Protein 6ULY (pdb70)

CATH classification: 3.30.300.30

Radius of gyration: 32.01 Å; Cα contacts (8 Å, |Δi|>4): 2483; chains: 2; bounding box: 72×73×92 Å

Foldseek 3Di:
DQKFAQAAFDLVPADLFVVRLLVVLLVDQADEWEDDDLPDIDTAGSVNLQQLLQLLLVVCVVVPDAAAQEEEEEEQGPSLVSSPLVVCSQRNYAYEQDYHDPFLPACDPSNVLSVVVCVLSPNHEYEYAPVCQVSVVSVCVRVVHPSYHYDYSVVSSPGGGRPRGDDDDQQRFSYWAFAVRTFTFTAGNFLLSSVLSLLCVVVVDAQAAEAEEQDDCSALCNVRVPVSNNSNRSHHYYYYHVVVCLVPVCVVQSVCQVRVGQEYEDELLSLQVVLVCLVVLVVDEGANQNHQAYEYEDDFHDLVSLLSSCVSCVVNNDAFQRYWYFYDGVQNSTTFFIHRFGGNVDSPTQKFKFFPVCQQHQTHGDDDDPARMDIFGWNHATGHFKMKFFAAPVRHGDDFSHKGWIKMAGRNGTPATRPCPPRRDVQQDPPRIGGDQWIWGADPRITITDGGNVQDLSQSVLFVQLCVQQQFPGWGWGFDDVAGAIEIETEGPDPDVVSQVSSQQCSLVSSCPVVVNHSVRYGYDYDPDDDRDPVSVVVNVVVVD/DQKFAQAAFDLVPADLFVVRLLVVLLVDQAFEWEDDDLPDIDTAGSVNLLQLLQLLLVVCVVVVDAAAQEEEEEEQGPSLVSSPLVVCSQRNYAYEQDYHDPFLPADDPSLVLVVVVCVLSPNHEYEYAPVCQVSVVSVCVVVVDDSHHYDYSVVSSPGGGNPRGDDDGQARWSYWAWFPVRTFTFTAGRFLLVSVLSLLCVVVVDAQAAEAEEQDDCSALCNVRVPVSNNSNRSHHYYYYHVVVCVVPVCVVQVVCQVRVGQEYEDELVSLQVVLVVLVVLVVDEGANQSHQAYEYEPDFHDLVSLLSSQVSCVVNNDAFQHYWYFYDGVQLSTTFFIHRFGGNVDSCTQKFKFFLVCQQDQTHGDDDDPPRMDMFGWNHATGHFKMKFFAAPVRDGDDFRHKHFIKMAGRNGTPAGRPCPPVRDVQQDPPRIGGPQWMFGADPRITITDGGQVFWAADPNDTHDQSVLFVQLCPQPQFPGWTFTYDDCTEIETDGPDPDDVSQVVSQVCSLVSSCVVVVHDSVRYHYHD

Solvent-accessible surface area: 43896 Å² total; per-residue (Å²): 107,0,75,10,114,22,27,133,33,85,40,108,132,46,18,60,11,0,22,60,4,0,57,95,2,18,150,30,134,26,2,2,12,10,9,89,68,91,179,85,83,78,83,2,31,0,52,99,0,47,12,25,0,20,79,0,0,38,6,0,77,84,94,41,18,147,46,49,51,31,0,1,1,0,14,40,15,14,29,1,20,1,0,0,3,0,0,0,4,10,1,18,4,7,0,0,4,23,58,27,11,116,43,6,185,96,30,8,22,30,0,39,84,5,45,5,2,4,53,1,5,129,68,9,18,1,0,0,1,75,79,16,40,76,50,0,91,27,1,30,167,16,19,104,24,145,98,27,168,31,13,8,0,55,71,12,41,114,64,147,115,32,96,66,46,62,110,26,47,37,79,54,22,3,0,9,2,21,85,106,72,13,66,2,0,34,0,7,7,98,5,0,5,1,0,0,14,0,0,24,56,27,10,148,13,68,79,140,22,32,1,0,3,0,12,37,3,32,57,10,3,0,4,0,8,1,2,2,0,1,1,59,17,3,0,52,3,4,4,0,96,36,101,40,0,64,56,96,1,31,85,0,0,62,9,2,44,72,34,174,1,26,2,0,3,0,7,0,15,0,0,3,22,0,24,78,66,40,69,80,2,94,100,31,105,33,88,2,61,35,1,65,2,0,0,0,4,59,62,55,14,14,27,166,10,3,48,99,0,0,97,19,0,31,112,19,31,1,94,13,88,0,0,36,0,4,15,26,37,18,12,0,0,2,5,0,0,2,4,112,35,7,78,78,78,64,110,104,26,6,18,27,20,4,50,33,92,0,28,75,91,115,6,141,109,28,141,72,122,183,82,20,21,31,48,35,8,8,10,2,111,8,0,25,12,0,16,0,42,0,0,44,84,48,74,75,79,28,68,52,33,38,48,4,28,0,0,0,71,28,52,0,32,7,99,4,18,62,84,4,67,3,5,27,19,69,20,60,35,83,113,52,7,2,28,13,23,19,26,0,0,0,41,109,13,65,0,0,42,38,30,100,41,164,80,96,132,116,84,32,68,5,30,46,18,0,56,108,5,99,6,5,45,73,18,60,8,15,38,10,98,155,65,122,21,8,5,0,26,3,62,10,136,101,114,78,24,43,42,4,52,126,1,14,118,79,0,82,59,45,0,16,108,134,62,66,60,31,39,80,101,2,13,25,13,42,135,143,156,131,201,40,95,68,94,5,149,80,16,29,44,83,41,58,117,107,0,70,11,112,22,29,131,33,90,44,108,122,45,17,57,9,0,24,65,3,0,62,95,2,18,147,29,134,30,2,2,12,14,11,88,67,101,166,73,82,80,79,3,30,0,52,103,0,43,9,29,0,19,71,0,0,38,5,0,77,84,84,44,15,143,48,49,52,32,0,1,0,0,19,39,21,20,38,1,12,1,0,0,3,0,0,0,4,9,2,19,4,6,0,0,2,18,57,29,9,114,45,7,208,119,22,38,65,33,0,56,82,4,49,9,2,4,50,0,5,124,63,8,18,0,0,0,1,67,82,21,23,128,80,0,80,18,1,32,161,14,22,103,22,150,111,31,168,32,11,11,0,58,72,16,48,119,66,150,124,36,94,64,48,60,113,27,46,34,81,57,23,3,0,9,2,21,30,159,111,72,11,65,1,0,28,0,8,8,98,5,0,4,2,0,0,16,0,0,23,54,24,9,147,14,63,79,134,23,32,0,0,3,1,12,36,5,32,57,11,3,0,4,0,6,1,3,1,0,1,1,56,18,4,0,51,2,5,5,0,105,33,109,39,0,88,68,97,3,27,71,0,0,63,9,3,45,79,31,108,1,26,2,0,3,0,6,9,80,0,0,34,43,0,21,112,65,87,158,75,3,101,107,34,105,36,67,2,46,22,1,61,2,0,0,0,5,58,90,86,13,63,27,175,17,0,5,100,0,0,124,17,0,31,111,20,30,3,92,14,89,0,1,36,0,4,16,24,36,18,14,0,0,2,5,0,0,2,3,118,30,1,75,90,80,67,103,106,27,8,16,35,23,4,48,39,89,0,8,86,96,114,6,103,109,27,149,71,112,175,69,34,24,40,52,35,8,13,11,4,110,7,1,25,11,0,14,0,28,0,0,40,82,40,68,77,82,27,68,48,26,37,19,6,19,0,0,0,80,28,51,0,32,7,100,5,16,53,85,5,68,4,5,25,21,61,21,61,33,69,109,56,10,3,26,13,23,18,8,0,0,0,48,114,14,76,0,0,42,35,29,129,42,194,63,22,8,100,24,114,24,32,44,67,39,49,21,22,2,7,36,26,0,52,120,5,101,7,5,79,45,8,107,1,35,34,33,69,136,15,10,0,70,10,42,2,126,114,152,78,42,49,83,10,39,143,5,8,92,56,0,52,62,53,0,16,105,129,30,52,23,68,45,74,40,2,11,24,30,85

Secondary structure (DSSP, 8-state):
--EEE-----TTSS-SSHHHHHHHHHTSS-EEEEE-SSS-EEEEEHHHHHHHHHHHHHHHHHTT--TT-EEEEE-S-HHHHHHHHHHHHHHT-EEEE-PPPS-SSS--HHHHHHHHHHHHTTSPEEEE-HHHHHHHHTHHHHTT-S---EEESGGGGGSPP---PPPPPTTSEEEEEE--PPPEEEEEHHHHHHHHHHHHHHHT--TT-EEEE-S-TTSHIIIIIIIIHHHHHT-EEEE--HHHHHH-TTHHHHHHHHTT-SEEEE-HHHHHHHHTTHHHHTT-----TT--EEEEESS---HHHHHHHHHHHGGGT--TT-EEEEEEEGGGTEEEEE----BTTBTTTTEEEEEGGGGGSB--B----SSSEEEEE--BEEPTT-EEEEE-TTSPBPPTTB-EEEEEESTT--SEETT-HHHHHHHB-TTS-EEEEEEEEEETTEEEEEEESTT---HHHHHHHHTTSTTEEEEEEEEE----EEEEEEEESS--HHHHHHHHHHHHHHHHHHHT--GGGEEEEE----SS-HHHHHHHHHHH-/--EEE-----TTSS-SSHHHHHHHHHHSS-EEEEEEETTEEEEEEHHHHHHHHHHHHHHHHHTT--TT-EEEEE-S-HHHHHHHHHHHHHHT-EEEE-PPPS-SSS--HHHHHHHHHHHHTTSPPEEE-TTTHHHHHTHHHHHT-S---EEESGGGGGSPP---PPPP-TTSEEEEEE---PPPEEEEEHHHHHHHHHHHHHHHT--TT-EEEE-S-TTSHIIIIIIIIHHHHHT-EEEE--HHHHHH-TTHHHHHHHHHT-SEEEE-HHHHHHHHHTHHHHHT-----TT--EEEEESS---HHHHHHHHHHHGGGT--TT-EEEEEEEGGGTEEEEE-----TT-TTTTEEEEETTTTSSS--B----SSSEEEEE---EEPTT-EEEEE-TT--B--TT--EEEEEESTT--SEETT-HHHHHHHB-GGG-EEEEEEEEEETTEEEEEEEGGGSEEETTEEE-HHHHHHHHHTSTTEEEEEEE-----EEEEEESS--HHHHHHHHHHHHHHHHHHHT--GGG-EEE-

B-factor: mean 69.39, std 32.77, range [26.75, 200.3]

Nearest PDB structures (foldseek):
  6uly-assembly1_A  TM=1.002E+00  e=0.000E+00  Bacillus stratosphericus LAMA 585
  6ulx-assembly1_A  TM=9.545E-01  e=0.000E+00  Bacillus stratosphericus LAMA 585
  6uly-assembly1_B  TM=9.535E-01  e=0.000E+00  Bacillus stratosphericus LAMA 585
  6ulw-assembly1_C  TM=8.544E-01  e=3.679E-103  Bacillus stratosphericus LAMA 585
  6ulw-assembly2_B  TM=8.520E-01  e=5.644E-103  Bacillus stratosphericus LAMA 585

Structure (mmCIF, N/CA/C/O backbone):
data_6ULY
#
_entry.id   6ULY
#
_cell.length_a   99.906
_cell.length_b   107.031
_cell.length_c   168.042
_cell.angle_alpha   90.000
_cell.angle_beta   90.000
_cell.angle_gamma   90.000
#
_symmetry.space_group_name_H-M   'P 21 21 21'
#
loop_
_entity.id
_entity.type
_entity.pdbx_description
1 polymer 'Amino acid adenylation domain-containing protein'
2 non-polymer "5'-O-{(S)-hydroxy[(4-methyl-2-oxopentanoyl)oxy]phosphoryl}adenosine"
3 non-polymer 'SULFATE ION'
4 non-polymer GLYCEROL
5 water water
#
loop_
_atom_site.group_PDB
_atom_site.id
_atom_site.type_symbol
_atom_site.label_atom_id
_atom_site.label_alt_id
_atom_site.label_comp_id
_atom_site.label_asym_id
_atom_site.label_entity_id
_atom_site.label_seq_id
_atom_site.pdbx_PDB_ins_code
_atom_site.Cartn_x
_atom_site.Cartn_y
_atom_site.Cartn_z
_atom_site.occupancy
_atom_site.B_iso_or_equiv
_atom_site.auth_seq_id
_atom_site.auth_comp_id
_atom_site.auth_asym_id
_atom_site.auth_atom_id
_atom_site.pdbx_PDB_model_num
ATOM 1 N N . PRO A 1 1 ? 34.33513 41.22642 21.36836 1.000 40.49346 83 PRO A N 1
ATOM 2 C CA . PRO A 1 1 ? 33.14404 40.49627 20.93424 1.000 41.60757 83 PRO A CA 1
ATOM 3 C C . PRO A 1 1 ? 32.31533 39.99716 22.11192 1.000 44.87730 83 PRO A C 1
ATOM 4 O O . PRO A 1 1 ? 32.74063 40.12806 23.26004 1.000 39.81745 83 PRO A O 1
ATOM 15 N N . ALA A 1 2 ? 31.15242 39.41780 21.81474 1.000 42.35447 84 ALA A N 1
ATOM 16 C CA . ALA A 1 2 ? 30.29963 38.80091 22.82753 1.000 40.75793 84 ALA A CA 1
ATOM 17 C C . ALA A 1 2 ? 30.84527 37.42342 23.21348 1.000 42.70090 84 ALA A C 1
ATOM 18 O O . ALA A 1 2 ? 30.22498 36.38340 22.99345 1.000 40.33223 84 ALA A O 1
ATOM 25 N N . LEU A 1 3 ? 32.04311 37.43943 23.79578 1.000 42.55849 85 LEU A N 1
ATOM 26 C CA . LEU A 1 3 ? 32.66283 36.24618 24.36310 1.000 41.43231 85 LEU A CA 1
ATOM 27 C C . LEU A 1 3 ? 33.35120 36.64796 25.65674 1.000 40.87575 85 LEU A C 1
ATOM 28 O O . LEU A 1 3 ? 34.29342 37.44625 25.63426 1.000 42.40274 85 LEU A O 1
ATOM 44 N N . SER A 1 4 ? 32.88671 36.09300 26.77613 1.000 43.05524 86 SER A N 1
ATOM 45 C CA . SER A 1 4 ? 33.34765 36.47765 28.10383 1.000 38.56095 86 SER A CA 1
ATOM 46 C C . SER A 1 4 ? 33.86281 35.25798 28.85250 1.000 37.59453 86 SER A C 1
ATOM 47 O O . SER A 1 4 ? 33.14934 34.25953 28.98984 1.000 38.64298 86 SER A O 1
ATOM 55 N N . TYR A 1 5 ? 35.09318 35.35256 29.34714 1.000 45.83446 87 TYR A N 1
ATOM 56 C CA . TYR A 1 5 ? 35.72927 34.30216 30.12874 1.000 37.91511 87 TYR A CA 1
ATOM 57 C C . TYR A 1 5 ? 35.79216 34.72114 31.58855 1.000 42.04238 87 TYR A C 1
ATOM 58 O O . TYR A 1 5 ? 36.14876 35.86134 31.90102 1.000 40.21184 87 TYR A O 1
ATOM 76 N N . GLY A 1 6 ? 35.45266 33.79240 32.47826 1.000 41.91890 88 GLY A N 1
ATOM 77 C CA . GLY A 1 6 ? 35.44353 34.06971 33.89651 1.000 42.11369 88 GLY A CA 1
ATOM 78 C C . GLY A 1 6 ? 36.78298 33.97805 34.58359 1.000 45.32126 88 GLY A C 1
ATOM 79 O O . GLY A 1 6 ? 36.86184 34.20484 35.79299 1.000 46.20828 88 GLY A O 1
ATOM 83 N N . GLY A 1 7 ? 37.84386 33.65206 33.85126 1.000 49.01264 89 GLY A N 1
ATOM 84 C CA . GLY A 1 7 ? 39.16522 33.52748 34.42542 1.000 45.15189 89 GLY A CA 1
ATOM 85 C C . GLY A 1 7 ? 39.49944 32.09724 34.80658 1.000 49.50413 89 GLY A C 1
ATOM 86 O O . GLY A 1 7 ? 38.64371 31.21095 34.87493 1.000 50.00806 89 GLY A O 1
ATOM 90 N N . ASP A 1 8 ? 40.78546 31.87602 35.06586 1.000 53.42335 90 ASP A N 1
ATOM 91 C CA . ASP A 1 8 ? 41.25366 30.53509 35.38153 1.000 55.96665 90 ASP A CA 1
ATOM 92 C C . ASP A 1 8 ? 40.64398 30.04469 36.68570 1.000 55.11204 90 ASP A C 1
ATOM 93 O O . ASP A 1 8 ? 40.56155 30.78104 37.67396 1.000 48.17881 90 ASP A O 1
ATOM 102 N N . LEU A 1 9 ? 40.21976 28.78516 36.67866 1.000 56.72379 91 LEU A N 1
ATOM 103 C CA . LEU A 1 9 ? 39.71196 28.10428 37.86286 1.000 51.56837 91 LEU A CA 1
ATOM 104 C C . LEU A 1 9 ? 40.64971 26.94407 38.15988 1.000 52.14717 91 LEU A C 1
ATOM 105 O O . LEU A 1 9 ? 40.74833 26.00175 37.36709 1.000 52.33142 91 LEU A O 1
ATOM 121 N N . ASP A 1 10 ? 41.33459 27.01348 39.29631 1.000 63.68397 92 ASP A N 1
ATOM 122 C CA . ASP A 1 10 ? 42.24031 25.95100 39.72599 1.000 63.48931 92 ASP A CA 1
ATOM 123 C C . ASP A 1 10 ? 41.40940 24.86580 40.39749 1.000 62.57578 92 ASP A C 1
ATOM 124 O O . ASP A 1 10 ? 41.11031 24.92617 41.59073 1.000 65.14910 92 ASP A O 1
ATOM 133 N N . VAL A 1 11 ? 41.02478 23.85447 39.61355 1.000 60.22756 93 VAL A N 1
ATOM 134 C CA . VAL A 1 11 ? 40.22255 22.75647 40.14874 1.000 61.40984 93 VAL A CA 1
ATOM 135 C C . VAL A 1 11 ? 41.06446 21.68325 40.81603 1.000 62.75335 93 VAL A C 1
ATOM 136 O O . VAL A 1 11 ? 40.50359 20.74224 41.39189 1.000 61.99928 93 VAL A O 1
ATOM 149 N N . THR A 1 12 ? 42.39477 21.78752 40.74769 1.000 65.72183 94 THR A N 1
ATOM 150 C CA . THR A 1 12 ? 43.25092 20.86542 41.48510 1.000 60.06098 94 THR A CA 1
ATOM 151 C C . THR A 1 12 ? 43.24972 21.16460 42.97768 1.000 62.67170 94 THR A C 1
ATOM 152 O O . THR A 1 12 ? 43.52057 20.26495 43.78051 1.000 60.63461 94 THR A O 1
ATOM 163 N N . GLN A 1 13 ? 42.95193 22.40311 43.36158 1.000 64.69009 95 GLN A N 1
ATOM 164 C CA . GLN A 1 13 ? 42.84677 22.75443 44.77027 1.000 70.90031 95 GLN A CA 1
ATOM 165 C C . GLN A 1 13 ? 41.59015 22.13329 45.36680 1.000 69.15269 95 GLN A C 1
ATOM 166 O O . GLN A 1 13 ? 40.50790 22.20865 44.77686 1.000 63.88739 95 GLN A O 1
ATOM 180 N N . GLY A 1 14 ? 41.73470 21.51127 46.52788 1.000 64.50079 96 GLY A N 1
ATOM 181 C CA . GLY A 1 14 ? 40.58972 21.01254 47.25977 1.000 58.37565 96 GLY A CA 1
ATOM 182 C C . GLY A 1 14 ? 40.16060 19.62312 46.83822 1.000 53.57831 96 GLY A C 1
ATOM 183 O O . GLY A 1 14 ? 40.79138 18.94268 46.02250 1.000 52.64606 96 GLY A O 1
ATOM 187 N N . ALA A 1 15 ? 39.03872 19.20333 47.42021 1.000 53.89269 97 ALA A N 1
ATOM 188 C CA . ALA A 1 15 ? 38.52332 17.86115 47.19128 1.000 50.36033 97 ALA A CA 1
ATOM 189 C C . ALA A 1 15 ? 38.25893 17.61994 45.70951 1.000 47.23638 97 ALA A C 1
ATOM 190 O O . ALA A 1 15 ? 37.93108 18.53802 44.95203 1.000 48.43965 97 ALA A O 1
ATOM 197 N N . GLN A 1 16 ? 38.39516 16.35503 45.30277 1.000 45.92377 98 GLN A N 1
ATOM 198 C CA . GLN A 1 16 ? 38.23704 15.95712 43.91155 1.000 48.27475 98 GLN A CA 1
ATOM 199 C C . GLN A 1 16 ? 37.03572 15.05736 43.67152 1.000 48.17581 98 GLN A C 1
ATOM 200 O O . GLN A 1 16 ? 36.55996 14.97963 42.53269 1.000 43.47626 98 GLN A O 1
ATOM 214 N N . THR A 1 17 ? 36.55436 14.37072 44.70354 1.000 44.82507 99 THR A N 1
ATOM 215 C CA . THR A 1 17 ? 35.31098 13.61904 44.67339 1.000 42.12501 99 THR A CA 1
ATOM 216 C C . THR A 1 17 ? 34.41117 14.10013 45.80593 1.000 49.56810 99 THR A C 1
ATOM 217 O O . THR A 1 17 ? 34.85991 14.76490 46.74435 1.000 46.82524 99 THR A O 1
ATOM 228 N N . LEU A 1 18 ? 33.12447 13.75759 45.71805 1.000 48.73255 100 LEU A N 1
ATOM 229 C CA . LEU A 1 18 ? 32.19862 14.17480 46.76291 1.000 43.83483 100 LEU A CA 1
ATOM 230 C C . LEU A 1 18 ? 32.45447 13.44700 48.07678 1.000 44.73944 100 LEU A C 1
ATOM 231 O O . LEU A 1 18 ? 32.10232 13.97007 49.13654 1.000 42.79204 100 LEU A O 1
ATOM 247 N N . GLN A 1 19 ? 33.05424 12.25610 48.03194 1.000 45.64086 101 GLN A N 1
ATOM 248 C CA . GLN A 1 19 ? 33.45472 11.58653 49.26392 1.000 46.86225 101 GLN A CA 1
ATOM 249 C C . GLN A 1 19 ? 34.43337 12.44385 50.05690 1.000 47.63991 101 GLN A C 1
ATOM 250 O O . GLN A 1 19 ? 34.31324 12.56715 51.28056 1.000 51.29301 101 GLN A O 1
ATOM 264 N N . ASP A 1 20 ? 35.40652 13.05053 49.37383 1.000 46.93379 102 ASP A N 1
ATOM 265 C CA . ASP A 1 20 ? 36.35068 13.93098 50.05306 1.000 50.03875 102 ASP A CA 1
ATOM 266 C C . ASP A 1 20 ? 35.65933 15.17659 50.59511 1.000 47.22119 102 ASP A C 1
ATOM 267 O O . ASP A 1 20 ? 36.07971 15.71860 51.62342 1.000 49.46916 102 ASP A O 1
ATOM 276 N N . VAL A 1 21 ? 34.60338 15.64414 49.92415 1.000 43.42293 103 VAL A N 1
ATOM 277 C CA . VAL A 1 21 ? 33.84683 16.78496 50.43398 1.000 44.76357 103 VAL A CA 1
ATOM 278 C C . VAL A 1 21 ? 33.21771 16.43202 51.77591 1.000 44.61933 103 VAL A C 1
ATOM 279 O O . VAL A 1 21 ? 33.31282 17.18887 52.75029 1.000 43.28180 103 VAL A O 1
ATOM 292 N N . LEU A 1 22 ? 32.58382 15.25974 51.84762 1.000 44.29351 104 LEU A N 1
ATOM 293 C CA . LEU A 1 22 ? 31.92646 14.83915 53.07790 1.000 48.99642 104 LEU A CA 1
ATOM 294 C C . LEU A 1 22 ? 32.94008 14.59086 54.18675 1.000 49.62498 104 LEU A C 1
ATOM 295 O O . LEU A 1 22 ? 32.68795 14.92120 55.35175 1.000 44.94438 104 LEU A O 1
ATOM 311 N N . THR A 1 23 ? 34.09317 14.01415 53.84309 1.000 51.75941 105 THR A N 1
ATOM 312 C CA . THR A 1 23 ? 35.12623 13.75937 54.84217 1.000 47.58933 105 THR A CA 1
ATOM 313 C C . THR A 1 23 ? 35.60255 15.05629 55.48324 1.000 46.28053 105 THR A C 1
ATOM 314 O O . THR A 1 23 ? 35.62142 15.18532 56.71289 1.000 55.65968 105 THR A O 1
ATOM 325 N N . GLU A 1 24 ? 35.98719 16.03536 54.66377 1.000 49.19082 106 GLU A N 1
ATOM 326 C CA . GLU A 1 24 ? 36.46617 17.30027 55.21090 1.000 50.01551 106 GLU A CA 1
ATOM 327 C C . GLU A 1 24 ? 35.36454 18.04733 55.95077 1.000 48.51083 106 GLU A C 1
ATOM 328 O O . GLU A 1 24 ? 35.64669 18.76784 56.91564 1.000 51.11233 106 GLU A O 1
ATOM 340 N N . ALA A 1 25 ? 34.11230 17.89919 55.51339 1.000 46.06362 107 ALA A N 1
ATOM 341 C CA . ALA A 1 25 ? 33.01240 18.56222 56.20328 1.000 47.99220 107 ALA A CA 1
ATOM 342 C C . ALA A 1 25 ? 32.74817 17.91691 57.55747 1.000 44.83595 107 ALA A C 1
ATOM 343 O O . ALA A 1 25 ? 32.42173 18.60982 58.52749 1.000 43.41207 107 ALA A O 1
ATOM 350 N N . ALA A 1 26 ? 32.87802 16.58984 57.63796 1.000 41.41009 108 ALA A N 1
ATOM 351 C CA . ALA A 1 26 ? 32.67648 15.86843 58.88617 1.000 46.28792 108 ALA A CA 1
ATOM 352 C C . ALA A 1 26 ? 33.71965 16.21919 59.94065 1.000 50.61388 108 ALA A C 1
ATOM 353 O O . ALA A 1 26 ? 33.53189 15.87292 61.11168 1.000 48.83591 108 ALA A O 1
ATOM 360 N N . LYS A 1 27 ? 34.80892 16.89106 59.55802 1.000 55.01712 109 LYS A N 1
ATOM 361 C CA . LYS A 1 27 ? 35.81061 17.32513 60.52444 1.000 50.70759 109 LYS A CA 1
ATOM 362 C C . LYS A 1 27 ? 35.43784 18.63818 61.19706 1.000 51.44236 109 LYS A C 1
ATOM 363 O O . LYS A 1 27 ? 36.00321 18.96296 62.24666 1.000 59.70664 109 LYS A O 1
ATOM 382 N N . THR A 1 28 ? 34.50954 19.39748 60.61971 1.000 53.23552 110 THR A N 1
ATOM 383 C CA . THR A 1 28 ? 34.02222 20.61301 61.24860 1.000 49.43257 110 THR A CA 1
ATOM 384 C C . THR A 1 28 ? 32.98827 20.26129 62.31268 1.000 48.46048 110 THR A C 1
ATOM 385 O O . THR A 1 28 ? 32.62763 19.09675 62.51059 1.000 52.89005 110 THR A O 1
ATOM 396 N N . THR A 1 29 ? 32.50059 21.28537 63.00678 1.000 44.49907 111 THR A N 1
ATOM 397 C CA . THR A 1 29 ? 31.38215 21.13486 63.92458 1.000 51.60873 111 THR A CA 1
ATOM 398 C C . THR A 1 29 ? 30.06710 21.58287 63.30342 1.000 51.12931 111 THR A C 1
ATOM 399 O O . THR A 1 29 ? 29.02976 21.53265 63.96996 1.000 51.07446 111 THR A O 1
ATOM 410 N N . ASN A 1 30 ? 30.08350 21.99941 62.04109 1.000 53.32099 112 ASN A N 1
ATOM 411 C CA . ASN A 1 30 ? 28.88065 22.45966 61.37461 1.000 47.13960 112 ASN A CA 1
ATOM 412 C C . ASN A 1 30 ? 28.10782 21.27375 60.80825 1.000 43.33613 112 ASN A C 1
ATOM 413 O O . ASN A 1 30 ? 28.54443 20.12153 60.86528 1.000 43.75162 112 ASN A O 1
ATOM 424 N N . GLY A 1 31 ? 26.93569 21.56401 60.25590 1.000 51.64207 113 GLY A N 1
ATOM 425 C CA . GLY A 1 31 ? 26.13313 20.54631 59.61390 1.000 45.24393 113 GLY A CA 1
ATOM 426 C C . GLY A 1 31 ? 24.79418 21.06950 59.15070 1.000 37.24595 113 GLY A C 1
ATOM 427 O O . GLY A 1 31 ? 24.65289 22.25340 58.82804 1.000 38.98642 113 GLY A O 1
ATOM 431 N N . LEU A 1 32 ? 23.80046 20.19032 59.12932 1.000 39.71026 114 LEU A N 1
ATOM 432 C CA . LEU A 1 32 ? 22.48037 20.49902 58.60670 1.000 46.33482 114 LEU A CA 1
ATOM 433 C C . LEU A 1 32 ? 21.47729 20.66546 59.74021 1.000 53.20447 114 LEU A C 1
ATOM 434 O O . LEU A 1 32 ? 21.58566 20.02899 60.79320 1.000 50.25757 114 LEU A O 1
ATOM 450 N N . THR A 1 33 ? 20.49652 21.53498 59.51050 1.000 55.13867 115 THR A N 1
ATOM 451 C CA . THR A 1 33 ? 19.35150 21.68157 60.39908 1.000 48.01484 115 THR A CA 1
ATOM 452 C C . THR A 1 33 ? 18.09001 21.67707 59.55086 1.000 47.86363 115 THR A C 1
ATOM 453 O O . THR A 1 33 ? 17.92291 22.53600 58.67813 1.000 50.63910 115 THR A O 1
ATOM 464 N N . TYR A 1 34 ? 17.21416 20.71022 59.80422 1.000 48.18264 116 TYR A N 1
ATOM 465 C CA . TYR A 1 34 ? 15.97010 20.54933 59.06547 1.000 52.80717 116 TYR A CA 1
ATOM 466 C C . TYR A 1 34 ? 14.82522 21.15101 59.87039 1.000 58.27557 116 TYR A C 1
ATOM 467 O O . TYR A 1 34 ? 14.57991 20.74142 61.01012 1.000 60.95515 116 TYR A O 1
ATOM 485 N N . ILE A 1 35 ? 14.12817 22.11488 59.27772 1.000 56.88527 117 ILE A N 1
ATOM 486 C CA . ILE A 1 35 ? 13.01647 22.77587 59.94962 1.000 59.90461 117 ILE A CA 1
ATOM 487 C C . ILE A 1 35 ? 11.79477 21.86946 59.90224 1.000 64.10473 117 ILE A C 1
ATOM 488 O O . ILE A 1 35 ? 11.46362 21.30310 58.85402 1.000 62.94172 117 ILE A O 1
ATOM 504 N N . VAL A 1 36 ? 11.12533 21.72714 61.04312 1.000 67.77864 118 VAL A N 1
ATOM 505 C CA . VAL A 1 36 ? 9.87013 20.99970 61.13297 1.000 74.25768 118 VAL A CA 1
ATOM 506 C C . VAL A 1 36 ? 8.68890 21.94676 61.30117 1.000 70.63153 118 VAL A C 1
ATOM 507 O O . VAL A 1 36 ? 7.64631 21.76061 60.67083 1.000 70.62501 118 VAL A O 1
ATOM 520 N N . ASN A 1 37 ? 8.83591 22.96674 62.13915 1.000 66.98969 119 ASN A N 1
ATOM 521 C CA . ASN A 1 37 ? 7.81334 23.98909 62.32285 1.000 75.46142 119 ASN A CA 1
ATOM 522 C C . ASN A 1 37 ? 8.46864 25.18177 63.01328 1.000 71.35890 119 ASN A C 1
ATOM 523 O O . ASN A 1 37 ? 9.69390 25.23238 63.16779 1.000 63.83528 119 ASN A O 1
ATOM 534 N N . SER A 1 38 ? 7.64686 26.14685 63.43523 1.000 68.89480 120 SER A N 1
ATOM 535 C CA . SER A 1 38 ? 8.17491 27.37373 64.02237 1.000 74.79253 120 SER A CA 1
ATOM 536 C C . SER A 1 38 ? 8.95137 27.12365 65.31089 1.000 77.98683 120 SER A C 1
ATOM 537 O O . SER A 1 38 ? 9.76431 27.96905 65.70337 1.000 63.59304 120 SER A O 1
ATOM 545 N N . LYS A 1 39 ? 8.72432 25.99287 65.97628 1.000 70.26630 121 LYS A N 1
ATOM 546 C CA . LYS A 1 39 ? 9.38045 25.67905 67.24065 1.000 77.30459 121 LYS A CA 1
ATOM 547 C C . LYS A 1 39 ? 10.40499 24.56095 67.13717 1.000 74.83132 121 LYS A C 1
ATOM 548 O O . LYS A 1 39 ? 11.44452 24.62471 67.79653 1.000 76.09811 121 LYS A O 1
ATOM 556 N N . ASN A 1 40 ? 10.14420 23.53680 66.32931 1.000 73.15631 122 ASN A N 1
ATOM 557 C CA . ASN A 1 40 ? 10.92204 22.30619 66.34367 1.000 79.76496 122 ASN A CA 1
ATOM 558 C C . ASN A 1 40 ? 11.82862 22.21312 65.12305 1.000 78.47294 122 ASN A C 1
ATOM 559 O O . ASN A 1 40 ? 11.42817 22.55611 64.00521 1.000 72.56024 122 ASN A O 1
ATOM 570 N N . GLU A 1 41 ? 13.05220 21.73902 65.34964 1.000 67.85684 123 GLU A N 1
ATOM 571 C CA . GLU A 1 41 ? 14.01723 21.51216 64.28663 1.000 66.57384 123 GLU A CA 1
ATOM 572 C C . GLU A 1 41 ? 14.72527 20.19120 64.54858 1.000 63.53037 123 GLU A C 1
ATOM 573 O O . GLU A 1 41 ? 14.74095 19.68389 65.67238 1.000 64.34633 123 GLU A O 1
ATOM 585 N N . LEU A 1 42 ? 15.30978 19.63485 63.49139 1.000 59.07535 124 LEU A N 1
ATOM 586 C CA . LEU A 1 42 ? 16.07042 18.39273 63.56301 1.000 55.63485 124 LEU A CA 1
ATOM 587 C C . LEU A 1 42 ? 17.47382 18.66972 63.04374 1.000 56.48970 124 LEU A C 1
ATOM 588 O O . LEU A 1 42 ? 17.63973 19.08137 61.89051 1.000 55.50032 124 LEU A O 1
ATOM 604 N N . THR A 1 43 ? 18.47712 18.45810 63.89195 1.000 52.54654 125 THR A N 1
ATOM 605 C CA . THR A 1 43 ? 19.86190 18.72967 63.53660 1.000 49.37785 125 THR A CA 1
ATOM 606 C C . THR A 1 43 ? 20.55755 17.45121 63.09049 1.000 49.82310 125 THR A C 1
ATOM 607 O O . THR A 1 43 ? 20.20533 16.34515 63.51163 1.000 44.49764 125 THR A O 1
ATOM 618 N N . GLN A 1 44 ? 21.55772 17.62263 62.22585 1.000 54.35294 126 GLN A N 1
ATOM 619 C CA . GLN A 1 44 ? 22.34984 16.50543 61.71438 1.000 51.61626 126 GLN A CA 1
ATOM 620 C C . GLN A 1 44 ? 23.70121 17.08372 61.31068 1.000 51.75478 126 GLN A C 1
ATOM 621 O O . GLN A 1 44 ? 23.84240 17.61372 60.20395 1.000 49.37121 126 GLN A O 1
ATOM 635 N N . SER A 1 45 ? 24.67556 16.99238 62.21146 1.000 44.26159 127 SER A N 1
ATOM 636 C CA . SER A 1 45 ? 26.00688 17.48583 61.90451 1.000 47.81006 127 SER A CA 1
ATOM 637 C C . SER A 1 45 ? 26.56048 16.77464 60.67315 1.000 41.17433 127 SER A C 1
ATOM 638 O O . SER A 1 45 ? 26.11296 15.68824 60.29331 1.000 40.19085 127 SER A O 1
ATOM 646 N N . TYR A 1 46 ? 27.55950 17.39950 60.04652 1.000 39.36956 128 TYR A N 1
ATOM 647 C CA . TYR A 1 46 ? 28.23070 16.73855 58.93240 1.000 40.85128 128 TYR A CA 1
ATOM 648 C C . TYR A 1 46 ? 28.85407 15.42245 59.37417 1.000 41.91367 128 TYR A C 1
ATOM 649 O O . TYR A 1 46 ? 28.93445 14.47607 58.58049 1.000 46.83765 128 TYR A O 1
ATOM 667 N N . ALA A 1 47 ? 29.28095 15.33693 60.63809 1.000 47.25513 129 ALA A N 1
ATOM 668 C CA . ALA A 1 47 ? 29.75883 14.06879 61.17969 1.000 44.75351 129 ALA A CA 1
ATOM 669 C C . ALA A 1 47 ? 28.62010 13.06557 61.30507 1.000 38.29565 129 ALA A C 1
ATOM 670 O O . ALA A 1 47 ? 28.78079 11.88848 60.96516 1.000 45.55456 129 ALA A O 1
ATOM 677 N N . GLN A 1 48 ? 27.46103 13.51142 61.79317 1.000 41.84450 130 GLN A N 1
ATOM 678 C CA . GLN A 1 48 ? 26.30067 12.62869 61.85559 1.000 45.68663 130 GLN A CA 1
ATOM 679 C C . GLN A 1 48 ? 25.85158 12.21537 60.45968 1.000 41.57197 130 GLN A C 1
ATOM 680 O O . GLN A 1 48 ? 25.50319 11.04991 60.22878 1.000 42.93333 130 GLN A O 1
ATOM 694 N N . LEU A 1 49 ? 25.85857 13.15540 59.51085 1.000 47.06360 131 LEU A N 1
ATOM 695 C CA . LEU A 1 49 ? 25.47662 12.81905 58.14154 1.000 42.69038 131 LEU A CA 1
ATOM 696 C C . LEU A 1 49 ? 26.33906 11.68805 57.59493 1.000 44.30263 131 LEU A C 1
ATOM 697 O O . LEU A 1 49 ? 25.82557 10.74662 56.97861 1.000 45.53422 131 LEU A O 1
ATOM 713 N N . GLN A 1 50 ? 27.65031 11.74562 57.83348 1.000 45.39458 132 GLN A N 1
ATOM 714 C CA . GLN A 1 50 ? 28.53286 10.70105 57.32496 1.000 45.04117 132 GLN A CA 1
ATOM 715 C C . GLN A 1 50 ? 28.15071 9.34052 57.89529 1.000 43.47155 132 GLN A C 1
ATOM 716 O O . GLN A 1 50 ? 28.03901 8.35266 57.15859 1.000 42.80319 132 GLN A O 1
ATOM 730 N N . GLY A 1 51 ? 27.94795 9.27028 59.21318 1.000 46.27944 133 GLY A N 1
ATOM 731 C CA . GLY A 1 51 ? 27.52653 8.01748 59.81903 1.000 39.89592 133 GLY A CA 1
ATOM 732 C C . GLY A 1 51 ? 26.14356 7.59131 59.36649 1.000 40.39503 133 GLY A C 1
ATOM 733 O O . GLY A 1 51 ? 25.91907 6.42414 59.03346 1.000 44.07262 133 GLY A O 1
ATOM 737 N N . ASP A 1 52 ? 25.19436 8.53021 59.35308 1.000 42.56542 134 ASP A N 1
ATOM 738 C CA . ASP A 1 52 ? 23.87043 8.22357 58.81889 1.000 48.86886 134 ASP A CA 1
ATOM 739 C C . ASP A 1 52 ? 23.96084 7.70044 57.39169 1.000 42.86454 134 ASP A C 1
ATOM 740 O O . ASP A 1 52 ? 23.30943 6.70678 57.04500 1.000 43.32119 134 ASP A O 1
ATOM 749 N N . ALA A 1 53 ? 24.77370 8.34721 56.55071 1.000 41.08017 135 ALA A N 1
ATOM 750 C CA . ALA A 1 53 ? 24.93124 7.87514 55.17847 1.000 42.62592 135 ALA A CA 1
ATOM 751 C C . ALA A 1 53 ? 25.52593 6.47504 55.14986 1.000 42.95399 135 ALA A C 1
ATOM 752 O O . ALA A 1 53 ? 25.15930 5.65147 54.30232 1.000 43.45714 135 ALA A O 1
ATOM 759 N N . GLU A 1 54 ? 26.44810 6.18639 56.07138 1.000 43.93123 136 GLU A N 1
ATOM 760 C CA . GLU A 1 54 ? 27.02758 4.85000 56.13923 1.000 42.61008 136 GLU A CA 1
ATOM 761 C C . GLU A 1 54 ? 26.00192 3.82391 56.60173 1.000 41.87579 136 GLU A C 1
ATOM 762 O O . GLU A 1 54 ? 26.02557 2.67626 56.14405 1.000 44.29751 136 GLU A O 1
ATOM 774 N N . ARG A 1 55 ? 25.09078 4.21427 57.49544 1.000 43.98228 137 ARG A N 1
ATOM 775 C CA 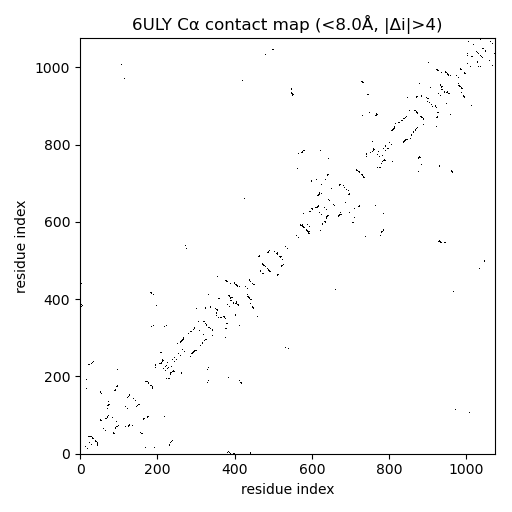. ARG A 1 55 ? 24.02152 3.30644 57.89901 1.000 47.36003 137 ARG A CA 1
ATOM 776 C C . ARG A 1 55 ? 23.10774 2.99938 56.71955 1.000 45.62054 137 ARG A C 1
ATOM 777 O O . ARG A 1 55 ? 22.84408 1.83149 56.40609 1.000 44.45051 137 ARG A O 1
ATOM 798 N N . VAL A 1 56 ? 22.62840 4.04040 56.03621 1.000 43.51871 138 VAL A N 1
ATOM 799 C CA . VAL A 1 56 ? 21.80035 3.81662 54.85385 1.000 48.77267 138 VAL A CA 1
ATOM 800 C C . VAL A 1 56 ? 22.54822 2.96410 53.83505 1.000 42.88621 138 VAL A C 1
ATOM 801 O O . VAL A 1 56 ? 21.95045 2.12752 53.14421 1.000 41.87329 138 VAL A O 1
ATOM 814 N N . LEU A 1 57 ? 23.86824 3.14995 53.73385 1.000 37.11068 139 LEU A N 1
ATOM 815 C CA . LEU A 1 57 ? 24.65092 2.36605 52.78210 1.000 39.07471 139 LEU A CA 1
ATOM 816 C C . LEU A 1 57 ? 24.56452 0.87673 53.08705 1.000 43.52331 139 LEU A C 1
ATOM 817 O O . LEU A 1 57 ? 24.57899 0.04845 52.16860 1.000 48.16480 139 LEU A O 1
ATOM 833 N N . THR A 1 58 ? 24.49110 0.51360 54.36909 1.000 46.83293 140 THR A N 1
ATOM 834 C CA . THR A 1 58 ? 24.36222 -0.89581 54.72148 1.000 45.65430 140 THR A CA 1
ATOM 835 C C . THR A 1 58 ? 23.10155 -1.49327 54.11584 1.000 41.48783 140 THR A C 1
ATOM 836 O O . THR A 1 58 ? 23.12669 -2.60278 53.56913 1.000 46.48509 140 THR A O 1
ATOM 847 N N . GLY A 1 59 ? 21.98406 -0.77390 54.21455 1.000 45.58620 141 GLY A N 1
ATOM 848 C CA . GLY A 1 59 ? 20.73677 -1.28974 53.67868 1.000 51.61154 141 GLY A CA 1
ATOM 849 C C . GLY A 1 59 ? 20.73593 -1.36355 52.16472 1.000 45.29054 141 GLY A C 1
ATOM 850 O O . GLY A 1 59 ? 20.23757 -2.33136 51.58398 1.000 49.68377 141 GLY A O 1
ATOM 854 N N . LEU A 1 60 ? 21.29376 -0.34571 51.50342 1.000 46.76968 142 LEU A N 1
ATOM 855 C CA . LEU A 1 60 ? 21.33578 -0.35388 50.04308 1.000 48.72927 142 LEU A CA 1
ATOM 856 C C . LEU A 1 60 ? 22.14583 -1.53491 49.52560 1.000 50.26204 142 LEU A C 1
ATOM 857 O O . LEU A 1 60 ? 21.72916 -2.21703 48.58166 1.000 49.23254 142 LEU A O 1
ATOM 873 N N . ARG A 1 61 ? 23.30403 -1.80089 50.13704 1.000 50.20474 143 ARG A N 1
ATOM 874 C CA . ARG A 1 61 ? 24.09000 -2.96100 49.73083 1.000 49.83280 143 ARG A CA 1
ATOM 875 C C . ARG A 1 61 ? 23.37836 -4.26125 50.07929 1.000 47.66860 143 ARG A C 1
ATOM 876 O O . ARG A 1 61 ? 23.54229 -5.26307 49.37483 1.000 54.61637 143 ARG A O 1
ATOM 897 N N . ALA A 1 62 ? 22.57421 -4.26326 51.14538 1.000 50.56555 144 ALA A N 1
ATOM 898 C CA . ALA A 1 62 ? 21.77764 -5.44418 51.45999 1.000 53.51553 144 ALA A CA 1
ATOM 899 C C . ALA A 1 62 ? 20.74218 -5.72113 50.37823 1.000 58.29189 144 ALA A C 1
ATOM 900 O O . ALA A 1 62 ? 20.35363 -6.87674 50.17230 1.000 57.49269 144 ALA A O 1
ATOM 907 N N . LEU A 1 63 ? 20.28562 -4.68212 49.68127 1.000 56.67482 145 LEU A N 1
ATOM 908 C CA . LEU A 1 63 ? 19.33662 -4.83904 48.58662 1.000 60.59455 145 LEU A CA 1
ATOM 909 C C . LEU A 1 63 ? 20.01225 -5.16217 47.26146 1.000 57.87959 145 LEU A C 1
ATOM 910 O O . LEU A 1 63 ? 19.31933 -5.29146 46.24789 1.000 59.62287 145 LEU A O 1
ATOM 926 N N . GLY A 1 64 ? 21.33593 -5.29470 47.24235 1.000 59.71263 146 GLY A N 1
ATOM 927 C CA . GLY A 1 64 ? 22.04950 -5.72841 46.06210 1.000 49.78502 146 GLY A CA 1
ATOM 928 C C . GLY A 1 64 ? 22.67363 -4.62736 45.23677 1.000 51.67521 146 GLY A C 1
ATOM 929 O O . GLY A 1 64 ? 23.23415 -4.92123 44.17454 1.000 50.73350 146 GLY A O 1
ATOM 933 N N . LEU A 1 65 ? 22.61167 -3.37914 45.69052 1.000 48.07843 147 LEU A N 1
ATOM 934 C CA . LEU A 1 65 ? 23.10593 -2.26902 44.88903 1.000 50.70416 147 LEU A CA 1
ATOM 935 C C . LEU A 1 65 ? 24.62042 -2.33706 44.75496 1.000 55.78678 147 LEU A C 1
ATOM 936 O O . LEU A 1 65 ? 25.33951 -2.45500 45.75274 1.000 56.72704 147 LEU A O 1
ATOM 952 N N . LYS A 1 66 ? 25.09988 -2.26037 43.51595 1.000 52.13790 148 LYS A N 1
ATOM 953 C CA . LYS A 1 66 ? 26.52165 -2.25892 43.20911 1.000 54.76261 148 LYS A CA 1
ATOM 954 C C . LYS A 1 66 ? 26.93797 -0.88765 42.69048 1.000 54.89113 148 LYS A C 1
ATOM 955 O O . LYS A 1 66 ? 26.12093 -0.12617 42.16652 1.000 48.57747 148 LYS A O 1
ATOM 974 N N . ALA A 1 67 ? 28.22275 -0.57479 42.85287 1.000 54.88846 149 ALA A N 1
ATOM 975 C CA . ALA A 1 67 ? 28.75451 0.69544 42.37645 1.000 53.28630 149 ALA A CA 1
ATOM 976 C C . ALA A 1 67 ? 28.42208 0.88803 40.90161 1.000 49.51648 149 ALA A C 1
ATOM 977 O O . ALA A 1 67 ? 28.62399 -0.01356 40.08305 1.000 41.00470 149 ALA A O 1
ATOM 984 N N . GLY A 1 68 ? 27.89947 2.06849 40.56870 1.000 44.40565 150 GLY A N 1
ATOM 985 C CA . GLY A 1 68 ? 27.45521 2.37829 39.22810 1.000 47.48054 150 GLY A CA 1
ATOM 986 C C . GLY A 1 68 ? 25.96451 2.22161 39.01088 1.000 48.01620 150 GLY A C 1
ATOM 987 O O . GLY A 1 68 ? 25.42429 2.81276 38.06781 1.000 44.59783 150 GLY A O 1
ATOM 991 N N . ASP A 1 69 ? 25.29179 1.44292 39.85260 1.000 47.50596 151 ASP A N 1
ATOM 992 C CA . ASP A 1 69 ? 23.85380 1.27587 39.72005 1.000 43.34642 151 ASP A CA 1
ATOM 993 C C . ASP A 1 69 ? 23.15151 2.61019 39.95866 1.000 45.29995 151 ASP A C 1
ATOM 994 O O . ASP A 1 69 ? 23.56358 3.38202 40.83293 1.000 46.39891 151 ASP A O 1
ATOM 1003 N N . PRO A 1 70 ? 22.10671 2.92198 39.19931 1.000 47.12154 152 PRO A N 1
ATOM 1004 C CA . PRO A 1 70 ? 21.28914 4.09435 39.51397 1.000 44.58674 152 PRO A CA 1
ATOM 1005 C C . PRO A 1 70 ? 20.30782 3.80202 40.63917 1.000 42.51487 152 PRO A C 1
ATOM 1006 O O . PRO A 1 70 ? 19.92519 2.65851 40.89754 1.000 38.71347 152 PRO A O 1
ATOM 1017 N N . VAL A 1 71 ? 19.90824 4.87437 41.31484 1.000 42.05474 153 VAL A N 1
ATOM 1018 C CA . VAL A 1 71 ? 18.93792 4.81582 42.39868 1.000 43.45312 153 VAL A CA 1
ATOM 1019 C C . VAL A 1 71 ? 17.93733 5.93961 42.19169 1.000 38.92721 153 VAL A C 1
ATOM 1020 O O . VAL A 1 71 ? 18.32676 7.10384 42.04817 1.000 42.67640 153 VAL A O 1
ATOM 1033 N N . PHE A 1 72 ? 16.65424 5.59350 42.19440 1.000 41.02205 154 PHE A N 1
ATOM 1034 C CA . PHE A 1 72 ? 15.58729 6.52893 41.85521 1.000 39.83606 154 PHE A CA 1
ATOM 1035 C C . PHE A 1 72 ? 15.05713 7.16277 43.13658 1.000 40.92782 154 PHE A C 1
ATOM 1036 O O . PHE A 1 72 ? 14.40850 6.49260 43.94579 1.000 41.73984 154 PHE A O 1
ATOM 1053 N N . PHE A 1 73 ? 15.32467 8.45556 43.31687 1.000 39.33145 155 PHE A N 1
ATOM 1054 C CA . PHE A 1 73 ? 14.91309 9.15783 44.52399 1.000 39.71238 155 PHE A CA 1
ATOM 1055 C C . PHE A 1 73 ? 13.47758 9.65639 44.40131 1.000 44.11926 155 PHE A C 1
ATOM 1056 O O . PHE A 1 73 ? 13.11329 10.29627 43.40976 1.000 42.07367 155 PHE A O 1
ATOM 1073 N N . GLN A 1 74 ? 12.67104 9.38174 45.43204 1.000 47.47176 156 GLN A N 1
ATOM 1074 C CA . GLN A 1 74 ? 11.28103 9.84582 45.52525 1.000 43.28672 156 GLN A CA 1
ATOM 1075 C C . GLN A 1 74 ? 11.04955 10.20878 46.99105 1.000 50.05085 156 GLN A C 1
ATOM 1076 O O . GLN A 1 74 ? 10.56909 9.38857 47.77769 1.000 47.90225 156 GLN A O 1
ATOM 1090 N N . PHE A 1 75 ? 11.39244 11.44416 47.34884 1.000 47.72427 157 PHE A N 1
ATOM 1091 C CA . PHE A 1 75 ? 11.43637 11.87271 48.73613 1.000 47.78777 157 PHE A CA 1
ATOM 1092 C C . PHE A 1 75 ? 10.52259 13.06241 48.97412 1.000 53.45702 157 PHE A C 1
ATOM 1093 O O . PHE A 1 75 ? 10.35807 13.92323 48.10403 1.000 45.64958 157 PHE A O 1
ATOM 1110 N N . SER A 1 76 ? 9.92031 13.08269 50.16565 1.000 49.94618 158 SER A N 1
ATOM 1111 C CA . SER A 1 76 ? 9.31035 14.27584 50.72685 1.000 53.15136 158 SER A CA 1
ATOM 1112 C C . SER A 1 76 ? 10.12077 14.86102 51.87328 1.000 46.83308 158 SER A C 1
ATOM 1113 O O . SER A 1 76 ? 9.94342 16.03901 52.19771 1.000 50.72138 158 SER A O 1
ATOM 1121 N N . SER A 1 77 ? 11.01124 14.07782 52.47670 1.000 46.89746 159 SER A N 1
ATOM 1122 C CA . SER A 1 77 ? 11.80217 14.51460 53.61794 1.000 50.05027 159 SER A CA 1
ATOM 1123 C C . SER A 1 77 ? 13.19393 14.92666 53.15609 1.000 42.61989 159 SER A C 1
ATOM 1124 O O . SER A 1 77 ? 13.90540 14.13122 52.53390 1.000 40.92222 159 SER A O 1
ATOM 1132 N N . ASN A 1 78 ? 13.58367 16.16218 53.48332 1.000 41.04999 160 ASN A N 1
ATOM 1133 C CA . ASN A 1 78 ? 14.94929 16.60340 53.22348 1.000 45.23067 160 ASN A CA 1
ATOM 1134 C C . ASN A 1 78 ? 15.95842 15.73675 53.96466 1.000 48.46786 160 ASN A C 1
ATOM 1135 O O . ASN A 1 78 ? 16.99444 15.36101 53.40405 1.000 44.91655 160 ASN A O 1
ATOM 1146 N N . HIS A 1 79 ? 15.67409 15.41290 55.22915 1.000 45.30744 161 HIS A N 1
ATOM 1147 C CA . HIS A 1 79 ? 16.59854 14.60573 56.01798 1.000 46.12227 161 HIS A CA 1
ATOM 1148 C C . HIS A 1 79 ? 16.87788 13.27108 55.33924 1.000 44.67846 161 HIS A C 1
ATOM 1149 O O . HIS A 1 79 ? 18.03822 12.87097 55.17563 1.000 38.70552 161 HIS A O 1
ATOM 1163 N N . ALA A 1 80 ? 15.82158 12.56216 54.94061 1.000 39.83906 162 ALA A N 1
ATOM 1164 C CA . ALA A 1 80 ? 16.01375 11.26469 54.30558 1.000 40.41921 162 ALA A CA 1
ATOM 1165 C C . ALA A 1 80 ? 16.71129 11.40018 52.95325 1.000 45.99355 162 ALA A C 1
ATOM 1166 O O . ALA A 1 80 ? 17.52208 10.54287 52.58292 1.000 42.78338 162 ALA A O 1
ATOM 1173 N N . MET A 1 81 ? 16.41284 12.46515 52.20042 1.000 44.17458 163 MET A N 1
ATOM 1174 C CA . MET A 1 81 ? 16.97798 12.60035 50.85812 1.000 44.87153 163 MET A CA 1
ATOM 1175 C C . MET A 1 81 ? 18.45770 12.96011 50.91423 1.000 45.06965 163 MET A C 1
ATOM 1176 O O . MET A 1 81 ? 19.27797 12.36404 50.20499 1.000 38.54612 163 MET A O 1
ATOM 1190 N N . VAL A 1 82 ? 18.81090 13.95721 51.73166 1.000 39.22687 164 VAL A N 1
ATOM 1191 C CA . VAL A 1 82 ? 20.21602 14.30329 51.93714 1.000 42.98569 164 VAL A CA 1
ATOM 1192 C C . VAL A 1 82 ? 21.00518 13.07132 52.36454 1.000 42.76882 164 VAL A C 1
ATOM 1193 O O . VAL A 1 82 ? 22.10052 12.80143 51.85931 1.000 44.02577 164 VAL A O 1
ATOM 1206 N N . THR A 1 83 ? 20.46006 12.30946 53.31318 1.000 40.34263 165 THR A N 1
ATOM 1207 C CA . THR A 1 83 ? 21.15557 11.12045 53.79564 1.000 44.63593 165 THR A CA 1
ATOM 1208 C C . THR A 1 83 ? 21.25080 10.06571 52.70565 1.000 39.82251 165 THR A C 1
ATOM 1209 O O . THR A 1 83 ? 22.29846 9.42909 52.53540 1.000 39.84170 165 THR A O 1
ATOM 1220 N N . ALA A 1 84 ? 20.15977 9.86009 51.96674 1.000 44.46739 166 ALA A N 1
ATOM 1221 C CA . ALA A 1 84 ? 20.16801 8.88450 50.88359 1.000 40.25162 166 ALA A CA 1
ATOM 1222 C C . ALA A 1 84 ? 21.15404 9.28034 49.79226 1.000 39.36348 166 ALA A C 1
ATOM 1223 O O . ALA A 1 84 ? 21.80946 8.41932 49.19459 1.000 36.94198 166 ALA A O 1
ATOM 1230 N N . PHE A 1 85 ? 21.26631 10.58001 49.51323 1.000 38.84344 167 PHE A N 1
ATOM 1231 C CA . PHE A 1 85 ? 22.19816 11.04055 48.49147 1.000 39.78846 167 PHE A CA 1
ATOM 1232 C C . PHE A 1 85 ? 23.63149 10.68389 48.85570 1.000 42.43992 167 PHE A C 1
ATOM 1233 O O . PHE A 1 85 ? 24.40155 10.21486 48.00808 1.000 38.59765 167 PHE A O 1
ATOM 1250 N N . TRP A 1 86 ? 24.00818 10.89337 50.11407 1.000 40.20037 168 TRP A N 1
ATOM 1251 C CA . TRP A 1 86 ? 25.38713 10.65061 50.50961 1.000 38.82946 168 TRP A CA 1
ATOM 1252 C C . TRP A 1 86 ? 25.67405 9.16952 50.69418 1.000 39.26214 168 TRP A C 1
ATOM 1253 O O . TRP A 1 86 ? 26.79363 8.72389 50.41781 1.000 40.46275 168 TRP A O 1
ATOM 1274 N N . ALA A 1 87 ? 24.68458 8.38629 51.12290 1.000 37.61329 169 ALA A N 1
ATOM 1275 C CA . ALA A 1 87 ? 24.84637 6.93781 51.08205 1.000 39.28914 169 ALA A CA 1
ATOM 1276 C C . ALA A 1 87 ? 25.21302 6.48172 49.67393 1.000 42.75378 169 ALA A C 1
ATOM 1277 O O . ALA A 1 87 ? 26.12697 5.66891 49.48735 1.000 45.11480 169 ALA A O 1
ATOM 1284 N N . CYS A 1 88 ? 24.51839 7.01437 48.66558 1.000 42.06370 170 CYS A N 1
ATOM 1285 C CA . CYS A 1 88 ? 24.82307 6.66341 47.28210 1.000 37.92943 170 CYS A CA 1
ATOM 1286 C C . CYS A 1 88 ? 26.22333 7.12081 46.89016 1.000 35.28828 170 CYS A C 1
ATOM 1287 O O . CYS A 1 88 ? 26.96897 6.37950 46.24088 1.000 38.33976 170 CYS A O 1
ATOM 1295 N N . VAL A 1 89 ? 26.59154 8.34717 47.26054 1.000 33.60410 171 VAL A N 1
ATOM 1296 C CA . VAL A 1 89 ? 27.95496 8.81661 47.03514 1.000 36.32156 171 VAL A CA 1
ATOM 1297 C C . VAL A 1 89 ? 28.96606 7.85075 47.64183 1.000 38.74901 171 VAL A C 1
ATOM 1298 O O . VAL A 1 89 ? 29.98697 7.53161 47.02447 1.000 44.30325 171 VAL A O 1
ATOM 1311 N N . LEU A 1 90 ? 28.70646 7.37444 48.86274 1.000 42.66831 172 LEU A N 1
ATOM 1312 C CA . LEU A 1 90 ? 29.64986 6.46383 49.50690 1.000 43.26156 172 LEU A CA 1
ATOM 1313 C C . LEU A 1 90 ? 29.71941 5.13408 48.76865 1.000 43.26102 172 LEU A C 1
ATOM 1314 O O . LEU A 1 90 ? 30.80238 4.55991 48.60797 1.000 45.46287 172 LEU A O 1
ATOM 1330 N N . GLY A 1 91 ? 28.58085 4.63030 48.31282 1.000 39.51417 173 GLY A N 1
ATOM 1331 C CA . GLY A 1 91 ? 28.55288 3.34779 47.64795 1.000 43.67972 173 GLY A CA 1
ATOM 1332 C C . GLY A 1 91 ? 28.90403 3.36936 46.17925 1.000 43.22935 173 GLY A C 1
ATOM 1333 O O . GLY A 1 91 ? 28.94825 2.30729 45.55335 1.000 45.94904 173 GLY A O 1
ATOM 1337 N N . GLY A 1 92 ? 29.17598 4.53998 45.60661 1.000 40.30016 174 GLY A N 1
ATOM 1338 C CA . GLY A 1 92 ? 29.34277 4.62730 44.16838 1.000 42.17458 174 GLY A CA 1
ATOM 1339 C C . GLY A 1 92 ? 28.05262 4.49454 43.40006 1.000 45.25080 174 GLY A C 1
ATOM 1340 O O . GLY A 1 92 ? 28.08007 4.30674 42.17861 1.000 48.38476 174 GLY A O 1
ATOM 1344 N N . PHE A 1 93 ? 26.92154 4.56295 44.08893 1.000 46.43781 175 PHE A N 1
ATOM 1345 C CA . PHE A 1 93 ? 25.62728 4.53198 43.43902 1.000 40.96371 175 PHE A CA 1
ATOM 1346 C C . PHE A 1 93 ? 25.32171 5.91267 42.88255 1.000 44.72407 175 PHE A C 1
ATOM 1347 O O . PHE A 1 93 ? 25.80785 6.92878 43.39065 1.000 42.97390 175 PHE A O 1
ATOM 1364 N N . VAL A 1 94 ? 24.51675 5.94003 41.82497 1.000 41.85916 176 VAL A N 1
ATOM 1365 C CA . VAL A 1 94 ? 24.19913 7.17636 41.11595 1.000 46.57714 176 VAL A CA 1
ATOM 1366 C C . VAL A 1 94 ? 22.76275 7.58662 41.42366 1.000 42.40367 176 VAL A C 1
ATOM 1367 O O . VAL A 1 94 ? 21.81821 6.99765 40.87484 1.000 45.20787 176 VAL A O 1
ATOM 1380 N N . PRO A 1 95 ? 22.54244 8.58877 42.26849 1.000 44.29183 177 PRO A N 1
ATOM 1381 C CA . PRO A 1 95 ? 21.17174 9.03874 42.52142 1.000 44.53962 177 PRO A CA 1
ATOM 1382 C C . PRO A 1 95 ? 20.55089 9.65617 41.28484 1.000 41.61032 177 PRO A C 1
ATOM 1383 O O . PRO A 1 95 ? 21.22031 10.31287 40.48586 1.000 43.99097 177 PRO A O 1
ATOM 1394 N N . THR A 1 96 ? 19.24820 9.45653 41.15028 1.000 41.16952 178 THR A N 1
ATOM 1395 C CA . THR A 1 96 ? 18.44207 10.11647 40.13062 1.000 43.15258 178 THR A CA 1
ATOM 1396 C C . THR A 1 96 ? 17.55615 11.13138 40.84401 1.000 41.03222 178 THR A C 1
ATOM 1397 O O . THR A 1 96 ? 16.54412 10.76942 41.45016 1.000 43.22169 178 THR A O 1
ATOM 1408 N N . LEU A 1 97 ? 17.94345 12.40103 40.77163 1.000 38.20092 179 LEU A N 1
ATOM 1409 C CA . LEU A 1 97 ? 17.23806 13.46495 41.47381 1.000 37.33073 179 LEU A CA 1
ATOM 1410 C C . LEU A 1 97 ? 16.01409 13.86908 40.66232 1.000 42.18551 179 LEU A C 1
ATOM 1411 O O . LEU A 1 97 ? 16.14189 14.44868 39.57860 1.000 49.22599 179 LEU A O 1
ATOM 1427 N N . VAL A 1 98 ? 14.82861 13.55541 41.17915 1.000 44.22076 180 VAL A N 1
ATOM 1428 C CA . VAL A 1 98 ? 13.57142 13.96565 40.56142 1.000 45.01096 180 VAL A CA 1
ATOM 1429 C C . VAL A 1 98 ? 12.52246 14.10241 41.65444 1.000 50.11833 180 VAL A C 1
ATOM 1430 O O . VAL A 1 98 ? 12.41979 13.25734 42.54997 1.000 49.70500 180 VAL A O 1
ATOM 1443 N N . SER A 1 99 ? 11.74679 15.17900 41.57988 1.000 55.19689 181 SER A N 1
ATOM 1444 C CA . SER A 1 99 ? 10.73307 15.43196 42.59186 1.000 54.90455 181 SER A CA 1
ATOM 1445 C C . SER A 1 99 ? 9.69521 14.31855 42.59339 1.000 55.60079 181 SER A C 1
ATOM 1446 O O . SER A 1 99 ? 9.45355 13.65938 41.57807 1.000 49.53527 181 SER A O 1
ATOM 1454 N N . ALA A 1 100 ? 9.08457 14.10927 43.75517 1.000 52.52626 182 ALA A N 1
ATOM 1455 C CA . ALA A 1 100 ? 7.97696 13.17728 43.85820 1.000 52.25466 182 ALA A CA 1
ATOM 1456 C C . ALA A 1 100 ? 6.76590 13.72384 43.10993 1.000 49.46923 182 ALA A C 1
ATOM 1457 O O . ALA A 1 100 ? 6.61407 14.93323 42.91789 1.000 53.16524 182 ALA A O 1
ATOM 1464 N N . ALA A 1 101 ? 5.89756 12.81388 42.68137 1.000 48.26684 183 ALA A N 1
ATOM 1465 C CA . ALA A 1 101 ? 4.70110 13.22288 41.96805 1.000 50.76064 183 ALA A CA 1
ATOM 1466 C C . ALA A 1 101 ? 3.71615 13.89518 42.92532 1.000 52.62798 183 ALA A C 1
ATOM 1467 O O . ALA A 1 101 ? 3.68949 13.58698 44.11915 1.000 47.36908 183 ALA A O 1
ATOM 1474 N N . PRO A 1 102 ? 2.89541 14.82354 42.42641 1.000 59.29360 184 PRO A N 1
ATOM 1475 C CA . PRO A 1 102 ? 1.84153 15.39020 43.28575 1.000 51.36114 184 PRO A CA 1
ATOM 1476 C C . PRO A 1 102 ? 0.86477 14.34310 43.78973 1.000 54.13148 184 PRO A C 1
ATOM 1477 O O . PRO A 1 102 ? 0.30277 14.50324 44.88078 1.000 54.01345 184 PRO A O 1
ATOM 1488 N N . THR A 1 103 ? 0.64596 13.27407 43.02483 1.000 51.43760 185 THR A N 1
ATOM 1489 C CA . THR A 1 103 ? -0.16975 12.15358 43.46639 1.000 47.09719 185 THR A CA 1
ATOM 1490 C C . THR A 1 103 ? 0.26064 10.90375 42.71239 1.000 47.56050 185 THR A C 1
ATOM 1491 O O . THR A 1 103 ? 0.75995 10.97912 41.58589 1.000 54.44261 185 THR A O 1
ATOM 1502 N N . TYR A 1 104 ? 0.05999 9.75207 43.35109 1.000 48.14859 186 TYR A N 1
ATOM 1503 C CA . TYR A 1 104 ? 0.36988 8.45489 42.76448 1.000 54.24363 186 TYR A CA 1
ATOM 1504 C C . TYR A 1 104 ? -0.87655 7.60464 42.55337 1.000 61.32150 186 TYR A C 1
ATOM 1505 O O . TYR A 1 104 ? -0.75768 6.40006 42.30022 1.000 62.64266 186 TYR A O 1
ATOM 1523 N N . ARG A 1 105 ? -2.06760 8.19681 42.65475 1.000 67.99127 187 ARG A N 1
ATOM 1524 C CA . ARG A 1 105 ? -3.31104 7.45109 42.51442 1.000 71.96342 187 ARG A CA 1
ATOM 1525 C C . ARG A 1 105 ? -3.81002 7.36286 41.07740 1.000 73.23769 187 ARG A C 1
ATOM 1526 O O . ARG A 1 105 ? -4.68223 6.53388 40.79523 1.000 80.07220 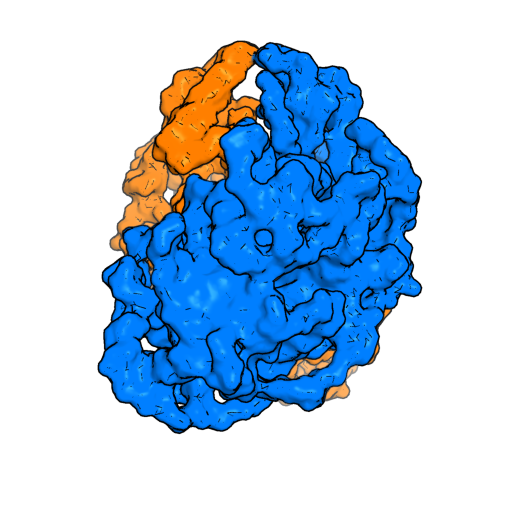187 ARG A O 1
ATOM 1536 N N . GLU A 1 106 ? -3.29370 8.18788 40.16761 1.000 72.60039 188 GLU A N 1
ATOM 1537 C CA . GLU A 1 106 ? -3.73136 8.16476 38.77851 1.000 78.27040 188 GLU A CA 1
ATOM 1538 C C . GLU A 1 106 ? -2.54665 8.43205 37.86118 1.000 73.07497 188 GLU A C 1
ATOM 1539 O O . GLU A 1 106 ? -1.50533 8.94176 38.28365 1.000 70.23975 188 GLU A O 1
ATOM 1547 N N . MET A 1 107 ? -2.73023 8.09167 36.58513 1.000 79.56405 189 MET A N 1
ATOM 1548 C CA . MET A 1 107 ? -1.65580 8.15398 35.59401 1.000 79.31765 189 MET A CA 1
ATOM 1549 C C . MET A 1 107 ? -1.58255 9.55933 34.99387 1.000 72.04845 189 MET A C 1
ATOM 1550 O O . MET A 1 107 ? -1.87949 9.79477 33.82111 1.000 80.95876 189 MET A O 1
ATOM 1564 N N . ASN A 1 108 ? -1.15645 10.50384 35.82849 1.000 68.26380 190 ASN A N 1
ATOM 1565 C CA . ASN A 1 108 ? -1.04033 11.89215 35.41450 1.000 66.80921 190 ASN A CA 1
ATOM 1566 C C . ASN A 1 108 ? 0.31046 12.14005 34.74126 1.000 64.17495 190 ASN A C 1
ATOM 1567 O O . ASN A 1 108 ? 1.14211 11.24089 34.59745 1.000 59.28224 190 ASN A O 1
ATOM 1578 N N . ALA A 1 109 ? 0.53770 13.39379 34.34242 1.000 61.15859 191 ALA A N 1
ATOM 1579 C CA . ALA A 1 109 ? 1.74462 13.73605 33.59636 1.000 60.89634 191 ALA A CA 1
ATOM 1580 C C . ALA A 1 109 ? 3.00111 13.41418 34.39409 1.000 56.01119 191 ALA A C 1
ATOM 1581 O O . ALA A 1 109 ? 3.92271 12.76157 33.88886 1.000 49.58250 191 ALA A O 1
ATOM 1588 N N . ALA A 1 110 ? 3.06601 13.88524 35.64112 1.000 55.27679 192 ALA A N 1
ATOM 1589 C CA . ALA A 1 110 ? 4.23283 13.61232 36.47222 1.000 51.80919 192 ALA A CA 1
ATOM 1590 C C . ALA A 1 110 ? 4.50502 12.11749 36.56127 1.000 42.85848 192 ALA A C 1
ATOM 1591 O O . ALA A 1 110 ? 5.65668 11.68043 36.46751 1.000 46.99358 192 ALA A O 1
ATOM 1598 N N . VAL A 1 111 ? 3.45404 11.31594 36.72555 1.000 46.48201 193 VAL A N 1
ATOM 1599 C CA . VAL A 1 111 ? 3.63279 9.87364 36.85198 1.000 48.48688 193 VAL A CA 1
ATOM 1600 C C . VAL A 1 111 ? 4.14621 9.27765 35.54730 1.000 50.04575 193 VAL A C 1
ATOM 1601 O O . VAL A 1 111 ? 4.94649 8.33377 35.55491 1.000 45.54791 193 VAL A O 1
ATOM 1614 N N . LYS A 1 112 ? 3.69125 9.80655 34.40768 1.000 51.22355 194 LYS A N 1
ATOM 1615 C CA . LYS A 1 112 ? 4.19440 9.33456 33.12087 1.000 47.54339 194 LYS A CA 1
ATOM 1616 C C . LYS A 1 112 ? 5.68432 9.62165 32.98198 1.000 41.99746 194 LYS A C 1
ATOM 1617 O O . LYS A 1 112 ? 6.45891 8.76239 32.54666 1.000 42.02006 194 LYS A O 1
ATOM 1636 N N . LYS A 1 113 ? 6.10250 10.83648 33.34067 1.000 39.98140 195 LYS A N 1
ATOM 1637 C CA . LYS A 1 113 ? 7.51361 11.19214 33.23921 1.000 39.85510 195 LYS A CA 1
ATOM 1638 C C . LYS A 1 113 ? 8.37634 10.30805 34.13389 1.000 46.24291 195 LYS A C 1
ATOM 1639 O O . LYS A 1 113 ? 9.46456 9.88146 33.72960 1.000 40.12897 195 LYS A O 1
ATOM 1658 N N . LEU A 1 114 ? 7.91345 10.02298 35.35577 1.000 40.33058 196 LEU A N 1
ATOM 1659 C CA . LEU A 1 114 ? 8.66671 9.12670 36.22793 1.000 42.47383 196 LEU A CA 1
ATOM 1660 C C . LEU A 1 114 ? 8.83997 7.76038 35.57972 1.000 39.43311 196 LEU A C 1
ATOM 1661 O O . LEU A 1 114 ? 9.92757 7.17315 35.63035 1.000 39.69504 196 LEU A O 1
ATOM 1677 N N . HIS A 1 115 ? 7.77783 7.24116 34.95888 1.000 38.20396 197 HIS A N 1
ATOM 1678 C CA . HIS A 1 115 ? 7.86927 5.93982 34.30694 1.000 45.39805 197 HIS A CA 1
ATOM 1679 C C . HIS A 1 115 ? 8.90887 5.95250 33.19470 1.000 46.57515 197 HIS A C 1
ATOM 1680 O O . HIS A 1 115 ? 9.65443 4.98107 33.01823 1.000 43.02562 197 HIS A O 1
ATOM 1694 N N . HIS A 1 116 ? 8.96424 7.03889 32.42301 1.000 43.72525 198 HIS A N 1
ATOM 1695 C CA . HIS A 1 116 ? 9.93268 7.12137 31.33638 1.000 47.18470 198 HIS A CA 1
ATOM 1696 C C . HIS A 1 116 ? 11.35395 7.00431 31.86952 1.000 40.26421 198 HIS A C 1
ATOM 1697 O O . HIS A 1 116 ? 12.12359 6.13570 31.44287 1.000 42.05306 198 HIS A O 1
ATOM 1712 N N . ALA A 1 117 ? 11.72234 7.88500 32.80416 1.000 38.59477 199 ALA A N 1
ATOM 1713 C CA . ALA A 1 117 ? 13.06387 7.83536 33.37829 1.000 38.92116 199 ALA A CA 1
ATOM 1714 C C . ALA A 1 117 ? 13.32278 6.49839 34.05778 1.000 40.57774 199 ALA A C 1
ATOM 1715 O O . ALA A 1 117 ? 14.41029 5.92392 33.92591 1.000 39.81473 199 ALA A O 1
ATOM 1722 N N . TRP A 1 118 ? 12.33826 5.99212 34.79944 1.000 40.23046 200 TRP A N 1
ATOM 1723 C CA . TRP A 1 118 ? 12.51111 4.71791 35.48898 1.000 44.80833 200 TRP A CA 1
ATOM 1724 C C . TRP A 1 118 ? 12.83390 3.60863 34.49668 1.000 46.74798 200 TRP A C 1
ATOM 1725 O O . TRP A 1 118 ? 13.75430 2.81055 34.71293 1.000 46.97606 200 TRP A O 1
ATOM 1746 N N . LYS A 1 119 ? 12.09280 3.55746 33.38766 1.000 44.41830 201 LYS A N 1
ATOM 1747 C CA . LYS A 1 119 ? 12.35390 2.55659 32.35673 1.000 50.21981 201 LYS A CA 1
ATOM 1748 C C . LYS A 1 119 ? 13.67745 2.81986 31.64684 1.000 45.46047 201 LYS A C 1
ATOM 1749 O O . LYS A 1 119 ? 14.39575 1.87799 31.29211 1.000 47.38821 201 LYS A O 1
ATOM 1768 N N . LEU A 1 120 ? 14.01387 4.09093 31.41800 1.000 39.40485 202 LEU A N 1
ATOM 1769 C CA . LEU A 1 120 ? 15.28260 4.40446 30.76921 1.000 43.53576 202 LEU A CA 1
ATOM 1770 C C . LEU A 1 120 ? 16.46253 3.91878 31.59909 1.000 49.13432 202 LEU A C 1
ATOM 1771 O O . LEU A 1 120 ? 17.49177 3.51775 31.04354 1.000 45.33546 202 LEU A O 1
ATOM 1787 N N . LEU A 1 121 ? 16.33051 3.94497 32.92283 1.000 44.24927 203 LEU A N 1
ATOM 1788 C CA . LEU A 1 121 ? 17.37282 3.50493 33.83829 1.000 45.69534 203 LEU A CA 1
ATOM 1789 C C . LEU A 1 121 ? 17.28857 2.01648 34.15772 1.000 46.65015 203 LEU A C 1
ATOM 1790 O O . LEU A 1 121 ? 17.94315 1.55872 35.09803 1.000 47.79239 203 LEU A O 1
ATOM 1806 N N . GLU A 1 122 ? 16.50135 1.25599 33.39863 1.000 49.60570 204 GLU A N 1
ATOM 1807 C CA . GLU A 1 122 ? 16.39361 -0.19183 33.57368 1.000 51.46042 204 GLU A CA 1
ATOM 1808 C C . GLU A 1 122 ? 15.91238 -0.55074 34.98160 1.000 52.94452 204 GLU A C 1
ATOM 1809 O O . GLU A 1 122 ? 16.53575 -1.33441 35.70017 1.000 49.44301 204 GLU A O 1
ATOM 1821 N N . HIS A 1 123 ? 14.78046 0.03305 35.37001 1.000 47.03135 205 HIS A N 1
ATOM 1822 C CA . HIS A 1 123 ? 14.06239 -0.37313 36.57046 1.000 52.11679 205 HIS A CA 1
ATOM 1823 C C . HIS A 1 123 ? 14.94984 -0.29613 37.80490 1.000 51.08518 205 HIS A C 1
ATOM 1824 O O . HIS A 1 123 ? 15.19537 -1.31920 38.45627 1.000 51.38863 205 HIS A O 1
ATOM 1838 N N . PRO A 1 124 ? 15.44661 0.88224 38.16056 1.000 47.41753 206 PRO A N 1
ATOM 1839 C CA . PRO A 1 124 ? 16.26630 1.00351 39.36740 1.000 43.89864 206 PRO A CA 1
ATOM 1840 C C . PRO A 1 124 ? 15.41856 0.97205 40.62873 1.000 45.90140 206 PRO A C 1
ATOM 1841 O O . PRO A 1 124 ? 14.22822 1.29011 40.62784 1.000 41.16833 206 PRO A O 1
ATOM 1852 N N . LEU A 1 125 ? 16.06508 0.58049 41.72250 1.000 46.34106 207 LEU A N 1
ATOM 1853 C CA . LEU A 1 125 ? 15.41796 0.65148 43.02182 1.000 37.81985 207 LEU A CA 1
ATOM 1854 C C . LEU A 1 125 ? 14.94327 2.07342 43.27198 1.000 40.90561 207 LEU A C 1
ATOM 1855 O O . LEU A 1 125 ? 15.69535 3.03389 43.08112 1.000 43.65073 207 LEU A O 1
ATOM 1871 N N . ILE A 1 126 ? 13.69602 2.20888 43.69701 1.000 43.04456 208 ILE A N 1
ATOM 1872 C CA . ILE A 1 126 ? 13.16118 3.50098 44.10086 1.000 38.76340 208 ILE A CA 1
ATOM 1873 C C . ILE A 1 126 ? 13.35841 3.64830 45.60137 1.000 47.70897 208 ILE A C 1
ATOM 1874 O O . ILE A 1 126 ? 12.97260 2.77025 46.38232 1.000 45.37118 208 ILE A O 1
ATOM 1890 N N . LEU A 1 127 ? 13.98021 4.75139 45.99657 1.000 47.50683 209 LEU A N 1
ATOM 1891 C CA . LEU A 1 127 ? 14.26987 5.06688 47.38442 1.000 44.00805 209 LEU A CA 1
ATOM 1892 C C . LEU A 1 127 ? 13.40691 6.25120 47.78774 1.000 47.61582 209 LEU A C 1
ATOM 1893 O O . LEU A 1 127 ? 13.35060 7.25148 47.06364 1.000 44.68590 209 LEU A O 1
ATOM 1909 N N . THR A 1 128 ? 12.74171 6.14301 48.93581 1.000 47.73219 210 THR A N 1
ATOM 1910 C CA . THR A 1 128 ? 11.71434 7.10929 49.29762 1.000 51.06521 210 THR A CA 1
ATOM 1911 C C . THR A 1 128 ? 11.60347 7.18870 50.81592 1.000 53.91626 210 THR A C 1
ATOM 1912 O O . THR A 1 128 ? 12.44508 6.66109 51.54953 1.000 55.51261 210 THR A O 1
ATOM 1923 N N . ASP A 1 129 ? 10.55380 7.86544 51.27610 1.000 58.85427 211 ASP A N 1
ATOM 1924 C CA . ASP A 1 129 ? 10.23884 8.06484 52.68181 1.000 50.09571 211 ASP A CA 1
ATOM 1925 C C . ASP A 1 129 ? 9.19721 7.06473 53.16142 1.000 53.27456 211 ASP A C 1
ATOM 1926 O O . ASP A 1 129 ? 8.46843 6.45831 52.37303 1.000 49.74489 211 ASP A O 1
ATOM 1933 N N . ASP A 1 130 ? 9.10327 6.93337 54.48586 1.000 57.48108 212 ASP A N 1
ATOM 1934 C CA . ASP A 1 130 ? 7.98942 6.18837 55.05765 1.000 54.67805 212 ASP A CA 1
ATOM 1935 C C . ASP A 1 130 ? 6.66147 6.86497 54.73735 1.000 52.71386 212 ASP A C 1
ATOM 1936 O O . ASP A 1 130 ? 5.65200 6.18526 54.51915 1.000 53.62820 212 ASP A O 1
ATOM 1945 N N . SER A 1 131 ? 6.64704 8.19923 54.68315 1.000 49.95732 213 SER A N 1
ATOM 1946 C CA . SER A 1 131 ? 5.43195 8.93710 54.36062 1.000 54.23238 213 SER A CA 1
ATOM 1947 C C . SER A 1 131 ? 5.00945 8.78683 52.90169 1.000 57.89360 213 SER A C 1
ATOM 1948 O O . SER A 1 131 ? 3.87426 9.14495 52.56938 1.000 64.09813 213 SER A O 1
ATOM 1953 N N . LEU A 1 132 ? 5.88060 8.26862 52.02849 1.000 55.37284 214 LEU A N 1
ATOM 1954 C CA . LEU A 1 132 ? 5.56288 8.10242 50.61635 1.000 51.06473 214 LEU A CA 1
ATOM 1955 C C . LEU A 1 132 ? 5.58391 6.66297 50.12893 1.000 52.03119 214 LEU A C 1
ATOM 1956 O O . LEU A 1 132 ? 5.05908 6.39697 49.04245 1.000 54.70994 214 LEU A O 1
ATOM 1972 N N . ILE A 1 133 ? 6.17885 5.73331 50.87825 1.000 52.61829 215 ILE A N 1
ATOM 1973 C CA . ILE A 1 133 ? 6.41955 4.40366 50.32565 1.000 52.64315 215 ILE A CA 1
ATOM 1974 C C . ILE A 1 133 ? 5.11219 3.73117 49.93386 1.000 51.27621 215 ILE A C 1
ATOM 1975 O O . ILE A 1 133 ? 5.06049 2.98927 48.94551 1.000 58.52009 215 ILE A O 1
ATOM 1991 N N . GLU A 1 134 ? 4.03733 3.97654 50.68378 1.000 55.71125 216 GLU A N 1
ATOM 1992 C CA . GLU A 1 134 ? 2.74217 3.41363 50.31354 1.000 51.93654 216 GLU A CA 1
ATOM 1993 C C . GLU A 1 134 ? 2.28577 3.95040 48.96151 1.000 53.13854 216 GLU A C 1
ATOM 1994 O O . GLU A 1 134 ? 1.90426 3.18317 48.06915 1.000 52.54710 216 GLU A O 1
ATOM 1998 N N . GLU A 1 135 ? 2.32420 5.27391 48.79161 1.000 56.57668 217 GLU A N 1
ATOM 1999 C CA . GLU A 1 135 ? 1.97122 5.87420 47.50845 1.000 53.66027 217 GLU A CA 1
ATOM 2000 C C . GLU A 1 135 ? 2.87535 5.36115 46.39453 1.000 55.53159 217 GLU A C 1
ATOM 2001 O O . GLU A 1 135 ? 2.39718 4.89938 45.35150 1.000 60.47557 217 GLU A O 1
ATOM 2013 N N . VAL A 1 136 ? 4.19263 5.43872 46.59697 1.000 53.60605 218 VAL A N 1
ATOM 2014 C CA . VAL A 1 136 ? 5.12872 5.04596 45.54755 1.000 51.15240 218 VAL A CA 1
ATOM 2015 C C . VAL A 1 136 ? 4.92651 3.59045 45.15249 1.000 54.04189 218 VAL A C 1
ATOM 2016 O O . VAL A 1 136 ? 5.11422 3.22475 43.98552 1.000 51.62832 218 VAL A O 1
ATOM 2029 N N . GLN A 1 137 ? 4.55344 2.73392 46.10649 1.000 56.73727 219 GLN A N 1
ATOM 2030 C CA . GLN A 1 137 ? 4.30574 1.33432 45.77915 1.000 56.16253 219 GLN A CA 1
ATOM 2031 C C . GLN A 1 137 ? 3.10797 1.16791 44.85547 1.000 54.38737 219 GLN A C 1
ATOM 2032 O O . GLN A 1 137 ? 3.02504 0.16142 44.14390 1.000 54.63238 219 GLN A O 1
ATOM 2046 N N . GLY A 1 138 ? 2.18641 2.13252 44.84413 1.000 53.43301 220 GLY A N 1
ATOM 2047 C CA . GLY A 1 138 ? 1.04499 2.05786 43.95215 1.000 55.65998 220 GLY A CA 1
ATOM 2048 C C . GLY A 1 138 ? 1.41492 2.09164 42.48534 1.000 58.60708 220 GLY A C 1
ATOM 2049 O O . GLY A 1 138 ? 0.61408 1.67385 41.64324 1.000 59.11605 220 GLY A O 1
ATOM 2053 N N . LEU A 1 139 ? 2.61493 2.57633 42.15755 1.000 56.32672 221 LEU A N 1
ATOM 2054 C CA . LEU A 1 139 ? 3.05375 2.60471 40.76806 1.000 56.79220 221 LEU A CA 1
ATOM 2055 C C . LEU A 1 139 ? 3.12275 1.21168 40.15809 1.000 58.12818 221 LEU A C 1
ATOM 2056 O O . LEU A 1 139 ? 3.09995 1.08411 38.92820 1.000 59.93421 221 LEU A O 1
ATOM 2072 N N . ALA A 1 140 ? 3.20997 0.16744 40.98592 1.000 55.79909 222 ALA A N 1
ATOM 2073 C CA . ALA A 1 140 ? 3.24253 -1.19234 40.45838 1.000 58.93926 222 ALA A CA 1
ATOM 2074 C C . ALA A 1 140 ? 1.95494 -1.52103 39.71599 1.000 62.79727 222 ALA A C 1
ATOM 2075 O O . ALA A 1 140 ? 1.97194 -2.25403 38.72020 1.000 61.97187 222 ALA A O 1
ATOM 2082 N N . PHE A 1 141 ? 0.82510 -0.99802 40.19573 1.000 63.94135 223 PHE A N 1
ATOM 2083 C CA . PHE A 1 141 ? -0.44109 -1.19539 39.50249 1.000 68.61445 223 PHE A CA 1
ATOM 2084 C C . PHE A 1 141 ? -0.62149 -0.18197 38.37855 1.000 60.83051 223 PHE A C 1
ATOM 2085 O O . PHE A 1 141 ? -1.13326 -0.52701 37.30840 1.000 60.07280 223 PHE A O 1
ATOM 2095 N N . LEU A 1 142 ? -0.20893 1.06974 38.60139 1.000 60.25143 224 LEU A N 1
ATOM 2096 C CA . LEU A 1 142 ? -0.35521 2.08908 37.56598 1.000 62.03256 224 LEU A CA 1
ATOM 2097 C C . LEU A 1 142 ? 0.45100 1.73744 36.32156 1.000 61.84224 224 LEU A C 1
ATOM 2098 O O . LEU A 1 142 ? -0.00427 1.95874 35.19306 1.000 60.92088 224 LEU A O 1
ATOM 2114 N N . TRP A 1 143 ? 1.65255 1.20078 36.50706 1.000 57.58579 225 TRP A N 1
ATOM 2115 C CA . TRP A 1 143 ? 2.54296 0.87124 35.40480 1.000 56.96799 225 TRP A CA 1
ATOM 2116 C C . TRP A 1 143 ? 2.40447 -0.57327 34.94405 1.000 54.63593 225 TRP A C 1
ATOM 2117 O O . TRP A 1 143 ? 3.10770 -0.97966 34.01263 1.000 55.45345 225 TRP A O 1
ATOM 2138 N N . HIS A 1 144 ? 1.52546 -1.35193 35.57114 1.000 58.72156 226 HIS A N 1
ATOM 2139 C CA . HIS A 1 144 ? 1.29841 -2.74874 35.20813 1.000 65.53648 226 HIS A CA 1
ATOM 2140 C C . HIS A 1 144 ? 2.62590 -3.49170 35.06840 1.000 63.99272 226 HIS A C 1
ATOM 2141 O O . HIS A 1 144 ? 2.94918 -4.07144 34.02998 1.000 67.48062 226 HIS A O 1
ATOM 2155 N N . THR A 1 145 ? 3.39644 -3.46377 36.15362 1.000 64.24068 227 THR A N 1
ATOM 2156 C CA . THR A 1 145 ? 4.74580 -4.00252 36.15995 1.000 63.04848 227 THR A CA 1
ATOM 2157 C C . THR A 1 145 ? 4.97187 -4.82155 37.42050 1.000 69.17207 227 THR A C 1
ATOM 2158 O O . THR A 1 145 ? 4.43398 -4.51546 38.48871 1.000 59.94629 227 THR A O 1
ATOM 2169 N N . ASP A 1 146 ? 5.77741 -5.87151 37.27621 1.000 70.59241 228 ASP A N 1
ATOM 2170 C CA . ASP A 1 146 ? 6.24915 -6.67340 38.39427 1.000 73.67695 228 ASP A CA 1
ATOM 2171 C C . ASP A 1 146 ? 7.70246 -6.37382 38.73359 1.000 73.34854 228 ASP A C 1
ATOM 2172 O O . ASP A 1 146 ? 8.28874 -7.05850 39.57713 1.000 72.67199 228 ASP A O 1
ATOM 2181 N N . GLN A 1 147 ? 8.29312 -5.36891 38.08961 1.000 73.30949 229 GLN A N 1
ATOM 2182 C CA . GLN A 1 147 ? 9.69621 -5.02365 38.25965 1.000 74.26635 229 GLN A CA 1
ATOM 2183 C C . GLN A 1 147 ? 9.90665 -3.85349 39.20716 1.000 67.00418 229 GLN A C 1
ATOM 2184 O O . GLN A 1 147 ? 11.04172 -3.39028 39.35638 1.000 64.48695 229 GLN A O 1
ATOM 2198 N N . LEU A 1 148 ? 8.84737 -3.35779 39.83778 1.000 62.78868 230 LEU A N 1
ATOM 2199 C CA . LEU A 1 148 ? 8.97378 -2.23686 40.75628 1.000 61.22495 230 LEU A CA 1
ATOM 2200 C C . LEU A 1 148 ? 9.57371 -2.71078 42.07492 1.000 65.21188 230 LEU A C 1
ATOM 2201 O O . LEU A 1 148 ? 9.16998 -3.74535 42.61739 1.000 63.76953 230 LEU A O 1
ATOM 2217 N N . ARG A 1 149 ? 10.54643 -1.95364 42.58052 1.000 63.37926 231 ARG A N 1
ATOM 2218 C CA . ARG A 1 149 ? 11.19184 -2.23392 43.85668 1.000 59.07415 231 ARG A CA 1
ATOM 2219 C C . ARG A 1 149 ? 11.31719 -0.92932 44.62563 1.000 52.27863 231 ARG A C 1
ATOM 2220 O O . ARG A 1 149 ? 11.85902 0.04955 44.10262 1.000 52.83351 231 ARG A O 1
ATOM 2241 N N . VAL A 1 150 ? 10.81328 -0.91694 45.85812 1.000 50.12690 232 VAL A N 1
ATOM 2242 C CA . VAL A 1 150 ? 10.79420 0.28027 46.68788 1.000 49.43913 232 VAL A CA 1
ATOM 2243 C C . VAL A 1 150 ? 11.38997 -0.04719 48.04995 1.000 52.33504 232 VAL A C 1
ATOM 2244 O O . VAL A 1 150 ? 11.32472 -1.18677 48.52201 1.000 53.14622 232 VAL A O 1
ATOM 2257 N N . ALA A 1 151 ? 11.97530 0.96753 48.68305 1.000 52.55072 233 ALA A N 1
ATOM 2258 C CA . ALA A 1 151 ? 12.55759 0.81289 50.00683 1.000 50.57284 233 ALA A CA 1
ATOM 2259 C C . ALA A 1 151 ? 12.62618 2.18085 50.66574 1.000 50.74118 233 ALA A C 1
ATOM 2260 O O . ALA A 1 151 ? 12.98627 3.16726 50.01887 1.000 50.91381 233 ALA A O 1
ATOM 2267 N N . ALA A 1 152 ? 12.26780 2.23242 51.94512 1.000 49.00761 234 ALA A N 1
ATOM 2268 C CA . ALA A 1 152 ? 12.29726 3.47260 52.70242 1.000 50.50487 234 ALA A CA 1
ATOM 2269 C C . ALA A 1 152 ? 13.66418 3.66784 53.34552 1.000 47.70846 234 ALA A C 1
ATOM 2270 O O . ALA A 1 152 ? 14.37657 2.70629 53.64635 1.000 48.60933 234 ALA A O 1
ATOM 2277 N N . VAL A 1 153 ? 14.01524 4.93456 53.56407 1.000 42.67902 235 VAL A N 1
ATOM 2278 C CA . VAL A 1 153 ? 15.32492 5.28158 54.10316 1.000 46.88571 235 VAL A CA 1
ATOM 2279 C C . VAL A 1 153 ? 15.34434 5.21330 55.62815 1.000 50.49332 235 VAL A C 1
ATOM 2280 O O . VAL A 1 153 ? 16.30571 4.70794 56.21470 1.000 50.43802 235 VAL A O 1
ATOM 2293 N N . GLU A 1 154 ? 14.31136 5.73093 56.29549 1.000 46.80729 236 GLU A N 1
ATOM 2294 C CA . GLU A 1 154 ? 14.29562 5.74547 57.75903 1.000 55.49699 236 GLU A CA 1
ATOM 2295 C C . GLU A 1 154 ? 14.59649 4.38159 58.36720 1.000 49.32954 236 GLU A C 1
ATOM 2296 O O . GLU A 1 154 ? 15.45633 4.30601 59.25772 1.000 50.26023 236 GLU A O 1
ATOM 2308 N N . PRO A 1 155 ? 13.96534 3.28751 57.94191 1.000 51.65674 237 PRO A N 1
ATOM 2309 C CA . PRO A 1 155 ? 14.36554 1.96844 58.45833 1.000 57.13638 237 PRO A CA 1
ATOM 2310 C C . PRO A 1 155 ? 15.85998 1.69813 58.36650 1.000 61.36333 237 PRO A C 1
ATOM 2311 O O . PRO A 1 155 ? 16.41113 1.00672 59.23358 1.000 62.32474 237 PRO A O 1
ATOM 2322 N N . MET A 1 156 ? 16.53449 2.21632 57.33587 1.000 60.45575 238 MET A N 1
ATOM 2323 C CA . MET A 1 156 ? 17.96489 1.97037 57.18803 1.000 57.65186 238 MET A CA 1
ATOM 2324 C C . MET A 1 156 ? 18.78062 2.74936 58.20962 1.000 55.80156 238 MET A C 1
ATOM 2325 O O . MET A 1 156 ? 19.89418 2.33482 58.55015 1.000 54.22536 238 MET A O 1
ATOM 2339 N N . LEU A 1 157 ? 18.25068 3.86862 58.71045 1.000 56.01444 239 LEU A N 1
ATOM 2340 C CA . LEU A 1 157 ? 18.98524 4.66981 59.68056 1.000 58.63203 239 LEU A CA 1
ATOM 2341 C C . LEU A 1 157 ? 19.25336 3.91956 60.97645 1.000 58.09089 239 LEU A C 1
ATOM 2342 O O . LEU A 1 157 ? 20.06143 4.38766 61.78658 1.000 58.67455 239 LEU A O 1
ATOM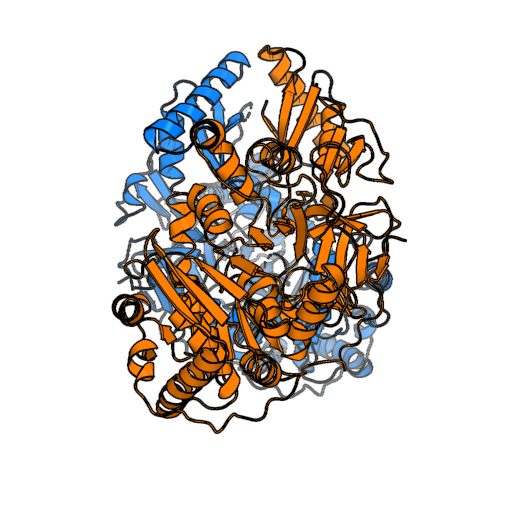 2358 N N . THR A 1 158 ? 18.60420 2.77721 61.19386 1.000 59.30416 240 THR A N 1
ATOM 2359 C CA . THR A 1 158 ? 18.79517 1.99004 62.40194 1.000 60.45080 240 THR A CA 1
ATOM 2360 C C . THR A 1 158 ? 19.77622 0.84386 62.19115 1.000 60.65216 240 THR A C 1
ATOM 2361 O O . THR A 1 158 ? 19.80439 -0.09800 62.98991 1.000 52.37540 240 THR A O 1
ATOM 2372 N N . LEU A 1 159 ? 20.58199 0.90540 61.13862 1.000 58.73469 241 LEU A N 1
ATOM 2373 C CA . LEU A 1 159 ? 21.50680 -0.16696 60.81163 1.000 57.03560 241 LEU A CA 1
ATOM 2374 C C . LEU A 1 159 ? 22.92456 0.18919 61.24471 1.000 54.25650 241 LEU A C 1
ATOM 2375 O O . LEU A 1 159 ? 23.23424 1.33171 61.59495 1.000 48.88748 241 LEU A O 1
ATOM 2391 N N . GLU A 1 160 ? 23.78461 -0.82704 61.23390 1.000 57.23671 242 GLU A N 1
ATOM 2392 C CA . GLU A 1 160 ? 25.20618 -0.61932 61.45681 1.000 59.29441 242 GLU A CA 1
ATOM 2393 C C . GLU A 1 160 ? 25.79812 0.20751 60.32171 1.000 56.45505 242 GLU A C 1
ATOM 2394 O O . GLU A 1 160 ? 25.35998 0.12759 59.17071 1.000 57.07637 242 GLU A O 1
ATOM 2406 N N . ARG A 1 161 ? 26.80516 1.00946 60.65457 1.000 58.22457 243 ARG A N 1
ATOM 2407 C CA . ARG A 1 161 ? 27.48359 1.80795 59.64402 1.000 51.69717 243 ARG A CA 1
ATOM 2408 C C . ARG A 1 161 ? 28.34373 0.91578 58.75958 1.000 55.65685 243 ARG A C 1
ATOM 2409 O O . ARG A 1 161 ? 29.07523 0.05211 59.25398 1.000 57.49360 243 ARG A O 1
ATOM 2430 N N . ASP A 1 162 ? 28.24136 1.11928 57.44672 1.000 50.39768 244 ASP A N 1
ATOM 2431 C CA . ASP A 1 162 ? 29.11856 0.48315 56.46989 1.000 49.62753 244 ASP A CA 1
ATOM 2432 C C . ASP A 1 162 ? 30.21499 1.48728 56.13391 1.000 52.86754 244 ASP A C 1
ATOM 2433 O O . ASP A 1 162 ? 29.96548 2.47644 55.43823 1.000 52.21521 244 ASP A O 1
ATOM 2442 N N . THR A 1 163 ? 31.42054 1.24230 56.64189 1.000 55.29523 245 THR A N 1
ATOM 2443 C CA . THR A 1 163 ? 32.52314 2.18785 56.53008 1.000 52.28269 245 THR A CA 1
ATOM 2444 C C . THR A 1 163 ? 33.37227 1.97504 55.28338 1.000 49.22519 245 THR A C 1
ATOM 2445 O O . THR A 1 163 ? 34.37301 2.67765 55.10654 1.000 48.74961 245 THR A O 1
ATOM 2456 N N . ALA A 1 164 ? 33.00440 1.03231 54.41983 1.000 51.12490 246 ALA A N 1
ATOM 2457 C CA . ALA A 1 164 ? 33.78642 0.72436 53.22318 1.000 52.56988 246 ALA A CA 1
ATOM 2458 C C . ALA A 1 164 ? 33.24179 1.54254 52.05713 1.000 50.98115 246 ALA A C 1
ATOM 2459 O O . ALA A 1 164 ? 32.36546 1.10086 51.31326 1.000 54.68645 246 ALA A O 1
ATOM 2466 N N . ALA A 1 165 ? 33.77409 2.75216 51.89099 1.000 47.14459 247 ALA A N 1
ATOM 2467 C CA . ALA A 1 165 ? 33.34751 3.62890 50.80868 1.000 46.69853 247 ALA A CA 1
ATOM 2468 C C . ALA A 1 165 ? 33.99554 3.19792 49.49894 1.000 48.72733 247 ALA A C 1
ATOM 2469 O O . ALA A 1 165 ? 35.21594 3.02178 49.42650 1.000 52.62114 247 ALA A O 1
ATOM 2476 N N . HIS A 1 166 ? 33.17712 3.02584 48.46884 1.000 50.71413 248 HIS A N 1
ATOM 2477 C CA . HIS A 1 166 ? 33.69890 2.69060 47.15297 1.000 51.12725 248 HIS A CA 1
ATOM 2478 C C . HIS A 1 166 ? 34.66999 3.77439 46.69321 1.000 49.75376 248 HIS A C 1
ATOM 2479 O O . HIS A 1 166 ? 34.33167 4.96529 46.74484 1.000 51.48248 248 HIS A O 1
ATOM 2493 N N . PRO A 1 167 ? 35.87086 3.41742 46.23749 1.000 51.88871 249 PRO A N 1
ATOM 2494 C CA . PRO A 1 167 ? 36.81256 4.44852 45.78103 1.000 54.92854 249 PRO A CA 1
ATOM 2495 C C . PRO A 1 167 ? 36.34052 5.02226 44.45404 1.000 52.75591 249 PRO A C 1
ATOM 2496 O O . PRO A 1 167 ? 36.23267 4.30447 43.45903 1.000 50.44365 249 PRO A O 1
ATOM 2507 N N . ALA A 1 168 ? 36.03553 6.31374 44.45055 1.000 55.21835 250 ALA A N 1
ATOM 2508 C CA . ALA A 1 168 ? 35.48129 6.97678 43.28274 1.000 50.19049 250 ALA A CA 1
ATOM 2509 C C . ALA A 1 168 ? 36.55605 7.78231 42.56755 1.000 53.93768 250 ALA A C 1
ATOM 2510 O O . ALA A 1 168 ? 37.49623 8.28937 43.18561 1.000 50.41497 250 ALA A O 1
ATOM 2517 N N . ALA A 1 169 ? 36.40376 7.88968 41.24967 1.000 45.96148 251 ALA A N 1
ATOM 2518 C CA . ALA A 1 169 ? 37.24581 8.70977 40.39122 1.000 49.57973 251 ALA A CA 1
ATOM 2519 C C . ALA A 1 169 ? 36.51334 9.99024 40.00412 1.000 50.83000 251 ALA A C 1
ATOM 2520 O O . ALA A 1 169 ? 35.28986 9.97058 39.81549 1.000 51.28457 251 ALA A O 1
ATOM 2527 N N . PRO A 1 170 ? 37.22224 11.11585 39.88161 1.000 51.20164 252 PRO A N 1
ATOM 2528 C CA . PRO A 1 170 ? 36.54343 12.38112 39.54696 1.000 50.66610 252 PRO A CA 1
ATOM 2529 C C . PRO A 1 170 ? 35.59235 12.29891 38.36246 1.000 49.22789 252 PRO A C 1
ATOM 2530 O O . PRO A 1 170 ? 34.57899 13.01173 38.34431 1.000 49.33877 252 PRO A O 1
ATOM 2541 N N . ASP A 1 171 ? 35.87874 11.46236 37.37029 1.000 43.72657 253 ASP A N 1
ATOM 2542 C CA . ASP A 1 171 ? 35.03984 11.39241 36.18185 1.000 46.54297 253 ASP A CA 1
ATOM 2543 C C . ASP A 1 171 ? 33.89149 10.40510 36.32026 1.000 46.32086 253 ASP A C 1
ATOM 2544 O O . ASP A 1 171 ? 33.04614 10.33517 35.42122 1.000 41.52908 253 ASP A O 1
ATOM 2553 N N . ASP A 1 172 ? 33.84226 9.64390 37.41018 1.000 43.80400 254 ASP A N 1
ATOM 2554 C CA . ASP A 1 172 ? 32.68564 8.80215 37.67408 1.000 44.27913 254 ASP A CA 1
ATOM 2555 C C . ASP A 1 172 ? 31.42173 9.65229 37.69998 1.000 41.30089 254 ASP A C 1
ATOM 2556 O O . ASP A 1 172 ? 31.43226 10.79575 38.16419 1.000 44.67229 254 ASP A O 1
ATOM 2565 N N . SER A 1 173 ? 30.33031 9.09417 37.18584 1.000 36.14115 255 SER A N 1
ATOM 2566 C CA . SER A 1 173 ? 29.03506 9.74864 37.31198 1.000 39.97762 255 SER A CA 1
ATOM 2567 C C . SER A 1 173 ? 28.62984 9.82209 38.77953 1.000 42.76475 255 SER A C 1
ATOM 2568 O O . SER A 1 173 ? 28.69500 8.82404 39.50239 1.000 39.56408 255 SER A O 1
ATOM 2576 N N . VAL A 1 174 ? 28.20690 11.00294 39.22096 1.000 40.80703 256 VAL A N 1
ATOM 2577 C CA . VAL A 1 174 ? 27.86476 11.22325 40.62032 1.000 38.88572 256 VAL A CA 1
ATOM 2578 C C . VAL A 1 174 ? 26.35570 11.24327 40.83743 1.000 42.96219 256 VAL A C 1
ATOM 2579 O O . VAL A 1 174 ? 25.87691 10.77302 41.87031 1.000 39.58770 256 VAL A O 1
ATOM 2592 N N . PHE A 1 175 ? 25.58736 11.77674 39.88611 1.000 37.98658 257 PHE A N 1
ATOM 2593 C CA . PHE A 1 175 ? 24.13558 11.65026 39.94774 1.000 38.55717 257 PHE A CA 1
ATOM 2594 C C . PHE A 1 175 ? 23.52434 11.99100 38.59552 1.000 44.66472 257 PHE A C 1
ATOM 2595 O O . PHE A 1 175 ? 24.13860 12.65869 37.75923 1.000 40.96238 257 PHE A O 1
ATOM 2612 N N . PHE A 1 176 ? 22.30464 11.50016 38.39765 1.000 39.54922 258 PHE A N 1
ATOM 2613 C CA . PHE A 1 176 ? 21.41976 11.94954 37.33747 1.000 39.37872 258 PHE A CA 1
ATOM 2614 C C . PHE A 1 176 ? 20.47818 13.02277 37.87199 1.000 41.33655 258 PHE A C 1
ATOM 2615 O O . PHE A 1 176 ? 20.16199 13.05932 39.06221 1.000 37.94380 258 PHE A O 1
ATOM 2632 N N . ILE A 1 177 ? 20.01463 13.88984 36.97809 1.000 42.20192 259 ILE A N 1
ATOM 2633 C CA . ILE A 1 177 ? 18.98784 14.86525 37.32869 1.000 42.00823 259 ILE A CA 1
ATOM 2634 C C . ILE A 1 177 ? 18.11862 15.09947 36.10338 1.000 46.53367 259 ILE A C 1
ATOM 2635 O O . ILE A 1 177 ? 18.61525 15.19691 34.97666 1.000 42.88311 259 ILE A O 1
ATOM 2651 N N . LEU A 1 178 ? 16.81276 15.17821 36.33305 1.000 48.83046 260 LEU A N 1
ATOM 2652 C CA . LEU A 1 178 ? 15.84276 15.27830 35.25707 1.000 44.99500 260 LEU A CA 1
ATOM 2653 C C . LEU A 1 178 ? 15.52520 16.73483 34.95580 1.000 48.72355 260 LEU A C 1
ATOM 2654 O O . LEU A 1 178 ? 15.45257 17.56890 35.86149 1.000 46.46668 260 LEU A O 1
ATOM 2670 N N . THR A 1 179 ? 15.34290 17.03184 33.67141 1.000 49.27166 261 THR A N 1
ATOM 2671 C CA . THR A 1 179 ? 15.07255 18.39210 33.22178 1.000 50.76092 261 THR A CA 1
ATOM 2672 C C . THR A 1 179 ? 13.63968 18.80468 33.52857 1.000 49.60378 261 THR A C 1
ATOM 2673 O O . THR A 1 179 ? 12.73392 17.97211 33.53047 1.000 54.62459 261 THR A O 1
ATOM 2684 N N . GLY A 1 184 ? 7.13105 17.80452 27.04744 1.000 62.47346 266 GLY A N 1
ATOM 2685 C CA . GLY A 1 184 ? 7.70982 16.55578 26.58534 1.000 61.17465 266 GLY A CA 1
ATOM 2686 C C . GLY A 1 184 ? 8.29164 15.73630 27.72065 1.000 66.17481 266 GLY A C 1
ATOM 2687 O O . GLY A 1 184 ? 8.28286 16.16638 28.87632 1.000 63.08732 266 GLY A O 1
ATOM 2690 N N . MET A 1 185 ? 8.79370 14.54896 27.39616 1.000 60.40781 267 MET A N 1
ATOM 2691 C CA . MET A 1 185 ? 9.41079 13.71401 28.41397 1.000 54.98331 267 MET A CA 1
ATOM 2692 C C . MET A 1 185 ? 10.72348 14.34518 28.87365 1.000 58.61049 267 MET A C 1
ATOM 2693 O O . MET A 1 185 ? 11.48266 14.87016 28.05233 1.000 54.01020 267 MET A O 1
ATOM 2707 N N . PRO A 1 186 ? 11.02103 14.31258 30.17114 1.000 55.70595 268 PRO A N 1
ATOM 2708 C CA . PRO A 1 186 ? 12.27236 14.90989 30.64453 1.000 54.13488 268 PRO A CA 1
ATOM 2709 C C . PRO A 1 186 ? 13.47085 14.08395 30.21233 1.000 49.21236 268 PRO A C 1
ATOM 2710 O O . PRO A 1 186 ? 13.38003 12.87111 30.00060 1.000 45.20743 268 PRO A O 1
ATOM 2721 N N . LYS A 1 187 ? 14.60142 14.76309 30.06551 1.000 45.63543 269 LYS A N 1
ATOM 2722 C CA . LYS A 1 187 ? 15.86346 14.10816 29.76842 1.000 45.11914 269 LYS A CA 1
ATOM 2723 C C . LYS A 1 187 ? 16.64505 13.88629 31.05850 1.000 43.76941 269 LYS A C 1
ATOM 2724 O O . LYS A 1 187 ? 16.35296 14.46054 32.10981 1.000 43.47133 269 LYS A O 1
ATOM 2743 N N . CYS A 1 188 ? 17.66068 13.04475 30.95866 1.000 43.99129 270 CYS A N 1
ATOM 2744 C CA . CYS A 1 188 ? 18.37118 12.51775 32.11374 1.000 44.18101 270 CYS A CA 1
ATOM 2745 C C . CYS A 1 188 ? 19.79413 13.06887 32.11403 1.000 43.61368 270 CYS A C 1
ATOM 2746 O O . CYS A 1 188 ? 20.70939 12.47661 31.53828 1.000 41.90039 270 CYS A O 1
ATOM 2754 N N . VAL A 1 189 ? 19.97411 14.20840 32.77843 1.000 41.28069 271 VAL A N 1
ATOM 2755 C CA . VAL A 1 189 ? 21.27754 14.86121 32.82325 1.000 39.69750 271 VAL A CA 1
ATOM 2756 C C . VAL A 1 189 ? 22.20202 14.04134 33.71277 1.000 41.70355 271 VAL A C 1
ATOM 2757 O O . VAL A 1 189 ? 21.93193 13.85146 34.90380 1.000 38.81126 271 VAL A O 1
ATOM 2770 N N . GLU A 1 190 ? 23.29502 13.54665 33.13573 1.000 40.13474 272 GLU A N 1
ATOM 2771 C CA . GLU A 1 190 ? 24.26455 12.72939 33.85548 1.000 38.55475 272 GLU A CA 1
ATOM 2772 C C . GLU A 1 190 ? 25.49981 13.56990 34.15679 1.000 39.88820 272 GLU A C 1
ATOM 2773 O O . GLU A 1 190 ? 26.14386 14.08499 33.23825 1.000 42.79947 272 GLU A O 1
ATOM 2785 N N . HIS A 1 191 ? 25.82958 13.70249 35.43943 1.000 41.49809 273 HIS A N 1
ATOM 2786 C CA . HIS A 1 191 ? 26.94188 14.52626 35.88096 1.000 40.30631 273 HIS A CA 1
ATOM 2787 C C . HIS A 1 191 ? 28.01584 13.66822 36.52874 1.000 40.79264 273 HIS A C 1
ATOM 2788 O O . HIS A 1 191 ? 27.76551 12.54746 36.97724 1.000 47.62536 273 HIS A O 1
ATOM 2802 N N . SER A 1 192 ? 29.21913 14.21941 36.57573 1.000 37.89560 274 SER A N 1
ATOM 2803 C CA . SER A 1 192 ? 30.35083 13.59236 37.23338 1.000 42.86814 274 SER A CA 1
ATOM 2804 C C . SER A 1 192 ? 30.75492 14.42000 38.44675 1.000 36.15266 274 SER A C 1
ATOM 2805 O O . SER A 1 192 ? 30.32546 15.56407 38.62100 1.000 36.45410 274 SER A O 1
ATOM 2813 N N . HIS A 1 193 ? 31.59835 13.82791 39.29431 1.000 39.85806 275 HIS A N 1
ATOM 2814 C CA . HIS A 1 193 ? 32.16617 14.58951 40.40276 1.000 41.33331 275 HIS A CA 1
ATOM 2815 C C . HIS A 1 193 ? 32.88809 15.82988 39.89020 1.000 43.40228 275 HIS A C 1
ATOM 2816 O O . HIS A 1 193 ? 32.80486 16.90550 40.49734 1.000 44.48368 275 HIS A O 1
ATOM 2830 N N . ARG A 1 194 ? 33.59879 15.69534 38.76632 1.000 42.89725 276 ARG A N 1
ATOM 2831 C CA . ARG A 1 194 ? 34.41628 16.79041 38.25366 1.000 43.56835 276 ARG A CA 1
ATOM 2832 C C . ARG A 1 194 ? 33.55417 17.96488 37.80715 1.000 35.28030 276 ARG A C 1
ATOM 2833 O O . ARG A 1 194 ? 33.84257 19.11979 38.14052 1.000 43.08747 276 ARG A O 1
ATOM 2854 N N . SER A 1 195 ? 32.49417 17.69395 37.04237 1.000 39.50932 277 SER A N 1
ATOM 2855 C CA . SER A 1 195 ? 31.66657 18.78554 36.53567 1.000 40.43040 277 SER A CA 1
ATOM 2856 C C . SER A 1 195 ? 30.93676 19.49484 37.66874 1.000 39.32005 277 SER A C 1
ATOM 2857 O O . SER A 1 195 ? 30.85599 20.72869 37.68638 1.000 40.70021 277 SER A O 1
ATOM 2865 N N . VAL A 1 196 ? 30.40856 18.73758 38.62901 1.000 40.01412 278 VAL A N 1
ATOM 2866 C CA . VAL A 1 196 ? 29.72755 19.35639 39.76275 1.000 38.37343 278 VAL A CA 1
ATOM 2867 C C . VAL A 1 196 ? 30.71303 20.17112 40.59094 1.000 35.79331 278 VAL A C 1
ATOM 2868 O O . VAL A 1 196 ? 30.48949 21.35717 40.86279 1.000 36.05024 278 VAL A O 1
ATOM 2881 N N . LEU A 1 197 ? 31.83308 19.55650 40.98232 1.000 36.48073 279 LEU A N 1
ATOM 2882 C CA . LEU A 1 197 ? 32.79421 20.26057 41.82485 1.000 38.98899 279 LEU A CA 1
ATOM 2883 C C . LEU A 1 197 ? 33.36438 21.48615 41.13001 1.000 39.30169 279 LEU A C 1
ATOM 2884 O O . LEU A 1 197 ? 33.70434 22.47302 41.79461 1.000 44.94959 279 LEU A O 1
ATOM 2900 N N . ALA A 1 198 ? 33.48364 21.44371 39.80208 1.000 38.92962 280 ALA A N 1
ATOM 2901 C CA . ALA A 1 198 ? 33.96146 22.61020 39.07031 1.000 42.00906 280 ALA A CA 1
ATOM 2902 C C . ALA A 1 198 ? 32.99462 23.77558 39.21673 1.000 38.24903 280 ALA A C 1
ATOM 2903 O O . ALA A 1 198 ? 33.41512 24.92848 39.37012 1.000 35.54784 280 ALA A O 1
ATOM 2910 N N . ASN A 1 199 ? 31.69128 23.49686 39.15698 1.000 40.38921 281 ASN A N 1
ATOM 2911 C CA . ASN A 1 199 ? 30.70804 24.54398 39.40832 1.000 41.81202 281 ASN A CA 1
ATOM 2912 C C . ASN A 1 199 ? 30.75869 24.99977 40.86054 1.000 37.18161 281 ASN A C 1
ATOM 2913 O O . ASN A 1 199 ? 30.70004 26.20145 41.14582 1.000 37.91455 281 ASN A O 1
ATOM 2924 N N . VAL A 1 200 ? 30.87074 24.05420 41.79199 1.000 33.01224 282 VAL A N 1
ATOM 2925 C CA . VAL A 1 200 ? 30.95748 24.41415 43.20338 1.000 37.98571 282 VAL A CA 1
ATOM 2926 C C . VAL A 1 200 ? 32.14966 25.33235 43.43861 1.000 45.61453 282 VAL A C 1
ATOM 2927 O O . VAL A 1 200 ? 32.02588 26.39613 44.05728 1.000 43.00985 282 VAL A O 1
ATOM 2940 N N . LYS A 1 201 ? 33.32335 24.93954 42.93382 1.000 44.39251 283 LYS A N 1
ATOM 2941 C CA . LYS A 1 201 ? 34.52577 25.73144 43.16885 1.000 37.46171 283 LYS A CA 1
ATOM 2942 C C . LYS A 1 201 ? 34.44005 27.08127 42.47296 1.000 36.27308 283 LYS A C 1
ATOM 2943 O O . LYS A 1 201 ? 34.84858 28.10180 43.03557 1.000 43.50764 283 LYS A O 1
ATOM 2962 N N . GLY A 1 202 ? 33.90991 27.11273 41.25099 1.000 45.61112 284 GLY A N 1
ATOM 2963 C CA . GLY A 1 202 ? 33.68511 28.39081 40.59918 1.000 44.13108 284 GLY A CA 1
ATOM 2964 C C . GLY A 1 202 ? 32.69690 29.25407 41.35908 1.000 40.87769 284 GLY A C 1
ATOM 2965 O O . GLY A 1 202 ? 32.90460 30.45919 41.52127 1.000 41.96809 284 GLY A O 1
ATOM 2969 N N . THR A 1 203 ? 31.60997 28.64615 41.84116 1.000 40.93431 285 THR A N 1
ATOM 2970 C CA . THR A 1 203 ? 30.60111 29.40047 42.57762 1.000 45.39562 285 THR A CA 1
ATOM 2971 C C . THR A 1 203 ? 31.16553 29.94736 43.88438 1.000 40.68197 285 THR A C 1
ATOM 2972 O O . THR A 1 203 ? 30.90238 31.10014 44.24739 1.000 40.41917 285 THR A O 1
ATOM 2983 N N . VAL A 1 204 ? 31.94745 29.13727 44.60213 1.000 39.76283 286 VAL A N 1
ATOM 2984 C CA . VAL A 1 204 ? 32.53267 29.59173 45.86203 1.000 43.69589 286 VAL A CA 1
ATOM 2985 C C . VAL A 1 204 ? 33.46085 30.77713 45.62622 1.000 46.53763 286 VAL A C 1
ATOM 2986 O O . VAL A 1 204 ? 33.46011 31.74685 46.39489 1.000 47.53470 286 VAL A O 1
ATOM 2999 N N . ALA A 1 205 ? 34.26633 30.72115 44.56166 1.000 43.26082 287 ALA A N 1
ATOM 3000 C CA . ALA A 1 205 ? 35.23134 31.78723 44.30803 1.000 42.57914 287 ALA A CA 1
ATOM 3001 C C . ALA A 1 205 ? 34.54369 33.08236 43.89540 1.000 47.25901 287 ALA A C 1
ATOM 3002 O O . ALA A 1 205 ? 34.95642 34.16972 44.31597 1.000 50.71979 287 ALA A O 1
ATOM 3009 N N . ALA A 1 206 ? 33.50677 32.99228 43.05794 1.000 45.03089 288 ALA A N 1
ATOM 3010 C CA . ALA A 1 206 ? 32.83525 34.20149 42.59189 1.000 46.26167 288 ALA A CA 1
ATOM 3011 C C . ALA A 1 206 ? 32.06951 34.88220 43.72105 1.000 46.36517 288 ALA A C 1
ATOM 3012 O O . ALA A 1 206 ? 32.04179 36.11567 43.80500 1.000 49.71071 288 ALA A O 1
ATOM 3019 N N . ASN A 1 207 ? 31.44323 34.10056 44.59617 1.000 43.75456 289 ASN A N 1
ATOM 3020 C CA . ASN A 1 207 ? 30.65820 34.64753 45.69401 1.000 47.03585 289 ASN A CA 1
ATOM 3021 C C . ASN A 1 207 ? 31.45455 34.81671 46.98039 1.000 51.11895 289 ASN A C 1
ATOM 3022 O O . ASN A 1 207 ? 30.94715 35.43079 47.92435 1.000 48.61687 289 ASN A O 1
ATOM 3033 N N . GLN A 1 208 ? 32.67645 34.28837 47.04367 1.000 54.00942 290 GLN A N 1
ATOM 3034 C CA . GLN A 1 208 ? 33.48691 34.33863 48.25895 1.000 53.36738 290 GLN A CA 1
ATOM 3035 C C . GLN A 1 208 ? 32.77932 33.62903 49.40975 1.000 52.67620 290 GLN A C 1
ATOM 3036 O O . GLN A 1 208 ? 32.84062 34.05770 50.56316 1.000 56.15973 290 GLN A O 1
ATOM 3050 N N . PHE A 1 209 ? 32.09098 32.53682 49.08970 1.000 46.84261 291 PHE A N 1
ATOM 3051 C CA . PHE A 1 209 ? 31.48820 31.71253 50.12441 1.000 47.40991 291 PHE A CA 1
ATOM 3052 C C . PHE A 1 209 ? 32.56796 31.17307 51.05455 1.000 53.76301 291 PHE A C 1
ATOM 3053 O O . PHE A 1 209 ? 33.70763 30.93317 50.64729 1.000 53.72194 291 PHE A O 1
ATOM 3070 N N . THR A 1 210 ? 32.19757 30.98498 52.32016 1.000 50.35911 292 THR A N 1
ATOM 3071 C CA . THR A 1 210 ? 33.13627 30.57055 53.34975 1.000 49.84663 292 THR A CA 1
ATOM 3072 C C . THR A 1 210 ? 32.45012 29.62250 54.32122 1.000 47.49405 292 THR A C 1
ATOM 3073 O O . THR A 1 210 ? 31.22492 29.46613 54.31796 1.000 47.11850 292 THR A O 1
ATOM 3084 N N . GLN A 1 211 ? 33.26540 28.99495 55.17321 1.000 45.76377 293 GLN A N 1
ATOM 3085 C CA . GLN A 1 211 ? 32.75008 28.07793 56.18158 1.000 48.29058 293 GLN A CA 1
ATOM 3086 C C . GLN A 1 211 ? 31.89433 28.78376 57.22451 1.000 47.50602 293 GLN A C 1
ATOM 3087 O O . GLN A 1 211 ? 31.17329 28.11205 57.97019 1.000 44.00713 293 GLN A O 1
ATOM 3101 N N . GLU A 1 212 ? 31.95762 30.11199 57.29672 1.000 48.33307 294 GLU A N 1
ATOM 3102 C CA . GLU A 1 212 ? 31.17731 30.87028 58.26318 1.000 49.29897 294 GLU A CA 1
ATOM 3103 C C . GLU A 1 212 ? 29.79487 31.24552 57.75092 1.000 54.20592 294 GLU A C 1
ATOM 3104 O O . GLU A 1 212 ? 28.99552 31.79029 58.51955 1.000 51.4884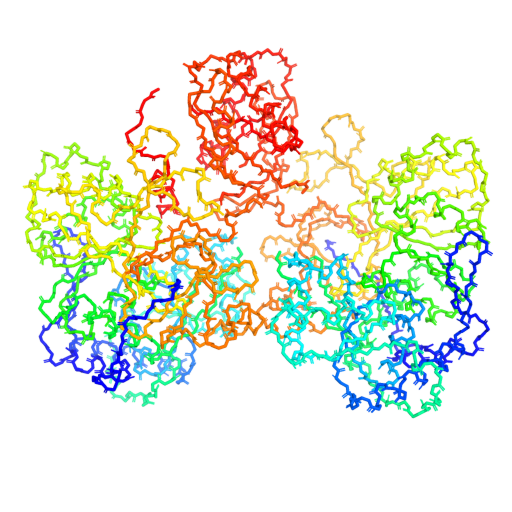4 294 GLU A O 1
ATOM 3116 N N . ASP A 1 213 ? 29.49378 30.97086 56.48471 1.000 51.75373 295 ASP A N 1
ATOM 3117 C CA . ASP A 1 213 ? 28.15915 31.23029 55.96624 1.000 55.50569 295 ASP A CA 1
ATOM 3118 C C . ASP A 1 213 ? 27.12025 30.43576 56.75202 1.000 44.97006 295 ASP A C 1
ATOM 3119 O O . ASP A 1 213 ? 27.39412 29.35020 57.26975 1.000 45.66985 295 ASP A O 1
ATOM 3128 N N . VAL A 1 214 ? 25.91549 30.99143 56.84109 1.000 46.47231 296 VAL A N 1
ATOM 3129 C CA . VAL A 1 214 ? 24.74231 30.27548 57.33364 1.000 47.60808 296 VAL A CA 1
ATOM 3130 C C . VAL A 1 214 ? 23.73765 30.21822 56.18780 1.000 44.39068 296 VAL A C 1
ATOM 3131 O O . VAL A 1 214 ? 23.25002 31.25967 55.72937 1.000 40.27609 296 VAL A O 1
ATOM 3144 N N . SER A 1 215 ? 23.43859 29.01101 55.72031 1.000 40.55391 297 SER A N 1
ATOM 31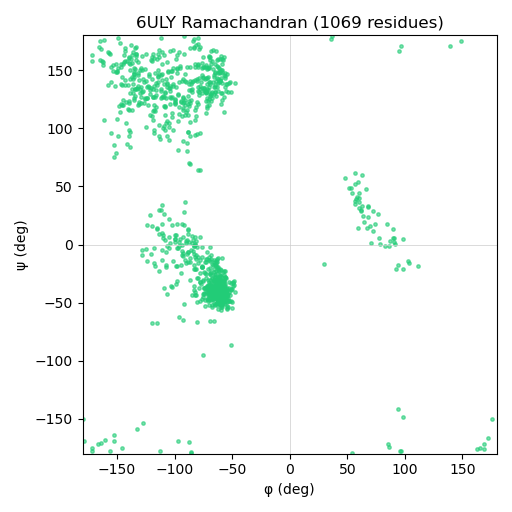45 C CA . SER A 1 215 ? 22.65845 28.82235 54.50649 1.000 47.06494 297 SER A CA 1
ATOM 3146 C C . SER A 1 215 ? 21.23003 28.40764 54.82927 1.000 40.41406 297 SER A C 1
ATOM 3147 O O . SER A 1 215 ? 20.99498 27.54740 55.68308 1.000 43.22642 297 SER A O 1
ATOM 3155 N N . LEU A 1 216 ? 20.28038 29.02158 54.12784 1.000 41.14364 298 LEU A N 1
ATOM 3156 C CA . LEU A 1 216 ? 18.86852 28.66702 54.21846 1.000 42.71012 298 LEU A CA 1
ATOM 3157 C C . LEU A 1 216 ? 18.34612 28.36383 52.82174 1.000 41.11631 298 LEU A C 1
ATOM 3158 O O . LEU A 1 216 ? 18.45875 29.20130 51.91983 1.000 35.60242 298 LEU A O 1
ATOM 3174 N N . ASP A 1 217 ? 17.76694 27.17636 52.64630 1.000 42.71560 299 ASP A N 1
ATOM 3175 C CA . ASP A 1 217 ? 17.21689 26.76868 51.35755 1.000 39.80569 299 ASP A CA 1
ATOM 3176 C C . ASP A 1 217 ? 15.93656 25.98125 51.58783 1.000 43.28705 299 ASP A C 1
ATOM 3177 O O . ASP A 1 217 ? 15.94831 24.96010 52.28311 1.000 43.45657 299 ASP A O 1
ATOM 3186 N N . TRP A 1 218 ? 14.83889 26.45427 50.99832 1.000 40.82887 300 TRP A N 1
ATOM 3187 C CA . TRP A 1 218 ? 13.59644 25.69933 50.93761 1.000 46.34131 300 TRP A CA 1
ATOM 3188 C C . TRP A 1 218 ? 13.29040 25.17132 49.54197 1.000 45.61389 300 TRP A C 1
ATOM 3189 O O . TRP A 1 218 ? 12.32864 24.41030 49.38068 1.000 42.32913 300 TRP A O 1
ATOM 3210 N N . MET A 1 219 ? 14.07593 25.54617 48.53698 1.000 44.63829 301 MET A N 1
ATOM 3211 C CA . MET A 1 219 ? 13.84882 25.04282 47.19541 1.000 41.42993 301 MET A CA 1
ATOM 3212 C C . MET A 1 219 ? 14.13265 23.54062 47.13808 1.000 43.02445 301 MET A C 1
ATOM 3213 O O . MET A 1 219 ? 14.95093 23.02451 47.90374 1.000 40.08808 301 MET A O 1
ATOM 3227 N N . PRO A 1 220 ? 13.46546 22.81660 46.23852 1.000 40.53360 302 PRO A N 1
ATOM 3228 C CA . PRO A 1 220 ? 13.65322 21.36069 46.17658 1.000 43.67464 302 PRO A CA 1
ATOM 3229 C C . PRO A 1 220 ? 15.10259 20.97024 45.92050 1.000 46.81847 302 PRO A C 1
ATOM 3230 O O . PRO A 1 220 ? 15.79328 21.56607 45.08916 1.000 39.06223 302 PRO A O 1
ATOM 3241 N N . LEU A 1 221 ? 15.54860 19.93099 46.62883 1.000 46.58248 303 LEU A N 1
ATOM 3242 C CA . LEU A 1 221 ? 16.86167 19.34824 46.38300 1.000 47.52716 303 LEU A CA 1
ATOM 3243 C C . LEU A 1 221 ? 16.94576 18.64303 45.03717 1.000 45.29538 303 LEU A C 1
ATOM 3244 O O . LEU A 1 221 ? 18.04998 18.28716 44.61355 1.000 44.30243 303 LEU A O 1
ATOM 3260 N N . ASP A 1 222 ? 15.81308 18.41518 44.37063 1.000 47.47234 304 ASP A N 1
ATOM 3261 C CA . ASP A 1 222 ? 15.81144 17.88848 43.01367 1.000 42.04103 304 ASP A CA 1
ATOM 3262 C C . ASP A 1 222 ? 16.01559 18.97635 41.96768 1.000 44.43433 304 ASP A C 1
ATOM 3263 O O . ASP A 1 222 ? 16.16366 18.65444 40.78431 1.000 43.86831 304 ASP A O 1
ATOM 3272 N N . HIS A 1 223 ? 16.00331 20.24394 42.37209 1.000 41.00112 305 HIS A N 1
ATOM 3273 C CA . HIS A 1 223 ? 16.40305 21.35004 41.51434 1.000 39.18714 305 HIS A CA 1
ATOM 3274 C C . HIS A 1 223 ? 17.91568 21.51559 41.60532 1.000 41.67454 305 HIS A C 1
ATOM 3275 O O . HIS A 1 223 ? 18.49887 21.42056 42.69180 1.000 38.59197 305 HIS A O 1
ATOM 3289 N N . ILE A 1 224 ? 18.54806 21.75881 40.45518 1.000 36.66836 306 ILE A N 1
ATOM 3290 C CA . ILE A 1 224 ? 20.00794 21.77764 40.39796 1.000 36.85294 306 ILE A CA 1
ATOM 3291 C C . ILE A 1 224 ? 20.57153 22.83989 41.33356 1.000 33.47241 306 ILE A C 1
ATOM 3292 O O . ILE A 1 224 ? 21.62705 22.64370 41.94714 1.000 37.75535 306 ILE A O 1
ATOM 3308 N N . GLY A 1 225 ? 19.88062 23.97521 41.46658 1.000 35.76433 307 GLY A N 1
ATOM 3309 C CA . GLY A 1 225 ? 20.31834 24.98927 42.41208 1.000 36.88867 307 GLY A CA 1
ATOM 3310 C C . GLY A 1 225 ? 20.17766 24.55402 43.85725 1.000 42.00790 307 GLY A C 1
ATOM 3311 O O . GLY A 1 225 ? 20.90367 25.04091 44.73195 1.000 33.00216 307 GLY A O 1
ATOM 3315 N N . GLY A 1 226 ? 19.25049 23.64036 44.13635 1.000 39.27512 308 GLY A N 1
ATOM 3316 C CA . GLY A 1 226 ? 19.12999 23.12439 45.48572 1.000 41.44083 308 GLY A CA 1
ATOM 3317 C C . GLY A 1 226 ? 20.23442 22.14317 45.82641 1.000 38.64800 308 GLY A C 1
ATOM 3318 O O . GLY A 1 226 ? 20.80134 22.18633 46.92204 1.000 40.47375 308 GLY A O 1
ATOM 3322 N N . ILE A 1 227 ? 20.56286 21.25293 44.89251 1.000 36.06406 309 ILE A N 1
ATOM 3323 C CA . ILE A 1 227 ? 21.52744 20.20459 45.20101 1.000 40.09783 309 ILE A CA 1
ATOM 3324 C C . ILE A 1 227 ? 22.95314 20.72322 45.05818 1.000 40.31968 309 ILE A C 1
ATOM 3325 O O . ILE A 1 227 ? 23.79779 20.47897 45.92683 1.000 42.06845 309 ILE A O 1
ATOM 3341 N N . VAL A 1 228 ? 23.24072 21.47379 43.99480 1.000 36.06493 310 VAL A N 1
ATOM 3342 C CA . VAL A 1 228 ? 24.60822 21.90780 43.72777 1.000 39.26645 310 VAL A CA 1
ATOM 3343 C C . VAL A 1 228 ? 24.84250 23.30827 44.27627 1.000 35.43562 310 VAL A C 1
ATOM 3344 O O . VAL A 1 228 ? 25.68967 23.50525 45.15472 1.000 38.26219 310 VAL A O 1
ATOM 3357 N N . MET A 1 229 ? 24.10243 24.29284 43.76002 1.000 31.05578 311 MET A N 1
ATOM 3358 C CA . MET A 1 229 ? 24.42088 25.68214 44.07641 1.000 35.23880 311 MET A CA 1
ATOM 3359 C C . MET A 1 229 ? 24.40734 25.94122 45.57806 1.000 36.97012 311 MET A C 1
ATOM 3360 O O . MET A 1 229 ? 25.10083 26.84651 46.05431 1.000 39.12427 311 MET A O 1
ATOM 3374 N N . PHE A 1 230 ? 23.64635 25.15677 46.34204 1.000 35.13705 312 PHE A N 1
ATOM 3375 C CA . PHE A 1 230 ? 23.55863 25.35931 47.78628 1.000 41.25359 312 PHE A CA 1
ATOM 3376 C C . PHE A 1 230 ? 24.04197 24.13326 48.54643 1.000 38.74248 312 PHE A C 1
ATOM 3377 O O . PHE A 1 230 ? 25.09440 24.20168 49.18649 1.000 39.03426 312 PHE A O 1
ATOM 3394 N N . HIS A 1 231 ? 23.33431 23.00589 48.48169 1.000 36.54912 313 HIS A N 1
ATOM 3395 C CA . HIS A 1 231 ? 23.69008 21.88245 49.34207 1.000 40.78727 313 HIS A CA 1
ATOM 3396 C C . HIS A 1 231 ? 25.15984 21.50150 49.17744 1.000 42.14132 313 HIS A C 1
ATOM 3397 O O . HIS A 1 231 ? 25.91313 21.46158 50.15794 1.000 36.32409 313 HIS A O 1
ATOM 3411 N N . LEU A 1 232 ? 25.59598 21.23444 47.94032 1.000 38.01117 314 LEU A N 1
ATOM 3412 C CA . LEU A 1 232 ? 26.97610 20.79438 47.74556 1.000 37.58772 314 LEU A CA 1
ATOM 3413 C C . LEU A 1 232 ? 27.96224 21.93358 47.97919 1.000 35.63542 314 LEU A C 1
ATOM 3414 O O . LEU A 1 232 ? 29.04822 21.71627 48.52706 1.000 40.09833 314 LEU A O 1
ATOM 3430 N N . VAL A 1 233 ? 27.61126 23.15263 47.56994 1.000 38.50459 315 VAL A N 1
ATOM 3431 C CA . VAL A 1 233 ? 28.44409 24.30263 47.90835 1.000 30.06780 315 VAL A CA 1
ATOM 3432 C C . VAL A 1 233 ? 28.60511 24.40580 49.41829 1.000 42.76698 315 VAL A C 1
ATOM 3433 O O . VAL A 1 233 ? 29.68684 24.73002 49.92397 1.000 41.52799 315 VAL A O 1
ATOM 3446 N N . ASN A 1 234 ? 27.53227 24.12650 50.16232 1.000 40.73672 316 ASN A N 1
ATOM 3447 C CA . ASN A 1 234 ? 27.57798 24.25807 51.61363 1.000 36.54857 316 ASN A CA 1
ATOM 3448 C C . ASN A 1 234 ? 28.46501 23.18570 52.23540 1.000 38.12415 316 ASN A C 1
ATOM 3449 O O . ASN A 1 234 ? 29.29015 23.48086 53.10519 1.000 41.65845 316 ASN A O 1
ATOM 3460 N N . VAL A 1 235 ? 28.30760 21.93105 51.80615 1.000 37.85209 317 VAL A N 1
ATOM 3461 C CA . VAL A 1 235 ? 29.15548 20.86271 52.32911 1.000 38.51649 317 VAL A CA 1
ATOM 3462 C C . VAL A 1 235 ? 30.61208 21.10728 51.95026 1.000 42.59648 317 VAL A C 1
ATOM 3463 O O . VAL A 1 235 ? 31.52507 20.86571 52.75024 1.000 39.54795 317 VAL A O 1
ATOM 3476 N N . TYR A 1 236 ? 30.85291 21.59578 50.72797 1.000 40.82301 318 TYR A N 1
ATOM 3477 C CA . TYR A 1 236 ? 32.22148 21.84966 50.28228 1.000 39.53787 318 TYR A CA 1
ATOM 3478 C C . TYR A 1 236 ? 32.89132 22.92232 51.13328 1.000 43.05135 318 TYR A C 1
ATOM 3479 O O . TYR A 1 236 ? 34.06672 22.79596 51.50052 1.000 43.55027 318 TYR A O 1
ATOM 3497 N N . THR A 1 237 ? 32.17451 24.00836 51.42012 1.000 40.76183 319 THR A N 1
ATOM 3498 C CA . THR A 1 237 ? 32.67584 25.00498 52.35539 1.000 46.23964 319 THR A CA 1
ATOM 3499 C C . THR A 1 237 ? 32.55821 24.55184 53.80338 1.000 39.23061 319 THR A C 1
ATOM 3500 O O . THR A 1 237 ? 33.13374 25.19607 54.68467 1.000 48.00941 319 THR A O 1
ATOM 3511 N N . GLY A 1 238 ? 31.84090 23.46185 54.06580 1.000 44.35682 320 GLY A N 1
ATOM 3512 C CA . GLY A 1 238 ? 31.63564 23.00716 55.42616 1.000 39.60482 320 GLY A CA 1
ATOM 3513 C C . GLY A 1 238 ? 30.83644 23.95434 56.29303 1.000 47.12484 320 GLY A C 1
ATOM 3514 O O . GLY A 1 238 ? 30.89725 23.85292 57.52271 1.000 48.52948 320 GLY A O 1
ATOM 3518 N N . CYS A 1 239 ? 30.08412 24.87339 55.68924 1.000 43.91292 321 CYS A N 1
ATOM 3519 C CA . CYS A 1 239 ? 29.33161 25.86934 56.43594 1.000 43.61390 321 CYS A CA 1
ATOM 3520 C C . CYS A 1 239 ? 28.01291 25.28239 56.93712 1.000 47.41277 321 CYS A C 1
ATOM 3521 O O . CYS A 1 239 ? 27.61577 24.16717 56.58494 1.000 46.57139 321 CYS A O 1
ATOM 3529 N N . GLU A 1 240 ? 27.33346 26.05564 57.78036 1.000 46.98521 322 GLU A N 1
ATOM 3530 C CA . GLU A 1 240 ? 26.05530 25.64319 58.34137 1.000 50.59487 322 GLU A CA 1
ATOM 3531 C C . GLU A 1 240 ? 24.95080 25.87693 57.32033 1.000 45.94345 322 GLU A C 1
ATOM 3532 O O . GLU A 1 240 ? 24.86731 26.95672 56.72680 1.000 45.81968 322 GLU A O 1
ATOM 3544 N N . GLN A 1 241 ? 24.09957 24.87342 57.11521 1.000 42.01967 323 GLN A N 1
ATOM 3545 C CA . GLN A 1 241 ? 23.01063 24.98824 56.15288 1.000 51.37604 323 GLN A CA 1
ATOM 3546 C C . GLN A 1 241 ? 21.71075 24.50465 56.78090 1.000 47.32419 323 GLN A C 1
ATOM 3547 O O . GLN A 1 241 ? 21.67462 23.44799 57.41969 1.000 40.55810 323 GLN A O 1
ATOM 3561 N N . ILE A 1 242 ? 20.64892 25.28580 56.59577 1.000 42.99158 324 ILE A N 1
ATOM 3562 C CA . ILE A 1 242 ? 19.32409 24.97746 57.12025 1.000 46.56758 324 ILE A CA 1
ATOM 3563 C C . ILE A 1 242 ? 18.41592 24.63216 55.94951 1.000 44.61011 324 ILE A C 1
ATOM 3564 O O . ILE A 1 242 ? 18.31430 25.39799 54.98392 1.000 43.96511 324 ILE A O 1
ATOM 3580 N N . ARG A 1 243 ? 17.75121 23.48652 56.04461 1.000 43.05566 325 ARG A N 1
ATOM 3581 C CA . ARG A 1 243 ? 16.84757 23.00022 55.01480 1.000 45.44080 325 ARG A CA 1
ATOM 3582 C C . ARG A 1 243 ? 15.41051 23.11883 55.50135 1.000 50.52544 325 ARG A C 1
ATOM 3583 O O . ARG A 1 243 ? 15.09075 22.70034 56.62043 1.000 50.21484 325 ARG A O 1
ATOM 3604 N N . ALA A 1 244 ? 14.55624 23.70385 54.66622 1.000 48.43346 326 ALA A N 1
ATOM 3605 C CA . ALA A 1 244 ? 13.12328 23.75814 54.90356 1.000 47.52730 326 ALA A CA 1
ATOM 3606 C C . ALA A 1 244 ? 12.39467 23.04478 53.77265 1.000 47.28000 326 ALA A C 1
ATOM 3607 O O . ALA A 1 244 ? 12.92663 22.87243 52.67110 1.000 46.56507 326 ALA A O 1
ATOM 3614 N N . ARG A 1 245 ? 11.16732 22.62088 54.05827 1.000 45.68084 327 ARG A N 1
ATOM 3615 C CA . ARG A 1 245 ? 10.34842 21.96947 53.04965 1.000 50.66456 327 ARG A CA 1
ATOM 3616 C C . ARG A 1 245 ? 9.75069 23.00790 52.11183 1.000 52.69367 327 ARG A C 1
ATOM 3617 O O . ARG A 1 245 ? 9.27484 24.06183 52.54568 1.000 50.15538 327 ARG A O 1
ATOM 3638 N N . THR A 1 246 ? 9.79654 22.70500 50.81370 1.000 44.77603 328 THR A N 1
ATOM 3639 C CA . THR A 1 246 ? 9.23958 23.61316 49.81777 1.000 49.82475 328 THR A CA 1
ATOM 3640 C C . THR A 1 246 ? 7.76405 23.87930 50.08149 1.000 48.96485 328 THR A C 1
ATOM 3641 O O . THR A 1 246 ? 7.29948 25.02019 49.97252 1.000 44.10671 328 THR A O 1
ATOM 3652 N N . ASP A 1 247 ? 7.01133 22.83502 50.42996 1.000 53.88435 329 ASP A N 1
ATOM 3653 C CA . ASP A 1 247 ? 5.58619 23.00237 50.69377 1.000 57.96581 329 ASP A CA 1
ATOM 3654 C C . ASP A 1 247 ? 5.34342 24.06398 51.75779 1.000 55.76143 329 ASP A C 1
ATOM 3655 O O . ASP A 1 247 ? 4.41013 24.86827 51.64110 1.000 50.83446 329 ASP A O 1
ATOM 3664 N N . ASP A 1 248 ? 6.18132 24.08989 52.80078 1.000 52.37064 330 ASP A N 1
ATOM 3665 C CA . ASP A 1 248 ? 5.96317 25.03089 53.89347 1.000 50.78158 330 ASP A CA 1
ATOM 3666 C C . ASP A 1 248 ? 6.12850 26.47367 53.43653 1.000 51.00530 330 ASP A C 1
ATOM 3667 O O . ASP A 1 248 ? 5.47619 27.37164 53.98174 1.000 50.29902 330 ASP A O 1
ATOM 3676 N N . PHE A 1 249 ? 6.99155 26.72679 52.45030 1.000 48.32949 331 PHE A N 1
ATOM 3677 C CA . PHE A 1 249 ? 7.15004 28.09752 51.97757 1.000 45.57317 331 PHE A CA 1
ATOM 3678 C C . PHE A 1 249 ? 5.95007 28.54220 51.14836 1.000 42.38962 331 PHE A C 1
ATOM 3679 O O . PHE A 1 249 ? 5.37844 29.60979 51.39552 1.000 46.27313 331 PHE A O 1
ATOM 3696 N N . ILE A 1 250 ? 5.57595 27.76061 50.13034 1.000 47.71826 332 ILE A N 1
ATOM 3697 C CA . ILE A 1 250 ? 4.48933 28.20466 49.26034 1.000 54.05327 332 ILE A CA 1
ATOM 3698 C C . ILE A 1 250 ? 3.18204 28.27803 50.04236 1.000 48.37359 332 ILE A C 1
ATOM 3699 O O . ILE A 1 250 ? 2.28587 29.05579 49.69478 1.000 51.37661 332 ILE A O 1
ATOM 3715 N N . ALA A 1 251 ? 3.05386 27.49324 51.11433 1.000 51.17970 333 ALA A N 1
ATOM 3716 C CA . ALA A 1 251 ? 1.87495 27.60294 51.96840 1.000 55.75488 333 ALA A CA 1
ATOM 3717 C C . ALA A 1 251 ? 1.86607 28.92362 52.73131 1.000 54.69783 333 ALA A C 1
ATOM 3718 O O . ALA A 1 251 ? 0.82608 29.58428 52.82360 1.000 57.73592 333 ALA A O 1
ATOM 3725 N N . GLN A 1 252 ? 3.01177 29.32708 53.27955 1.000 52.08504 334 GLN A N 1
ATOM 3726 C CA . GLN A 1 252 ? 3.13436 30.57745 54.03183 1.000 55.58502 334 GLN A CA 1
ATOM 3727 C C . GLN A 1 252 ? 4.45177 31.23677 53.65142 1.000 51.59573 334 GLN A C 1
ATOM 3728 O O . GLN A 1 252 ? 5.46722 31.08446 54.34279 1.000 48.10930 334 GLN A O 1
ATOM 3742 N N . PRO A 1 253 ? 4.47411 31.98465 52.54671 1.000 50.87997 335 PRO A N 1
ATOM 3743 C CA . PRO A 1 253 ? 5.74441 32.57406 52.08722 1.000 46.91588 335 PRO A CA 1
ATOM 3744 C C . PRO A 1 253 ? 6.48436 33.37131 53.15003 1.000 48.41585 335 PRO A C 1
ATOM 3745 O O . PRO A 1 253 ? 7.72344 33.39393 53.14244 1.000 41.74716 335 PRO A O 1
ATOM 3756 N N . LEU A 1 254 ? 5.77282 34.02915 54.06772 1.000 51.86494 336 LEU A N 1
ATOM 3757 C CA . LEU A 1 254 ? 6.45183 34.81634 55.09089 1.000 48.45892 336 LEU A CA 1
ATOM 3758 C C . LEU A 1 254 ? 7.32440 33.96293 55.99931 1.000 45.54035 336 LEU A C 1
ATOM 3759 O O . LEU A 1 254 ? 8.16374 34.51423 56.71917 1.000 45.83592 336 LEU A O 1
ATOM 3775 N N . ARG A 1 255 ? 7.15377 32.63997 55.98336 1.000 43.55954 337 ARG A N 1
ATOM 3776 C CA . ARG A 1 255 ? 8.07290 31.77417 56.71054 1.000 41.18510 337 ARG A CA 1
ATOM 3777 C C . ARG A 1 255 ? 9.51207 31.97916 56.26426 1.000 47.18251 337 ARG A C 1
ATOM 3778 O O . ARG A 1 255 ? 10.43711 31.81341 57.06620 1.000 49.05680 337 ARG A O 1
ATOM 3799 N N . TRP A 1 256 ? 9.72600 32.31107 54.98994 1.000 48.17066 338 TRP A N 1
ATOM 3800 C CA . TRP A 1 256 ? 11.06742 32.65981 54.53721 1.000 47.61732 338 TRP A CA 1
ATOM 3801 C C . TRP A 1 256 ? 11.67725 33.70973 55.45550 1.000 46.55368 338 TRP A C 1
ATOM 3802 O O . TRP A 1 256 ? 12.81411 33.56798 55.92043 1.000 44.21169 338 TRP A O 1
ATOM 3823 N N . LEU A 1 257 ? 10.92485 34.77453 55.73397 1.000 43.29869 339 LEU A N 1
ATOM 3824 C CA . LEU A 1 257 ? 11.41977 35.80457 56.64022 1.000 50.76123 339 LEU A CA 1
ATOM 3825 C C . LEU A 1 257 ? 11.70724 35.22422 58.02059 1.000 46.55466 339 LEU A C 1
ATOM 3826 O O . LEU A 1 257 ? 12.80129 35.40746 58.56615 1.000 42.55709 339 LEU A O 1
ATOM 3842 N N . ASP A 1 258 ? 10.73627 34.50718 58.59668 1.000 48.28161 340 ASP A N 1
ATOM 3843 C CA . ASP A 1 258 ? 10.93717 33.90268 59.91192 1.000 47.60028 340 ASP A CA 1
ATOM 3844 C C . ASP A 1 258 ? 12.21442 33.08048 59.94547 1.000 50.20177 340 ASP A C 1
ATOM 3845 O O . ASP A 1 258 ? 12.97744 33.12458 60.92067 1.000 50.17061 340 ASP A O 1
ATOM 3854 N N . TRP A 1 259 ? 12.44210 32.29689 58.89177 1.000 44.97242 341 TRP A N 1
ATOM 3855 C CA . TRP A 1 259 ? 13.57469 31.38200 58.86458 1.000 47.57278 341 TRP A CA 1
ATOM 3856 C C . TRP A 1 259 ? 14.88926 32.14588 58.78044 1.000 46.09662 341 TRP A C 1
ATOM 3857 O O . TRP A 1 259 ? 15.82622 31.87375 59.53927 1.000 44.83735 341 TRP A O 1
ATOM 3878 N N . MET A 1 260 ? 14.97872 33.11153 57.86368 1.000 45.62856 342 MET A N 1
ATOM 3879 C CA . MET A 1 260 ? 16.18451 33.92752 57.78384 1.000 48.97164 342 MET A CA 1
ATOM 3880 C C . MET A 1 260 ? 16.49833 34.56432 59.12856 1.000 46.63101 342 MET A C 1
ATOM 3881 O O . MET A 1 260 ? 17.66560 34.68253 59.51486 1.000 43.88077 342 MET A O 1
ATOM 3895 N N . ASP A 1 261 ? 15.46311 34.97865 59.85506 1.000 52.20461 343 ASP A N 1
ATOM 3896 C CA . ASP A 1 261 ? 15.65165 35.64646 61.13606 1.000 51.20504 343 ASP A CA 1
ATOM 3897 C C . ASP A 1 261 ? 16.01926 34.64939 62.22676 1.000 49.43187 343 ASP A C 1
ATOM 3898 O O . ASP A 1 261 ? 16.97651 34.86173 62.97727 1.000 53.44102 343 ASP A O 1
ATOM 3907 N N . ARG A 1 262 ? 15.28605 33.53827 62.29647 1.000 48.81331 344 ARG A N 1
ATOM 3908 C CA . ARG A 1 262 ? 15.44860 32.57859 63.38303 1.000 45.43619 344 ARG A CA 1
ATOM 3909 C C . ARG A 1 262 ? 16.81506 31.90918 63.35798 1.000 50.74266 344 ARG A C 1
ATOM 3910 O O . ARG A 1 262 ? 17.33884 31.54296 64.41571 1.000 47.37092 344 ARG A O 1
ATOM 3931 N N . TYR A 1 263 ? 17.41274 31.74376 62.17852 1.000 56.50122 345 TYR A N 1
ATOM 3932 C CA . TYR A 1 263 ? 18.72236 31.11557 62.06192 1.000 51.22166 345 TYR A CA 1
ATOM 3933 C C . TYR A 1 263 ? 19.81126 32.09967 61.66065 1.000 46.46426 345 TYR A C 1
ATOM 3934 O O . TYR A 1 263 ? 20.95650 31.68858 61.45051 1.000 50.65924 345 TYR A O 1
ATOM 3952 N N . ARG A 1 264 ? 19.49183 33.38848 61.57504 1.000 42.50093 346 ARG A N 1
ATOM 3953 C CA . ARG A 1 264 ? 20.46672 34.40826 61.20125 1.000 48.35525 346 ARG A CA 1
ATOM 3954 C C . ARG A 1 264 ? 21.18163 34.01625 59.90924 1.000 53.35260 346 ARG A C 1
ATOM 3955 O O . ARG A 1 264 ? 22.40951 34.06415 59.80456 1.000 45.63277 346 ARG A O 1
ATOM 3976 N N . ALA A 1 265 ? 20.38786 33.62188 58.91279 1.000 49.49035 347 ALA A N 1
ATOM 3977 C CA . ALA A 1 265 ? 20.94442 33.15734 57.65049 1.000 44.97893 347 ALA A CA 1
ATOM 3978 C C . ALA A 1 265 ? 21.72857 34.26967 56.97062 1.000 42.18477 347 ALA A C 1
ATOM 3979 O O . ALA A 1 265 ? 21.31921 35.43386 56.96914 1.000 46.24169 347 ALA A O 1
ATOM 3986 N N . THR A 1 266 ? 22.87497 33.90403 56.39938 1.000 45.50622 348 THR A N 1
ATOM 3987 C CA . THR A 1 266 ? 23.67767 34.83990 55.62519 1.000 47.19474 348 THR A CA 1
ATOM 3988 C C . THR A 1 266 ? 23.46306 34.70335 54.12342 1.000 44.75610 348 THR A C 1
ATOM 3989 O O . THR A 1 266 ? 23.78311 35.63814 53.37951 1.000 41.78763 348 THR A O 1
ATOM 4000 N N . LYS A 1 267 ? 22.91584 33.58199 53.66095 1.000 41.96278 349 LYS A N 1
ATOM 4001 C CA . LYS A 1 267 ? 22.66832 33.40402 52.23804 1.000 47.19317 349 LYS A CA 1
ATOM 4002 C C . LYS A 1 267 ? 21.45062 32.51437 52.04313 1.000 43.98245 349 LYS A C 1
ATOM 4003 O O . LYS A 1 267 ? 21.13859 31.66663 52.88455 1.000 41.30611 349 LYS A O 1
ATOM 4022 N N . THR A 1 268 ? 20.77683 32.71833 50.91352 1.000 42.82190 350 THR A N 1
ATOM 4023 C CA . THR A 1 268 ? 19.58803 31.96482 50.53841 1.000 39.81182 350 THR A CA 1
ATOM 4024 C C . THR A 1 268 ? 19.35116 32.21891 49.05428 1.000 39.86008 350 THR A C 1
ATOM 4025 O O . THR A 1 268 ? 20.05141 33.01868 48.42740 1.000 43.38174 350 THR A O 1
ATOM 4036 N N . TRP A 1 269 ? 18.36258 31.52890 48.49038 1.000 34.97576 351 TRP A N 1
ATOM 4037 C CA . TRP A 1 269 ? 18.02940 31.74951 47.08924 1.000 43.26418 351 TRP A CA 1
ATOM 4038 C C . TRP A 1 269 ? 16.59781 31.32089 46.81427 1.000 39.79973 351 TRP A C 1
ATOM 4039 O O . TRP A 1 269 ? 15.97340 30.60810 47.60450 1.000 41.66534 351 TRP A O 1
ATOM 4060 N N . ALA A 1 270 ? 16.09842 31.75918 45.66381 1.000 39.84477 352 ALA A N 1
ATOM 4061 C CA . ALA A 1 270 ? 14.79336 31.36317 45.15526 1.000 38.41603 352 ALA A CA 1
ATOM 4062 C C . ALA A 1 270 ? 14.65204 31.90366 43.73360 1.000 45.73910 352 ALA A C 1
ATOM 4063 O O . ALA A 1 270 ? 15.34524 32.85708 43.36192 1.000 41.38237 352 ALA A O 1
ATOM 4070 N N . PRO A 1 271 ? 13.77657 31.30844 42.92427 1.000 35.35678 353 PRO A N 1
ATOM 4071 C CA . PRO A 1 271 ? 13.41092 31.93856 41.65125 1.000 43.95314 353 PRO A CA 1
ATOM 4072 C C . PRO A 1 271 ? 12.64965 33.23200 41.89715 1.000 43.39837 353 PRO A C 1
ATOM 4073 O O . PRO A 1 271 ? 12.19836 33.52877 43.00466 1.000 45.83487 353 PRO A O 1
ATOM 4084 N N . ASN A 1 272 ? 12.49703 34.00708 40.82471 1.000 40.68441 354 ASN A N 1
ATOM 4085 C CA . ASN A 1 272 ? 11.92430 35.34155 40.96136 1.000 49.08988 354 ASN A CA 1
ATOM 4086 C C . ASN A 1 272 ? 10.51461 35.30654 41.54554 1.000 50.55638 354 ASN A C 1
ATOM 4087 O O . ASN A 1 272 ? 10.08902 36.27627 42.18491 1.000 42.74139 354 ASN A O 1
ATOM 4098 N N . PHE A 1 273 ? 9.77608 34.20965 41.34138 1.000 50.98307 355 PHE A N 1
ATOM 4099 C CA . PHE A 1 273 ? 8.39178 34.15932 41.80694 1.000 50.86181 355 PHE A CA 1
ATOM 4100 C C . PHE A 1 273 ? 8.31615 34.26426 43.32558 1.000 51.27687 355 PHE A C 1
ATOM 4101 O O . PHE A 1 273 ? 7.38463 34.87045 43.86825 1.000 45.41343 355 PHE A O 1
ATOM 4118 N N . ALA A 1 274 ? 9.28050 33.66775 44.03012 1.000 50.83760 356 ALA A N 1
ATOM 4119 C CA . ALA A 1 274 ? 9.25933 33.71988 45.48678 1.000 45.52774 356 ALA A CA 1
ATOM 4120 C C . ALA A 1 274 ? 9.40315 35.15202 45.97938 1.000 44.10673 356 ALA A C 1
ATOM 4121 O O . ALA A 1 274 ? 8.73637 35.55632 46.93837 1.000 43.52565 356 ALA A O 1
ATOM 4128 N N . PHE A 1 275 ? 10.26569 35.93783 45.33072 1.000 44.08780 357 PHE A N 1
ATOM 4129 C CA . PHE A 1 275 ? 10.38507 37.34499 45.69048 1.000 41.60368 357 PHE A CA 1
ATOM 4130 C C . PHE A 1 275 ? 9.07234 38.07391 45.44983 1.000 47.58114 357 PHE A C 1
ATOM 4131 O O . PHE A 1 275 ? 8.65301 38.90550 46.26437 1.000 48.64082 357 PHE A O 1
ATOM 4148 N N . ALA A 1 276 ? 8.40174 37.76597 44.33955 1.000 47.86352 358 ALA A N 1
ATOM 4149 C CA . ALA A 1 276 ? 7.11264 38.38895 44.06608 1.000 48.91119 358 ALA A CA 1
ATOM 4150 C C . ALA A 1 276 ? 6.05912 37.93572 45.06863 1.000 47.80248 358 ALA A C 1
ATOM 4151 O O . ALA A 1 276 ? 5.19563 38.72505 45.46645 1.000 49.09920 358 ALA A O 1
ATOM 4158 N N . MET A 1 277 ? 6.11013 36.66776 45.48667 1.000 45.74155 359 MET A N 1
ATOM 4159 C CA . MET A 1 277 ? 5.16125 36.18656 46.48486 1.000 47.52695 359 MET A CA 1
ATOM 4160 C C . MET A 1 277 ? 5.30496 36.96273 47.78778 1.000 50.00483 359 MET A C 1
ATOM 4161 O O . MET A 1 277 ? 4.30492 37.36031 48.39487 1.000 51.39356 359 MET A O 1
ATOM 4175 N N . ILE A 1 278 ? 6.54451 37.19518 48.22936 1.000 50.52928 360 ILE A N 1
ATOM 4176 C CA . ILE A 1 278 ? 6.76789 37.96985 49.44730 1.000 48.83740 360 ILE A CA 1
ATOM 4177 C C . ILE A 1 278 ? 6.23323 39.38711 49.28102 1.000 47.30705 360 ILE A C 1
ATOM 4178 O O . ILE A 1 278 ? 5.61729 39.94586 50.19719 1.000 45.54227 360 ILE A O 1
ATOM 4194 N N . ASN A 1 279 ? 6.45275 39.98955 48.10944 1.000 46.00298 361 ASN A N 1
ATOM 4195 C CA . ASN A 1 279 ? 5.95597 41.34154 47.87264 1.000 49.59324 361 ASN A CA 1
ATOM 4196 C C . ASN A 1 279 ? 4.43829 41.41467 47.98847 1.000 55.32871 361 ASN A C 1
ATOM 4197 O O . ASN A 1 279 ? 3.89186 42.47932 48.29879 1.000 56.45055 361 ASN A O 1
ATOM 4208 N N . ASP A 1 280 ? 3.73901 40.30466 47.74152 1.000 51.62058 362 ASP A N 1
ATOM 4209 C CA . ASP A 1 280 ? 2.28717 40.29979 47.87239 1.000 51.70961 362 ASP A CA 1
ATOM 4210 C C . ASP A 1 280 ? 1.82905 40.44604 49.31686 1.000 52.88058 362 ASP A C 1
ATOM 4211 O O . ASP A 1 280 ? 0.62874 40.61997 49.55064 1.000 56.43207 362 ASP A O 1
ATOM 4220 N N . TYR A 1 281 ? 2.74752 40.37537 50.28190 1.000 53.97408 363 TYR A N 1
ATOM 4221 C CA . TYR A 1 281 ? 2.42484 40.43018 51.70137 1.000 48.72131 363 TYR A CA 1
ATOM 4222 C C . TYR A 1 281 ? 2.90671 41.72507 52.35041 1.000 50.84103 363 TYR A C 1
ATOM 4223 O O . TYR A 1 281 ? 3.29747 41.72533 53.51941 1.000 49.79849 363 TYR A O 1
ATOM 4241 N N . GLU A 1 282 ? 2.88969 42.83874 51.61325 1.000 50.25449 364 GLU A N 1
ATOM 4242 C CA . GLU A 1 282 ? 3.41459 44.08015 52.17601 1.000 57.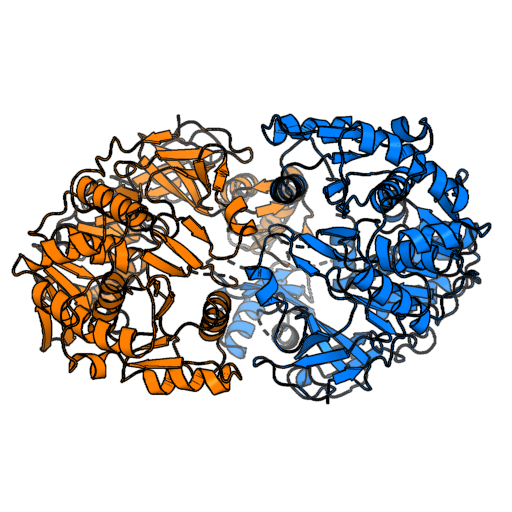19331 364 GLU A CA 1
ATOM 4243 C C . GLU A 1 282 ? 2.61360 44.52031 53.39592 1.000 58.75918 364 GLU A C 1
ATOM 4244 O O . GLU A 1 282 ? 3.17492 45.07855 54.34627 1.000 53.02228 364 GLU A O 1
ATOM 4256 N N . LYS A 1 283 ? 1.29900 44.28646 53.38596 1.000 59.46986 365 LYS A N 1
ATOM 4257 C CA . LYS A 1 283 ? 0.47037 44.68543 54.51921 1.000 59.41410 365 LYS A CA 1
ATOM 4258 C C . LYS A 1 283 ? 0.95162 44.02214 55.80315 1.000 55.48870 365 LYS A C 1
ATOM 4259 O O . LYS A 1 283 ? 1.22086 44.69620 56.80480 1.000 54.68021 365 LYS A O 1
ATOM 4263 N N . GLU A 1 284 ? 1.07363 42.69444 55.78775 1.000 52.48563 366 GLU A N 1
ATOM 4264 C CA . GLU A 1 284 ? 1.48871 41.96481 56.97642 1.000 50.78994 366 GLU A CA 1
ATOM 4265 C C . GLU A 1 284 ? 2.98376 42.08403 57.24138 1.000 54.75842 366 GLU A C 1
ATOM 4266 O O . GLU A 1 284 ? 3.41781 41.84152 58.37394 1.000 54.57188 366 GLU A O 1
ATOM 4278 N N . ILE A 1 285 ? 3.77734 42.46232 56.23631 1.000 51.27453 367 ILE A N 1
ATOM 4279 C CA . ILE A 1 285 ? 5.19258 42.72538 56.47861 1.000 50.48993 367 ILE A CA 1
ATOM 4280 C C . ILE A 1 285 ? 5.36485 44.04913 57.20832 1.000 46.68175 367 ILE A C 1
ATOM 4281 O O . ILE A 1 285 ? 6.24526 44.19213 58.06466 1.000 46.30903 367 ILE A O 1
ATOM 4297 N N . SER A 1 286 ? 4.53990 45.04138 56.87190 1.000 47.11092 368 SER A N 1
ATOM 4298 C CA . SER A 1 286 ? 4.59544 46.32845 57.54949 1.000 52.48911 368 SER A CA 1
ATOM 4299 C C . SER A 1 286 ? 4.04901 46.26025 58.96845 1.000 52.13454 368 SER A C 1
ATOM 4300 O O . SER A 1 286 ? 4.14188 47.25307 59.69524 1.000 48.99581 368 SER A O 1
ATOM 4308 N N . SER A 1 287 ? 3.47838 45.12311 59.37192 1.000 50.23245 369 SER A N 1
ATOM 4309 C CA . SER A 1 287 ? 3.01727 44.90747 60.73847 1.000 51.36522 369 SER A CA 1
ATOM 4310 C C . SER A 1 287 ? 3.73426 43.73111 61.39079 1.000 48.37683 369 SER A C 1
ATOM 4311 O O . SER A 1 287 ? 3.26917 43.20923 62.40665 1.000 47.22195 369 SER A O 1
ATOM 4319 N N . GLY A 1 288 ? 4.85453 43.29481 60.81442 1.000 51.70732 370 GLY A N 1
ATOM 4320 C CA . GLY A 1 288 ? 5.66746 42.24307 61.37594 1.000 47.37705 370 GLY A CA 1
ATOM 4321 C C . GLY A 1 288 ? 7.01218 42.76618 61.85783 1.000 47.81910 370 GLY A C 1
ATOM 4322 O O . GLY A 1 288 ? 7.34854 43.94279 61.73062 1.000 46.84958 370 GLY A O 1
ATOM 4326 N N . SER A 1 289 ? 7.79048 41.84752 62.42411 1.000 40.08940 371 SER A N 1
ATOM 4327 C CA . SER A 1 289 ? 9.12121 42.17737 62.91708 1.000 45.94621 371 SER A CA 1
ATOM 4328 C C . SER A 1 289 ? 10.07776 41.04639 62.58012 1.000 44.63246 371 SER A C 1
ATOM 4329 O O . SER A 1 289 ? 9.86101 39.90182 62.99115 1.000 45.05988 371 SER A O 1
ATOM 4337 N N . TRP A 1 290 ? 11.13233 41.37019 61.83497 1.000 44.36925 372 TRP A N 1
ATOM 4338 C CA . TRP A 1 290 ? 12.20771 40.43114 61.56361 1.000 46.54867 372 TRP A CA 1
ATOM 4339 C C . TRP A 1 290 ? 13.54103 41.15701 61.64739 1.000 44.26516 372 TRP A C 1
ATOM 4340 O O . TRP A 1 290 ? 13.63694 42.35618 61.36517 1.000 43.66892 372 TRP A O 1
ATOM 4361 N N . ASP A 1 291 ? 14.57107 40.41739 62.03706 1.000 44.80281 373 ASP A N 1
ATOM 4362 C CA . ASP A 1 291 ? 15.94736 40.89251 61.96113 1.000 51.76608 373 ASP A CA 1
ATOM 4363 C C . ASP A 1 291 ? 16.61654 40.15768 60.80459 1.000 45.07991 373 ASP A C 1
ATOM 4364 O O . ASP A 1 291 ? 16.91603 38.96323 60.91065 1.000 43.04432 373 ASP A O 1
ATOM 4373 N N . LEU A 1 292 ? 16.82719 40.86643 59.69619 1.000 41.70805 374 LEU A N 1
ATOM 4374 C CA . LEU A 1 292 ? 17.46052 40.30741 58.50728 1.000 45.93294 374 LEU A CA 1
ATOM 4375 C C . LEU A 1 292 ? 18.81909 40.95159 58.24496 1.000 48.26048 374 LEU A C 1
ATOM 4376 O O . LEU A 1 292 ? 19.26329 41.04469 57.09685 1.000 47.91168 374 LEU A O 1
ATOM 4392 N N . SER A 1 293 ? 19.49354 41.38828 59.31053 1.000 47.28347 375 SER A N 1
ATOM 4393 C CA . SER A 1 293 ? 20.76719 42.08198 59.17785 1.000 45.82710 375 SER A CA 1
ATOM 4394 C C . SER A 1 293 ? 21.91699 41.13872 58.85785 1.000 40.24952 375 SER A C 1
ATOM 4395 O O . SER A 1 293 ? 22.95612 41.59769 58.37221 1.000 41.73360 375 SER A O 1
ATOM 4403 N N . ALA A 1 294 ? 21.75717 39.83911 59.11547 1.000 40.12160 376 ALA A N 1
ATOM 4404 C CA . ALA A 1 294 ? 22.80336 38.87354 58.80006 1.000 40.86463 376 ALA A CA 1
ATOM 4405 C C . ALA A 1 294 ? 22.80611 38.45611 57.33378 1.000 44.47987 376 ALA A C 1
ATOM 4406 O O . ALA A 1 294 ? 23.83128 37.96528 56.84822 1.000 44.89362 376 ALA A O 1
ATOM 4413 N N . MET A 1 295 ? 21.69299 38.63479 56.62346 1.000 50.55345 377 MET A N 1
ATOM 4414 C CA . MET A 1 295 ? 21.59236 38.19115 55.23685 1.000 40.33394 377 MET A CA 1
ATOM 4415 C C . MET A 1 295 ? 22.50975 39.02556 54.35159 1.000 44.87523 377 MET A C 1
ATOM 4416 O O . MET A 1 295 ? 22.39854 40.25554 54.31043 1.000 49.37788 377 MET A O 1
ATOM 4430 N N . THR A 1 296 ? 23.41156 38.35544 53.63346 1.000 48.04822 378 THR A N 1
ATOM 4431 C CA . THR A 1 296 ? 24.31056 39.02184 52.70393 1.000 47.18555 378 THR A CA 1
ATOM 4432 C C . THR A 1 296 ? 24.12587 38.59440 51.25591 1.000 50.67472 378 THR A C 1
ATOM 4433 O O . THR A 1 296 ? 24.55713 39.32768 50.35967 1.000 52.97052 378 THR A O 1
ATOM 4444 N N . CYS A 1 297 ? 23.48820 37.45233 50.99772 1.000 47.64824 379 CYS A N 1
ATOM 4445 C CA . CYS A 1 297 ? 23.43979 36.87349 49.65530 1.000 50.93237 379 CYS A CA 1
ATOM 4446 C C . CYS A 1 297 ? 22.06618 36.24973 49.42688 1.000 43.42096 379 CYS A C 1
ATOM 4447 O O . CYS A 1 297 ? 21.77872 35.16568 49.93782 1.000 44.07550 379 CYS A O 1
ATOM 4455 N N . MET A 1 298 ? 21.22848 36.92452 48.64815 1.000 43.75436 380 MET A N 1
ATOM 4456 C CA . MET A 1 298 ? 19.93446 36.38871 48.23043 1.000 46.88827 380 MET A CA 1
ATOM 4457 C C . MET A 1 298 ? 20.00868 36.16606 46.72244 1.000 42.23879 380 MET A C 1
ATOM 4458 O O . MET A 1 298 ? 19.73732 37.06906 45.93074 1.000 38.09228 380 MET A O 1
ATOM 4472 N N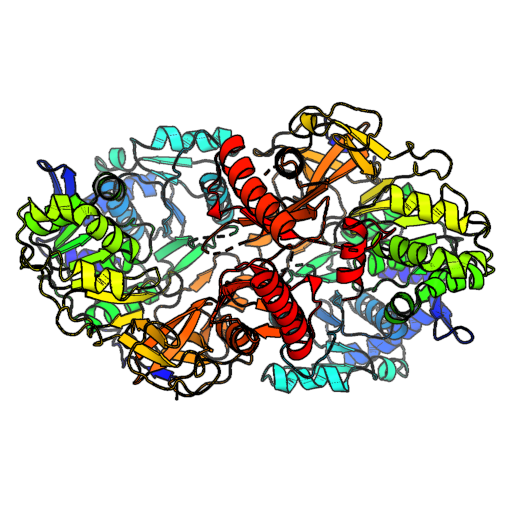 . ILE A 1 299 ? 20.37827 34.95026 46.32798 1.000 43.63428 381 ILE A N 1
ATOM 4473 C CA . ILE A 1 299 ? 20.49765 34.63822 44.91101 1.000 41.25429 381 ILE A CA 1
ATOM 4474 C C . ILE A 1 299 ? 19.10715 34.53073 44.30232 1.000 42.59429 381 ILE A C 1
ATOM 4475 O O . ILE A 1 299 ? 18.21487 33.87071 44.85269 1.000 40.76251 381 ILE A O 1
ATOM 4491 N N . ASN A 1 300 ? 18.91641 35.19275 43.16670 1.000 39.77642 382 ASN A N 1
ATOM 4492 C CA . ASN A 1 300 ? 17.65542 35.19248 42.43336 1.000 42.99778 382 ASN A CA 1
ATOM 4493 C C . ASN A 1 300 ? 17.92649 34.59903 41.05578 1.000 40.66173 382 ASN A C 1
ATOM 4494 O O . ASN A 1 300 ? 18.56033 35.24312 40.21276 1.000 38.08007 382 ASN A O 1
ATOM 4505 N N . GLY A 1 301 ? 17.45796 33.37278 40.82813 1.000 39.92793 383 GLY A N 1
ATOM 4506 C CA . GLY A 1 301 ? 17.70566 32.71500 39.55765 1.000 41.13651 383 GLY A CA 1
ATOM 4507 C C . GLY A 1 301 ? 16.79684 31.52582 39.34496 1.000 44.41651 383 GLY A C 1
ATOM 4508 O O . GLY A 1 301 ? 16.11720 31.06085 40.26428 1.000 39.34319 383 GLY A O 1
ATOM 4512 N N . ALA A 1 302 ? 16.81042 31.04522 38.09169 1.000 40.61718 384 ALA A N 1
ATOM 4513 C CA . ALA A 1 302 ? 16.02365 29.91725 37.58772 1.000 42.91425 384 ALA A CA 1
ATOM 4514 C C . ALA A 1 302 ? 14.97093 30.40146 36.59429 1.000 48.23734 384 ALA A C 1
ATOM 4515 O O . ALA A 1 302 ? 14.44320 29.61013 35.80401 1.000 45.46743 384 ALA A O 1
ATOM 4522 N N . GLU A 1 303 ? 14.65871 31.69372 36.62092 1.000 46.49543 385 GLU A N 1
ATOM 4523 C CA . GLU A 1 303 ? 13.71808 32.27124 35.66953 1.000 44.10288 385 GLU A CA 1
ATOM 4524 C C . GLU A 1 303 ? 14.01251 33.76099 35.55224 1.000 43.91581 385 GLU A C 1
ATOM 4525 O O . GLU A 1 303 ? 14.94270 34.28360 36.17355 1.000 45.03919 385 GLU A O 1
ATOM 4537 N N . ALA A 1 304 ? 13.20330 34.44380 34.74914 1.000 43.94201 386 ALA A N 1
ATOM 4538 C CA . ALA A 1 304 ? 13.43213 35.85615 34.48336 1.000 49.84529 386 ALA A CA 1
ATOM 4539 C C . ALA A 1 304 ? 13.45368 36.65105 35.78211 1.000 45.68278 386 ALA A C 1
ATOM 4540 O O . ALA A 1 304 ? 12.52366 36.57254 36.59159 1.000 47.49521 386 ALA A O 1
ATOM 4547 N N . VAL A 1 305 ? 14.52416 37.41503 35.97684 1.000 44.65435 387 VAL A N 1
ATOM 4548 C CA . VAL A 1 305 ? 14.66536 38.29347 37.13249 1.000 48.78937 387 VAL A CA 1
ATOM 4549 C C . VAL A 1 305 ? 14.06784 39.64316 36.74802 1.000 50.51627 387 VAL A C 1
ATOM 4550 O O . VAL A 1 305 ? 14.58532 40.33177 35.86629 1.000 42.21891 387 VAL A O 1
ATOM 4563 N N . VAL A 1 306 ? 12.97719 40.01399 37.40673 1.000 51.31263 388 VAL A N 1
ATOM 4564 C CA . VAL A 1 306 ? 12.23317 41.23064 37.06659 1.000 50.66151 388 VAL A CA 1
ATOM 4565 C C . VAL A 1 306 ? 12.79883 42.37462 37.89235 1.000 50.08883 388 VAL A C 1
ATOM 4566 O O . VAL A 1 306 ? 12.83241 42.28086 39.13034 1.000 52.06369 388 VAL A O 1
ATOM 4579 N N . PRO A 1 307 ? 13.24933 43.47196 37.26675 1.000 52.60597 389 PRO A N 1
ATOM 4580 C CA . PRO A 1 307 ? 13.79250 44.58872 38.05852 1.000 51.48466 389 PRO A CA 1
ATOM 4581 C C . PRO A 1 307 ? 12.84319 45.10375 39.12830 1.000 55.00918 389 PRO A C 1
ATOM 4582 O O . PRO A 1 307 ? 13.25150 45.29072 40.28197 1.000 56.02108 389 PRO A O 1
ATOM 4593 N N . LYS A 1 308 ? 11.58153 45.34923 38.77887 1.000 54.28446 390 LYS A N 1
ATOM 4594 C CA . LYS A 1 308 ? 10.66343 45.92687 39.75124 1.000 57.02523 390 LYS A CA 1
ATOM 4595 C C . LYS A 1 308 ? 10.31028 44.95284 40.86804 1.000 55.35754 390 LYS A C 1
ATOM 4596 O O . LYS A 1 308 ? 9.88336 45.39205 41.93975 1.000 52.32717 390 LYS A O 1
ATOM 4615 N N . THR A 1 309 ? 10.48800 43.64863 40.65200 1.000 59.11662 391 THR A N 1
ATOM 4616 C CA . THR A 1 309 ? 10.24335 42.68554 41.72083 1.000 48.84901 391 THR A CA 1
ATOM 4617 C C . THR A 1 309 ? 11.33472 42.76180 42.78167 1.000 52.98269 391 THR A C 1
ATOM 4618 O O . THR A 1 309 ? 11.04647 42.80559 43.98340 1.000 53.92931 391 THR A O 1
ATOM 4629 N N . ILE A 1 310 ? 12.59928 42.77872 42.35559 1.000 50.76939 392 ILE A N 1
ATOM 4630 C CA . ILE A 1 310 ? 13.69712 42.78791 43.31509 1.000 51.96415 392 ILE A CA 1
ATOM 4631 C C . ILE A 1 310 ? 13.77707 44.13429 44.02357 1.000 55.50417 392 ILE A C 1
ATOM 4632 O O . ILE A 1 310 ? 14.07084 44.19993 45.22213 1.000 48.74053 392 ILE A O 1
ATOM 4648 N N . HIS A 1 311 ? 13.51762 45.22770 43.30322 1.000 57.77951 393 HIS A N 1
ATOM 4649 C CA . HIS A 1 311 ? 13.57835 46.54483 43.92807 1.000 56.17214 393 HIS A CA 1
ATOM 4650 C C . HIS A 1 311 ? 12.50609 46.68561 45.00085 1.000 62.07919 393 HIS A C 1
ATOM 4651 O O . HIS A 1 311 ? 12.77583 47.16645 46.10698 1.000 56.07587 393 HIS A O 1
ATOM 4665 N N . ARG A 1 312 ? 11.27522 46.27422 44.68757 1.000 59.68009 394 ARG A N 1
ATOM 4666 C CA . ARG A 1 312 ? 10.21363 46.30817 45.68746 1.000 59.72355 394 ARG A CA 1
ATOM 4667 C C . ARG A 1 312 ? 10.54286 45.38943 46.85614 1.000 53.81188 394 ARG A C 1
ATOM 4668 O O . ARG A 1 312 ? 10.27688 45.72301 48.01522 1.000 57.15472 394 ARG A O 1
ATOM 4689 N N . PHE A 1 313 ? 11.12717 44.22776 46.56621 1.000 51.64430 395 PHE A N 1
ATOM 4690 C CA . PHE A 1 313 ? 11.52370 43.29933 47.61877 1.000 48.81243 395 PHE A CA 1
ATOM 4691 C C . PHE A 1 313 ? 12.51898 43.94921 48.57141 1.000 51.33892 395 PHE A C 1
ATOM 4692 O O . PHE A 1 313 ? 12.39150 43.83262 49.79575 1.000 48.02441 395 PHE A O 1
ATOM 4709 N N . LEU A 1 314 ? 13.51988 44.64429 48.02351 1.000 50.24033 396 LEU A N 1
ATOM 4710 C CA . LEU A 1 314 ? 14.51397 45.30153 48.86678 1.000 56.19666 396 LEU A CA 1
ATOM 4711 C C . LEU A 1 314 ? 13.90331 46.47207 49.62810 1.000 53.83380 396 LEU A C 1
ATOM 4712 O O . LEU A 1 314 ? 14.27720 46.73832 50.77691 1.000 53.53853 396 LEU A O 1
ATOM 4728 N N . HIS A 1 315 ? 12.96620 47.18398 49.00121 1.000 52.67640 397 HIS A N 1
ATOM 4729 C CA . HIS A 1 315 ? 12.32101 48.31615 49.65663 1.000 56.92940 397 HIS A CA 1
ATOM 4730 C C . HIS A 1 315 ? 11.43737 47.84542 50.80548 1.000 57.40283 397 HIS A C 1
ATOM 4731 O O . HIS A 1 315 ? 11.49846 48.38993 51.91451 1.000 57.41408 397 HIS A O 1
ATOM 4745 N N . LEU A 1 316 ? 10.62440 46.81357 50.56331 1.000 54.72751 398 LEU A N 1
ATOM 4746 C CA . LEU A 1 316 ? 9.71594 46.32535 51.59533 1.000 57.83631 398 LEU A CA 1
ATOM 4747 C C . LEU A 1 316 ? 10.47511 45.82543 52.81677 1.000 56.49477 398 LEU A C 1
ATOM 4748 O O . LEU A 1 316 ? 10.02536 46.01051 53.95443 1.000 47.59464 398 LEU A O 1
ATOM 4764 N N . LEU A 1 317 ? 11.61961 45.17871 52.60506 1.000 50.21558 399 LEU A N 1
ATOM 4765 C CA . LEU A 1 317 ? 12.34757 44.53129 53.68809 1.000 52.74622 399 LEU A CA 1
ATOM 4766 C C . LEU A 1 317 ? 13.47267 45.38556 54.25870 1.000 45.16258 399 LEU A C 1
ATOM 4767 O O . LEU A 1 317 ? 14.12554 44.95825 55.21560 1.000 44.61258 399 LEU A O 1
ATOM 4783 N N . ALA A 1 318 ? 13.72143 46.56890 53.69946 1.000 44.86886 400 ALA A N 1
ATOM 4784 C CA . ALA A 1 318 ? 14.72045 47.47054 54.26963 1.000 43.26287 400 ALA A CA 1
ATOM 4785 C C . ALA A 1 318 ? 14.46833 47.77517 55.74157 1.000 53.52558 400 ALA A C 1
ATOM 4786 O O . ALA A 1 318 ? 15.40633 47.63893 56.54429 1.000 51.94066 400 ALA A O 1
ATOM 4793 N N . PRO A 1 319 ? 13.26278 48.16831 56.16879 1.000 53.50930 401 PRO A N 1
ATOM 4794 C CA . PRO A 1 319 ? 13.05391 48.42591 57.60491 1.000 51.64644 401 PRO A CA 1
ATOM 4795 C C . PRO A 1 319 ? 13.36771 47.23362 58.49107 1.000 50.20979 401 PRO A C 1
ATOM 4796 O O . PRO A 1 319 ? 13.67532 47.42980 59.67208 1.000 56.63029 401 PRO A O 1
ATOM 4807 N N . HIS A 1 320 ? 13.31441 46.00980 57.96870 1.000 47.34864 402 HIS A N 1
ATOM 4808 C CA . HIS A 1 320 ? 13.61910 44.82245 58.75648 1.000 42.91733 402 HIS A CA 1
ATOM 4809 C C . HIS A 1 320 ? 15.10209 44.46161 58.72905 1.000 39.02704 402 HIS A C 1
ATOM 4810 O O . HIS A 1 320 ? 15.46942 43.36028 59.15243 1.000 39.05990 402 HIS A O 1
ATOM 4824 N N . GLY A 1 321 ? 15.95689 45.35861 58.24832 1.000 38.17285 403 GLY A N 1
ATOM 4825 C CA . GLY A 1 321 ? 17.38782 45.14422 58.29122 1.000 43.81683 403 GLY A CA 1
ATOM 4826 C C . GLY A 1 321 ? 17.99646 44.44307 57.09514 1.000 47.28655 403 GLY A C 1
ATOM 4827 O O . GLY A 1 321 ? 19.15256 44.01205 57.17888 1.000 51.66647 403 GLY A O 1
ATOM 4831 N N . LEU A 1 322 ? 17.27303 44.31064 55.98807 1.000 49.37746 404 LEU A N 1
ATOM 4832 C CA . LEU A 1 322 ? 17.84759 43.70316 54.79274 1.000 45.61456 404 LEU A CA 1
ATOM 4833 C C . LEU A 1 322 ? 18.64313 44.75541 54.03315 1.000 41.73046 404 LEU A C 1
ATOM 4834 O O . LEU A 1 322 ? 18.07638 45.74701 53.56055 1.000 45.24606 404 LEU A O 1
ATOM 4850 N N . LYS A 1 323 ? 19.95386 44.55090 53.92862 1.000 39.96318 405 LYS A N 1
ATOM 4851 C CA . LYS A 1 323 ? 20.77773 45.46438 53.15296 1.000 49.08752 405 LYS A CA 1
ATOM 4852 C C . LYS A 1 323 ? 20.33742 45.44191 51.69423 1.000 44.77299 405 LYS A C 1
ATOM 4853 O O . LYS A 1 323 ? 19.88572 44.41888 51.17414 1.000 41.70272 405 LYS A O 1
ATOM 4872 N N . GLY A 1 324 ? 20.46543 46.59052 51.03652 1.000 44.89663 406 GLY A N 1
ATOM 4873 C CA . GLY A 1 324 ? 19.96009 46.78229 49.69688 1.000 51.16564 406 GLY A CA 1
ATOM 4874 C C . GLY A 1 324 ? 20.79431 46.19413 48.58352 1.000 48.51664 406 GLY A C 1
ATOM 4875 O O . GLY A 1 324 ? 20.47524 46.41746 47.41239 1.000 50.71914 406 GLY A O 1
ATOM 4879 N N . ASP A 1 325 ? 21.85169 45.44381 48.90654 1.000 48.03347 407 ASP A N 1
ATOM 4880 C CA . ASP A 1 325 ? 22.75463 44.88015 47.90681 1.000 52.34858 407 ASP A CA 1
ATOM 4881 C C . ASP A 1 325 ? 22.87333 43.36481 48.03353 1.000 51.32792 407 ASP A C 1
ATOM 4882 O O . ASP A 1 325 ? 23.81267 42.77355 47.49306 1.000 55.04003 407 ASP A O 1
ATOM 4891 N N . VAL A 1 326 ? 21.93887 42.72209 48.73866 1.000 47.34016 408 VAL A N 1
ATOM 4892 C CA . VAL A 1 326 ? 22.03574 41.28396 48.96147 1.000 46.23026 408 VAL A CA 1
ATOM 4893 C C . VAL A 1 326 ? 21.51837 40.46309 47.78540 1.000 44.32499 408 VAL A C 1
ATOM 4894 O O . VAL A 1 326 ? 21.87068 39.28271 47.66777 1.000 45.31406 408 VAL A O 1
ATOM 4907 N N . ILE A 1 327 ? 20.68467 41.03729 46.92357 1.000 42.14997 409 ILE A N 1
ATOM 4908 C CA . ILE A 1 327 ? 20.05780 40.27065 45.85183 1.000 49.35385 409 ILE A CA 1
ATOM 4909 C C . ILE A 1 327 ? 21.05887 40.09730 44.71726 1.000 45.87846 409 ILE A C 1
ATOM 4910 O O . ILE A 1 327 ? 21.53422 41.07965 44.13776 1.000 39.80437 409 ILE A O 1
ATOM 4926 N N . ARG A 1 328 ? 21.36684 38.84541 44.39087 1.000 42.74129 410 ARG A N 1
ATOM 4927 C CA . ARG A 1 328 ? 22.32673 38.51528 43.33896 1.000 50.00164 410 ARG A CA 1
ATOM 4928 C C . ARG A 1 328 ? 21.62857 37.73836 42.23204 1.000 41.45775 410 ARG A C 1
ATOM 4929 O O . ARG A 1 328 ? 21.41313 36.51992 42.36280 1.000 38.92684 410 ARG A O 1
ATOM 4950 N N . PRO A 1 329 ? 21.23140 38.39053 41.14184 1.000 41.95261 411 PRO A N 1
ATOM 4951 C CA . PRO A 1 329 ? 20.70523 37.63976 39.99622 1.000 42.88532 411 PRO A CA 1
ATOM 4952 C C . PRO A 1 329 ? 21.71258 36.60354 39.51946 1.000 44.58821 411 PRO A C 1
ATOM 4953 O O . PRO A 1 329 ? 22.92627 36.81863 39.56885 1.000 43.86582 411 PRO A O 1
ATOM 4964 N N . ALA A 1 330 ? 21.19768 35.46266 39.06769 1.000 40.51662 412 ALA A N 1
ATOM 4965 C CA . ALA A 1 330 ? 22.05225 34.38402 38.59599 1.000 41.41341 412 ALA A CA 1
ATOM 4966 C C . ALA A 1 330 ? 21.31170 33.57553 37.54168 1.000 40.68231 412 ALA A C 1
ATOM 4967 O O . ALA A 1 330 ? 20.07917 33.54601 37.50895 1.000 33.69312 412 ALA A O 1
ATOM 4974 N N . PHE A 1 331 ? 22.08355 32.91770 36.67556 1.000 37.10271 413 PHE A N 1
ATOM 4975 C CA . PHE A 1 331 ? 21.53538 32.04759 35.64583 1.000 35.83709 413 PHE A CA 1
ATOM 4976 C C . PHE A 1 331 ? 22.34104 30.75935 35.59300 1.000 35.35391 413 PHE A C 1
ATOM 4977 O O . PHE A 1 331 ? 23.55273 30.75288 35.82490 1.000 36.93666 413 PHE A O 1
ATOM 4994 N N . GLY A 1 332 ? 21.65494 29.66858 35.28004 1.000 37.53270 414 GLY A N 1
ATOM 4995 C CA . GLY A 1 332 ? 22.33061 28.39877 35.10201 1.000 36.63495 414 GLY A CA 1
ATOM 4996 C C . GLY A 1 332 ? 21.36919 27.37273 34.55055 1.000 34.88254 414 GLY A C 1
ATOM 4997 O O . GLY A 1 332 ? 20.20443 27.66334 34.26839 1.000 32.22443 414 GLY A O 1
ATOM 5001 N N . MET A 1 333 ? 21.88182 26.15635 34.39473 1.000 35.45863 415 MET A N 1
ATOM 5002 C CA . MET A 1 333 ? 21.08700 25.05008 33.89059 1.000 40.40717 415 MET A CA 1
ATOM 5003 C C . MET A 1 333 ? 21.56643 23.77525 34.56005 1.000 36.67046 415 MET A C 1
ATOM 5004 O O . MET A 1 333 ? 22.72763 23.66719 34.95937 1.000 36.51165 415 MET A O 1
ATOM 5018 N N . SER A 1 334 ? 20.66277 22.80286 34.66965 1.000 40.84929 416 SER A N 1
ATOM 5019 C CA . SER A 1 334 ? 21.06365 21.50400 35.19328 1.000 38.45823 416 SER A CA 1
ATOM 5020 C C . SER A 1 334 ? 22.21470 20.92675 34.37775 1.000 39.87295 416 SER A C 1
ATOM 5021 O O . SER A 1 334 ? 23.11904 20.29183 34.93231 1.000 38.64350 416 SER A O 1
ATOM 5029 N N . GLU A 1 335 ? 22.21162 21.16216 33.05868 1.000 38.38451 417 GLU A N 1
ATOM 5030 C CA . GLU A 1 335 ? 23.24350 20.60791 32.18632 1.000 36.88205 417 GLU A CA 1
ATOM 5031 C C . GLU A 1 335 ? 24.62284 21.19147 32.45831 1.000 36.65358 417 GLU A C 1
ATOM 5032 O O . GLU A 1 335 ? 25.62323 20.59887 32.03714 1.000 38.84612 417 GLU A O 1
ATOM 5044 N N . ILE A 1 336 ? 24.70242 22.33292 33.14223 1.000 40.76696 418 ILE A N 1
ATOM 5045 C CA . ILE A 1 336 ? 25.98381 22.96957 33.43037 1.000 36.59053 418 ILE A CA 1
ATOM 5046 C C . ILE A 1 336 ? 26.16284 23.10745 34.94055 1.000 40.58297 418 ILE A C 1
ATOM 5047 O O . ILE A 1 336 ? 26.89240 23.98759 35.41546 1.000 37.48805 418 ILE A O 1
ATOM 5063 N N . SER A 1 337 ? 25.49729 22.23148 35.70253 1.000 38.62148 419 SER A N 1
ATOM 5064 C CA . SER A 1 337 ? 25.70456 22.08374 37.14442 1.000 41.82212 419 SER A CA 1
ATOM 5065 C C . SER A 1 337 ? 25.23682 23.29801 37.94629 1.000 39.60887 419 SER A C 1
ATOM 5066 O O . SER A 1 337 ? 25.81354 23.60961 38.99170 1.000 40.76902 419 SER A O 1
ATOM 5074 N N . SER A 1 338 ? 24.18454 23.96817 37.47410 1.000 36.60636 420 SER A N 1
ATOM 5075 C CA . SER A 1 338 ? 23.53292 25.08279 38.16459 1.000 41.80300 420 SER A CA 1
ATOM 5076 C C . SER A 1 338 ? 24.11922 26.40764 37.67986 1.000 40.41996 420 SER A C 1
ATOM 5077 O O . SER A 1 338 ? 24.37493 26.56698 36.48060 1.000 38.89947 420 SER A O 1
ATOM 5085 N N . ALA A 1 339 ? 24.30816 27.37201 38.57730 1.000 41.66932 421 ALA A N 1
ATOM 5086 C CA . ALA A 1 339 ? 24.59748 28.73327 38.14378 1.000 42.20602 421 ALA A CA 1
ATOM 5087 C C . ALA A 1 339 ? 26.00451 28.84824 37.57173 1.000 39.10777 421 ALA A C 1
ATOM 5088 O O . ALA A 1 339 ? 26.94270 28.20744 38.04840 1.000 38.90987 421 ALA A O 1
ATOM 5095 N N . VAL A 1 340 ? 26.14165 29.67643 36.53390 1.000 42.09986 422 VAL A N 1
ATOM 5096 C CA . VAL A 1 340 ? 27.43511 29.97781 35.93470 1.000 39.74102 422 VAL A CA 1
ATOM 5097 C C . VAL A 1 340 ? 27.68114 31.47187 35.80736 1.000 39.13407 422 VAL A C 1
ATOM 5098 O O . VAL A 1 340 ? 28.77475 31.87456 35.40722 1.000 38.65878 422 VAL A O 1
ATOM 5111 N N . VAL A 1 341 ? 26.69901 32.30905 36.14120 1.000 39.92161 423 VAL A N 1
ATOM 5112 C CA . VAL A 1 341 ? 26.86248 33.75769 36.18270 1.000 41.00913 423 VAL A CA 1
ATOM 5113 C C . VAL A 1 341 ? 26.19853 34.27985 37.44906 1.000 39.27446 423 VAL A C 1
ATOM 5114 O O . VAL A 1 341 ? 25.14331 33.78356 37.85772 1.000 38.88949 423 VAL A O 1
ATOM 5127 N N . PHE A 1 342 ? 26.81658 35.29001 38.06183 1.000 39.59772 424 PHE A N 1
ATOM 5128 C CA . PHE A 1 342 ? 26.27448 35.96158 39.23717 1.000 41.54223 424 PHE A CA 1
ATOM 5129 C C . PHE A 1 342 ? 26.46351 37.46276 39.07744 1.000 43.30844 424 PHE A C 1
ATOM 5130 O O . PHE A 1 342 ? 27.55359 37.91518 38.71288 1.000 48.50950 424 PHE A O 1
ATOM 5147 N N . SER A 1 343 ? 25.41029 38.22746 39.35566 1.000 40.55020 425 SER A N 1
ATOM 5148 C CA . SER A 1 343 ? 25.44980 39.68383 39.29207 1.000 42.29672 425 SER A CA 1
ATOM 5149 C C . SER A 1 343 ? 25.52257 40.25387 40.70352 1.000 43.23298 425 SER A C 1
ATOM 5150 O O . SER A 1 343 ? 24.69626 39.91434 41.55725 1.000 43.94032 425 SER A O 1
ATOM 5158 N N . PHE A 1 344 ? 26.51058 41.11899 40.94486 1.000 46.74263 426 PHE A N 1
ATOM 5159 C CA . PHE A 1 344 ? 26.72181 41.73619 42.24969 1.000 40.95853 426 PHE A CA 1
ATOM 5160 C C . PHE A 1 344 ? 26.43597 43.23382 42.22083 1.000 39.89123 426 PHE A C 1
ATOM 5161 O O . PHE A 1 344 ? 27.03035 43.99737 42.98518 1.000 44.23994 426 PHE A O 1
ATOM 5178 N N . ALA A 1 345 ? 25.52577 43.66500 41.34942 1.000 42.76444 427 ALA A N 1
ATOM 5179 C CA . ALA A 1 345 ? 25.32170 45.07910 41.07324 1.000 46.00058 427 ALA A CA 1
ATOM 5180 C C . ALA A 1 345 ? 23.93316 45.58750 41.42983 1.000 42.88227 427 ALA A C 1
ATOM 5181 O O . ALA A 1 345 ? 23.67642 46.78701 41.27379 1.000 49.21049 427 ALA A O 1
ATOM 5188 N N . ILE A 1 346 ? 23.02676 44.72270 41.88248 1.000 44.53196 428 ILE A N 1
ATOM 5189 C CA . ILE A 1 346 ? 21.68659 45.17051 42.24350 1.000 51.99958 428 ILE A CA 1
ATOM 5190 C C . ILE A 1 346 ? 21.75360 45.95404 43.54772 1.000 50.11877 428 ILE A C 1
ATOM 5191 O O . ILE A 1 346 ? 22.35656 45.50479 44.53133 1.000 46.12545 428 ILE A O 1
ATOM 5207 N N . GLU A 1 347 ? 21.13144 47.13300 43.56010 1.000 55.98865 429 GLU A N 1
ATOM 5208 C CA . GLU A 1 347 ? 21.17448 48.02949 44.70903 1.000 55.56522 429 GLU A CA 1
ATOM 5209 C C . GLU A 1 347 ? 19.80273 48.64440 44.93132 1.000 55.90211 429 GLU A C 1
ATOM 5210 O O . GLU A 1 347 ? 19.19671 49.16812 43.99130 1.000 53.26871 429 GLU A O 1
ATOM 5222 N N . ARG A 1 348 ? 19.32242 48.58891 46.17708 1.000 55.72384 430 ARG A N 1
ATOM 5223 C CA . ARG A 1 348 ? 18.02675 49.18167 46.49657 1.000 55.03114 430 ARG A CA 1
ATOM 5224 C C . ARG A 1 348 ? 17.99245 50.65649 46.11415 1.000 56.32120 430 ARG A C 1
ATOM 5225 O O . ARG A 1 348 ? 17.02613 51.13289 45.50713 1.000 64.94241 430 ARG A O 1
ATOM 5246 N N . GLY A 1 349 ? 19.04139 51.39460 46.46106 1.000 60.75919 431 GLY A N 1
ATOM 5247 C CA . GLY A 1 349 ? 19.09385 52.81814 46.21279 1.000 66.32211 431 GLY A CA 1
ATOM 5248 C C . GLY A 1 349 ? 19.37613 53.23334 44.78892 1.000 67.58399 431 GLY A C 1
ATOM 5249 O O . GLY A 1 349 ? 19.39337 54.43482 44.50676 1.000 66.94543 431 GLY A O 1
ATOM 5253 N N . ASP A 1 350 ? 19.59877 52.28341 43.87545 1.000 66.96390 432 ASP A N 1
ATOM 5254 C CA . ASP A 1 350 ? 19.89771 52.59308 42.47276 1.000 67.00609 432 ASP A CA 1
ATOM 5255 C C . ASP A 1 350 ? 19.14325 51.58681 41.60282 1.000 65.82953 432 ASP A C 1
ATOM 5256 O O . ASP A 1 350 ? 19.63789 50.49012 41.32753 1.000 63.43547 432 ASP A O 1
ATOM 5265 N N . GLU A 1 351 ? 17.94061 51.97100 41.16924 1.000 65.01930 433 GLU A N 1
ATOM 5266 C CA . GLU A 1 351 ? 17.13359 51.08628 40.33783 1.000 67.49656 433 GLU A CA 1
ATOM 5267 C C . GLU A 1 351 ? 17.80466 50.77480 39.00711 1.000 71.37177 433 GLU A C 1
ATOM 5268 O O . GLU A 1 351 ? 17.47723 49.75916 38.38383 1.000 67.02039 433 GLU A O 1
ATOM 5280 N N . ASN A 1 352 ? 18.72663 51.62339 38.55558 1.000 67.77672 434 ASN A N 1
ATOM 5281 C CA . ASN A 1 352 ? 19.40741 51.42071 37.28537 1.000 68.21895 434 ASN A CA 1
ATOM 5282 C C . ASN A 1 352 ? 20.69256 50.61650 37.41807 1.000 65.44985 434 ASN A C 1
ATOM 5283 O O . ASN A 1 352 ? 21.22601 50.16153 36.40092 1.000 66.53281 434 ASN A O 1
ATOM 5294 N N . SER A 1 353 ? 21.19850 50.42583 38.63218 1.000 59.11703 435 SER A N 1
ATOM 5295 C CA . SER A 1 353 ? 22.41009 49.64051 38.81703 1.000 60.33428 435 SER A CA 1
ATOM 5296 C C . SER A 1 353 ? 22.12732 48.17206 38.52680 1.000 58.50558 435 SER A C 1
ATOM 5297 O O . SER A 1 353 ? 21.18682 47.58866 39.07569 1.000 59.89000 435 SER A O 1
ATOM 5305 N N . GLY A 1 354 ? 22.94519 47.57374 37.66309 1.000 52.98554 436 GLY A N 1
ATOM 5306 C CA . GLY A 1 354 ? 22.74918 46.18633 37.29830 1.000 52.61073 436 GLY A CA 1
ATOM 5307 C C . GLY A 1 354 ? 21.49034 45.90947 36.51154 1.000 52.86956 436 GLY A C 1
ATOM 5308 O O . GLY A 1 354 ? 21.09887 44.74494 36.38778 1.000 51.21019 436 GLY A O 1
ATOM 5312 N N . VAL A 1 355 ? 20.83796 46.94445 35.98644 1.000 52.90530 437 VAL A N 1
ATOM 5313 C CA . VAL A 1 355 ? 19.64353 46.80927 35.16140 1.000 54.78646 437 VAL A CA 1
ATOM 5314 C C . VAL A 1 355 ? 19.85685 47.63285 33.89926 1.000 51.46411 437 VAL A C 1
ATOM 5315 O O . VAL A 1 355 ? 20.24841 48.80259 33.97748 1.000 57.24325 437 VAL A O 1
ATOM 5328 N N . LEU A 1 356 ? 19.60874 47.02436 32.74244 1.000 56.59054 438 LEU A N 1
ATOM 5329 C CA . LEU A 1 356 ? 19.83474 47.65854 31.44978 1.000 55.10955 438 LEU A CA 1
ATOM 5330 C C . LEU A 1 356 ? 18.50249 47.90958 30.76310 1.000 56.90291 438 LEU A C 1
ATOM 5331 O O . LEU A 1 356 ? 17.64940 47.01778 30.70914 1.000 60.26795 438 LEU A O 1
ATOM 5347 N N . THR A 1 357 ? 18.33394 49.11446 30.23009 1.000 63.33865 439 THR A N 1
ATOM 5348 C CA . THR A 1 357 ? 17.12578 49.49680 29.51567 1.000 67.97171 439 THR A CA 1
ATOM 5349 C C . THR A 1 357 ? 17.49396 49.93440 28.10728 1.000 64.47730 439 THR A C 1
ATOM 5350 O O . THR A 1 357 ? 18.46113 50.67638 27.91121 1.000 65.17665 439 THR A O 1
ATOM 5361 N N . PHE A 1 358 ? 16.72038 49.46440 27.13009 1.000 66.59472 440 PHE A N 1
ATOM 5362 C CA . PHE A 1 358 ? 17.00014 49.72562 25.72736 1.000 68.37663 440 PHE A CA 1
ATOM 5363 C C . PHE A 1 358 ? 15.71071 50.07782 25.00277 1.000 69.99468 440 PHE A C 1
ATOM 5364 O O . PHE A 1 358 ? 14.60661 49.81087 25.48344 1.000 69.16045 440 PHE A O 1
ATOM 5381 N N . GLU A 1 359 ? 15.86938 50.66991 23.82332 1.000 74.14374 441 GLU A N 1
ATOM 5382 C CA . GLU A 1 359 ? 14.72733 50.93659 22.96315 1.000 77.30343 441 GLU A CA 1
ATOM 5383 C C . GLU A 1 359 ? 14.17508 49.62370 22.42087 1.000 78.20315 441 GLU A C 1
ATOM 5384 O O . GLU A 1 359 ? 14.93139 48.71973 22.05488 1.000 73.74635 441 GLU A O 1
ATOM 5396 N N . GLU A 1 360 ? 12.84374 49.51195 22.38740 1.000 83.14498 442 GLU A N 1
ATOM 5397 C CA . GLU A 1 360 ? 12.22280 48.32482 21.80642 1.000 89.94847 442 GLU A CA 1
ATOM 5398 C C . GLU A 1 360 ? 12.55747 48.18608 20.32646 1.000 88.70341 442 GLU A C 1
ATOM 5399 O O . GLU A 1 360 ? 12.59133 47.06873 19.79811 1.000 88.16412 442 GLU A O 1
ATOM 5411 N N . THR A 1 361 ? 12.81088 49.30377 19.64413 1.000 83.56664 443 THR A N 1
ATOM 5412 C CA . THR A 1 361 ? 13.10302 49.24970 18.21676 1.000 86.75555 443 THR A CA 1
ATOM 5413 C C . THR A 1 361 ? 14.43136 48.55983 17.93466 1.000 83.35304 443 THR A C 1
ATOM 5414 O O . THR A 1 361 ? 14.59750 47.94940 16.87154 1.000 83.53710 443 THR A O 1
ATOM 5425 N N . SER A 1 362 ? 15.37876 48.63731 18.86671 1.000 75.83376 444 SER A N 1
ATOM 5426 C CA . SER A 1 362 ? 16.73834 48.16792 18.64243 1.000 73.69557 444 SER A CA 1
ATOM 5427 C C . SER A 1 362 ? 16.95808 46.72660 19.08561 1.000 68.43618 444 SER A C 1
ATOM 5428 O O . SER A 1 362 ? 18.09628 46.24931 19.04810 1.000 68.62804 444 SER A O 1
ATOM 5436 N N . LEU A 1 363 ? 15.90229 46.01920 19.49150 1.000 68.47471 445 LEU A N 1
ATOM 5437 C CA . LEU A 1 363 ? 16.08271 44.66196 19.99588 1.000 68.94597 445 LEU A CA 1
ATOM 5438 C C . LEU A 1 363 ? 16.67383 43.73375 18.94045 1.000 73.38341 445 LEU A C 1
ATOM 5439 O O . LEU A 1 363 ? 17.40350 42.79474 19.28169 1.000 67.31910 445 LEU A O 1
ATOM 5455 N N . THR A 1 364 ? 16.37970 43.97487 17.66456 1.000 68.57238 446 THR A N 1
ATOM 5456 C CA . THR A 1 364 ? 16.86468 43.12848 16.58227 1.000 82.47888 446 THR A CA 1
ATOM 5457 C C . THR A 1 364 ? 18.20817 43.58191 16.02567 1.000 75.07991 446 THR A C 1
ATOM 5458 O O . THR A 1 364 ? 18.71568 42.95530 15.09006 1.000 76.50282 446 THR A O 1
ATOM 5469 N N . GLU A 1 365 ? 18.79160 44.64366 16.57081 1.000 70.34927 447 GLU A N 1
ATOM 5470 C CA . GLU A 1 365 ? 20.04873 45.18206 16.06860 1.000 70.80609 447 GLU A CA 1
ATOM 5471 C C . GLU A 1 365 ? 20.97689 45.42849 17.25591 1.000 68.92981 447 GLU A C 1
ATOM 5472 O O . GLU A 1 365 ? 20.83075 44.84914 18.34022 1.000 65.92188 447 GLU A O 1
ATOM 5484 N N . GLN A 1 366 ? 21.96242 46.29786 17.05769 1.000 73.73343 448 GLN A N 1
ATOM 5485 C CA . GLN A 1 366 ? 22.75633 46.78023 18.17702 1.000 67.89372 448 GLN A CA 1
ATOM 5486 C C . GLN A 1 366 ? 21.83681 47.47281 19.17453 1.000 69.71790 448 GLN A C 1
ATOM 5487 O O . GLN A 1 366 ? 21.14004 48.43178 18.82716 1.000 70.33056 448 GLN A O 1
ATOM 5501 N N . LEU A 1 367 ? 21.81593 46.97159 20.40699 1.000 63.87396 449 LEU A N 1
ATOM 5502 C CA . LEU A 1 367 ? 20.92152 47.51899 21.41830 1.000 68.24404 449 LEU A CA 1
ATOM 5503 C C . LEU A 1 367 ? 21.26426 48.97693 21.69771 1.000 67.20501 449 LEU A C 1
ATOM 5504 O O . LEU A 1 367 ? 22.43140 49.32974 21.89355 1.000 65.40296 449 LEU A O 1
ATOM 5520 N N . ARG A 1 368 ? 20.23850 49.82358 21.71411 1.000 68.04543 450 ARG A N 1
ATOM 5521 C CA . ARG A 1 368 ? 20.41523 51.25603 21.92173 1.000 70.24198 450 ARG A CA 1
ATOM 5522 C C . ARG A 1 368 ? 19.89926 51.63355 23.30225 1.000 65.42189 450 ARG A C 1
ATOM 5523 O O . ARG A 1 368 ? 18.68243 51.56481 23.54103 1.000 68.55667 450 ARG A O 1
ATOM 5544 N N . PRO A 1 369 ? 20.76286 52.01699 24.24292 1.000 68.67431 451 PRO A N 1
ATOM 5545 C CA . PRO A 1 369 ? 20.27877 52.33824 25.58977 1.000 70.52263 451 PRO A CA 1
ATOM 5546 C C . PRO A 1 369 ? 19.24991 53.45665 25.56542 1.000 68.81812 451 PRO A C 1
ATOM 5547 O O . PRO A 1 369 ? 19.20684 54.28085 24.65095 1.000 69.87387 451 PRO A O 1
ATOM 5558 N N . ALA A 1 370 ? 18.40693 53.46763 26.59348 1.000 72.77034 452 ALA A N 1
ATOM 5559 C CA . ALA A 1 370 ? 17.40036 54.50489 26.74830 1.000 74.09478 452 ALA A CA 1
ATOM 5560 C C . ALA A 1 370 ? 17.03334 54.59974 28.22016 1.000 72.35937 452 ALA A C 1
ATOM 5561 O O . ALA A 1 370 ? 17.33259 53.70444 29.01375 1.000 74.52933 452 ALA A O 1
ATOM 5568 N N . GLU A 1 371 ? 16.39270 55.70626 28.57565 1.000 75.39591 453 GLU A N 1
ATOM 5569 C CA . GLU A 1 371 ? 15.82096 55.87295 29.90316 1.000 79.53095 453 GLU A CA 1
ATOM 5570 C C . GLU A 1 371 ? 14.42558 55.26420 29.90059 1.000 79.58958 453 GLU A C 1
ATOM 5571 O O . GLU A 1 371 ? 13.64329 55.50013 28.97428 1.000 78.87773 453 GLU A O 1
ATOM 5579 N N . ALA A 1 372 ? 14.12587 54.46712 30.92415 1.000 79.42317 454 ALA A N 1
ATOM 5580 C CA . ALA A 1 372 ? 12.87487 53.72181 30.94610 1.000 84.16813 454 ALA A CA 1
ATOM 5581 C C . ALA A 1 372 ? 11.68496 54.65712 30.76974 1.000 86.73871 454 ALA A C 1
ATOM 5582 O O . ALA A 1 372 ? 11.64162 55.75195 31.33704 1.000 83.55504 454 ALA A O 1
ATOM 5589 N N . ARG A 1 373 ? 10.71916 54.21609 29.96629 1.000 88.55466 455 ARG A N 1
ATOM 5590 C CA . ARG A 1 373 ? 9.51643 54.97840 29.67029 1.000 94.13982 455 ARG A CA 1
ATOM 5591 C C . ARG A 1 373 ? 8.30536 54.06243 29.78405 1.000 95.78901 455 ARG A C 1
ATOM 5592 O O . ARG A 1 373 ? 8.42888 52.83809 29.88063 1.000 92.68209 455 ARG A O 1
ATOM 5613 N N . GLU A 1 374 ? 7.11844 54.67374 29.76433 1.000 103.85368 456 GLU A N 1
ATOM 5614 C CA . GLU A 1 374 ? 5.88893 53.89912 29.90203 1.000 106.91785 456 GLU A CA 1
ATOM 5615 C C . GLU A 1 374 ? 5.76682 52.85871 28.79496 1.000 98.14671 456 GLU A C 1
ATOM 5616 O O . GLU A 1 374 ? 5.32325 51.72995 29.03918 1.000 100.11936 456 GLU A O 1
ATOM 5624 N N . THR A 1 375 ? 6.15804 53.21891 27.57342 1.000 100.15770 457 THR A N 1
ATOM 5625 C CA . THR A 1 375 ? 6.11776 52.30907 26.43900 1.000 100.70157 457 THR A CA 1
ATOM 5626 C C . THR A 1 375 ? 7.35318 52.53109 25.57820 1.000 94.14670 457 THR A C 1
ATOM 5627 O O . THR A 1 375 ? 7.98577 53.58966 25.62163 1.000 95.79775 457 THR A O 1
ATOM 5633 N N . GLY A 1 376 ? 7.68961 51.51337 24.78875 1.000 93.66752 458 GLY A N 1
ATOM 5634 C CA . GLY A 1 376 ? 8.78979 51.60038 23.85395 1.000 98.17498 458 GLY A CA 1
ATOM 5635 C C . GLY A 1 376 ? 10.15435 51.26408 24.41486 1.000 90.35519 458 GLY A C 1
ATOM 5636 O O . GLY A 1 376 ? 11.13788 51.30796 23.66455 1.000 88.39051 458 GLY A O 1
ATOM 5640 N N . THR A 1 377 ? 10.25386 50.93636 25.70190 1.000 91.11373 459 THR A N 1
ATOM 5641 C CA . THR A 1 377 ? 11.51713 50.55046 26.31253 1.000 83.71751 459 THR A CA 1
ATOM 5642 C C . THR A 1 377 ? 11.34438 49.23286 27.05377 1.000 77.91384 459 THR A C 1
ATOM 5643 O O . THR A 1 377 ? 10.26097 48.91991 27.55569 1.000 77.45820 459 THR A O 1
ATOM 5654 N N . VAL A 1 378 ? 12.42863 48.46328 27.11307 1.000 75.32224 460 VAL A N 1
ATOM 5655 C CA . VAL A 1 378 ? 12.47769 47.20659 27.84794 1.000 64.68773 460 VAL A CA 1
ATOM 5656 C C . VAL A 1 378 ? 13.63656 47.27522 28.82887 1.000 64.08578 460 VAL A C 1
ATOM 5657 O O . VAL A 1 378 ? 14.70224 47.81118 28.50686 1.000 62.40002 460 VAL A O 1
ATOM 5670 N N . SER A 1 379 ? 13.42551 46.73000 30.02312 1.000 62.03940 461 SER A N 1
ATOM 5671 C CA . SER A 1 379 ? 14.43494 46.69778 31.07054 1.000 57.15239 461 SER A CA 1
ATOM 5672 C C . SER A 1 379 ? 14.78336 45.25085 31.38248 1.000 58.65697 461 SER A C 1
ATOM 5673 O O . SER A 1 379 ? 13.89379 44.43795 31.65930 1.000 61.35724 461 SER A O 1
ATOM 5681 N N . PHE A 1 380 ? 16.07407 44.93637 31.33943 1.000 56.98922 462 PHE A N 1
ATOM 5682 C CA . PHE A 1 380 ? 16.57128 43.60639 31.64605 1.000 55.78735 462 PHE A CA 1
ATOM 5683 C C . PHE A 1 380 ? 17.48175 43.66237 32.86364 1.000 54.68558 462 PHE A C 1
ATOM 5684 O O . PHE A 1 380 ? 18.18719 44.65023 33.09062 1.000 54.18369 462 PHE A O 1
ATOM 5701 N N . THR A 1 381 ? 17.46300 42.58691 33.64120 1.000 44.99511 463 THR A N 1
ATOM 5702 C CA . THR A 1 381 ? 18.33826 42.45024 34.79492 1.000 55.55187 463 THR A CA 1
ATOM 5703 C C . THR A 1 381 ? 19.62506 41.75814 34.36569 1.000 51.97822 463 THR A C 1
ATOM 5704 O O . THR A 1 381 ? 19.59085 40.62113 33.88179 1.000 50.84211 463 THR A O 1
ATOM 5715 N N . GLU A 1 382 ? 20.75372 42.44263 34.53829 1.000 52.85855 464 GLU A N 1
ATOM 5716 C CA . GLU A 1 382 ? 22.04223 41.82195 34.26745 1.000 47.96690 464 GLU A CA 1
ATOM 5717 C C . GLU A 1 382 ? 22.24691 40.62684 35.18877 1.000 47.62430 464 GLU A C 1
ATOM 5718 O O . GLU A 1 382 ? 21.89818 40.66489 36.37269 1.000 47.62652 464 GLU A O 1
ATOM 5730 N N . LEU A 1 383 ? 22.81124 39.55596 34.63684 1.000 44.08921 465 LEU A N 1
ATOM 5731 C CA . LEU A 1 383 ? 23.07141 38.34134 35.39371 1.000 38.85246 465 LEU A CA 1
ATOM 5732 C C . LEU A 1 383 ? 24.54907 38.15406 35.70441 1.000 38.62234 465 LEU A C 1
ATOM 5733 O O . LEU A 1 383 ? 24.91174 37.17858 36.37205 1.000 40.01293 465 LEU A O 1
ATOM 5749 N N . GLY A 1 384 ? 25.40700 39.06150 35.25147 1.000 42.30557 466 GLY A N 1
ATOM 5750 C CA . GLY A 1 384 ? 26.76726 39.14769 35.74781 1.000 43.72241 466 GLY A CA 1
ATOM 5751 C C . GLY A 1 384 ? 27.76996 38.40600 34.88750 1.000 42.33108 466 GLY A C 1
ATOM 5752 O O . GLY A 1 384 ? 27.45931 37.83235 33.83835 1.000 47.06170 466 GLY A O 1
ATOM 5756 N N . LYS A 1 385 ? 29.00816 38.43875 35.36367 1.000 42.79782 467 LYS A N 1
ATOM 5757 C CA . LYS A 1 385 ? 30.11920 37.81527 34.67245 1.000 44.11937 467 LYS A CA 1
ATOM 5758 C C . LYS A 1 385 ? 30.13044 36.31064 34.92086 1.000 48.26737 467 LYS A C 1
ATOM 5759 O O . LYS A 1 385 ? 29.63318 35.83768 35.94842 1.000 43.76738 467 LYS A O 1
ATOM 5778 N N . PRO A 1 386 ? 30.70833 35.54007 34.00186 1.000 43.16902 468 PRO A N 1
ATOM 5779 C CA . PRO A 1 386 ? 30.83493 34.09969 34.23635 1.000 44.42849 468 PRO A CA 1
ATOM 5780 C C . PRO A 1 386 ? 31.68999 33.82354 35.46085 1.000 38.57331 468 PRO A C 1
ATOM 5781 O O . PRO A 1 386 ? 32.60727 34.57752 35.78779 1.000 41.92551 468 PRO A O 1
ATOM 5792 N N . ILE A 1 387 ? 31.38999 32.71978 36.13435 1.000 43.30600 469 ILE A N 1
ATOM 5793 C CA . ILE A 1 387 ? 32.21554 32.27637 37.25333 1.000 39.58611 469 ILE A CA 1
ATOM 5794 C C . ILE A 1 387 ? 33.54856 31.80337 36.68524 1.000 42.74673 469 ILE A C 1
ATOM 5795 O O . ILE A 1 387 ? 33.64467 31.53958 35.47733 1.000 45.81415 469 ILE A O 1
ATOM 5811 N N . PRO A 1 388 ? 34.59779 31.69855 37.49754 1.000 44.16411 470 PRO A N 1
ATOM 5812 C CA . PRO A 1 388 ? 35.86327 31.15765 36.99381 1.000 46.74926 470 PRO A CA 1
ATOM 5813 C C . PRO A 1 388 ? 35.65652 29.82413 36.29302 1.000 44.06870 470 PRO A C 1
ATOM 5814 O O . PRO A 1 388 ? 34.87335 28.98176 36.73645 1.000 43.92088 470 PRO A O 1
ATOM 5825 N N . GLY A 1 389 ? 36.36857 29.64616 35.17882 1.000 45.17385 471 GLY A N 1
ATOM 5826 C CA . GLY A 1 389 ? 36.33606 28.42471 34.41343 1.000 42.15326 471 GLY A CA 1
ATOM 5827 C C . GLY A 1 389 ? 35.34130 28.41258 33.27313 1.000 44.77323 471 GLY A C 1
ATOM 5828 O O . GLY A 1 389 ? 35.46778 27.57883 32.36816 1.000 40.14566 471 GLY A O 1
ATOM 5832 N N . ILE A 1 390 ? 34.36617 29.31726 33.28098 1.000 42.27121 472 ILE A N 1
ATOM 5833 C CA . ILE A 1 390 ? 33.28652 29.32262 32.30369 1.000 37.47958 472 ILE A CA 1
ATOM 5834 C C . ILE A 1 390 ? 33.57371 30.37814 31.24721 1.000 41.18968 472 ILE A C 1
ATOM 5835 O O . ILE A 1 390 ? 34.01810 31.48991 31.56156 1.000 39.55799 472 ILE A O 1
ATOM 5851 N N . THR A 1 391 ? 33.32374 30.03010 29.98928 1.000 34.41278 473 THR A N 1
ATOM 5852 C CA . THR A 1 391 ? 33.29680 30.99132 28.89877 1.000 37.28235 473 THR A CA 1
ATOM 5853 C C . THR A 1 391 ? 31.88631 31.02230 28.33042 1.000 35.26732 473 THR A C 1
ATOM 5854 O O . THR A 1 391 ? 31.28491 29.97025 28.09408 1.000 38.32769 473 THR A O 1
ATOM 5865 N N . ILE A 1 392 ? 31.35734 32.22174 28.13419 1.000 37.15322 474 ILE A N 1
ATOM 5866 C CA . ILE A 1 392 ? 30.05831 32.41386 27.50823 1.000 39.83488 474 ILE A CA 1
ATOM 5867 C C . ILE A 1 392 ? 30.27505 33.13578 26.19061 1.000 37.38100 474 ILE A C 1
ATOM 5868 O O . ILE A 1 392 ? 31.16978 33.97842 26.07070 1.000 40.42815 474 ILE A O 1
ATOM 5884 N N . ARG A 1 393 ? 29.45632 32.80306 25.19637 1.000 36.76718 475 ARG A N 1
ATOM 5885 C CA . ARG A 1 393 ? 29.44942 33.54884 23.94925 1.000 40.22658 475 ARG A CA 1
ATOM 5886 C C . ARG A 1 393 ? 28.02055 33.63906 23.43890 1.000 40.14100 475 ARG A C 1
ATOM 5887 O O . ARG A 1 393 ? 27.15052 32.84538 23.80887 1.000 42.48203 475 ARG A O 1
ATOM 5908 N N . ILE A 1 394 ? 27.79213 34.63992 22.59548 1.000 38.95571 476 ILE A N 1
ATOM 5909 C CA . ILE A 1 394 ? 26.50609 34.88464 21.95900 1.000 44.27794 476 ILE A CA 1
ATOM 5910 C C . ILE A 1 394 ? 26.71057 34.76605 20.45406 1.000 43.06696 476 ILE A C 1
ATOM 5911 O O . ILE A 1 394 ? 27.59371 35.42595 19.89440 1.000 43.23743 476 ILE A O 1
ATOM 5927 N N . VAL A 1 395 ? 25.89972 33.92766 19.80164 1.000 43.60486 477 VAL A N 1
ATOM 5928 C CA . VAL A 1 395 ? 26.03501 33.65759 18.37566 1.000 44.26412 477 VAL A CA 1
ATOM 5929 C C . VAL A 1 395 ? 24.69348 33.86587 17.68526 1.000 47.41406 477 VAL A C 1
ATOM 5930 O O . VAL A 1 395 ? 23.63485 33.87531 18.31695 1.000 42.75873 477 VAL A O 1
ATOM 5943 N N . ASN A 1 396 ? 24.74908 34.01299 16.36085 1.000 45.80053 478 ASN A N 1
ATOM 5944 C CA . ASN A 1 396 ? 23.56597 34.30232 15.56902 1.000 51.36256 478 ASN A CA 1
ATOM 5945 C C . ASN A 1 396 ? 23.00349 33.01843 14.95770 1.000 50.39411 478 ASN A C 1
ATOM 5946 O O . ASN A 1 396 ? 23.41294 31.90395 15.29972 1.000 45.26420 478 ASN A O 1
ATOM 5957 N N . HIS A 1 397 ? 22.05545 33.18416 14.03036 1.000 58.80813 479 HIS A N 1
ATOM 5958 C CA . HIS A 1 397 ? 21.37238 32.04527 13.42225 1.000 70.80089 479 HIS A CA 1
ATOM 5959 C C . HIS A 1 397 ? 22.35992 31.01129 12.89083 1.000 62.33421 479 HIS A C 1
ATOM 5960 O O . HIS A 1 397 ? 22.12532 29.80257 13.00466 1.000 68.08925 479 HIS A O 1
ATOM 5974 N N . GLN A 1 398 ? 23.47040 31.46428 12.30690 1.000 53.93354 480 GLN A N 1
ATOM 5975 C CA . GLN A 1 398 ? 24.46905 30.57410 11.73048 1.000 60.45703 480 GLN A CA 1
ATOM 5976 C C . GLN A 1 398 ? 25.59211 30.23567 12.70269 1.000 58.60794 480 GLN A C 1
ATOM 5977 O O . GLN A 1 398 ? 26.65544 29.77477 12.27036 1.000 61.12417 480 GLN A O 1
ATOM 5991 N N . HIS A 1 399 ? 25.38248 30.45407 13.99998 1.000 55.74284 481 HIS A N 1
ATOM 5992 C CA . HIS A 1 399 ? 26.37153 30.12289 15.02350 1.000 55.54220 481 HIS A CA 1
ATOM 5993 C C . HIS A 1 399 ? 27.66863 30.90394 14.82939 1.000 50.59865 481 HIS A C 1
ATOM 5994 O O . HIS A 1 399 ? 28.74951 30.44520 15.21165 1.000 44.64162 481 HIS A O 1
ATOM 6008 N N . GLU A 1 400 ? 27.56566 32.09258 14.24134 1.000 50.39485 482 GLU A N 1
ATOM 6009 C CA . GLU A 1 400 ? 28.69278 33.00649 14.13218 1.000 53.76594 482 GLU A CA 1
ATOM 6010 C C . GLU A 1 400 ? 28.73375 33.93226 15.34178 1.000 43.29433 482 GLU A C 1
ATOM 6011 O O . GLU A 1 400 ? 27.69723 34.40896 15.81202 1.000 42.83980 482 GLU A O 1
ATOM 6023 N N . LEU A 1 401 ? 29.94118 34.18714 15.83475 1.000 43.67955 483 LEU A N 1
ATOM 6024 C CA . LEU A 1 401 ? 30.11855 35.07004 16.97896 1.000 44.43165 483 LEU A CA 1
ATOM 6025 C C . LEU A 1 401 ? 29.51070 36.43664 16.69240 1.000 46.22694 483 LEU A C 1
ATOM 6026 O O . LEU A 1 401 ? 29.67883 36.98994 15.60303 1.000 45.17904 483 LEU A O 1
ATOM 6042 N N . LEU A 1 402 ? 28.78148 36.97095 17.66345 1.000 47.61737 484 LEU A N 1
ATOM 6043 C CA . LEU A 1 402 ? 28.21906 38.30886 17.56132 1.000 46.00596 484 LEU A CA 1
ATOM 6044 C C . LEU A 1 402 ? 29.02438 39.28043 18.40551 1.000 43.68649 484 LEU A C 1
ATOM 6045 O O . LEU A 1 402 ? 29.84840 38.87636 19.23001 1.000 42.73553 484 LEU A O 1
ATOM 6061 N N . PRO A 1 403 ? 28.82262 40.58179 18.22398 1.000 43.81303 485 PRO A N 1
ATOM 6062 C CA . PRO A 1 403 ? 29.43877 41.55643 19.12603 1.000 45.23759 485 PRO A CA 1
ATOM 6063 C C . PRO A 1 403 ? 28.59567 41.72933 20.38252 1.000 45.25066 485 PRO A C 1
ATOM 6064 O O . PRO A 1 403 ? 27.46888 41.24292 20.48487 1.000 46.58030 485 PRO A O 1
ATOM 6075 N N . GLU A 1 404 ? 29.16820 42.43429 21.35253 1.000 47.47371 486 GLU A N 1
ATOM 6076 C CA . GLU A 1 404 ? 28.41605 42.74812 22.55598 1.000 46.65098 486 GLU A CA 1
ATOM 6077 C C . GLU A 1 404 ? 27.21914 43.62550 22.19933 1.000 47.82282 486 GLU A C 1
ATOM 6078 O O . GLU A 1 404 ? 27.17773 44.27051 21.14860 1.000 53.58265 486 GLU A O 1
ATOM 6090 N N . ASP A 1 405 ? 26.22081 43.62049 23.08330 1.000 49.30097 487 ASP A N 1
ATOM 6091 C CA . ASP A 1 405 ? 24.99265 44.39569 22.89350 1.000 52.38011 487 ASP A CA 1
ATOM 6092 C C . ASP A 1 405 ? 24.22158 43.94266 21.65265 1.000 55.67017 487 ASP A C 1
ATOM 6093 O O . ASP A 1 405 ? 23.56663 44.74750 20.98378 1.000 53.12183 487 ASP A O 1
ATOM 6102 N N . HIS A 1 406 ? 24.29269 42.64876 21.34091 1.000 56.55659 488 HIS A N 1
ATOM 6103 C CA . HIS A 1 406 ? 23.53494 42.04386 20.25034 1.000 53.78167 488 HIS A CA 1
ATOM 6104 C C . HIS A 1 406 ? 22.85835 40.79169 20.78528 1.000 47.99271 488 HIS A C 1
ATOM 6105 O O . HIS A 1 406 ? 23.53733 39.87481 21.25915 1.000 46.74604 488 HIS A O 1
ATOM 6119 N N . ILE A 1 407 ? 21.52936 40.74946 20.70762 1.000 46.69483 489 ILE A N 1
ATOM 6120 C CA . ILE A 1 407 ? 20.79373 39.58700 21.18685 1.000 49.71241 489 ILE A CA 1
ATOM 6121 C C . ILE A 1 407 ? 21.05163 38.40586 20.26328 1.000 45.12872 489 ILE A C 1
ATOM 6122 O O . ILE A 1 407 ? 20.84345 38.48947 19.04800 1.000 45.96340 489 ILE A O 1
ATOM 6138 N N . GLY A 1 408 ? 21.50090 37.29588 20.84058 1.000 50.00182 490 GLY A N 1
ATOM 6139 C CA . GLY A 1 408 ? 21.73233 36.08294 20.08387 1.000 45.55252 490 GLY A CA 1
ATOM 6140 C C . GLY A 1 408 ? 21.59522 34.84344 20.94339 1.000 46.92712 490 GLY A C 1
ATOM 6141 O O . GLY A 1 408 ? 21.04155 34.90326 22.04568 1.000 43.83742 490 GLY A O 1
ATOM 6145 N N . ARG A 1 409 ? 22.10159 33.71583 20.45416 1.000 46.43032 491 ARG A N 1
ATOM 6146 C CA . ARG A 1 409 ? 21.98650 32.44077 21.15047 1.000 46.62644 491 ARG A CA 1
ATOM 6147 C C . ARG A 1 409 ? 23.12719 32.28757 22.14748 1.000 43.73128 491 ARG A C 1
ATOM 6148 O O . ARG A 1 409 ? 24.30294 32.36666 21.77209 1.000 39.09684 491 ARG A O 1
ATOM 6169 N N . VAL A 1 410 ? 22.77623 32.05260 23.40991 1.000 39.28344 492 VAL A N 1
ATOM 6170 C CA . VAL A 1 410 ? 23.76487 31.91892 24.47377 1.000 40.03744 492 VAL A CA 1
ATOM 6171 C C . VAL A 1 410 ? 24.38161 30.53011 24.40926 1.000 40.07236 492 VAL A C 1
ATOM 6172 O O . VAL A 1 410 ? 23.66943 29.52265 24.33611 1.000 43.98457 492 VAL A O 1
ATOM 6185 N N . GLN A 1 411 ? 25.70703 30.47065 24.45568 1.000 34.36525 493 GLN A N 1
ATOM 6186 C CA . GLN A 1 411 ? 26.42260 29.20782 24.48989 1.000 37.09783 493 GLN A CA 1
ATOM 6187 C C . GLN A 1 411 ? 27.42988 29.24303 25.62537 1.000 34.38413 493 GLN A C 1
ATOM 6188 O O . GLN A 1 411 ? 27.94888 30.30427 25.98129 1.000 37.99817 493 GLN A O 1
ATOM 6202 N N . ILE A 1 412 ? 27.71149 28.06875 26.18363 1.000 30.87950 494 ILE A N 1
ATOM 6203 C CA . ILE A 1 412 ? 28.54100 27.94899 27.37361 1.000 37.06596 494 ILE A CA 1
ATOM 6204 C C . ILE A 1 412 ? 29.65085 26.94547 27.11417 1.000 33.29319 494 ILE A C 1
ATOM 6205 O O . ILE A 1 412 ? 29.39175 25.83230 26.64579 1.000 40.81581 494 ILE A O 1
ATOM 6221 N N . LYS A 1 413 ? 30.87644 27.32549 27.45200 1.000 34.21539 495 LYS A N 1
ATOM 6222 C CA . LYS A 1 413 ? 32.00936 26.41456 27.46572 1.000 39.46416 495 LYS A CA 1
ATOM 6223 C C . LYS A 1 413 ? 32.62046 26.41486 28.85814 1.000 36.85795 495 LYS A C 1
ATOM 6224 O O . LYS A 1 413 ? 32.79358 27.47559 29.46697 1.000 38.12285 495 LYS A O 1
ATOM 6243 N N . GLY A 1 414 ? 32.94816 25.23013 29.36211 1.000 30.98152 496 GLY A N 1
ATOM 6244 C CA . GLY A 1 414 ? 33.61019 25.13422 30.63664 1.000 35.97555 496 GLY A CA 1
ATOM 6245 C C . GLY A 1 414 ? 33.66793 23.72631 31.18182 1.000 38.40399 496 GLY A C 1
ATOM 6246 O O . GLY A 1 414 ? 33.24656 22.75750 30.54039 1.000 34.69103 496 GLY A O 1
ATOM 6250 N N . PRO A 1 415 ? 34.19932 23.59300 32.39555 1.000 36.49598 497 PRO A N 1
ATOM 6251 C CA . PRO A 1 415 ? 34.35537 22.27452 33.01589 1.000 39.36363 497 PRO A CA 1
ATOM 6252 C C . PRO A 1 415 ? 33.14752 21.78610 33.79778 1.000 38.47569 497 PRO A C 1
ATOM 6253 O O . PRO A 1 415 ? 33.22691 20.70653 34.39351 1.000 40.02289 497 PRO A O 1
ATOM 6264 N N . THR A 1 416 ? 32.05091 22.54180 33.82184 1.000 38.69553 498 THR A N 1
ATOM 6265 C CA . THR A 1 416 ? 30.87515 22.18617 34.60437 1.000 35.55557 498 THR A CA 1
ATOM 6266 C C . THR A 1 416 ? 29.82240 21.45530 33.78534 1.000 41.28380 498 THR A C 1
ATOM 6267 O O . THR A 1 416 ? 28.75849 21.12551 34.31971 1.000 36.74209 498 THR A O 1
ATOM 6278 N N . THR A 1 417 ? 30.09173 21.19527 32.50893 1.000 40.98210 499 THR A N 1
ATOM 6279 C CA . THR A 1 417 ? 29.08545 20.61886 31.63158 1.000 36.28724 499 THR A CA 1
ATOM 6280 C C . THR A 1 417 ? 28.86812 19.14407 31.95149 1.000 38.31257 499 THR A C 1
ATOM 6281 O O . THR A 1 417 ? 29.80719 18.41259 32.27667 1.000 39.95552 499 THR A O 1
ATOM 6292 N N . MET A 1 418 ? 27.61125 18.71642 31.86278 1.000 38.09466 500 MET A N 1
ATOM 6293 C CA . MET A 1 418 ? 27.25116 17.32319 32.07286 1.000 38.57098 500 MET A CA 1
ATOM 6294 C C . MET A 1 418 ? 28.01824 16.40631 31.12269 1.000 44.46080 500 MET A C 1
ATOM 6295 O O . MET A 1 418 ? 28.54015 16.83033 30.08813 1.000 39.68115 500 MET A O 1
ATOM 6309 N N . LYS A 1 419 ? 28.05804 15.11817 31.47534 1.000 42.55670 501 LYS A N 1
ATOM 6310 C CA . LYS A 1 419 ? 28.50484 14.11732 30.51402 1.000 40.45371 501 LYS A CA 1
ATOM 6311 C C . LYS A 1 419 ? 27.57230 14.05940 29.31230 1.000 43.72128 501 LYS A C 1
ATOM 6312 O O . LYS A 1 419 ? 28.00455 13.72685 28.20345 1.000 45.32591 501 LYS A O 1
ATOM 6331 N N . GLY A 1 420 ? 26.29382 14.36648 29.51726 1.000 45.34934 502 GLY A N 1
ATOM 6332 C CA . GLY A 1 420 ? 25.30572 14.30501 28.46167 1.000 39.55247 502 GLY A CA 1
ATOM 6333 C C . GLY A 1 420 ? 23.99766 13.72428 28.95275 1.000 45.11440 502 GLY A C 1
ATOM 6334 O O . GLY A 1 420 ? 23.91180 13.23174 30.08499 1.000 44.84692 502 GLY A O 1
ATOM 6338 N N . TYR A 1 421 ? 22.96566 13.80243 28.11929 1.000 33.92588 503 TYR A N 1
ATOM 6339 C CA . TYR A 1 421 ? 21.70419 13.15133 28.43109 1.000 38.40630 503 TYR A CA 1
ATOM 6340 C C . TYR A 1 421 ? 21.86427 11.64106 28.32358 1.000 43.23643 503 TYR A C 1
ATOM 6341 O O . TYR A 1 421 ? 22.45330 11.12717 27.36846 1.000 40.57548 503 TYR A O 1
ATOM 6359 N N . TYR A 1 422 ? 21.32429 10.93032 29.30665 1.000 39.81249 504 TYR A N 1
ATOM 6360 C CA . TYR A 1 422 ? 21.51174 9.48867 29.38420 1.000 40.49321 504 TYR A CA 1
ATOM 6361 C C . TYR A 1 422 ? 20.76558 8.79150 28.25347 1.000 38.31454 504 TYR A C 1
ATOM 6362 O O . TYR A 1 422 ? 19.57786 9.04634 28.02212 1.000 33.98148 504 TYR A O 1
ATOM 6380 N N . ARG A 1 423 ? 21.47590 7.91900 27.53726 1.000 37.83052 505 ARG A N 1
ATOM 6381 C CA . ARG A 1 423 ? 20.87070 7.06323 26.51836 1.000 39.41998 505 ARG A CA 1
ATOM 6382 C C . ARG A 1 423 ? 20.17287 7.88277 25.43419 1.000 39.71965 505 ARG A C 1
ATOM 6383 O O . ARG A 1 423 ? 19.08644 7.53472 24.96472 1.000 40.21610 505 ARG A O 1
ATOM 6404 N N . ASN A 1 424 ? 20.80663 8.98116 25.01595 1.000 37.77399 506 ASN A N 1
ATOM 6405 C CA . ASN A 1 424 ? 20.21704 9.80291 23.95996 1.000 43.57998 506 ASN A CA 1
ATOM 6406 C C . ASN A 1 424 ? 21.33968 10.53337 23.21641 1.000 36.70913 506 ASN A C 1
ATOM 6407 O O . ASN A 1 424 ? 21.55251 11.73716 23.37111 1.000 39.58961 506 ASN A O 1
ATOM 6418 N N . ASP A 1 425 ? 22.06023 9.78237 22.37909 1.000 41.59270 507 ASP A N 1
ATOM 6419 C CA . ASP A 1 425 ? 23.10496 10.38309 21.55611 1.000 35.45660 507 ASP A CA 1
ATOM 6420 C C . ASP A 1 425 ? 22.56129 11.53660 20.72747 1.000 38.67147 507 ASP A C 1
ATOM 6421 O O . ASP A 1 425 ? 23.22804 12.56402 20.56024 1.000 43.48838 507 ASP A O 1
ATOM 6430 N N . GLU A 1 426 ? 21.35369 11.37784 20.18638 1.000 37.81729 508 GLU A N 1
ATOM 6431 C CA . GLU A 1 426 ? 20.80724 12.38927 19.28902 1.000 41.44905 508 GLU A CA 1
ATOM 6432 C C . GLU A 1 426 ? 20.61872 13.71582 20.01214 1.000 44.09045 508 GLU A C 1
ATOM 6433 O O . GLU A 1 426 ? 20.98575 14.77589 19.49290 1.000 43.13381 508 GLU A O 1
ATOM 6445 N N . ALA A 1 427 ? 20.05202 13.67563 21.22109 1.000 42.26812 509 ALA A N 1
ATOM 6446 C CA . ALA A 1 427 ? 19.87663 14.90198 21.99446 1.000 43.29921 509 ALA A CA 1
ATOM 6447 C C . ALA A 1 427 ? 21.21911 15.51027 22.37947 1.000 36.40142 509 ALA A C 1
ATOM 6448 O O . ALA A 1 427 ? 21.36180 16.73614 22.43017 1.000 40.78644 509 ALA A O 1
ATOM 6455 N N . ASN A 1 428 ? 22.21636 14.67328 22.65638 1.000 34.90347 510 ASN A N 1
ATOM 6456 C CA . ASN A 1 428 ? 23.52493 15.20142 23.01988 1.000 35.64490 510 ASN A CA 1
ATOM 6457 C C . ASN A 1 428 ? 24.16785 15.94256 21.85921 1.000 46.12807 510 ASN A C 1
ATOM 6458 O O . ASN A 1 428 ? 24.90353 16.91277 22.07258 1.000 47.10848 510 ASN A O 1
ATOM 6469 N N . GLN A 1 429 ? 23.89897 15.50888 20.63089 1.000 42.74743 511 GLN A N 1
ATOM 6470 C CA . GLN A 1 429 ? 24.43014 16.21123 19.47147 1.000 48.61067 511 GLN A CA 1
ATOM 6471 C C . GLN A 1 429 ? 23.82057 17.60254 19.34026 1.000 47.61097 511 GLN A C 1
ATOM 6472 O O . GLN A 1 429 ? 24.52286 18.56778 19.01736 1.000 52.16261 511 GLN A O 1
ATOM 6486 N N . GLU A 1 430 ? 22.51796 17.72646 19.60097 1.000 48.92213 512 GLU A N 1
ATOM 6487 C CA . GLU A 1 430 ? 21.84742 19.01421 19.46180 1.000 50.83410 512 GLU A CA 1
ATOM 6488 C C . GLU A 1 430 ? 22.44194 20.07707 20.37948 1.000 55.74487 512 GLU A C 1
ATOM 6489 O O . GLU A 1 430 ? 22.47639 21.25747 20.01267 1.000 61.59517 512 GLU A O 1
ATOM 6501 N N . VAL A 1 431 ? 22.90684 19.69156 21.57050 1.000 49.64137 513 VAL A N 1
ATOM 6502 C CA . VAL A 1 431 ? 23.34268 20.66791 22.56520 1.000 48.27175 513 VAL A CA 1
ATOM 6503 C C . VAL A 1 431 ? 24.85814 20.82556 22.54937 1.000 42.80301 513 VAL A C 1
ATOM 6504 O O . VAL A 1 431 ? 25.37478 21.91929 22.79841 1.000 50.53762 513 VAL A O 1
ATOM 6517 N N . PHE A 1 432 ? 25.58493 19.74567 22.27233 1.000 43.24875 514 PHE A N 1
ATOM 6518 C CA . PHE A 1 432 ? 27.04779 19.78872 22.24449 1.000 47.90179 514 PHE A CA 1
ATOM 6519 C C . PHE A 1 432 ? 27.49239 20.17656 20.83732 1.000 52.39547 514 PHE A C 1
ATOM 6520 O O . PHE A 1 432 ? 27.57562 19.33079 19.94332 1.000 57.64388 514 PHE A O 1
ATOM 6537 N N . GLN A 1 433 ? 27.77608 21.46285 20.63850 1.000 55.58259 515 GLN A N 1
ATOM 6538 C CA . GLN A 1 433 ? 28.24847 21.96277 19.35771 1.000 58.26021 515 GLN A CA 1
ATOM 6539 C C . GLN A 1 433 ? 29.76707 21.80752 19.27754 1.000 61.19273 515 GLN A C 1
ATOM 6540 O O . GLN A 1 433 ? 30.41727 21.31651 20.20320 1.000 55.70779 515 GLN A O 1
ATOM 6554 N N . ALA A 1 434 ? 30.34497 22.23314 18.15736 1.000 65.00572 516 ALA A N 1
ATOM 6555 C CA . ALA A 1 434 ? 31.76840 22.02214 17.92995 1.000 64.43222 516 ALA A CA 1
ATOM 6556 C C . ALA A 1 434 ? 32.61235 22.91183 18.83352 1.000 64.30596 516 ALA A C 1
ATOM 6557 O O . ALA A 1 434 ? 32.25327 24.05713 19.12158 1.000 66.80841 516 ALA A O 1
ATOM 6564 N N . ASP A 1 435 ? 33.74428 22.36624 19.28078 1.000 64.33469 517 ASP A N 1
ATOM 6565 C CA . ASP A 1 435 ? 34.75267 23.11635 20.02042 1.000 69.57457 517 ASP A CA 1
ATOM 6566 C C . ASP A 1 435 ? 34.33390 23.34730 21.46780 1.000 65.99100 517 ASP A C 1
ATOM 6567 O O . ASP A 1 435 ? 34.76471 24.32092 22.09482 1.000 57.01691 517 ASP A O 1
ATOM 6574 N N . GLY A 1 436 ? 33.49808 22.45860 22.00364 1.000 63.06507 518 GLY A N 1
ATOM 6575 C CA . GLY A 1 436 ? 33.17827 22.47609 23.41745 1.000 60.17122 518 GLY A CA 1
ATOM 6576 C C . GLY A 1 436 ? 32.06696 23.41280 23.82615 1.000 53.88209 518 GLY A C 1
ATOM 6577 O O . GLY A 1 436 ? 31.94776 23.72515 25.01497 1.000 51.32669 518 GLY A O 1
ATOM 6581 N N . TRP A 1 437 ? 31.23947 23.86730 22.88804 1.000 46.38096 519 TRP A N 1
ATOM 6582 C CA . TRP A 1 437 ? 30.21132 24.85966 23.17431 1.000 47.14660 519 TRP A CA 1
ATOM 6583 C C . TRP A 1 437 ? 28.87750 24.17011 23.42782 1.000 48.74556 519 TRP A C 1
ATOM 6584 O O . TRP A 1 437 ? 28.34489 23.49467 22.53997 1.000 41.78163 519 TRP A O 1
ATOM 6605 N N . PHE A 1 438 ? 28.33834 24.35469 24.63505 1.000 40.62928 520 PHE A N 1
ATOM 6606 C CA . PHE A 1 438 ? 27.03168 23.82131 24.99131 1.000 41.71856 520 PHE A CA 1
ATOM 6607 C C . PHE A 1 438 ? 25.95114 24.82959 24.62147 1.000 38.75074 520 PHE A C 1
ATOM 6608 O O . PHE A 1 438 ? 26.02048 25.99784 25.01603 1.000 42.25174 520 PHE A O 1
ATOM 6625 N N . HIS A 1 439 ? 24.95007 24.36746 23.87908 1.000 45.09249 521 HIS A N 1
ATOM 6626 C CA . HIS A 1 439 ? 23.87407 25.21575 23.38194 1.000 45.67627 521 HIS A CA 1
ATOM 6627 C C . HIS A 1 439 ? 22.75429 25.25516 24.41343 1.000 40.39203 521 HIS A C 1
ATOM 6628 O O . HIS A 1 439 ? 22.12219 24.23009 24.68743 1.000 40.01753 521 HIS A O 1
ATOM 6642 N N . THR A 1 440 ? 22.50514 26.43861 24.97715 1.000 44.20035 522 THR A N 1
ATOM 6643 C CA . THR A 1 440 ? 21.57099 26.55136 26.09156 1.000 44.35221 522 THR A CA 1
ATOM 6644 C C . THR A 1 440 ? 20.12222 26.57741 25.63387 1.000 45.38139 522 THR A C 1
ATOM 6645 O O . THR A 1 440 ? 19.23558 26.14452 26.37623 1.000 48.65343 522 THR A O 1
ATOM 6656 N N . GLY A 1 441 ? 19.86182 27.07318 24.42993 1.000 45.02396 523 GLY A N 1
ATOM 6657 C CA . GLY A 1 441 ? 18.51138 27.37679 24.02235 1.000 40.52725 523 GLY A CA 1
ATOM 6658 C C . GLY A 1 441 ? 18.00660 28.72181 24.49225 1.000 42.10244 523 GLY A C 1
ATOM 6659 O O . GLY A 1 441 ? 16.86497 29.08121 24.17794 1.000 41.10175 523 GLY A O 1
ATOM 6663 N N . ASP A 1 442 ? 18.81600 29.47560 25.23071 1.000 43.12413 524 ASP A N 1
ATOM 6664 C CA . ASP A 1 442 ? 18.43327 30.77503 25.75826 1.000 41.31817 524 ASP A CA 1
ATOM 6665 C C . ASP A 1 442 ? 18.95396 31.88942 24.86171 1.000 42.05416 524 ASP A C 1
ATOM 6666 O O . ASP A 1 442 ? 19.98460 31.75192 24.19859 1.000 49.42339 524 ASP A O 1
ATOM 6675 N N . LEU A 1 443 ? 18.22910 33.00115 24.85635 1.000 46.74677 525 LEU A N 1
ATOM 6676 C CA . LEU A 1 443 ? 18.60724 34.19127 24.11311 1.000 46.40529 525 LEU A CA 1
ATOM 6677 C C . LEU A 1 443 ? 19.07759 35.26475 25.08288 1.000 49.25755 525 LEU A C 1
ATOM 6678 O O . LEU A 1 443 ? 18.52844 35.40859 26.18129 1.000 47.39202 525 LEU A O 1
ATOM 6694 N N . GLY A 1 444 ? 20.09487 36.00999 24.67269 1.000 45.10110 526 GLY A N 1
ATOM 6695 C CA . GLY A 1 444 ? 20.59700 37.08886 25.49540 1.000 45.24850 526 GLY A CA 1
ATOM 6696 C C . GLY A 1 444 ? 21.73285 37.79847 24.79881 1.000 43.70809 526 GLY A C 1
ATOM 6697 O O . GLY A 1 444 ? 21.98947 37.58709 23.61162 1.000 47.16128 526 GLY A O 1
ATOM 6701 N N . PHE A 1 445 ? 22.41693 38.64838 25.55828 1.000 45.59544 527 PHE A N 1
ATOM 6702 C CA . PHE A 1 445 ? 23.54535 39.39923 25.03731 1.000 43.95963 527 PHE A CA 1
ATOM 6703 C C . PHE A 1 445 ? 24.60835 39.51132 26.11793 1.000 48.38074 527 PHE A C 1
ATOM 6704 O O . PHE A 1 445 ? 24.36921 39.22637 27.29374 1.000 50.15632 527 PHE A O 1
ATOM 6721 N N . LEU A 1 446 ? 25.79942 39.91683 25.69843 1.000 45.14213 528 LEU A N 1
ATOM 6722 C CA . LEU A 1 446 ? 26.89685 40.21638 26.60129 1.000 46.16837 528 LEU A CA 1
ATOM 6723 C C . LEU A 1 446 ? 27.16078 41.71483 26.56610 1.000 47.79952 528 LEU A C 1
ATOM 6724 O O . LEU A 1 446 ? 27.06351 42.34845 25.51142 1.000 49.25579 528 LEU A O 1
ATOM 6740 N N . HIS A 1 447 ? 27.46506 42.27762 27.73017 1.000 46.28328 529 HIS A N 1
ATOM 6741 C CA . HIS A 1 447 ? 27.70802 43.71078 27.86214 1.000 48.14490 529 HIS A CA 1
ATOM 6742 C C . HIS A 1 447 ? 28.75148 43.87683 28.95581 1.000 52.35889 529 HIS A C 1
ATOM 6743 O O . HIS A 1 447 ? 28.48106 43.56022 30.11755 1.000 52.69895 529 HIS A O 1
ATOM 6757 N N . GLU A 1 448 ? 29.94070 44.35192 28.58667 1.000 50.12267 530 GLU A N 1
ATOM 6758 C CA . GLU A 1 448 ? 31.06028 44.45507 29.52099 1.000 49.62906 530 GLU A CA 1
ATOM 6759 C C . GLU A 1 448 ? 31.38600 43.09896 30.13855 1.000 52.38103 530 GLU A C 1
ATOM 6760 O O . GLU A 1 448 ? 31.77523 43.00902 31.30694 1.000 53.38713 530 GLU A O 1
ATOM 6772 N N . GLY A 1 449 ? 31.22238 42.03391 29.35616 1.000 49.68576 531 GLY A N 1
ATOM 6773 C CA . GLY A 1 449 ? 31.50672 40.69416 29.82518 1.000 45.32872 531 GLY A CA 1
ATOM 6774 C C . GLY A 1 449 ? 30.44499 40.09149 30.71211 1.000 47.71288 531 GLY A C 1
ATOM 6775 O O . GLY A 1 449 ? 30.65420 38.99475 31.24371 1.000 45.61377 531 GLY A O 1
ATOM 6779 N N . ARG A 1 450 ? 29.31437 40.76758 30.88772 1.000 43.64333 532 ARG A N 1
ATOM 6780 C CA . ARG A 1 450 ? 28.24667 40.31672 31.76740 1.000 46.54740 532 ARG A CA 1
ATOM 6781 C C . ARG A 1 450 ? 27.06331 39.85446 30.92797 1.000 46.21758 532 ARG A C 1
ATOM 6782 O O . ARG A 1 450 ? 26.63243 40.55943 30.00938 1.000 44.09326 532 ARG A O 1
ATOM 6803 N N . LEU A 1 451 ? 26.54700 38.67000 31.24279 1.000 48.06560 533 LEU A N 1
ATOM 6804 C CA . LEU A 1 451 ? 25.45289 38.08502 30.48169 1.000 47.29553 533 LEU A CA 1
ATOM 6805 C C . LEU A 1 451 ? 24.11918 38.68355 30.90427 1.000 50.17605 533 LEU A C 1
ATOM 6806 O O . LEU A 1 451 ? 23.88753 38.95131 32.08558 1.000 45.51348 533 LEU A O 1
ATOM 6822 N N . THR A 1 452 ? 23.23204 38.87570 29.93125 1.000 52.22175 534 THR A N 1
ATOM 6823 C CA . THR A 1 452 ? 21.86282 39.30247 30.20090 1.000 51.32650 534 THR A CA 1
ATOM 6824 C C . THR A 1 452 ? 20.94349 38.47490 29.31688 1.000 54.04365 534 THR A C 1
ATOM 6825 O O . THR A 1 452 ? 21.01977 38.56124 28.08674 1.000 43.64594 534 THR A O 1
ATOM 6836 N N . LEU A 1 453 ? 20.09680 37.66033 29.93991 1.000 45.39365 535 LEU A N 1
ATOM 6837 C CA . LEU A 1 453 ? 19.14503 36.84863 29.19778 1.000 49.62978 535 LEU A CA 1
ATOM 6838 C C . LEU A 1 453 ? 17.93735 37.68586 28.80522 1.000 48.22678 535 LEU A C 1
ATOM 6839 O O . LEU A 1 453 ? 17.46838 38.52588 29.57816 1.000 50.30955 535 LEU A O 1
ATOM 6855 N N . THR A 1 454 ? 17.44404 37.45751 27.58608 1.000 49.96093 536 THR A N 1
ATOM 6856 C CA . THR A 1 454 ? 16.29904 38.18157 27.05480 1.000 50.74876 536 THR A CA 1
ATOM 6857 C C . THR A 1 454 ? 15.15375 37.28106 26.61409 1.000 47.62574 536 THR A C 1
ATOM 6858 O O . THR A 1 454 ? 14.04639 37.78608 26.40072 1.000 41.40008 536 THR A O 1
ATOM 6869 N N . GLY A 1 455 ? 15.37874 35.98014 26.47215 1.000 48.27547 537 GLY A N 1
ATOM 6870 C CA . GLY A 1 455 ? 14.33024 35.08740 26.02598 1.000 49.26238 537 GLY A CA 1
ATOM 6871 C C . GLY A 1 455 ? 14.88193 33.70060 25.76167 1.000 49.84233 537 GLY A C 1
ATOM 6872 O O . GLY A 1 455 ? 16.00626 33.37213 26.15066 1.000 47.06476 537 GLY A O 1
ATOM 6876 N N . ARG A 1 456 ? 14.06063 32.89374 25.09163 1.000 53.51754 538 ARG A N 1
ATOM 6877 C CA . ARG A 1 456 ? 14.39545 31.51658 24.76325 1.000 55.81078 538 ARG A CA 1
ATOM 6878 C C . ARG A 1 456 ? 14.09153 31.25887 23.29471 1.000 60.16337 538 ARG A C 1
ATOM 6879 O O . ARG A 1 456 ? 13.27287 31.94555 22.67889 1.000 63.24380 538 ARG A O 1
ATOM 6900 N N . GLU A 1 457 ? 14.76152 30.24657 22.73820 1.000 59.49947 539 GLU A N 1
ATOM 6901 C CA . GLU A 1 457 ? 14.50899 29.87492 21.34989 1.000 62.67928 539 GLU A CA 1
ATOM 6902 C C . GLU A 1 457 ? 13.10446 29.30990 21.18025 1.000 69.79843 539 GLU A C 1
ATOM 6903 O O . GLU A 1 457 ? 12.41123 29.63650 20.21081 1.000 65.33720 539 GLU A O 1
ATOM 6915 N N . LYS A 1 458 ? 12.66745 28.45953 22.11305 0.922 69.23191 540 LYS A N 1
ATOM 6916 C CA . LYS A 1 458 ? 11.31370 27.92361 22.05000 0.922 71.55901 540 LYS A CA 1
ATOM 6917 C C . LYS A 1 458 ? 10.26551 29.02055 22.16893 0.922 73.30357 540 LYS A C 1
ATOM 6918 O O . LYS A 1 458 ? 9.11278 28.80803 21.77780 0.922 74.41643 540 LYS A O 1
ATOM 6937 N N . ASP A 1 459 ? 10.63915 30.18515 22.69453 0.821 69.16204 541 ASP A N 1
ATOM 6938 C CA . ASP A 1 459 ? 9.73294 31.32404 22.83030 0.821 75.67006 541 ASP A CA 1
ATOM 6939 C C . ASP A 1 459 ? 9.78109 32.23774 21.61708 0.821 77.90478 541 ASP A C 1
ATOM 6940 O O . ASP A 1 459 ? 9.69319 33.46129 21.74762 0.821 74.30118 541 ASP A O 1
ATOM 6949 N N . MET A 1 460 ? 9.92516 31.66775 20.42421 1.000 84.90350 542 MET A N 1
ATOM 6950 C CA . MET A 1 460 ? 9.96788 32.42048 19.17901 1.000 82.18326 542 MET A CA 1
ATOM 6951 C C . MET A 1 460 ? 8.75694 32.06014 18.32912 1.000 96.02567 542 MET A C 1
ATOM 6952 O O . MET A 1 460 ? 8.38497 30.88621 18.23206 1.000 99.99326 542 MET A O 1
ATOM 6966 N N . ILE A 1 461 ? 8.14500 33.07300 17.71800 1.000 105.78595 543 ILE A N 1
ATOM 6967 C CA . ILE A 1 461 ? 6.94700 32.86600 16.85000 1.000 109.94585 543 ILE A CA 1
ATOM 6968 C C . ILE A 1 461 ? 7.26200 31.77100 15.82400 1.000 113.03410 543 ILE A C 1
ATOM 6969 O O . ILE A 1 461 ? 8.29600 31.91100 15.14100 1.000 106.04848 543 ILE A O 1
ATOM 6976 N N . HIS A 1 469 ? 8.24500 39.43600 16.33200 1.000 112.22213 551 HIS A N 1
ATOM 6977 C CA . HIS A 1 469 ? 8.75100 40.06100 17.58600 1.000 120.14840 551 HIS A CA 1
ATOM 6978 C C . HIS A 1 469 ? 7.58000 40.63300 18.37900 1.000 118.18766 551 HIS A C 1
ATOM 6979 O O . HIS A 1 469 ? 6.83400 41.46800 17.83500 1.000 117.97341 551 HIS A O 1
ATOM 6992 N N . ASN A 1 470 ? 7.46300 40.21200 19.63600 1.000 125.33127 552 ASN A N 1
ATOM 6993 C CA . ASN A 1 470 ? 6.28100 40.47700 20.49600 1.000 133.40889 552 ASN A CA 1
ATOM 6994 C C . ASN A 1 470 ? 6.18900 41.96300 20.85800 1.000 123.46808 552 ASN A C 1
ATOM 6995 O O . ASN A 1 470 ? 5.07700 42.41400 21.13200 1.000 127.57206 552 ASN A O 1
ATOM 7006 N N . TYR A 1 471 ? 7.29600 42.70600 20.86100 0.775 121.79747 553 TYR A N 1
ATOM 7007 C CA . TYR A 1 471 ? 7.28900 44.17000 21.14300 0.775 120.94227 553 TYR A CA 1
ATOM 7008 C C . TYR A 1 471 ? 6.59000 44.90900 19.99400 0.775 123.06488 553 TYR A C 1
ATOM 7009 O O . TYR A 1 471 ? 5.91100 45.92100 20.24200 0.775 120.33415 553 TYR A O 1
ATOM 7027 N N . GLU A 1 472 ? 6.79100 44.43800 18.76400 0.997 126.82344 554 GLU A N 1
ATOM 7028 C CA . GLU A 1 472 ? 6.25600 45.07000 17.53200 0.997 128.11716 554 GLU A CA 1
ATOM 7029 C C . GLU A 1 472 ? 4.75400 44.78700 17.43100 0.997 131.47073 554 GLU A C 1
ATOM 7030 O O . GLU A 1 472 ? 3.99900 45.71600 17.07900 0.997 128.15019 554 GLU A O 1
ATOM 7042 N N . ILE A 1 473 ? 4.34500 43.55100 17.73100 1.000 131.80687 555 ILE A N 1
ATOM 7043 C CA . ILE A 1 473 ? 2.91200 43.13100 17.72000 1.000 127.55962 555 ILE A CA 1
ATOM 7044 C C . ILE A 1 473 ? 2.14500 43.98100 18.73100 1.000 121.26536 555 ILE A C 1
ATOM 7045 O O . ILE A 1 473 ? 1.08000 44.50100 18.37800 1.000 114.84778 555 ILE A O 1
ATOM 7061 N N . GLU A 1 474 ? 2.68000 44.11400 19.94200 0.830 117.61409 556 GLU A N 1
ATOM 7062 C CA . GLU A 1 474 ? 2.03000 44.89500 21.02200 0.830 117.84425 556 GLU A CA 1
ATOM 7063 C C . GLU A 1 474 ? 1.90400 46.37000 20.61700 0.830 114.22741 556 GLU A C 1
ATOM 7064 O O . GLU A 1 474 ? 0.80900 46.92800 20.76800 0.830 110.68527 556 GLU A O 1
ATOM 7076 N N . ALA A 1 475 ? 2.96900 46.99000 20.11600 1.000 112.15389 557 ALA A N 1
ATOM 7077 C CA . ALA A 1 475 ? 2.91600 48.39300 19.64900 1.000 110.55310 557 ALA A CA 1
ATOM 7078 C C . ALA A 1 475 ? 1.76300 48.55600 18.65000 1.000 109.51080 557 ALA A C 1
ATOM 7079 O O . ALA A 1 475 ? 0.97700 49.50700 18.81100 1.000 111.21578 557 ALA A O 1
ATOM 7086 N N . ILE A 1 476 ? 1.65800 47.66800 17.65700 0.948 122.46701 558 ILE A N 1
ATOM 7087 C CA . ILE A 1 476 ? 0.61800 47.78200 16.59200 0.948 121.13546 558 ILE A CA 1
ATOM 7088 C C . ILE A 1 476 ? -0.76100 47.58600 17.22100 0.948 111.72533 558 ILE A C 1
ATOM 7089 O O . ILE A 1 476 ? -1.68400 48.34900 16.87800 0.948 115.35818 558 ILE A O 1
ATOM 7105 N N . ALA A 1 477 ? -0.90200 46.61500 18.12100 0.762 110.64711 559 ALA A N 1
ATOM 7106 C CA . ALA A 1 477 ? -2.17300 46.38400 18.84400 0.762 110.39047 559 ALA A CA 1
ATOM 7107 C C . ALA A 1 477 ? -2.59300 47.65900 19.59500 0.762 108.96230 559 ALA A C 1
ATOM 7108 O O . ALA A 1 477 ? -3.80600 47.93200 19.65000 0.762 107.05925 559 ALA A O 1
ATOM 7115 N N . GLU A 1 478 ? -1.63200 48.43000 20.11800 0.885 115.81030 560 GLU A N 1
ATOM 7116 C CA . GLU A 1 478 ? -1.88400 49.61900 20.98200 0.885 109.28623 560 GLU A CA 1
ATOM 7117 C C . GLU A 1 478 ? -2.26700 50.84300 20.14700 0.885 111.86746 560 GLU A C 1
ATOM 7118 O O . GLU A 1 478 ? -2.70900 51.83100 20.74400 0.885 109.55606 560 GLU A O 1
ATOM 7130 N N . GLU A 1 479 ? -2.11900 50.79400 18.82700 0.963 111.59858 561 GLU A N 1
ATOM 7131 C CA . GLU A 1 479 ? -2.58700 51.89100 17.94300 0.963 111.55017 561 GLU A CA 1
ATOM 7132 C C . GLU A 1 479 ? -4.11400 51.83000 17.79300 0.963 108.71482 561 GLU A C 1
ATOM 7133 O O . GLU A 1 479 ? -4.70100 52.85500 17.39100 0.963 111.46764 561 GLU A O 1
ATOM 7145 N N . VAL A 1 480 ? -4.73800 50.68400 18.08600 0.849 107.95470 562 VAL A N 1
ATOM 7146 C CA . VAL A 1 480 ? -6.22400 50.53700 18.04000 0.849 111.63888 562 VAL A CA 1
ATOM 7147 C C . VAL A 1 480 ? -6.81200 51.38800 19.15900 0.849 113.53324 562 VAL A C 1
ATOM 7148 O O . VAL A 1 480 ? -6.41500 51.21700 20.31300 0.849 115.22931 562 VAL A O 1
ATOM 7161 N N . PRO A 1 481 ? -7.76500 52.30800 18.86400 1.000 112.15448 563 PRO A N 1
ATOM 7162 C CA . PRO A 1 481 ? -8.26500 53.24600 19.87600 1.000 110.27806 563 PRO A CA 1
ATOM 7163 C C . PRO A 1 481 ? -8.75100 52.57700 21.17300 1.000 106.44417 563 PRO A C 1
ATOM 7164 O O . PRO A 1 481 ? -8.51300 53.11300 22.25000 1.000 100.82749 563 PRO A O 1
ATOM 7175 N N . GLY A 1 482 ? -9.38700 51.41100 21.06600 1.000 108.87422 564 GLY A N 1
ATOM 7176 C CA . GLY A 1 482 ? -9.96300 50.72500 22.23500 1.000 98.12652 564 GLY A CA 1
ATOM 7177 C C . GLY A 1 482 ? -8.92900 50.09500 23.15300 1.000 99.87919 564 GLY A C 1
ATOM 7178 O O . GLY A 1 482 ? -9.31700 49.67700 24.25900 1.000 100.36223 564 GLY A O 1
ATOM 7182 N N . VAL A 1 483 ? -7.66800 49.99100 22.73100 0.892 104.35520 565 VAL A N 1
ATOM 7183 C CA . VAL A 1 483 ? -6.64100 49.22500 23.49100 0.892 106.24900 565 VAL A CA 1
ATOM 7184 C C . VAL A 1 483 ? -5.87000 50.17400 24.41500 0.892 104.76317 565 VAL A C 1
ATOM 7185 O O . VAL A 1 483 ? -5.28000 51.16100 23.93000 0.892 104.72348 565 VAL A O 1
ATOM 7198 N N . GLU A 1 484 ? -5.87000 49.88300 25.71500 1.000 106.86873 566 GLU A N 1
ATOM 7199 C CA . GLU A 1 484 ? -5.00400 50.58300 26.69000 1.000 104.61599 566 GLU A CA 1
ATOM 7200 C C . GLU A 1 484 ? -3.59900 49.96900 26.60600 1.000 106.59751 566 GLU A C 1
ATOM 7201 O O . GLU A 1 484 ? -2.66900 50.66900 26.15500 1.000 106.00382 566 GLU A O 1
ATOM 7205 N N . THR A 1 485 ? -3.45500 48.69600 26.99400 0.845 111.28645 567 THR A N 1
ATOM 7206 C CA . THR A 1 485 ? -2.18100 47.93600 26.89200 0.845 108.73970 567 THR A CA 1
ATOM 7207 C C . THR A 1 485 ? -2.46700 46.50100 26.44300 0.845 107.54791 567 THR A C 1
ATOM 7208 O O . THR A 1 485 ? -3.61800 46.02700 26.58000 0.845 104.19531 567 THR A O 1
ATOM 7219 N N . SER A 1 486 ? -1.42500 45.84100 25.93800 0.860 107.21052 568 SER A N 1
ATOM 7220 C CA . SER A 1 486 ? -1.50100 44.53900 25.23400 0.860 109.64877 568 SER A CA 1
ATOM 7221 C C . SER A 1 486 ? -0.36400 43.62200 25.69400 0.860 109.71566 568 SER A C 1
ATOM 7222 O O . SER A 1 486 ? 0.67700 44.11200 26.16400 0.860 108.38960 568 SER A O 1
ATOM 7230 N N . PHE A 1 487 ? -0.56600 42.32000 25.55000 0.913 112.40657 569 PHE A N 1
ATOM 7231 C CA . PHE A 1 487 ? 0.45000 41.28600 25.85300 0.913 115.17529 569 PHE A CA 1
ATOM 7232 C C . PHE A 1 487 ? 0.21300 40.12800 24.88600 0.913 116.82732 569 PHE A C 1
ATOM 7233 O O . PHE A 1 487 ? -0.88200 39.53600 24.88900 0.913 115.03168 569 PHE A O 1
ATOM 7250 N N . VAL A 1 488 ? 1.21400 39.83100 24.06500 1.000 122.33937 570 VAL A N 1
ATOM 7251 C CA . VAL A 1 488 ? 1.15400 38.71700 23.07500 1.000 128.81310 570 VAL A CA 1
ATOM 7252 C C . VAL A 1 488 ? 1.98900 37.52800 23.59500 1.000 118.39682 570 VAL A C 1
ATOM 7253 O O . VAL A 1 488 ? 3.11100 37.74000 24.07300 1.000 120.37026 570 VAL A O 1
ATOM 7266 N N . ALA A 1 489 ? 1.43300 36.31900 23.56400 1.000 120.31267 571 ALA A N 1
ATOM 7267 C CA . ALA A 1 489 ? 2.19300 35.05500 23.68500 1.000 120.85369 571 ALA A CA 1
ATOM 7268 C C . ALA A 1 489 ? 1.92000 34.24800 22.41800 1.000 121.18082 571 ALA A C 1
ATOM 7269 O O . ALA A 1 489 ? 0.75200 34.19200 22.00200 1.000 124.44563 571 ALA A O 1
ATOM 7276 N N . ALA A 1 490 ? 2.95100 33.69200 21.78900 1.000 119.10173 572 ALA A N 1
ATOM 7277 C CA . ALA A 1 490 ? 2.76900 32.75100 20.66300 1.000 125.11797 572 ALA A CA 1
ATOM 7278 C C . ALA A 1 490 ? 2.06100 31.51600 21.22500 1.000 132.14957 572 ALA A C 1
ATOM 7279 O O . ALA A 1 490 ? 1.96900 31.40300 22.48100 1.000 131.69164 572 ALA A O 1
ATOM 7286 N N . CYS A 1 491 ? 1.52500 30.62600 20.38100 1.000 133.08244 573 CYS A N 1
ATOM 7287 C CA . CYS A 1 491 ? 0.78400 29.42100 20.84900 1.000 140.36841 573 CYS A CA 1
ATOM 7288 C C . CYS A 1 491 ? 0.67400 28.33900 19.76400 1.000 144.31169 573 CYS A C 1
ATOM 7289 O O . CYS A 1 491 ? -0.13400 28.52800 18.83600 1.000 142.46835 573 CYS A O 1
ATOM 7296 N N . SER A 1 492 ? 1.41300 27.22900 19.88100 1.000 147.69718 574 SER A N 1
ATOM 7297 C CA . SER A 1 492 ? 1.33700 26.09600 18.93200 1.000 142.95265 574 SER A CA 1
ATOM 7298 C C . SER A 1 492 ? -0.06700 25.48200 19.04400 1.000 145.63454 574 SER A C 1
ATOM 7299 O O . SER A 1 492 ? -0.55000 25.35600 20.18700 1.000 144.18311 574 SER A O 1
ATOM 7304 N N . ALA A 1 499 ? -2.79500 22.64900 13.31800 1.000 136.17834 581 ALA A N 1
ATOM 7305 C CA . ALA A 1 499 ? -3.60800 23.28600 12.25600 1.000 139.82596 581 ALA A CA 1
ATOM 7306 C C . ALA A 1 499 ? -3.23400 24.76700 12.10400 1.000 145.68273 581 ALA A C 1
ATOM 7307 O O . ALA A 1 499 ? -3.62100 25.34800 11.07200 1.000 153.24486 581 ALA A O 1
ATOM 7313 N N . SER A 1 500 ? -2.55900 25.38300 13.07300 1.000 146.47607 582 SER A N 1
ATOM 7314 C CA . SER A 1 500 ? -2.11400 26.78400 12.91500 1.000 147.18784 582 SER A CA 1
ATOM 7315 C C . SER A 1 500 ? -1.01600 27.14900 13.91900 1.000 148.65889 582 SER A C 1
ATOM 7316 O O . SER A 1 500 ? -0.95200 26.51300 14.99000 1.000 159.68184 582 SER A O 1
ATOM 7321 N N . ASP A 1 501 ? -0.19000 28.14300 13.57300 1.000 147.97678 583 ASP A N 1
ATOM 7322 C CA . ASP A 1 501 ? 0.81300 28.76400 14.47300 1.000 147.70632 583 ASP A CA 1
ATOM 7323 C C . ASP A 1 501 ? 0.15400 30.10500 14.80900 1.000 142.80308 583 ASP A C 1
ATOM 7324 O O . ASP A 1 501 ? 0.22800 31.01000 13.95400 1.000 146.05627 583 ASP A O 1
ATOM 7333 N N . GLU A 1 502 ? -0.46700 30.24300 15.98400 1.000 143.04254 584 GLU A N 1
ATOM 7334 C CA . GLU A 1 502 ? -1.27000 31.44700 16.31400 1.000 141.61259 584 GLU A CA 1
ATOM 7335 C C . GLU A 1 502 ? -0.72500 32.18700 17.53400 1.000 139.42157 584 GLU A C 1
ATOM 7336 O O . GLU A 1 502 ? -0.26700 31.53600 18.49400 1.000 139.31424 584 GLU A O 1
ATOM 7348 N N . LEU A 1 503 ? -0.79400 33.51600 17.45400 1.000 133.39005 585 LEU A N 1
ATOM 7349 C CA . LEU A 1 503 ? -0.42700 34.48600 18.52200 1.000 133.89061 585 LEU A CA 1
ATOM 7350 C C . LEU A 1 503 ? -1.72000 34.95200 19.21100 1.000 137.38001 585 LEU A C 1
ATOM 7351 O O . LEU A 1 503 ? -2.64100 35.41300 18.50600 1.000 138.33368 585 LEU A O 1
ATOM 7367 N N . ILE A 1 504 ? -1.83000 34.76000 20.55100 0.842 137.94604 586 ILE A N 1
ATOM 7368 C CA . ILE A 1 504 ? -2.98100 35.16000 21.40600 0.842 130.16762 586 ILE A CA 1
ATOM 7369 C C . ILE A 1 504 ? -2.64300 36.56000 21.95300 0.842 128.06462 586 ILE A C 1
ATOM 7370 O O . ILE A 1 504 ? -1.64100 36.66400 22.68700 0.842 127.41961 586 ILE A O 1
ATOM 7386 N N . LEU A 1 505 ? -3.43000 37.58700 21.61900 1.000 127.79367 587 LEU A N 1
ATOM 7387 C CA . LEU A 1 505 ? -3.22400 39.00900 21.99100 1.000 126.02760 587 LEU A CA 1
ATOM 7388 C C . LEU A 1 505 ? -4.15900 39.34800 23.16500 1.000 128.70834 587 LEU A C 1
ATOM 7389 O O . LEU A 1 505 ? -5.35700 39.60800 22.93400 1.000 122.33554 587 LEU A O 1
ATOM 7405 N N . PHE A 1 506 ? -3.64000 39.32400 24.39500 0.845 122.60020 588 PHE A N 1
ATOM 7406 C CA . PHE A 1 506 ? -4.35500 39.85400 25.58500 0.845 116.70198 588 PHE A CA 1
ATOM 7407 C C . PHE A 1 506 ? -4.35700 41.37900 25.52700 0.845 113.53100 588 PHE A C 1
ATOM 7408 O O . PHE A 1 506 ? -3.36200 41.98900 25.09800 0.845 112.94752 588 PHE A O 1
ATOM 7425 N N . PHE A 1 507 ? -5.44600 41.99700 25.95900 0.928 109.16324 589 PHE A N 1
ATOM 7426 C CA . PHE A 1 507 ? -5.49700 43.47400 26.02400 0.928 107.02716 589 PHE A CA 1
ATOM 7427 C C . PHE A 1 507 ? -6.42700 43.91700 27.15500 0.928 106.97292 589 PHE A C 1
ATOM 7428 O O . PHE A 1 507 ? -7.40400 43.21600 27.52200 0.928 107.69806 589 PHE A O 1
ATOM 7445 N N . THR A 1 508 ? -6.08300 45.06600 27.72700 0.885 106.11934 590 THR A N 1
ATOM 7446 C CA . THR A 1 508 ? -6.98400 45.87000 28.58200 0.885 107.10990 590 THR A CA 1
ATOM 7447 C C . THR A 1 508 ? -7.77100 46.79500 27.66500 0.885 108.17166 590 THR A C 1
ATOM 7448 O O . THR A 1 508 ? -7.16000 47.62200 26.98400 0.885 104.74823 590 THR A O 1
ATOM 7459 N N . PRO A 1 509 ? -9.11900 46.71700 27.60800 1.000 104.12468 591 PRO A N 1
ATOM 7460 C CA . PRO A 1 509 ? -9.87300 47.75900 26.92400 1.000 100.40944 591 PRO A CA 1
ATOM 7461 C C . PRO A 1 509 ? -9.92700 49.00900 27.81400 1.000 96.67419 591 PRO A C 1
ATOM 7462 O O . PRO A 1 509 ? -9.95600 48.87800 29.04000 1.000 107.00504 591 PRO A O 1
ATOM 7473 N N . LYS A 1 510 ? -9.91700 50.18500 27.18400 0.873 94.14873 592 LYS A N 1
ATOM 7474 C CA . LYS A 1 510 ? -10.15500 51.47400 27.87600 0.873 96.59248 592 LYS A CA 1
ATOM 7475 C C . LYS A 1 510 ? -11.51000 51.43400 28.59300 0.873 89.88197 592 LYS A C 1
ATOM 7476 O O . LYS A 1 510 ? -11.70300 52.21000 29.54900 0.873 91.90794 592 LYS A O 1
ATOM 7495 N N . LEU A 1 511 ? -12.41500 50.56900 28.14000 0.904 83.11686 593 LEU A N 1
ATOM 7496 C CA . LEU A 1 511 ? -13.77700 50.44400 28.69300 0.904 87.15280 593 LEU A CA 1
ATOM 7497 C C . LEU A 1 511 ? -14.18600 48.98400 28.61200 0.904 91.24313 593 LEU A C 1
ATOM 7498 O O . LEU A 1 511 ? -14.21100 48.45200 27.49800 0.904 90.44872 593 LEU A O 1
ATOM 7514 N N . TYR A 1 512 ? -14.47800 48.36000 29.74900 1.000 93.90690 594 TYR A N 1
ATOM 7515 C CA . TYR A 1 512 ? -14.96900 46.96300 29.77500 1.000 102.30656 594 TYR A CA 1
ATOM 7516 C C . TYR A 1 512 ? -16.49800 46.99000 29.62200 1.000 95.70161 594 TYR A C 1
ATOM 7517 O O . TYR A 1 512 ? -17.23900 46.70200 30.58100 1.000 95.26194 594 TYR A O 1
ATOM 7535 N N . GLU A 1 513 ? -16.94600 47.35400 28.41800 0.789 103.38953 595 GLU A N 1
ATOM 7536 C CA . GLU A 1 513 ? -18.34600 47.27600 27.94600 0.789 94.59099 595 GLU A CA 1
ATOM 7537 C C . GLU A 1 513 ? -18.37000 46.32500 26.75400 0.789 86.32959 595 GLU A C 1
ATOM 7538 O O . GLU A 1 513 ? -17.47300 46.38400 25.91400 0.789 91.01611 595 GLU A O 1
ATOM 7550 N N . PRO A 1 514 ? -19.35700 45.40400 26.64700 1.000 88.04242 596 PRO A N 1
ATOM 7551 C CA . PRO A 1 514 ? -19.29500 44.34000 25.64200 1.000 93.99503 596 PRO A CA 1
ATOM 7552 C C . PRO A 1 514 ? -19.12000 44.81700 24.18500 1.000 87.44824 596 PRO A C 1
ATOM 7553 O O . PRO A 1 514 ? -18.29800 44.24400 23.46400 1.000 79.72894 596 PRO A O 1
ATOM 7564 N N . ALA A 1 515 ? -19.87300 45.83400 23.75200 1.000 83.08082 597 ALA A N 1
ATOM 7565 C CA . ALA A 1 515 ? -19.73800 46.36800 22.37500 1.000 81.13700 597 ALA A CA 1
ATOM 7566 C C . ALA A 1 515 ? -18.33200 46.95400 22.18600 1.000 80.67452 597 ALA A C 1
ATOM 7567 O O . ALA A 1 515 ? -17.68700 46.69000 21.14000 1.000 74.29925 597 ALA A O 1
ATOM 7574 N N . TYR A 1 516 ? -17.86800 47.72500 23.16600 0.917 77.18474 598 TYR A N 1
ATOM 7575 C CA . TYR A 1 516 ? -16.54300 48.38200 23.11700 0.917 75.32804 598 TYR A CA 1
ATOM 7576 C C . TYR A 1 516 ? -15.46600 47.31100 22.95900 0.917 79.82565 598 TYR A C 1
ATOM 7577 O O . TYR A 1 516 ? -14.51000 47.52400 22.19400 0.917 78.74769 598 TYR A O 1
ATOM 7595 N N . ILE A 1 517 ? -15.60700 46.20300 23.67700 0.819 81.17137 599 ILE A N 1
ATOM 7596 C CA . ILE A 1 517 ? -14.59500 45.11000 23.65500 0.819 85.44098 599 ILE A CA 1
ATOM 7597 C C . ILE A 1 517 ? -14.61900 44.43300 22.28000 0.819 81.98392 599 ILE A C 1
ATOM 7598 O O . ILE A 1 517 ? -13.53300 44.15100 21.73000 0.819 79.82061 599 ILE A O 1
ATOM 7614 N N . MET A 1 518 ? -15.80700 44.17000 21.74300 0.782 79.90028 600 MET A N 1
ATOM 7615 C CA . MET A 1 518 ? -15.93000 43.49500 20.43200 0.782 77.98613 600 MET A CA 1
ATOM 7616 C C . MET A 1 518 ? -15.38200 44.40600 19.32700 0.782 76.39394 600 MET A C 1
ATOM 7617 O O . MET A 1 518 ? -14.72400 43.88300 18.41300 0.782 78.25617 600 MET A O 1
ATOM 7631 N N . ARG A 1 519 ? -15.57500 45.71800 19.42900 0.885 71.31244 601 ARG A N 1
ATOM 7632 C CA . ARG A 1 519 ? -14.99400 46.65700 18.44100 0.885 74.70699 601 ARG A CA 1
ATOM 7633 C C . ARG A 1 519 ? -13.46000 46.59000 18.49100 0.885 81.00557 601 ARG A C 1
ATOM 7634 O O . ARG A 1 519 ? -12.82600 46.40800 17.42200 0.885 78.52009 601 ARG A O 1
ATOM 7655 N N . ALA A 1 520 ? -12.86700 46.73800 19.67700 1.000 86.82717 602 ALA A N 1
ATOM 7656 C CA . ALA A 1 520 ? -11.39500 46.73200 19.82200 1.000 83.72496 602 ALA A CA 1
ATOM 7657 C C . ALA A 1 520 ? -10.84100 45.40400 19.30400 1.000 85.34300 602 ALA A C 1
ATOM 7658 O O . ALA A 1 520 ? -9.81500 45.44500 18.60600 1.000 88.20152 602 ALA A O 1
ATOM 7665 N N . SER A 1 521 ? -11.49200 44.28000 19.62800 0.824 83.32183 603 SER A N 1
ATOM 7666 C CA . SER A 1 521 ? -11.03500 42.91500 19.24400 0.824 87.26566 603 SER A CA 1
ATOM 7667 C C . SER A 1 521 ? -10.97400 42.77900 17.72100 0.824 88.87128 603 SER A C 1
ATOM 7668 O O . SER A 1 521 ? -9.97500 42.24200 17.20600 0.824 92.10481 603 SER A O 1
ATOM 7676 N N . GLN A 1 522 ? -12.00700 43.26100 17.02800 1.000 87.60744 604 GLN A N 1
ATOM 7677 C CA . GLN A 1 522 ? -12.06000 43.26000 15.54500 1.000 89.85502 604 GLN A CA 1
ATOM 7678 C C . GLN A 1 522 ? -10.91900 44.12500 15.00600 1.000 90.88201 604 GLN A C 1
ATOM 7679 O O . GLN A 1 522 ? -10.23800 43.66800 14.08200 1.000 97.43824 604 GLN A O 1
ATOM 7693 N N . HIS A 1 523 ? -10.72700 45.33200 15.54400 0.912 91.13664 605 HIS A N 1
ATOM 7694 C CA . HIS A 1 523 ? -9.66700 46.26200 15.07200 0.912 91.11060 605 HIS A CA 1
ATOM 7695 C C . HIS A 1 523 ? -8.27800 45.67600 15.34500 0.912 100.13167 605 HIS A C 1
ATOM 7696 O O . HIS A 1 523 ? -7.39700 45.85200 14.49800 0.912 98.61845 605 HIS A O 1
ATOM 7710 N N . ILE A 1 524 ? -8.08200 45.02300 16.48700 1.000 99.10409 606 ILE A N 1
ATOM 7711 C CA . ILE A 1 524 ? -6.78300 44.37500 16.82700 1.000 97.73183 606 ILE A CA 1
ATOM 7712 C C . ILE A 1 524 ? -6.46500 43.34200 15.74100 1.000 105.53151 606 ILE A C 1
ATOM 7713 O O . ILE A 1 524 ? -5.36200 43.36500 15.16400 1.000 102.95218 606 ILE A O 1
ATOM 7729 N N . LYS A 1 525 ? -7.41700 42.45900 15.47300 1.000 104.16787 607 LYS A N 1
ATOM 7730 C CA . LYS A 1 525 ? -7.23000 41.36800 14.49600 1.000 106.42243 607 LYS A CA 1
ATOM 7731 C C . LYS A 1 525 ? -6.88000 41.98900 13.14200 1.000 103.57705 607 LYS A C 1
ATOM 7732 O O . LYS A 1 525 ? -5.88600 41.55800 12.52200 1.000 107.74605 607 LYS A O 1
ATOM 7751 N N . SER A 1 526 ? -7.64600 42.98700 12.70200 0.829 105.36731 608 SER A N 1
ATOM 7752 C CA . SER A 1 526 ? -7.54800 43.52300 11.31800 0.829 102.01185 608 SER A CA 1
ATOM 7753 C C . SER A 1 526 ? -6.34700 44.47000 11.19600 0.829 105.02858 608 SER A C 1
ATOM 7754 O O . SER A 1 526 ? -5.69500 44.45100 10.14200 0.829 106.83639 608 SER A O 1
ATOM 7762 N N . HIS A 1 527 ? -6.05900 45.27100 12.22200 1.000 105.52370 609 HIS A N 1
ATOM 7763 C CA . HIS A 1 527 ? -4.91500 46.21600 12.20200 1.000 110.25849 609 HIS A CA 1
ATOM 7764 C C . HIS A 1 527 ? -3.59100 45.44900 12.25000 1.000 111.61401 609 HIS A C 1
ATOM 7765 O O . HIS A 1 527 ? -2.63300 45.87800 11.59300 1.000 117.95543 609 HIS A O 1
ATOM 7779 N N . ILE A 1 528 ? -3.52100 44.35300 12.99500 1.000 112.01493 610 ILE A N 1
ATOM 7780 C CA . ILE A 1 528 ? -2.28700 43.51800 13.02600 1.000 115.72714 610 ILE A CA 1
ATOM 7781 C C . ILE A 1 528 ? -2.15500 42.78200 11.68600 1.000 122.53397 610 ILE A C 1
ATOM 7782 O O . ILE A 1 528 ? -1.02100 42.67900 11.17700 1.000 133.13701 610 ILE A O 1
ATOM 7798 N N . ALA A 1 529 ? -3.26100 42.27500 11.13100 0.733 118.16174 611 ALA A N 1
ATOM 7799 C CA . ALA A 1 529 ? -3.25000 41.56900 9.82800 0.733 120.35952 611 ALA A CA 1
ATOM 7800 C C . ALA A 1 529 ? -2.71600 42.50900 8.74000 0.733 117.59443 611 ALA A C 1
ATOM 7801 O O . ALA A 1 529 ? -1.86400 42.08000 7.94500 0.733 120.16296 611 ALA A O 1
ATOM 7808 N N . THR A 1 530 ? -3.17600 43.75800 8.70500 1.000 119.42478 612 THR A N 1
ATOM 7809 C CA . THR A 1 530 ? -2.74400 44.73400 7.67100 1.000 119.11174 612 THR A CA 1
ATOM 7810 C C . THR A 1 530 ? -1.25500 45.02100 7.88600 1.000 122.64326 612 THR A C 1
ATOM 7811 O O . THR A 1 530 ? -0.44900 44.58300 7.03400 1.000 117.51585 612 THR A O 1
ATOM 7822 N N . LYS A 1 531 ? -0.91600 45.64400 9.02000 1.000 118.83344 613 LYS A N 1
ATOM 7823 C CA . LYS A 1 531 ? 0.40600 46.28400 9.24300 1.000 125.02430 613 LYS A CA 1
ATOM 7824 C C . LYS A 1 531 ? 1.53500 45.25000 9.12700 1.000 125.39417 613 LYS A C 1
ATOM 7825 O O . LYS A 1 531 ? 2.63700 45.63400 8.70000 1.000 127.57045 613 LYS A O 1
ATOM 7844 N N . MET A 1 532 ? 1.29300 43.98700 9.48600 0.824 126.49301 614 MET A N 1
ATOM 7845 C CA . MET A 1 532 ? 2.36700 42.95600 9.53500 0.824 124.32296 614 MET A CA 1
ATOM 7846 C C . MET A 1 532 ? 2.18800 41.89200 8.44100 0.824 121.77513 614 MET A C 1
ATOM 7847 O O . MET A 1 532 ? 3.09600 41.04700 8.31200 0.824 117.64768 614 MET A O 1
ATOM 7861 N N . GLY A 1 533 ? 1.10100 41.92600 7.66300 1.000 124.79514 615 GLY A N 1
ATOM 7862 C CA . GLY A 1 533 ? 0.87400 40.96900 6.56100 1.000 119.57157 615 GLY A CA 1
ATOM 7863 C C . GLY A 1 533 ? 0.63400 39.55400 7.06700 1.000 122.68817 615 GLY A C 1
ATOM 7864 O O . GLY A 1 533 ? 1.06200 38.61700 6.36800 1.000 122.93127 615 GLY A O 1
ATOM 7868 N N . LEU A 1 534 ? 0.00200 39.40000 8.24000 0.885 125.62847 616 LEU A N 1
ATOM 7869 C CA . LEU A 1 534 ? -0.48700 38.09100 8.75900 0.885 128.39716 616 LEU A CA 1
ATOM 7870 C C . LEU A 1 534 ? -1.94000 37.91000 8.30400 0.885 129.68439 616 LEU A C 1
ATOM 7871 O O . LEU A 1 534 ? -2.56700 38.89700 7.88500 0.885 128.04626 616 LEU A O 1
ATOM 7887 N N . SER A 1 535 ? -2.45900 36.68500 8.37600 1.000 133.98343 617 SER A N 1
ATOM 7888 C CA . SER A 1 535 ? -3.90200 36.39300 8.22700 1.000 137.37364 617 SER A CA 1
ATOM 7889 C C . SER A 1 535 ? -4.62800 36.85200 9.49500 1.000 135.58520 617 SER A C 1
ATOM 7890 O O . SER A 1 535 ? -4.16700 36.52000 10.59900 1.000 137.83060 617 SER A O 1
ATOM 7895 N N . ALA A 1 536 ? -5.73600 37.57500 9.34400 1.000 141.46468 618 ALA A N 1
ATOM 7896 C CA . ALA A 1 536 ? -6.63300 37.94400 10.46200 1.000 135.30073 618 ALA A CA 1
ATOM 7897 C C . ALA A 1 536 ? -6.93900 36.70100 11.31100 1.000 136.60648 618 ALA A C 1
ATOM 7898 O O . ALA A 1 536 ? -7.12800 36.84500 12.52700 1.000 134.61447 618 ALA A O 1
ATOM 7905 N N . SER A 1 537 ? -6.97300 35.51400 10.70000 1.000 148.71427 619 SER A N 1
ATOM 7906 C CA . SER A 1 537 ? -7.23600 34.23100 11.39800 1.000 148.53584 619 SER A CA 1
ATOM 7907 C C . SER A 1 537 ? -6.10100 33.88600 12.38000 1.000 148.58414 619 SER A C 1
ATOM 7908 O O . SER A 1 537 ? -6.36600 33.05300 13.25700 1.000 147.32860 619 SER A O 1
ATOM 7916 N N . ARG A 1 538 ? -4.90900 34.46300 12.20100 1.000 141.71499 620 ARG A N 1
ATOM 7917 C CA . ARG A 1 538 ? -3.69800 34.17900 13.02000 1.000 151.70589 620 ARG A CA 1
ATOM 7918 C C . ARG A 1 538 ? -3.70200 34.96300 14.34000 1.000 144.37762 620 ARG A C 1
ATOM 7919 O O . ARG A 1 538 ? -2.83200 34.67000 15.18300 1.000 139.47031 620 ARG A O 1
ATOM 7940 N N . ILE A 1 539 ? -4.58800 35.95000 14.48700 1.000 144.74039 621 ILE A N 1
ATOM 7941 C CA . ILE A 1 539 ? -4.64500 36.82100 15.69700 1.000 132.22688 621 ILE A CA 1
ATOM 7942 C C . ILE A 1 539 ? -5.93700 36.53600 16.47900 1.000 134.54079 621 ILE A C 1
ATOM 7943 O O . ILE A 1 539 ? -7.01300 36.60800 15.85400 1.000 129.00490 621 ILE A O 1
ATOM 7959 N N . ILE A 1 540 ? -5.85400 36.23000 17.78300 0.910 129.00377 622 ILE A N 1
ATOM 7960 C CA . ILE A 1 540 ? -7.03600 35.98600 18.66000 0.910 125.50054 622 ILE A CA 1
ATOM 7961 C C . ILE A 1 540 ? -7.04200 37.08500 19.72800 0.910 128.68214 622 ILE A C 1
ATOM 7962 O O . ILE A 1 540 ? -6.06200 37.15000 20.49600 0.910 128.98797 622 ILE A O 1
ATOM 7978 N N . PRO A 1 541 ? -8.07800 37.94800 19.82700 0.867 123.93080 623 PRO A N 1
ATOM 7979 C CA . PRO A 1 541 ? -8.10500 38.98900 20.85400 0.867 124.23176 623 PRO A CA 1
ATOM 7980 C C . PRO A 1 541 ? -8.81500 38.52700 22.13300 0.867 120.71584 623 PRO A C 1
ATOM 7981 O O . PRO A 1 541 ? -9.96500 38.13600 22.04800 0.867 128.06424 623 PRO A O 1
ATOM 7992 N N . VAL A 1 542 ? -8.12000 38.57900 23.27300 1.000 128.36309 624 VAL A N 1
ATOM 7993 C CA . VAL A 1 542 ? -8.67500 38.18900 24.60100 1.000 124.93168 624 VAL A CA 1
ATOM 7994 C C . VAL A 1 542 ? -8.65900 39.40900 25.52600 1.000 122.00257 624 VAL A C 1
ATOM 7995 O O . VAL A 1 542 ? -7.56600 39.94900 25.78300 1.000 115.87132 624 VAL A O 1
ATOM 8008 N N . GLN A 1 543 ? -9.84000 39.80900 26.00200 0.954 125.35469 625 GLN A N 1
ATOM 8009 C CA . GLN A 1 543 ? -10.03100 40.92200 26.96100 0.954 116.01661 625 GLN A CA 1
ATOM 8010 C C . GLN A 1 543 ? -9.61900 40.46200 28.36600 0.954 118.88841 625 GLN A C 1
ATOM 8011 O O . GLN A 1 543 ? -9.85300 39.28500 28.71200 0.954 126.12820 625 GLN A O 1
ATOM 8025 N N . LYS A 1 544 ? -9.02200 41.36200 29.15100 1.000 124.55871 626 LYS A N 1
ATOM 8026 C CA . LYS A 1 544 ? -8.62300 41.07200 30.56100 1.000 130.67899 626 LYS A CA 1
ATOM 8027 C C . LYS A 1 544 ? -9.05500 42.20800 31.50500 1.000 118.32274 626 LYS A C 1
ATOM 8028 O O . LYS A 1 544 ? -9.14400 43.39900 31.20300 1.000 116.43967 626 LYS A O 1
ATOM 8047 N N . LYS A 1 554 ? -10.92299 46.64673 37.87223 1.000 95.91753 636 LYS A N 1
ATOM 8048 C CA . LYS A 1 554 ? -10.09488 46.64750 39.07366 1.000 103.53861 636 LYS A CA 1
ATOM 8049 C C . LYS A 1 554 ? -8.64505 46.97198 38.72857 1.000 109.30292 636 LYS A C 1
ATOM 8050 O O . LYS A 1 554 ? -8.31414 47.21003 37.56655 1.000 113.58575 636 LYS A O 1
ATOM 8054 N N . ILE A 1 555 ? -7.78307 46.98217 39.74362 1.000 110.08751 637 ILE A N 1
ATOM 8055 C CA . ILE A 1 555 ? -6.36176 47.25874 39.57230 1.000 119.90409 637 ILE A CA 1
ATOM 8056 C C . ILE A 1 555 ? -5.57002 46.23719 40.37558 1.000 123.11883 637 ILE A C 1
ATOM 8057 O O . ILE A 1 555 ? -5.89060 45.97092 41.53982 1.000 115.89464 637 ILE A O 1
ATOM 8073 N N . GLU A 1 556 ? -4.53945 45.67090 39.75221 1.000 121.31914 638 GLU A N 1
ATOM 8074 C CA . GLU A 1 556 ? -3.61499 44.75377 40.40174 1.000 121.02058 638 GLU A CA 1
ATOM 8075 C C . GLU A 1 556 ? -2.23396 45.39180 40.46474 1.000 112.26973 638 GLU A C 1
ATOM 8076 O O . GLU A 1 556 ? -1.79576 46.04170 39.50976 1.000 120.13306 638 GLU A O 1
ATOM 8084 N N . ARG A 1 557 ? -1.55464 45.20652 41.59743 1.000 117.53891 639 ARG A N 1
ATOM 8085 C CA . ARG A 1 557 ? -0.24521 45.80944 41.81460 1.000 109.39383 639 ARG A CA 1
ATOM 8086 C C . ARG A 1 557 ? 0.89669 44.95446 41.28251 1.000 111.52330 639 ARG A C 1
ATOM 8087 O O . ARG A 1 557 ? 1.93243 45.49978 40.88303 1.000 110.42741 639 ARG A O 1
ATOM 8108 N N . ALA A 1 558 ? 0.73990 43.63309 41.27609 1.000 114.74487 640 ALA A N 1
ATOM 8109 C CA . ALA A 1 558 ? 1.78022 42.74840 40.77284 1.000 113.93397 640 ALA A CA 1
ATOM 8110 C C . ALA A 1 558 ? 1.74484 42.69968 39.25088 1.000 120.96968 640 ALA A C 1
ATOM 8111 O O . ALA A 1 558 ? 0.67642 42.58813 38.64240 1.000 123.79567 640 ALA A O 1
ATOM 8118 N N . GLN A 1 559 ? 2.92427 42.78514 38.63878 1.000 125.63019 641 GLN A N 1
ATOM 8119 C CA . GLN A 1 559 ? 3.02208 42.75707 37.18677 1.000 124.94979 641 GLN A CA 1
ATOM 8120 C C . GLN A 1 559 ? 2.46489 41.44285 36.64206 1.000 138.54465 641 GLN A C 1
ATOM 8121 O O . GLN A 1 559 ? 2.35507 40.43880 37.35138 1.000 143.03343 641 GLN A O 1
ATOM 8135 N N . LEU A 1 560 ? 2.10455 41.46074 35.35619 1.000 138.99313 642 LEU A N 1
ATOM 8136 C CA . LEU A 1 560 ? 1.48978 40.28633 34.74286 1.000 128.94038 642 LEU A CA 1
ATOM 8137 C C . LEU A 1 560 ? 2.50482 39.16109 34.57268 1.000 123.54174 642 LEU A C 1
ATOM 8138 O O . LEU A 1 560 ? 2.22357 38.00413 34.90764 1.000 124.46510 642 LEU A O 1
ATOM 8154 N N . LYS A 1 561 ? 3.69260 39.47852 34.04825 1.000 115.96962 643 LYS A N 1
ATOM 8155 C CA . LYS A 1 561 ? 4.74335 38.46949 33.94774 1.000 116.83768 643 LYS A CA 1
ATOM 8156 C C . LYS A 1 561 ? 5.08131 37.88153 35.31206 1.000 111.38211 643 LYS A C 1
ATOM 8157 O O . LYS A 1 561 ? 5.44955 36.70493 35.40947 1.000 104.43650 643 LYS A O 1
ATOM 8176 N N . THR A 1 562 ? 4.95854 38.68115 36.37292 1.000 123.64650 644 THR A N 1
ATOM 8177 C CA . THR A 1 562 ? 5.27490 38.21282 37.71730 1.000 113.37023 644 THR A CA 1
ATOM 8178 C C . THR A 1 562 ? 4.17378 37.33039 38.29393 1.000 115.38615 644 THR A C 1
ATOM 8179 O O . THR A 1 562 ? 4.47037 36.39481 39.04550 1.000 102.91454 644 THR A O 1
ATOM 8190 N N . ARG A 1 563 ? 2.90930 37.60715 37.96654 1.000 123.77128 645 ARG A N 1
ATOM 8191 C CA . ARG A 1 563 ? 1.82112 36.78473 38.48642 1.000 114.72323 645 ARG A CA 1
ATOM 8192 C C . ARG A 1 563 ? 1.83893 35.39089 37.86927 1.000 118.00854 645 ARG A C 1
ATOM 8193 O O . ARG A 1 563 ? 1.54218 34.40170 38.54991 1.000 110.06540 645 ARG A O 1
ATOM 8214 N N . TRP A 1 564 ? 2.18210 35.29008 36.58181 1.000 122.13588 646 TRP A N 1
ATOM 8215 C CA . TRP A 1 564 ? 2.24286 33.98080 35.93975 1.000 117.68466 646 TRP A CA 1
ATOM 8216 C C . TRP A 1 564 ? 3.41349 33.15521 36.45936 1.000 106.94581 646 TRP A C 1
ATOM 8217 O O . TRP A 1 564 ? 3.31546 31.92492 36.53288 1.000 99.08813 646 TRP A O 1
ATOM 8238 N N . GLN A 1 565 ? 4.52352 33.80405 36.82100 1.000 105.20087 647 GLN A N 1
ATOM 8239 C CA . GLN A 1 565 ? 5.59952 33.09005 37.50083 1.000 90.37277 647 GLN A CA 1
ATOM 8240 C C . GLN A 1 565 ? 5.10044 32.45092 38.79148 1.000 95.13366 647 GLN A C 1
ATOM 8241 O O . GLN A 1 565 ? 5.50374 31.33421 39.13735 1.000 84.96728 647 GLN A O 1
ATOM 8255 N N . GLU A 1 566 ? 4.22349 33.14932 39.52014 1.000 104.55786 648 GLU A N 1
ATOM 8256 C CA . GLU A 1 566 ? 3.70707 32.61585 40.77767 1.000 99.22716 648 GLU A CA 1
ATOM 8257 C C . GLU A 1 566 ? 2.73986 31.46262 40.53658 1.000 104.11425 648 GLU A C 1
ATOM 8258 O O . GLU A 1 566 ? 2.70051 30.50452 41.31814 1.000 96.28831 648 GLU A O 1
ATOM 8270 N N . GLY A 1 567 ? 1.94661 31.53995 39.46605 1.000 103.41308 649 GLY A N 1
ATOM 8271 C CA . GLY A 1 567 ? 0.98479 30.48455 39.19470 1.000 100.29830 649 GLY A CA 1
ATOM 8272 C C . GLY A 1 567 ? 1.64174 29.18097 38.78185 1.000 93.50233 649 GLY A C 1
ATOM 8273 O O . GLY A 1 567 ? 1.23341 28.10320 39.22369 1.000 91.05212 649 GLY A O 1
ATOM 8277 N N . ALA A 1 568 ? 2.66401 29.25697 37.92522 1.000 90.81373 650 ALA A N 1
ATOM 8278 C CA . ALA A 1 568 ? 3.35419 28.04633 37.49150 1.000 93.44204 650 ALA A CA 1
ATOM 8279 C C . ALA A 1 568 ? 4.18325 27.44699 38.62052 1.000 93.46246 650 ALA A C 1
ATOM 8280 O O . ALA A 1 568 ? 4.30277 26.21999 38.72631 1.000 98.09305 650 ALA A O 1
ATOM 8284 N N . ALA A 1 569 ? 4.75658 28.29476 39.47446 1.000 98.68067 651 ALA A N 1
ATOM 8285 C CA . ALA A 1 569 ? 5.60516 27.80421 40.55472 1.000 89.08561 651 ALA A CA 1
ATOM 8286 C C . ALA A 1 569 ? 4.79764 27.01661 41.58035 1.000 88.64223 651 ALA A C 1
ATOM 8287 O O . ALA A 1 569 ? 5.12981 25.86737 41.89728 1.000 87.59918 651 ALA A O 1
ATOM 8294 N N . ALA A 1 570 ? 3.73270 27.61989 42.11573 1.000 88.50675 652 ALA A N 1
ATOM 8295 C CA . ALA A 1 570 ? 2.93274 26.95209 43.13623 1.000 89.49866 652 ALA A CA 1
ATOM 8296 C C . ALA A 1 570 ? 2.08149 25.82585 42.56313 1.000 91.76498 652 ALA A C 1
ATOM 8297 O O . ALA A 1 570 ? 1.57437 25.00025 43.33080 1.000 99.04563 652 ALA A O 1
ATOM 8304 N N . GLU A 1 571 ? 1.91441 25.77119 41.24503 1.000 94.04853 653 GLU A N 1
ATOM 8305 C CA . GLU A 1 571 ? 1.15646 24.69943 40.60718 1.000 94.29826 653 GLU A CA 1
ATOM 8306 C C . GLU A 1 571 ? 1.94880 23.39595 40.64087 1.000 95.31232 653 GLU A C 1
ATOM 8307 O O . GLU A 1 571 ? 1.40307 22.31898 40.39983 1.000 94.58675 653 GLU A O 1
ATOM 8313 N N . PRO B 1 1 ? -12.89365 -7.35825 21.05309 1.000 52.24762 83 PRO B N 1
ATOM 8314 C CA . PRO B 1 1 ? -12.23251 -6.15807 21.57200 1.000 50.80313 83 PRO B CA 1
ATOM 8315 C C . PRO B 1 1 ? -11.70593 -5.25718 20.45899 1.000 56.52573 83 PRO B C 1
ATOM 8316 O O . PRO B 1 1 ? -11.81750 -5.60972 19.28532 1.000 52.64532 83 PRO B O 1
ATOM 8327 N N . ALA B 1 2 ? -11.13816 -4.10866 20.83111 1.000 53.71916 84 ALA B N 1
ATOM 8328 C CA . ALA B 1 2 ? -10.50182 -3.20807 19.87232 1.000 48.29192 84 ALA B CA 1
ATOM 8329 C C . ALA B 1 2 ? -9.10093 -3.71651 19.52630 1.000 44.43698 84 ALA B C 1
ATOM 8330 O O . ALA B 1 2 ? -8.08408 -3.08474 19.80491 1.000 42.22457 84 ALA B O 1
ATOM 8337 N N . LEU B 1 3 ? -9.06812 -4.89368 18.90619 1.000 50.37310 85 LEU B N 1
ATOM 8338 C CA . LEU B 1 3 ? -7.82552 -5.49502 18.43490 1.000 47.08319 85 LEU B CA 1
ATOM 8339 C C . LEU B 1 3 ? -8.12870 -6.23312 17.14273 1.000 46.83888 85 LEU B C 1
ATOM 8340 O O . LEU B 1 3 ? -9.01536 -7.09308 17.11792 1.000 42.63554 85 LEU B O 1
ATOM 8356 N N . SER B 1 4 ? -7.40489 -5.89351 16.07382 1.000 49.53596 86 SER B N 1
ATOM 8357 C CA . SER B 1 4 ? -7.64893 -6.45841 14.75068 1.000 45.40001 86 SER B CA 1
ATOM 8358 C C . SER B 1 4 ? -6.34185 -6.97704 14.17155 1.000 45.74926 86 SER B C 1
ATOM 8359 O O . SER B 1 4 ? -5.37483 -6.22067 14.03180 1.000 43.56064 86 SER B O 1
ATOM 8367 N N . TYR B 1 5 ? -6.32124 -8.26450 13.84309 1.000 48.18429 87 TYR B N 1
ATOM 8368 C CA . TYR B 1 5 ? -5.21726 -8.90716 13.14600 1.000 45.01065 87 TYR B CA 1
ATOM 8369 C C . TYR B 1 5 ? -5.57463 -9.00799 11.67230 1.000 48.19692 87 TYR B C 1
ATOM 8370 O O . TYR B 1 5 ? -6.70295 -9.36716 11.32361 1.000 47.12129 87 TYR B O 1
ATOM 8388 N N . GLY B 1 6 ? -4.61743 -8.67309 10.81070 1.000 48.70288 88 GLY B N 1
ATOM 8389 C CA . GLY B 1 6 ? -4.86102 -8.68173 9.38480 1.000 44.11424 88 GLY B CA 1
ATOM 8390 C C . GLY B 1 6 ? -4.75793 -10.03240 8.72501 1.000 46.55192 88 GLY B C 1
ATOM 8391 O O . GLY B 1 6 ? -4.91089 -10.13185 7.50457 1.000 50.62610 88 GLY B O 1
ATOM 8395 N N . GLY B 1 7 ? -4.51197 -11.08269 9.49689 1.000 50.22348 89 GLY B N 1
ATOM 8396 C CA . GLY B 1 7 ? -4.29084 -12.40639 8.95814 1.000 47.16030 89 GLY B CA 1
ATOM 8397 C C . GLY B 1 7 ? -2.81174 -12.71507 8.82096 1.000 53.83909 89 GLY B C 1
ATOM 8398 O O . GLY B 1 7 ? -1.93957 -11.85718 8.97795 1.000 53.26052 89 GLY B O 1
ATOM 8402 N N . ASP B 1 8 ? -2.53261 -13.97632 8.51113 1.000 56.75848 90 ASP B N 1
ATOM 8403 C CA . ASP B 1 8 ? -1.15638 -14.43216 8.40482 1.000 55.04312 90 ASP B CA 1
ATOM 8404 C C . ASP B 1 8 ? -0.54013 -13.98180 7.08816 1.000 59.74065 90 ASP B C 1
ATOM 8405 O O . ASP B 1 8 ? -1.18527 -14.00864 6.03643 1.000 60.85729 90 ASP B O 1
ATOM 8414 N N . LEU B 1 9 ? 0.71962 -13.56121 7.15898 1.000 65.71588 91 LEU B N 1
ATOM 8415 C CA . LEU B 1 9 ? 1.47614 -13.08557 6.00617 1.000 64.54799 91 LEU B CA 1
ATOM 8416 C C . LEU B 1 9 ? 2.67622 -14.00499 5.83132 1.000 66.25142 91 LEU B C 1
ATOM 8417 O O . LEU B 1 9 ? 3.55548 -14.05147 6.69826 1.000 64.89786 91 LEU B O 1
ATOM 8433 N N . ASP B 1 10 ? 2.70765 -14.74047 4.72107 1.000 68.16338 92 ASP B N 1
ATOM 8434 C CA . ASP B 1 10 ? 3.80121 -15.66850 4.43886 1.000 71.07421 92 ASP B CA 1
ATOM 8435 C C . ASP B 1 10 ? 4.97026 -14.87271 3.87324 1.000 70.55386 92 ASP B C 1
ATOM 8436 O O . ASP B 1 10 ? 5.03529 -14.60651 2.67046 1.000 77.93058 92 ASP B O 1
ATOM 8445 N N . VAL B 1 11 ? 5.90469 -14.49456 4.74611 1.000 74.75505 93 VAL B N 1
ATOM 8446 C CA . VAL B 1 11 ? 7.03665 -13.68358 4.31289 1.000 67.87247 93 VAL B CA 1
ATOM 8447 C C . VAL B 1 11 ? 8.10124 -14.53926 3.63686 1.000 68.01237 93 VAL B C 1
ATOM 8448 O O . VAL B 1 11 ? 8.84367 -14.04578 2.78017 1.000 69.39706 93 VAL B O 1
ATOM 8461 N N . THR B 1 12 ? 8.20667 -15.81825 4.00675 1.000 71.97392 94 THR B N 1
ATOM 8462 C CA . THR B 1 12 ? 9.15174 -16.70479 3.33751 1.000 73.45670 94 THR B CA 1
ATOM 8463 C C . THR B 1 12 ? 8.86418 -16.81815 1.84667 1.000 77.05524 94 THR B C 1
ATOM 8464 O O . THR B 1 12 ? 9.76140 -17.17790 1.07710 1.000 79.04554 94 THR B O 1
ATOM 8475 N N . GLN B 1 13 ? 7.63915 -16.51681 1.42529 1.000 79.06486 95 GLN B N 1
ATOM 8476 C CA . GLN B 1 13 ? 7.30820 -16.50755 0.00799 1.000 80.97205 95 GLN B CA 1
ATOM 8477 C C . GLN B 1 13 ? 7.89839 -15.27059 -0.65752 1.000 74.94526 95 GLN B C 1
ATOM 8478 O O . GLN B 1 13 ? 7.76852 -14.15465 -0.14582 1.000 73.36384 95 GLN B O 1
ATOM 8492 N N . GLY B 1 14 ? 8.54366 -15.46877 -1.79761 1.000 74.67669 96 GLY B N 1
ATOM 8493 C CA . GLY B 1 14 ? 9.04371 -14.35961 -2.57998 1.000 63.56879 96 GLY B CA 1
ATOM 8494 C C . GLY B 1 14 ? 10.41163 -13.88189 -2.13919 1.000 58.16819 96 GLY B C 1
ATOM 8495 O O . GLY B 1 14 ? 11.09260 -14.47620 -1.29675 1.000 59.65724 96 GLY B O 1
ATOM 8499 N N . ALA B 1 15 ? 10.81098 -12.76030 -2.73621 1.000 54.18968 97 ALA B N 1
ATOM 8500 C CA . ALA B 1 15 ? 12.12491 -12.18851 -2.47803 1.000 50.22432 97 ALA B CA 1
ATOM 8501 C C . ALA B 1 15 ? 12.29563 -11.85092 -1.00252 1.000 51.68437 97 ALA B C 1
ATOM 8502 O O . ALA B 1 15 ? 11.36058 -11.39977 -0.33542 1.000 51.69271 97 ALA B O 1
ATOM 8509 N N . GLN B 1 16 ? 13.51194 -12.06560 -0.49677 1.000 51.57134 98 GLN B N 1
ATOM 8510 C CA . GLN B 1 16 ? 13.83299 -11.80696 0.89837 1.000 52.39116 98 GLN B CA 1
ATOM 8511 C C . GLN B 1 16 ? 14.71001 -10.58113 1.10041 1.000 46.37433 98 GLN B C 1
ATOM 8512 O O . GLN B 1 16 ? 14.78250 -10.07382 2.22401 1.000 51.16254 98 GLN B O 1
ATOM 8526 N N . THR B 1 17 ? 15.37700 -10.10555 0.05266 1.000 49.02445 99 THR B N 1
ATOM 8527 C CA . THR B 1 17 ? 16.15633 -8.87884 0.08894 1.000 48.84625 99 THR B CA 1
ATOM 8528 C C . THR B 1 17 ? 15.81581 -8.05912 -1.14577 1.000 46.85882 99 THR B C 1
ATOM 8529 O O . THR B 1 17 ? 15.27890 -8.57585 -2.12754 1.000 48.11199 99 THR B O 1
ATOM 8540 N N . LEU B 1 18 ? 16.13786 -6.76794 -1.09650 1.000 44.41846 100 LEU B N 1
ATOM 8541 C CA . LEU B 1 18 ? 15.83571 -5.91731 -2.23836 1.000 46.97528 100 LEU B CA 1
ATOM 8542 C C . LEU B 1 18 ? 16.69306 -6.25992 -3.45064 1.000 43.08281 100 LEU B C 1
ATOM 8543 O O . LEU B 1 18 ? 16.28265 -5.97301 -4.57882 1.000 43.68041 100 LEU B O 1
ATOM 8559 N N . GLN B 1 19 ? 17.86580 -6.86695 -3.25142 1.000 47.60147 101 GLN B N 1
ATOM 8560 C CA . GLN B 1 19 ? 18.64159 -7.35322 -4.38950 1.000 49.65809 101 GLN B CA 1
ATOM 8561 C C . GLN B 1 19 ? 17.83985 -8.37213 -5.18761 1.000 47.12302 101 GLN B C 1
ATOM 8562 O O . GLN B 1 19 ? 17.77983 -8.30867 -6.41994 1.000 45.87617 101 GLN B O 1
ATOM 8576 N N . ASP B 1 20 ? 17.20946 -9.32121 -4.49282 1.000 49.98322 102 ASP B N 1
ATOM 8577 C CA . ASP B 1 20 ? 16.36706 -10.29914 -5.17121 1.000 52.41282 102 ASP B CA 1
ATOM 8578 C C . ASP B 1 20 ? 15.20002 -9.62223 -5.87758 1.000 50.89434 102 ASP B C 1
ATOM 8579 O O . ASP B 1 20 ? 14.77995 -10.05538 -6.95661 1.000 46.83293 102 ASP B O 1
ATOM 8588 N N . VAL B 1 21 ? 14.66255 -8.55625 -5.28287 1.000 49.06363 103 VAL B N 1
ATOM 8589 C CA . VAL B 1 21 ? 13.52485 -7.86541 -5.88291 1.000 52.15176 103 VAL B CA 1
ATOM 8590 C C . VAL B 1 21 ? 13.91359 -7.27430 -7.23129 1.000 48.00591 103 VAL B C 1
ATOM 8591 O O . VAL B 1 21 ? 13.18252 -7.40324 -8.21953 1.000 47.33002 103 VAL B O 1
ATOM 8604 N N . LEU B 1 22 ? 15.07059 -6.61340 -7.29340 1.000 46.71608 104 LEU B N 1
ATOM 8605 C CA . LEU B 1 22 ? 15.48950 -6.00300 -8.54927 1.000 49.89495 104 LEU B CA 1
ATOM 8606 C C . LEU B 1 22 ? 15.81764 -7.06430 -9.58959 1.000 47.48135 104 LEU B C 1
ATOM 8607 O O . LEU B 1 22 ? 15.48489 -6.90946 -10.77041 1.000 44.60615 104 LEU B O 1
ATOM 8623 N N . THR B 1 23 ? 16.47170 -8.14920 -9.17176 1.000 49.92333 105 THR B N 1
ATOM 8624 C CA . THR B 1 23 ? 16.82600 -9.19626 -10.12273 1.000 56.28581 105 THR B CA 1
ATOM 8625 C C . THR B 1 23 ? 15.58235 -9.77132 -10.79014 1.000 46.13174 105 THR B C 1
ATOM 8626 O O . THR B 1 23 ? 15.55977 -9.97437 -12.00822 1.000 54.09133 105 THR B O 1
ATOM 8637 N N . GLU B 1 24 ? 14.53216 -10.03042 -10.01121 1.000 56.29868 106 GLU B N 1
ATOM 8638 C CA . GLU B 1 24 ? 13.29577 -10.54135 -10.59319 1.000 59.07091 106 GLU B CA 1
ATOM 8639 C C . GLU B 1 24 ? 12.64502 -9.49975 -11.49603 1.000 55.88463 106 GLU B C 1
ATOM 8640 O O . GLU B 1 24 ? 12.22373 -9.81103 -12.61672 1.000 57.45799 106 GLU B O 1
ATOM 8652 N N . ALA B 1 25 ? 12.56221 -8.25199 -11.02893 1.000 51.80899 107 ALA B N 1
ATOM 8653 C CA . ALA B 1 25 ? 11.98005 -7.19758 -11.85255 1.000 47.34497 107 ALA B CA 1
ATOM 8654 C C . ALA B 1 25 ? 1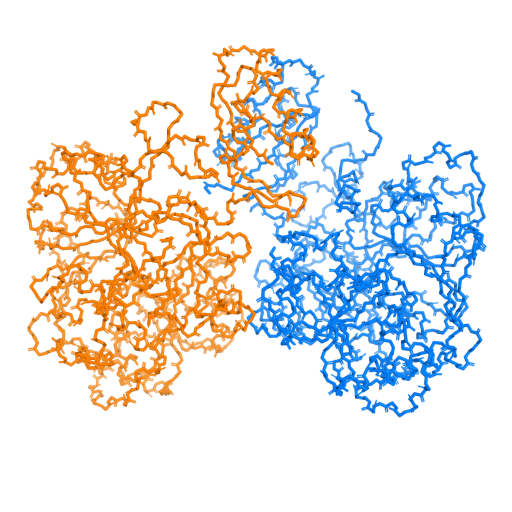2.73002 -7.05124 -13.16995 1.000 45.47691 107 ALA B C 1
ATOM 8655 O O . ALA B 1 25 ? 12.12281 -6.78567 -14.21434 1.000 45.38077 107 ALA B O 1
ATOM 8662 N N . ALA B 1 26 ? 14.05392 -7.21425 -13.14009 1.000 46.45279 108 ALA B N 1
ATOM 8663 C CA . ALA B 1 26 ? 14.84986 -7.06684 -14.35112 1.000 47.87251 108 ALA B CA 1
ATOM 8664 C C . ALA B 1 26 ? 14.57650 -8.17210 -15.36032 1.000 47.97954 108 ALA B C 1
ATOM 8665 O O . ALA B 1 26 ? 14.94196 -8.02403 -16.52870 1.000 40.74571 108 ALA B O 1
ATOM 8672 N N . LYS B 1 27 ? 13.95802 -9.27740 -14.93563 1.000 53.67444 109 LYS B N 1
ATOM 8673 C CA . LYS B 1 27 ? 13.58519 -10.33049 -15.87259 1.000 49.52808 109 LYS B CA 1
ATOM 8674 C C . LYS B 1 27 ? 12.38300 -9.94138 -16.72133 1.000 51.36181 109 LYS B C 1
ATOM 8675 O O . LYS B 1 27 ? 12.20878 -10.48948 -17.81509 1.000 55.33047 109 LYS B O 1
ATOM 8694 N N . THR B 1 28 ? 11.55340 -9.01670 -16.24625 1.000 51.43705 110 THR B N 1
ATOM 8695 C CA . THR B 1 28 ? 10.47019 -8.48619 -17.05473 1.000 46.16221 110 THR B CA 1
ATOM 8696 C C . THR B 1 28 ? 11.00671 -7.42715 -18.01313 1.000 44.92896 110 THR B C 1
ATOM 8697 O O . THR B 1 28 ? 12.16698 -7.01394 -17.94017 1.000 47.30627 110 THR B O 1
ATOM 8708 N N . THR B 1 29 ? 10.13814 -6.97752 -18.91592 1.000 46.07541 111 THR B N 1
ATOM 8709 C CA . THR B 1 29 ? 10.43183 -5.84709 -19.78519 1.000 48.12493 111 THR B CA 1
ATOM 8710 C C . THR B 1 29 ? 9.79684 -4.55667 -19.28488 1.000 45.40924 111 THR B C 1
ATOM 8711 O O . THR B 1 29 ? 9.88374 -3.53018 -19.96559 1.000 48.66975 111 THR B O 1
ATOM 8722 N N . ASN B 1 30 ? 9.16203 -4.58623 -18.11673 1.000 50.08073 112 ASN B N 1
ATOM 8723 C CA . ASN B 1 30 ? 8.62512 -3.38507 -17.50093 1.000 51.50935 112 ASN B CA 1
ATOM 8724 C C . ASN B 1 30 ? 9.74231 -2.58512 -16.83677 1.000 45.04301 112 ASN B C 1
ATOM 8725 O O . ASN B 1 30 ? 10.87989 -3.04244 -16.69669 1.000 46.69307 112 ASN B O 1
ATOM 8736 N N . GLY B 1 31 ? 9.40192 -1.36827 -16.42744 1.000 46.44676 113 GLY B N 1
ATOM 8737 C CA . GLY B 1 31 ? 10.34544 -0.51815 -15.73396 1.000 41.27823 113 GLY B CA 1
ATOM 8738 C C . GLY B 1 31 ? 9.75011 0.81675 -15.35600 1.000 37.37851 113 GLY B C 1
ATOM 8739 O O . GLY B 1 31 ? 8.54200 0.92798 -15.13233 1.000 46.36393 113 GLY B O 1
ATOM 8743 N N . LEU B 1 32 ? 10.58789 1.84095 -15.29094 1.000 36.48389 114 LEU B N 1
ATOM 8744 C CA . LEU B 1 32 ? 10.16190 3.16482 -14.87689 1.000 40.93210 114 LEU B CA 1
ATOM 8745 C C . LEU B 1 32 ? 10.07969 4.09773 -16.07587 1.000 38.70633 114 LEU B C 1
ATOM 8746 O O . LEU B 1 32 ? 10.82395 3.95879 -17.04851 1.000 35.53444 114 LEU B O 1
ATOM 8762 N N . THR B 1 33 ? 9.15576 5.05018 -15.99378 1.000 40.00697 115 THR B N 1
ATOM 8763 C CA . THR B 1 33 ? 9.06851 6.14484 -16.94880 1.000 44.14226 115 THR B CA 1
ATOM 8764 C C . THR B 1 33 ? 9.07185 7.44696 -16.16702 1.000 37.60274 115 THR B C 1
ATOM 8765 O O . THR B 1 33 ? 8.19979 7.66594 -15.32078 1.000 39.10214 115 THR B O 1
ATOM 8776 N N . TYR B 1 34 ? 10.04403 8.30377 -16.45430 1.000 38.89605 116 TYR B N 1
ATOM 8777 C CA . TYR B 1 34 ? 10.18558 9.59357 -15.79492 1.000 44.15303 116 TYR B CA 1
ATOM 8778 C C . TYR B 1 34 ? 9.60440 10.68239 -16.68803 1.000 45.57520 116 TYR B C 1
ATOM 8779 O O . TYR B 1 34 ? 10.04866 10.86065 -17.82685 1.000 48.83031 116 TYR B O 1
ATOM 8797 N N . ILE B 1 35 ? 8.61670 11.40520 -16.16934 1.000 42.75166 117 ILE B N 1
ATOM 8798 C CA . ILE B 1 35 ? 7.93196 12.43771 -16.93794 1.000 50.78138 117 ILE B CA 1
ATOM 8799 C C . ILE B 1 35 ? 8.78132 13.70166 -16.93253 1.000 59.66032 117 ILE B C 1
ATOM 8800 O O . ILE B 1 35 ? 9.10396 14.24110 -15.86866 1.000 56.43617 117 ILE B O 1
ATOM 8816 N N . VAL B 1 36 ? 9.14172 14.17449 -18.12238 1.000 58.16402 118 VAL B N 1
ATOM 8817 C CA . VAL B 1 36 ? 9.86233 15.43684 -18.26610 1.000 64.25890 118 VAL B CA 1
ATOM 8818 C C . VAL B 1 36 ? 8.89864 16.59875 -18.46576 1.000 67.50172 118 VAL B C 1
ATOM 8819 O O . VAL B 1 36 ? 8.97389 17.61446 -17.76957 1.000 72.51393 118 VAL B O 1
ATOM 8832 N N . ASN B 1 37 ? 7.98265 16.46487 -19.41642 1.000 62.73825 119 ASN B N 1
ATOM 8833 C CA . ASN B 1 37 ? 6.94524 17.45748 -19.65635 1.000 64.99319 119 ASN B CA 1
ATOM 8834 C C . ASN B 1 37 ? 5.83354 16.77362 -20.44489 1.000 68.04197 119 ASN B C 1
ATOM 8835 O O . ASN B 1 37 ? 5.81842 15.54593 -20.58606 1.000 62.34953 119 ASN B O 1
ATOM 8846 N N . SER B 1 38 ? 4.90111 17.57308 -20.96877 1.000 67.33020 120 SER B N 1
ATOM 8847 C CA . SER B 1 38 ? 3.75599 17.00876 -21.67546 1.000 71.45431 120 SER B CA 1
ATOM 8848 C C . SER B 1 38 ? 4.17758 16.19487 -22.89285 1.000 70.47712 120 SER B C 1
ATOM 8849 O O . SER B 1 38 ? 3.51053 15.21349 -23.23940 1.000 65.63516 120 SER B O 1
ATOM 8857 N N . LYS B 1 39 ? 5.27508 16.57502 -23.54762 1.000 73.20334 121 LYS B N 1
ATOM 8858 C CA . LYS B 1 39 ? 5.66591 15.98929 -24.82346 1.000 81.98918 121 LYS B CA 1
ATOM 8859 C C . LYS B 1 39 ? 6.96231 15.18945 -24.74790 1.000 81.11522 121 LYS B C 1
ATOM 8860 O O . LYS B 1 39 ? 7.48462 14.78501 -25.79247 1.000 90.04171 121 LYS B O 1
ATOM 8868 N N . ASN B 1 40 ? 7.49560 14.94519 -23.55094 1.000 77.03998 122 ASN B N 1
ATOM 8869 C CA . ASN B 1 40 ? 8.76119 14.23688 -23.41537 1.000 80.67366 122 ASN B CA 1
ATOM 8870 C C . ASN B 1 40 ? 8.74618 13.35307 -22.17589 1.000 71.47550 122 ASN B C 1
ATOM 8871 O O . ASN B 1 40 ? 8.01420 13.60178 -21.21493 1.000 64.05261 122 ASN B O 1
ATOM 8882 N N . GLU B 1 41 ? 9.57874 12.31267 -22.21671 1.000 67.92143 123 GLU B N 1
ATOM 8883 C CA . GLU B 1 41 ? 9.72046 11.37351 -21.11338 1.000 58.07564 123 GLU B CA 1
ATOM 8884 C C . GLU B 1 41 ? 11.02282 10.60654 -21.29241 1.000 58.49326 123 GLU B C 1
ATOM 8885 O O . GLU B 1 41 ? 11.54803 10.48911 -22.40154 1.000 58.57845 123 GLU B O 1
ATOM 8897 N N . LEU B 1 42 ? 11.53665 10.08688 -20.18110 1.000 54.80550 124 LEU B N 1
ATOM 8898 C CA . LEU B 1 42 ? 12.70684 9.21702 -20.17234 1.000 51.25930 124 LEU B CA 1
ATOM 8899 C C . LEU B 1 42 ? 12.28994 7.86473 -19.61053 1.000 51.51894 124 LEU B C 1
ATOM 8900 O O . LEU B 1 42 ? 11.58986 7.80183 -18.59357 1.000 49.36115 124 LEU B O 1
ATOM 8916 N N . THR B 1 43 ? 12.70019 6.78868 -20.27703 1.000 41.21202 125 THR B N 1
ATOM 8917 C CA . THR B 1 43 ? 12.34446 5.43894 -19.86536 1.000 44.70783 125 THR B CA 1
ATOM 8918 C C . THR B 1 43 ? 13.57418 4.71149 -19.33883 1.000 43.15032 125 THR B C 1
ATOM 8919 O O . THR B 1 43 ? 14.69903 4.93897 -19.79221 1.000 37.57609 125 THR B O 1
ATOM 8930 N N . GLN B 1 44 ? 13.34152 3.83798 -18.36133 1.000 46.17815 126 GLN B N 1
ATOM 8931 C CA . GLN B 1 44 ? 14.41364 3.09062 -17.70514 1.000 44.21375 126 GLN B CA 1
ATOM 8932 C C . GLN B 1 44 ? 13.82386 1.74266 -17.28648 1.000 43.30992 126 GLN B C 1
ATOM 8933 O O . GLN B 1 44 ? 13.22550 1.62138 -16.21530 1.000 45.09139 126 GLN B O 1
ATOM 8947 N N . SER B 1 45 ? 13.98581 0.74282 -18.14935 1.000 42.03127 127 SER B N 1
ATOM 8948 C CA . SER B 1 45 ? 13.52897 -0.59555 -17.81274 1.000 41.48303 127 SER B CA 1
ATOM 8949 C C . SER B 1 45 ? 14.19994 -1.06227 -16.52678 1.000 40.06750 127 SER B C 1
ATOM 8950 O O . SER B 1 45 ? 15.25125 -0.55860 -16.12289 1.000 40.64859 127 SER B O 1
ATOM 8958 N N . TYR B 1 46 ? 13.57666 -2.04432 -15.87629 1.000 39.66655 128 TYR B N 1
ATOM 8959 C CA . TYR B 1 46 ? 14.16963 -2.59637 -14.66513 1.000 41.85946 128 TYR B CA 1
ATOM 8960 C C . TYR B 1 46 ? 15.52445 -3.23325 -14.95169 1.000 45.74934 128 TYR B C 1
ATOM 8961 O O . TYR B 1 46 ? 16.41690 -3.20854 -14.09377 1.000 46.56729 128 TYR B O 1
ATOM 8979 N N . ALA B 1 47 ? 15.70050 -3.80016 -16.14709 1.000 45.97057 129 ALA B N 1
ATOM 8980 C CA . ALA B 1 47 ? 17.00805 -4.31870 -16.53854 1.000 44.50822 129 ALA B CA 1
ATOM 8981 C C . ALA B 1 47 ? 18.02093 -3.18956 -16.68391 1.000 43.16550 129 ALA B C 1
ATOM 8982 O O . ALA B 1 47 ? 19.16765 -3.31065 -16.23411 1.000 45.59506 129 ALA B O 1
ATOM 8989 N N . GLN B 1 48 ? 17.61263 -2.08396 -17.31095 1.000 38.28345 130 GLN B N 1
ATOM 8990 C CA . GLN B 1 48 ? 18.47675 -0.91301 -17.39722 1.000 40.98409 130 GLN B CA 1
ATOM 8991 C C . GLN B 1 48 ? 18.72947 -0.30584 -16.02229 1.000 47.67938 130 GLN B C 1
ATOM 8992 O O . GLN B 1 48 ? 19.82491 0.20305 -15.75446 1.000 43.65087 130 GLN B O 1
ATOM 9006 N N . LEU B 1 49 ? 17.72771 -0.33859 -15.13889 1.000 47.83239 131 LEU B N 1
ATOM 9007 C CA . LEU B 1 49 ? 17.93506 0.14026 -13.77643 1.000 40.73974 131 LEU B CA 1
ATOM 9008 C C . LEU B 1 49 ? 19.05355 -0.64066 -13.09836 1.000 45.07891 131 LEU B C 1
ATOM 9009 O O . LEU B 1 49 ? 19.95456 -0.05608 -12.48496 1.000 46.45040 131 LEU B O 1
ATOM 9025 N N . GLN B 1 50 ? 19.01878 -1.97024 -13.20993 1.000 46.04284 132 GLN B N 1
ATOM 9026 C CA . GLN B 1 50 ? 20.07188 -2.78479 -12.61380 1.000 45.55707 132 GLN B CA 1
ATOM 9027 C C . GLN B 1 50 ? 21.43756 -2.40326 -13.16954 1.000 48.32684 132 GLN B C 1
ATOM 9028 O O . GLN B 1 50 ? 22.40917 -2.27179 -12.41605 1.000 49.10904 132 GLN B O 1
ATOM 9042 N N . GLY B 1 51 ? 21.53007 -2.21516 -14.48606 1.000 46.33834 133 GLY B N 1
ATOM 9043 C CA . GLY B 1 51 ? 22.80019 -1.83276 -15.07605 1.000 50.82065 133 GLY B CA 1
ATOM 9044 C C . GLY B 1 51 ? 23.24740 -0.45066 -14.64410 1.000 46.93317 133 GLY B C 1
ATOM 9045 O O . GLY B 1 51 ? 24.41844 -0.24287 -14.31491 1.000 45.80985 133 GLY B O 1
ATOM 9049 N N . ASP B 1 52 ? 22.32738 0.51652 -14.65038 1.000 44.34685 134 ASP B N 1
ATOM 9050 C CA . ASP B 1 52 ? 22.67451 1.85861 -14.19677 1.000 47.21683 134 ASP B CA 1
ATOM 9051 C C . ASP B 1 52 ? 23.10505 1.84657 -12.73465 1.000 45.86561 134 ASP B C 1
ATOM 9052 O O . ASP B 1 52 ? 24.01908 2.58180 -12.34537 1.000 43.44094 134 ASP B O 1
ATOM 9061 N N . ALA B 1 53 ? 22.46065 1.01345 -11.90997 1.000 43.30517 135 ALA B N 1
ATOM 9062 C CA . ALA B 1 53 ? 22.85036 0.91261 -10.50782 1.000 45.05439 135 ALA B CA 1
ATOM 9063 C C . ALA B 1 53 ? 24.21563 0.25775 -10.35791 1.000 51.40300 135 ALA B C 1
ATOM 9064 O O . ALA B 1 53 ? 24.94476 0.55351 -9.40173 1.000 42.16911 135 ALA B O 1
ATOM 9071 N N . GLU B 1 54 ? 24.57428 -0.63773 -11.28204 1.000 48.61607 136 GLU B N 1
ATOM 9072 C CA . GLU B 1 54 ? 25.89689 -1.25190 -11.23484 1.000 50.73313 136 GLU B CA 1
ATOM 9073 C C . GLU B 1 54 ? 26.97410 -0.24188 -11.60309 1.000 47.21120 136 GLU B C 1
ATOM 9074 O O . GLU B 1 54 ? 28.07786 -0.26946 -11.04973 1.000 51.98863 136 GLU B O 1
ATOM 9086 N N . ARG B 1 55 ? 26.67054 0.66093 -12.53302 1.000 48.33066 137 ARG B N 1
ATOM 9087 C CA . ARG B 1 55 ? 27.63047 1.69862 -12.88810 1.000 52.44936 137 ARG B CA 1
ATOM 9088 C C . ARG B 1 55 ? 27.83033 2.66417 -11.72973 1.000 47.01388 137 ARG B C 1
ATOM 9089 O O . ARG B 1 55 ? 28.96422 2.92231 -11.31141 1.000 46.69761 137 ARG B O 1
ATOM 9110 N N . VAL B 1 56 ? 26.73487 3.20517 -11.19494 1.000 49.30340 138 VAL B N 1
ATOM 9111 C CA . VAL B 1 56 ? 26.83228 4.06072 -10.01715 1.000 50.61535 138 VAL B CA 1
ATOM 9112 C C . VAL B 1 56 ? 27.60091 3.34514 -8.91479 1.000 44.91286 138 VAL B C 1
ATOM 9113 O O . VAL B 1 56 ? 28.44264 3.94186 -8.23326 1.000 47.11295 138 VAL B O 1
ATOM 9126 N N . LEU B 1 57 ? 27.34175 2.04733 -8.73859 1.000 41.57304 139 LEU B N 1
ATOM 9127 C CA . LEU B 1 57 ? 28.06402 1.28242 -7.72917 1.000 42.30032 139 LEU B CA 1
ATOM 9128 C C . LEU B 1 57 ? 29.57037 1.40368 -7.91899 1.000 48.23676 139 LEU B C 1
ATOM 9129 O O . LEU B 1 57 ? 30.32308 1.48780 -6.94181 1.000 47.11908 139 LEU B O 1
ATOM 9145 N N . THR B 1 58 ? 30.03054 1.40934 -9.17226 1.000 51.58753 140 THR B N 1
ATOM 9146 C CA . THR B 1 58 ? 31.45524 1.58948 -9.43372 1.000 49.77785 140 THR B CA 1
ATOM 9147 C C . THR B 1 58 ? 31.94332 2.93623 -8.91827 1.000 44.21537 140 THR B C 1
ATOM 9148 O O . THR B 1 58 ? 33.05755 3.04278 -8.39388 1.000 49.41092 140 THR B O 1
ATOM 9159 N N . GLY B 1 59 ? 31.13432 3.98237 -9.08259 1.000 43.47716 141 GLY B N 1
ATOM 9160 C CA . GLY B 1 59 ? 31.52492 5.28615 -8.57747 1.000 47.28739 141 GLY B CA 1
ATOM 9161 C C . GLY B 1 59 ? 31.51033 5.34697 -7.06182 1.000 51.16983 141 GLY B C 1
ATOM 9162 O O . GLY B 1 59 ? 32.42647 5.89843 -6.44585 1.000 55.36838 141 GLY B O 1
ATOM 9166 N N . LEU B 1 60 ? 30.47698 4.77550 -6.43877 1.000 42.41955 142 LEU B N 1
ATOM 9167 C CA . LEU B 1 60 ? 30.39661 4.78751 -4.98187 1.000 50.04408 142 LEU B CA 1
ATOM 9168 C C . LEU B 1 60 ? 31.56187 4.01968 -4.37059 1.000 49.18939 142 LEU B C 1
ATOM 9169 O O . LEU B 1 60 ? 32.23007 4.50756 -3.45270 1.000 45.15783 142 LEU B O 1
ATOM 9185 N N . ARG B 1 61 ? 31.82817 2.81420 -4.87868 1.000 48.42733 143 ARG B N 1
ATOM 9186 C CA . ARG B 1 61 ? 32.96622 2.04619 -4.38715 1.000 50.52616 143 ARG B CA 1
ATOM 9187 C C . ARG B 1 61 ? 34.28434 2.74476 -4.69681 1.000 53.55483 143 ARG B C 1
ATOM 9188 O O . ARG B 1 61 ? 35.25402 2.60217 -3.94440 1.000 54.49124 143 ARG B O 1
ATOM 9209 N N . ALA B 1 62 ? 34.34035 3.51082 -5.78790 1.000 54.13718 144 ALA B N 1
ATOM 9210 C CA . ALA B 1 62 ? 35.53809 4.29570 -6.06255 1.000 57.57121 144 ALA B CA 1
ATOM 9211 C C . ALA B 1 62 ? 35.74940 5.36982 -5.00407 1.000 59.80264 144 ALA B C 1
ATOM 9212 O O . ALA B 1 62 ? 36.88920 5.78228 -4.75813 1.000 57.49937 144 ALA B O 1
ATOM 9219 N N . LEU B 1 63 ? 34.66947 5.83641 -4.37803 1.000 55.56569 145 LEU B N 1
ATOM 9220 C CA . LEU B 1 63 ? 34.74804 6.81997 -3.30593 1.000 56.93119 145 LEU B CA 1
ATOM 9221 C C . LEU B 1 63 ? 35.01552 6.18975 -1.94468 1.000 52.46498 145 LEU B C 1
ATOM 9222 O O . LEU B 1 63 ? 35.02677 6.90889 -0.93995 1.000 61.82383 145 LEU B O 1
ATOM 9238 N N . GLY B 1 64 ? 35.22327 4.87516 -1.88609 1.000 50.90779 146 GLY B N 1
ATOM 9239 C CA . GLY B 1 64 ? 35.57069 4.20127 -0.65657 1.000 51.74189 146 GLY B CA 1
ATOM 9240 C C . GLY B 1 64 ? 34.40382 3.68696 0.15846 1.000 57.00835 146 GLY B C 1
ATOM 9241 O O . GLY B 1 64 ? 34.62786 3.13304 1.24415 1.000 56.75342 146 GLY B O 1
ATOM 9245 N N . LEU B 1 65 ? 33.17111 3.84345 -0.32157 1.000 54.37724 147 LEU B N 1
ATOM 9246 C CA . LEU B 1 65 ? 32.01908 3.35979 0.42723 1.000 52.65117 147 LEU B CA 1
ATOM 9247 C C . LEU B 1 65 ? 32.07770 1.84643 0.58367 1.000 50.85832 147 LEU B C 1
ATOM 9248 O O . LEU B 1 65 ? 32.36771 1.11300 -0.36627 1.000 56.61139 147 LEU B O 1
ATOM 9264 N N . LYS B 1 66 ? 31.79693 1.38494 1.79644 1.000 51.71601 148 LYS B N 1
ATOM 9265 C CA . LYS B 1 66 ? 31.80847 -0.02741 2.13336 1.000 52.32684 148 LYS B CA 1
ATOM 9266 C C . LYS B 1 66 ? 30.41910 -0.44594 2.59248 1.000 49.40744 148 LYS B C 1
ATOM 9267 O O . LYS B 1 66 ? 29.56882 0.38903 2.91474 1.000 46.58697 148 LYS B O 1
ATOM 9286 N N . ALA B 1 67 ? 30.19200 -1.75484 2.60623 1.000 47.30251 149 ALA B N 1
ATOM 9287 C CA . ALA B 1 67 ? 28.89468 -2.27813 3.00701 1.000 53.03628 149 ALA B CA 1
ATOM 9288 C C . ALA B 1 67 ? 28.57474 -1.82146 4.42250 1.000 46.94191 149 ALA B C 1
ATOM 9289 O O . ALA B 1 67 ? 29.36317 -2.04029 5.34589 1.000 45.38515 149 ALA B O 1
ATOM 9296 N N . GLY B 1 68 ? 27.42461 -1.17409 4.59082 1.000 47.23643 150 GLY B N 1
ATOM 9297 C CA . GLY B 1 68 ? 26.99841 -0.66614 5.87279 1.000 43.49326 150 GLY B CA 1
ATOM 9298 C C . GLY B 1 68 ? 27.16073 0.82932 6.03764 1.000 42.41498 150 GLY B C 1
ATOM 9299 O O . GLY B 1 68 ? 26.56495 1.40499 6.95530 1.000 44.22704 150 GLY B O 1
ATOM 9303 N N . ASP B 1 69 ? 27.94620 1.47114 5.17909 1.000 42.33067 151 ASP B N 1
ATOM 9304 C CA . ASP B 1 69 ? 28.11264 2.91154 5.27803 1.000 43.84138 151 ASP B CA 1
ATOM 9305 C C . ASP B 1 69 ? 26.83487 3.61700 4.83072 1.000 42.45603 151 ASP B C 1
ATOM 9306 O O . ASP B 1 69 ? 26.22138 3.21932 3.83599 1.000 46.29687 151 ASP B O 1
ATOM 9315 N N . PRO B 1 70 ? 26.41390 4.66346 5.53235 1.000 45.93732 152 PRO B N 1
ATOM 9316 C CA . PRO B 1 70 ? 25.27319 5.45356 5.06657 1.000 45.10860 152 PRO B CA 1
ATOM 9317 C C . PRO B 1 70 ? 25.65658 6.35838 3.90383 1.000 43.76752 152 PRO B C 1
ATOM 9318 O O . PRO B 1 70 ? 26.82851 6.65572 3.66358 1.000 42.82031 152 PRO B O 1
ATOM 9329 N N . VAL B 1 71 ? 24.62826 6.79812 3.17981 1.000 40.76319 153 VAL B N 1
ATOM 9330 C CA . VAL B 1 71 ? 24.78025 7.71456 2.05541 1.000 40.37652 153 VAL B CA 1
ATOM 9331 C C . VAL B 1 71 ? 23.64485 8.72643 2.11918 1.000 39.43489 153 VAL B C 1
ATOM 9332 O O . VAL B 1 71 ? 22.46898 8.34451 2.11704 1.000 42.68159 153 VAL B O 1
ATOM 9345 N N . PHE B 1 72 ? 23.99333 10.01029 2.16156 1.000 38.78273 154 PHE B N 1
ATOM 9346 C CA . PHE B 1 72 ? 23.02420 11.09298 2.29684 1.000 40.03354 154 PHE B CA 1
ATOM 9347 C C . PHE B 1 72 ? 22.50435 11.49352 0.91941 1.000 41.95865 154 PHE B C 1
ATOM 9348 O O . PHE B 1 72 ? 23.28526 11.89930 0.05192 1.000 41.92655 154 PHE B O 1
ATOM 9365 N N . PHE B 1 73 ? 21.18943 11.40375 0.72704 1.000 46.15002 155 PHE B N 1
ATOM 9366 C CA . PHE B 1 73 ? 20.56064 11.67637 -0.56060 1.000 39.00581 155 PHE B CA 1
ATOM 9367 C C . PHE B 1 73 ? 20.02365 13.10110 -0.60884 1.000 40.21996 155 PHE B C 1
ATOM 9368 O O . PHE B 1 73 ? 19.26052 13.51152 0.27021 1.000 41.72325 155 PHE B O 1
ATOM 9385 N N . GLN B 1 74 ? 20.39264 13.83438 -1.66041 1.000 46.63422 156 GLN B N 1
ATOM 9386 C CA . GLN B 1 74 ? 19.86647 15.17609 -1.92168 1.000 46.46398 156 GLN B CA 1
ATOM 9387 C C . GLN B 1 74 ? 19.62458 15.26314 -3.42765 1.000 47.66997 156 GLN B C 1
ATOM 9388 O O . GLN B 1 74 ? 20.55716 15.51913 -4.19414 1.000 45.69721 156 GLN B O 1
ATOM 9402 N N . PHE B 1 75 ? 18.37801 15.05781 -3.85043 1.000 49.71734 157 PHE B N 1
ATOM 9403 C CA . PHE B 1 75 ? 18.06965 14.87461 -5.26162 1.000 50.31817 157 PHE B CA 1
ATOM 9404 C C . PHE B 1 75 ? 16.89697 15.73336 -5.69916 1.000 50.28185 157 PHE B C 1
ATOM 9405 O O . PHE B 1 75 ? 15.87097 15.79635 -5.01647 1.000 48.30626 157 PHE B O 1
ATOM 9422 N N . SER B 1 76 ? 17.05854 16.38334 -6.85279 1.000 51.17673 158 SER B N 1
ATOM 9423 C CA . SER B 1 76 ? 15.94180 16.98008 -7.57029 1.000 55.09311 158 SER B CA 1
ATOM 9424 C C . SER B 1 76 ? 15.37497 16.05584 -8.64143 1.000 49.77082 158 SER B C 1
ATOM 9425 O O . SER B 1 76 ? 14.23522 16.26019 -9.07380 1.000 50.02898 158 SER B O 1
ATOM 9433 N N . SER B 1 77 ? 16.12599 15.03369 -9.05038 1.000 50.75424 159 SER B N 1
ATOM 9434 C CA . SER B 1 77 ? 15.76441 14.16625 -10.16470 1.000 49.95166 159 SER B CA 1
ATOM 9435 C C . SER B 1 77 ? 15.42469 12.76566 -9.67126 1.000 47.35015 159 SER B C 1
ATOM 9436 O O . SER B 1 77 ? 16.23472 12.12767 -8.98964 1.000 42.89951 159 SER B O 1
ATOM 9444 N N . ASN B 1 78 ? 14.24331 12.27563 -10.05607 1.000 42.22200 160 ASN B N 1
ATOM 9445 C CA . ASN B 1 78 ? 13.82173 10.94384 -9.63400 1.000 43.54600 160 ASN B CA 1
ATOM 9446 C C . ASN B 1 78 ? 14.67672 9.85567 -10.27080 1.000 40.96613 160 ASN B C 1
ATOM 9447 O O . ASN B 1 78 ? 14.98078 8.84374 -9.62765 1.000 37.99880 160 ASN B O 1
ATOM 9458 N N . HIS B 1 79 ? 15.05932 10.03700 -11.53707 1.000 42.66378 161 HIS B N 1
ATOM 9459 C CA . HIS B 1 79 ? 15.88105 9.04179 -12.22001 1.000 43.59266 161 HIS B CA 1
ATOM 9460 C C . HIS B 1 79 ? 17.21382 8.84503 -11.50895 1.000 37.34589 161 HIS B C 1
ATOM 9461 O O . HIS B 1 79 ? 17.65079 7.71016 -11.28373 1.000 39.30702 161 HIS B O 1
ATOM 9475 N N . ALA B 1 80 ? 17.88849 9.94311 -11.16710 1.000 38.44235 162 ALA B N 1
ATOM 9476 C CA . ALA B 1 80 ? 19.14264 9.82777 -10.43308 1.000 43.88521 162 ALA B CA 1
ATOM 9477 C C . ALA B 1 80 ? 18.91892 9.21744 -9.05276 1.000 39.72888 162 ALA B C 1
ATOM 9478 O O . ALA B 1 80 ? 19.69896 8.36512 -8.61092 1.000 37.83651 162 ALA B O 1
ATOM 9485 N N . MET B 1 81 ? 17.84825 9.62693 -8.36359 1.000 41.98127 163 MET B N 1
ATOM 9486 C CA . MET B 1 81 ? 17.60677 9.13844 -7.00588 1.000 38.61352 163 MET B CA 1
ATOM 9487 C C . MET B 1 81 ? 17.29351 7.64685 -7.00363 1.000 37.19231 163 MET B C 1
ATOM 9488 O O . MET B 1 81 ? 17.84767 6.88781 -6.19849 1.000 36.58286 163 MET B O 1
ATOM 9502 N N . VAL B 1 82 ? 16.39779 7.21072 -7.89460 1.000 38.96651 164 VAL B N 1
ATOM 9503 C CA . VAL B 1 82 ? 16.07812 5.78930 -8.00051 1.000 36.36069 164 VAL B CA 1
ATOM 9504 C C . VAL B 1 82 ? 17.33376 4.98409 -8.31099 1.000 35.47910 164 VAL B C 1
ATOM 9505 O O . VAL B 1 82 ? 17.58266 3.93353 -7.70565 1.000 38.62143 164 VAL B O 1
ATOM 9518 N N . THR B 1 83 ? 18.15328 5.46686 -9.24673 1.000 37.40834 165 THR B N 1
ATOM 9519 C CA . THR B 1 83 ? 19.37258 4.74159 -9.59248 1.000 40.33450 165 THR B CA 1
ATOM 9520 C C . THR B 1 83 ? 20.33598 4.70564 -8.41803 1.000 33.40241 165 THR B C 1
ATOM 9521 O O . THR B 1 83 ? 20.96578 3.67366 -8.15336 1.000 38.07141 165 THR B O 1
ATOM 9532 N N . ALA B 1 84 ? 20.45996 5.82314 -7.69893 1.000 41.66912 166 ALA B N 1
ATOM 9533 C CA . ALA B 1 84 ? 21.30534 5.84760 -6.50988 1.000 37.11198 166 ALA B CA 1
ATOM 9534 C C . ALA B 1 84 ? 20.80684 4.86470 -5.45892 1.000 35.81483 166 ALA B C 1
ATOM 9535 O O . ALA B 1 84 ? 21.60169 4.13462 -4.85221 1.000 40.02147 166 ALA B O 1
ATOM 9542 N N . PHE B 1 85 ? 19.49289 4.83126 -5.22713 1.000 36.71122 167 PHE B N 1
ATOM 9543 C CA . PHE B 1 85 ? 18.94339 3.94623 -4.20355 1.000 36.65529 167 PHE B CA 1
ATOM 9544 C C . PHE B 1 85 ? 19.34584 2.49950 -4.45889 1.000 35.40133 167 PHE B C 1
ATOM 9545 O O . PHE B 1 85 ? 19.76360 1.78305 -3.54025 1.000 36.01404 167 PHE B O 1
ATOM 9562 N N . TRP B 1 86 ? 19.22951 2.05390 -5.71036 1.000 38.97332 168 TRP B N 1
ATOM 9563 C CA . TRP B 1 86 ? 19.54468 0.67090 -6.04798 1.000 36.38177 168 TRP B CA 1
ATOM 9564 C C . TRP B 1 86 ? 21.04415 0.43206 -6.14852 1.000 34.18032 168 TRP B C 1
ATOM 9565 O O . TRP B 1 86 ? 21.51433 -0.66336 -5.82127 1.000 37.50196 168 TRP B O 1
ATOM 9586 N N . ALA B 1 87 ? 21.81526 1.43149 -6.57619 1.000 40.81074 169 ALA B N 1
ATOM 9587 C CA . ALA B 1 87 ? 23.26447 1.30688 -6.47698 1.000 38.55659 169 ALA B CA 1
ATOM 9588 C C . ALA B 1 87 ? 23.67753 1.03070 -5.03723 1.000 41.06079 169 ALA B C 1
ATOM 9589 O O . ALA B 1 87 ? 24.56796 0.21089 -4.78089 1.000 45.46351 169 ALA B O 1
ATOM 9596 N N . CYS B 1 88 ? 23.02551 1.69282 -4.07911 1.000 39.67830 170 CYS B N 1
ATOM 9597 C CA . CYS B 1 88 ? 23.34706 1.45307 -2.67540 1.000 37.95188 170 CYS B CA 1
ATOM 9598 C C . CYS B 1 88 ? 22.87373 0.07475 -2.23056 1.000 36.48205 170 CYS B C 1
ATOM 9599 O O . CYS B 1 88 ? 23.54427 -0.58954 -1.43089 1.000 39.25378 170 CYS B O 1
ATOM 9607 N N . VAL B 1 89 ? 21.72683 -0.37761 -2.74076 1.000 38.02537 171 VAL B N 1
ATOM 9608 C CA . VAL B 1 89 ? 21.26725 -1.73225 -2.44105 1.000 39.42929 171 VAL B CA 1
ATOM 9609 C C . VAL B 1 89 ? 22.28988 -2.75488 -2.92397 1.000 39.92695 171 VAL B C 1
ATOM 9610 O O . VAL B 1 89 ? 22.64897 -3.69001 -2.20012 1.000 41.95325 171 VAL B O 1
ATOM 9623 N N . LEU B 1 90 ? 22.77508 -2.59287 -4.15782 1.000 42.94118 172 LEU B N 1
ATOM 9624 C CA . LEU B 1 90 ? 23.77225 -3.52248 -4.67833 1.000 43.05006 172 LEU B CA 1
ATOM 9625 C C . LEU B 1 90 ? 25.02228 -3.52268 -3.80911 1.000 42.92963 172 LEU B C 1
ATOM 9626 O O . LEU B 1 90 ? 25.56688 -4.58598 -3.48935 1.000 45.58316 172 LEU B O 1
ATOM 9642 N N . GLY B 1 91 ? 25.47923 -2.34302 -3.40006 1.000 40.77314 173 GLY B N 1
ATOM 9643 C CA . GLY B 1 91 ? 26.67639 -2.22931 -2.59647 1.000 46.64388 173 GLY B CA 1
ATOM 9644 C C . GLY B 1 91 ? 26.48896 -2.43068 -1.11351 1.000 44.26143 173 GLY B C 1
ATOM 9645 O O . GLY B 1 91 ? 27.46788 -2.37363 -0.36533 1.000 49.26519 173 GLY B O 1
ATOM 9649 N N . GLY B 1 92 ? 25.26480 -2.67479 -0.65429 1.000 48.76948 174 GLY B N 1
ATOM 9650 C CA . GLY B 1 92 ? 25.03857 -2.78812 0.77233 1.000 45.38248 174 GLY B CA 1
ATOM 9651 C C . GLY B 1 92 ? 25.17578 -1.48400 1.52097 1.000 40.96411 174 GLY B C 1
ATOM 9652 O O . GLY B 1 92 ? 25.33214 -1.49372 2.74356 1.000 47.07191 174 GLY B O 1
ATOM 9656 N N . PHE B 1 93 ? 25.14832 -0.35875 0.81387 1.000 44.59587 175 PHE B N 1
ATOM 9657 C CA . PHE B 1 93 ? 25.14889 0.95022 1.44167 1.000 40.92029 175 PHE B CA 1
ATOM 9658 C C . PHE B 1 93 ? 23.73176 1.31494 1.86512 1.000 44.04449 175 PHE B C 1
ATOM 9659 O O . PHE B 1 93 ? 22.74509 0.83741 1.29890 1.000 42.58255 175 PHE B O 1
ATOM 9676 N N . VAL B 1 94 ? 23.63897 2.18866 2.86089 1.000 40.95802 176 VAL B N 1
ATOM 9677 C CA . VAL B 1 94 ? 22.35617 2.50806 3.47773 1.000 41.52701 176 VAL B CA 1
ATOM 9678 C C . VAL B 1 94 ? 21.93924 3.91372 3.06330 1.000 37.72431 176 VAL B C 1
ATOM 9679 O O . VAL B 1 94 ? 22.40207 4.89505 3.66193 1.000 45.00311 176 VAL B O 1
ATOM 9692 N N . PRO B 1 95 ? 21.07271 4.06623 2.06233 1.000 37.90605 177 PRO B N 1
ATOM 9693 C CA . PRO B 1 95 ? 20.62113 5.40850 1.68895 1.000 40.86575 177 PRO B CA 1
ATOM 9694 C C . PRO B 1 95 ? 19.91464 6.09836 2.84207 1.000 37.37561 177 PRO B C 1
ATOM 9695 O O . PRO B 1 95 ? 19.24562 5.46341 3.65969 1.000 39.24298 177 PRO B O 1
ATOM 9706 N N . THR B 1 96 ? 20.05381 7.41820 2.88642 1.000 38.79987 178 THR B N 1
ATOM 9707 C CA . THR B 1 96 ? 19.34458 8.25938 3.84640 1.000 40.99289 178 THR B CA 1
ATOM 9708 C C . THR B 1 96 ? 18.37493 9.12443 3.05224 1.000 34.76570 178 THR B C 1
ATOM 9709 O O . THR B 1 96 ? 18.77080 10.11597 2.43331 1.000 41.81839 178 THR B O 1
ATOM 9720 N N . LEU B 1 97 ? 17.10429 8.74484 3.08103 1.000 34.89340 179 LEU B N 1
ATOM 9721 C CA . LEU B 1 97 ? 16.08375 9.38599 2.26515 1.000 39.42791 179 LEU B CA 1
ATOM 9722 C C . LEU B 1 97 ? 15.60346 10.65321 2.95921 1.000 43.83270 179 LEU B C 1
ATOM 9723 O O . LEU B 1 97 ? 14.87710 10.59196 3.95779 1.000 45.60483 179 LEU B O 1
ATOM 9739 N N . VAL B 1 98 ? 16.00667 11.80107 2.42352 1.000 42.53190 180 VAL B N 1
ATOM 9740 C CA . VAL B 1 98 ? 15.54408 13.09964 2.89618 1.000 41.96045 180 VAL B CA 1
ATOM 9741 C C . VAL B 1 98 ? 15.45641 14.02729 1.69449 1.000 48.19984 180 VAL B C 1
ATOM 9742 O O . VAL B 1 98 ? 16.26993 13.94465 0.76716 1.000 48.48719 180 VAL B O 1
ATOM 9755 N N . SER B 1 99 ? 14.45467 14.90184 1.70582 1.000 52.04276 181 SER B N 1
ATOM 9756 C CA . SER B 1 99 ? 14.23578 15.79136 0.57608 1.000 56.14366 181 SER B CA 1
ATOM 9757 C C . SER B 1 99 ? 15.33559 16.84216 0.49610 1.000 56.43796 181 SER B C 1
ATOM 9758 O O . SER B 1 99 ? 15.94732 17.21816 1.50129 1.000 51.61920 181 SER B O 1
ATOM 9766 N N . ALA B 1 100 ? 15.58777 17.30977 -0.72335 1.000 54.95078 182 ALA B N 1
ATOM 9767 C CA . ALA B 1 100 ? 16.51316 18.41332 -0.91842 1.000 54.35739 182 ALA B CA 1
ATOM 9768 C C . ALA B 1 100 ? 15.97733 19.66726 -0.23803 1.000 58.94501 182 ALA B C 1
ATOM 9769 O O . ALA B 1 100 ? 14.76872 19.83061 -0.04568 1.000 55.16686 182 ALA B O 1
ATOM 9776 N N . ALA B 1 101 ? 16.89071 20.55471 0.13331 1.000 63.80495 183 ALA B N 1
ATOM 9777 C CA . ALA B 1 101 ? 16.47973 21.79175 0.78111 1.000 68.09901 183 ALA B CA 1
ATOM 9778 C C . ALA B 1 101 ? 15.89748 22.75540 -0.25132 1.000 71.89498 183 ALA B C 1
ATOM 9779 O O . ALA B 1 101 ? 16.38119 22.81246 -1.38536 1.000 67.71439 183 ALA B O 1
ATOM 9786 N N . PRO B 1 102 ? 14.86538 23.52448 0.10976 1.000 71.30326 184 PRO B N 1
ATOM 9787 C CA . PRO B 1 102 ? 14.34214 24.51702 -0.84295 1.000 75.63189 184 PRO B CA 1
ATOM 9788 C C . PRO B 1 102 ? 15.40332 25.48920 -1.32085 1.000 78.89375 184 PRO B C 1
ATOM 9789 O O . PRO B 1 102 ? 15.36150 25.92399 -2.47848 1.000 76.26879 184 PRO B O 1
ATOM 9800 N N . THR B 1 103 ? 16.36282 25.83507 -0.46632 1.000 79.93691 185 THR B N 1
ATOM 9801 C CA . THR B 1 103 ? 17.47138 26.68891 -0.86417 1.000 79.55486 185 THR B CA 1
ATOM 9802 C C . THR B 1 103 ? 18.64976 26.41127 0.05652 1.000 81.71069 185 THR B C 1
ATOM 9803 O O . THR B 1 103 ? 18.47073 26.21317 1.26108 1.000 88.49124 185 THR B O 1
ATOM 9814 N N . TYR B 1 104 ? 19.84623 26.38330 -0.52357 1.000 83.41183 186 TYR B N 1
ATOM 9815 C CA . TYR B 1 104 ? 21.08333 26.22357 0.22541 1.000 84.70870 186 TYR B CA 1
ATOM 9816 C C . TYR B 1 104 ? 21.78500 27.55138 0.46973 1.000 85.43691 186 TYR B C 1
ATOM 9817 O O . TYR B 1 104 ? 22.92294 27.56257 0.95034 1.000 84.33626 186 TYR B O 1
ATOM 9835 N N . ARG B 1 105 ? 21.13474 28.66856 0.14163 1.000 88.91045 187 ARG B N 1
ATOM 9836 C CA . ARG B 1 105 ? 21.76368 29.97485 0.29472 1.000 94.57736 187 ARG B CA 1
ATOM 9837 C C . ARG B 1 105 ? 21.64658 30.49319 1.72251 1.000 93.60464 187 ARG B C 1
ATOM 9838 O O . ARG B 1 105 ? 22.57213 31.13901 2.22656 1.000 94.34598 187 ARG B O 1
ATOM 9848 N N . GLU B 1 106 ? 20.53047 30.21328 2.38895 1.000 94.50969 188 GLU B N 1
ATOM 9849 C CA . GLU B 1 106 ? 20.27058 30.70328 3.73230 1.000 97.55662 188 GLU B CA 1
ATOM 9850 C C . GLU B 1 106 ? 20.09288 29.53522 4.69415 1.000 95.08854 188 GLU B C 1
ATOM 9851 O O . GLU B 1 106 ? 19.82937 28.39964 4.28991 1.000 92.98703 188 GLU B O 1
ATOM 9859 N N . MET B 1 107 ? 20.24136 29.83317 5.98580 1.000 95.45073 189 MET B N 1
ATOM 9860 C CA . MET B 1 107 ? 20.12897 28.82520 7.03994 1.000 86.35012 189 MET B CA 1
ATOM 9861 C C . MET B 1 107 ? 18.66983 28.74152 7.47894 1.000 87.14591 189 MET B C 1
ATOM 9862 O O . MET B 1 107 ? 18.25397 29.30599 8.49241 1.000 95.17553 189 MET B O 1
ATOM 9876 N N . ASN B 1 108 ? 17.87989 28.01437 6.69373 1.000 84.08658 190 ASN B N 1
ATOM 9877 C CA . ASN B 1 108 ? 16.47186 27.82400 6.99776 1.000 77.80508 190 ASN B CA 1
ATOM 9878 C C . ASN B 1 108 ? 16.28802 26.56105 7.83734 1.000 74.61170 190 ASN B C 1
ATOM 9879 O O . ASN B 1 108 ? 17.24348 25.85270 8.16408 1.000 74.73436 190 ASN B O 1
ATOM 9890 N N . ALA B 1 109 ? 15.03537 26.27721 8.19909 1.000 79.40968 191 ALA B N 1
ATOM 9891 C CA . ALA B 1 109 ? 14.75543 25.10181 9.01694 1.000 69.60498 191 ALA B CA 1
ATOM 9892 C C . ALA B 1 109 ? 15.19077 23.82264 8.31308 1.000 69.72288 191 ALA B C 1
ATOM 9893 O O . ALA B 1 109 ? 15.78692 22.93537 8.93457 1.000 65.70869 191 ALA B O 1
ATOM 9900 N N . ALA B 1 110 ? 14.90935 23.71294 7.01217 1.000 67.55939 192 ALA B N 1
ATOM 9901 C CA . ALA B 1 110 ? 15.25708 22.49998 6.28055 1.000 64.84860 192 ALA B CA 1
ATOM 9902 C C . ALA B 1 110 ? 16.75211 22.21454 6.35401 1.000 62.17687 192 ALA B C 1
ATOM 9903 O O . ALA B 1 110 ? 17.16313 21.06181 6.52895 1.000 59.70618 192 ALA B O 1
ATOM 9910 N N . VAL B 1 111 ? 17.58205 23.25082 6.22354 1.000 64.05765 193 VAL B N 1
ATOM 9911 C CA . VAL B 1 111 ? 19.02724 23.04574 6.21976 1.000 61.57792 193 VAL B CA 1
ATOM 9912 C C . VAL B 1 111 ? 19.51792 22.64783 7.60861 1.000 63.38635 193 VAL B C 1
ATOM 9913 O O . VAL B 1 111 ? 20.43910 21.83270 7.74595 1.000 56.17253 193 VAL B O 1
ATOM 9926 N N . LYS B 1 112 ? 18.91848 23.21305 8.65920 1.000 64.13851 194 LYS B N 1
ATOM 9927 C CA . LYS B 1 112 ? 19.27399 22.80297 10.01452 1.000 69.56006 194 LYS B CA 1
ATOM 9928 C C . LYS B 1 112 ? 18.97517 21.32479 10.22399 1.000 59.86538 194 LYS B C 1
ATOM 9929 O O . LYS B 1 112 ? 19.80833 20.57491 10.74535 1.000 50.01379 194 LYS B O 1
ATOM 9948 N N . LYS B 1 113 ? 17.78521 20.88658 9.80875 1.000 63.01733 195 LYS B N 1
ATOM 9949 C CA . LYS B 1 113 ? 17.42104 19.48284 9.95490 1.000 56.86278 195 LYS B CA 1
ATOM 9950 C C . LYS B 1 113 ? 18.36974 18.57828 9.17945 1.000 55.82542 195 LYS B C 1
ATOM 9951 O O . LYS B 1 113 ? 18.67778 17.46910 9.63139 1.000 50.72715 195 LYS B O 1
ATOM 9970 N N . LEU B 1 114 ? 18.85570 19.03261 8.02225 1.000 52.59276 196 LEU B N 1
ATOM 9971 C CA . LEU B 1 114 ? 19.81712 18.23494 7.26908 1.000 49.89411 196 LEU B CA 1
ATOM 9972 C C . LEU B 1 114 ? 21.13726 18.11606 8.01991 1.000 45.30945 196 LEU B C 1
ATOM 9973 O O . LEU B 1 114 ? 21.71589 17.02707 8.10471 1.000 43.85609 196 LEU B O 1
ATOM 9989 N N . HIS B 1 115 ? 21.63855 19.22763 8.56251 1.000 46.36883 197 HIS B N 1
ATOM 9990 C CA . HIS B 1 115 ? 22.86431 19.16720 9.35397 1.000 54.40482 197 HIS B CA 1
ATOM 9991 C C . HIS B 1 115 ? 22.72611 18.18144 10.50789 1.000 45.62733 197 HIS B C 1
ATOM 9992 O O . HIS B 1 115 ? 23.62979 17.37833 10.76453 1.000 41.32458 197 HIS B O 1
ATOM 10006 N N . HIS B 1 116 ? 21.59890 18.23282 11.21924 1.000 44.94514 198 HIS B N 1
ATOM 10007 C CA . HIS B 1 116 ? 21.39412 17.33144 12.34871 1.000 51.78024 198 HIS B CA 1
ATOM 10008 C C . HIS B 1 116 ? 21.52508 15.87480 11.91803 1.000 50.13496 198 HIS B C 1
ATOM 10009 O O . HIS B 1 116 ? 22.27042 15.09762 12.52906 1.000 42.74642 198 HIS B O 1
ATOM 10024 N N . ALA B 1 117 ? 20.79999 15.48595 10.86507 1.000 42.45178 199 ALA B N 1
ATOM 10025 C CA . ALA B 1 117 ? 20.89100 14.11863 10.36171 1.000 38.60712 199 ALA B CA 1
ATOM 10026 C C . ALA B 1 117 ? 22.29445 13.81938 9.85732 1.000 38.17158 199 ALA B C 1
ATOM 10027 O O . ALA B 1 117 ? 22.87443 12.77379 10.17302 1.000 39.71884 199 ALA B O 1
ATOM 10034 N N . TRP B 1 118 ? 22.85835 14.73729 9.07126 1.000 44.61809 200 TRP B N 1
ATOM 10035 C CA . TRP B 1 118 ? 24.20314 14.55142 8.53632 1.000 40.87643 200 TRP B CA 1
ATOM 10036 C C . TRP B 1 118 ? 25.21486 14.35521 9.65835 1.000 38.38541 200 TRP B C 1
ATOM 10037 O O . TRP B 1 118 ? 26.06196 13.45536 9.60279 1.000 41.48867 200 TRP B O 1
ATOM 10058 N N . LYS B 1 119 ? 25.14189 15.19125 10.69080 1.000 43.18949 201 LYS B N 1
ATOM 10059 C CA . LYS B 1 119 ? 26.02665 15.01833 11.83798 1.000 48.01095 201 LYS B CA 1
ATOM 10060 C C . LYS B 1 119 ? 25.72737 13.71682 12.57797 1.000 40.22857 201 LYS B C 1
ATOM 10061 O O . LYS B 1 119 ? 26.65036 12.99720 12.97602 1.000 41.84702 201 LYS B O 1
ATOM 10080 N N . LEU B 1 120 ? 24.44593 13.39202 12.76822 1.000 40.14875 202 LEU B N 1
ATOM 10081 C CA . LEU B 1 120 ? 24.09510 12.15877 13.47097 1.000 37.01480 202 LEU B CA 1
ATOM 10082 C C . LEU B 1 120 ? 24.67211 10.93775 12.76403 1.000 43.52961 202 LEU B C 1
ATOM 10083 O O . LEU B 1 120 ? 25.11040 9.98203 13.41513 1.000 42.58373 202 LEU B O 1
ATOM 10099 N N . LEU B 1 121 ? 24.68405 10.95272 11.43253 1.000 40.77522 203 LEU B N 1
ATOM 10100 C CA . LEU B 1 121 ? 25.19121 9.84207 10.63886 1.000 43.68493 203 LEU B CA 1
ATOM 10101 C C . LEU B 1 121 ? 26.70185 9.90354 10.44739 1.000 45.93466 203 LEU B C 1
ATOM 10102 O O . LEU B 1 121 ? 27.25310 9.09875 9.68799 1.000 47.88342 203 LEU B O 1
ATOM 10118 N N . GLU B 1 122 ? 27.37706 10.83396 11.12674 1.000 48.39169 204 GLU B N 1
ATOM 10119 C CA . GLU B 1 122 ? 28.83870 10.93036 11.12353 1.000 42.78421 204 GLU B CA 1
ATOM 10120 C C . GLU B 1 122 ? 29.36718 11.31480 9.73927 1.000 48.88217 204 GLU B C 1
ATOM 10121 O O . GLU B 1 122 ? 30.30565 10.71281 9.21582 1.000 45.42477 204 GLU B O 1
ATOM 10133 N N . HIS B 1 123 ? 28.75530 12.34046 9.15378 1.000 46.31502 205 HIS B N 1
ATOM 10134 C CA . HIS B 1 123 ? 29.28360 12.97591 7.95431 1.000 52.74203 205 HIS B CA 1
ATOM 10135 C C . HIS B 1 123 ? 29.32577 12.00162 6.78409 1.000 47.09873 205 HIS B C 1
ATOM 10136 O O . HIS B 1 123 ? 30.40326 11.73603 6.23593 1.000 49.80478 205 HIS B O 1
ATOM 10150 N N . PRO B 1 124 ? 28.18616 11.45059 6.37321 1.000 44.89938 206 PRO B N 1
ATOM 10151 C CA . PRO B 1 124 ? 28.17886 10.57214 5.19942 1.000 45.07545 206 PRO B CA 1
ATOM 10152 C C . PRO B 1 124 ? 28.41527 11.34978 3.91890 1.000 41.99881 206 PRO B C 1
ATOM 10153 O O . PRO B 1 124 ? 28.10199 12.53917 3.81486 1.000 37.19627 206 PRO B O 1
ATOM 10164 N N . LEU B 1 125 ? 28.96772 10.65569 2.92924 1.000 47.57522 207 LEU B N 1
ATOM 10165 C CA . LEU B 1 125 ? 28.98714 11.19564 1.57951 1.000 43.28624 207 LEU B CA 1
ATOM 10166 C C . LEU B 1 125 ? 27.58186 11.62921 1.19156 1.000 39.85754 207 LEU B C 1
ATOM 10167 O O . LEU B 1 125 ? 26.61676 10.88560 1.38356 1.000 43.67582 207 LEU B O 1
ATOM 10183 N N . ILE B 1 126 ? 27.46434 12.84169 0.66748 1.000 42.06588 208 ILE B N 1
ATOM 10184 C CA . ILE B 1 126 ? 26.20222 13.32239 0.12137 1.000 39.96076 208 ILE B CA 1
ATOM 10185 C C . ILE B 1 126 ? 26.16802 13.00970 -1.36993 1.000 49.89866 208 ILE B C 1
ATOM 10186 O O . ILE B 1 126 ? 27.08254 13.37357 -2.11953 1.000 44.26303 208 ILE B O 1
ATOM 10202 N N . LEU B 1 127 ? 25.11445 12.32347 -1.79382 1.000 51.11870 209 LEU B N 1
ATOM 10203 C CA . LEU B 1 127 ? 24.91342 11.92747 -3.17813 1.000 43.85054 209 LEU B CA 1
ATOM 10204 C C . LEU B 1 127 ? 23.79442 12.78370 -3.74598 1.000 47.11925 209 LEU B C 1
ATOM 10205 O O . LEU B 1 127 ? 22.70692 12.85088 -3.16188 1.000 44.99345 209 LEU B O 1
ATOM 10221 N N . THR B 1 128 ? 24.06495 13.45107 -4.86488 1.000 46.50277 210 THR B N 1
ATOM 10222 C CA . THR B 1 128 ? 23.15833 14.47442 -5.36712 1.000 52.12694 210 THR B CA 1
ATOM 10223 C C . THR B 1 128 ? 23.17364 14.46882 -6.89388 1.000 51.84432 210 THR B C 1
ATOM 10224 O O . THR B 1 128 ? 23.80744 13.61992 -7.52797 1.000 49.00186 210 THR B O 1
ATOM 10235 N N . ASP B 1 129 ? 22.46432 15.43070 -7.47813 1.000 55.35351 211 ASP B N 1
ATOM 10236 C CA . ASP B 1 129 ? 22.45565 15.66156 -8.91459 1.000 62.09868 211 ASP B CA 1
ATOM 10237 C C . ASP B 1 129 ? 23.60317 16.57005 -9.31959 1.000 65.81582 211 ASP B C 1
ATOM 10238 O O . ASP B 1 129 ? 24.06065 17.41095 -8.54313 1.000 65.72039 211 ASP B O 1
ATOM 10243 N N . ASP B 1 130 ? 24.04989 16.41212 -10.56511 1.000 80.26574 212 ASP B N 1
ATOM 10244 C CA . ASP B 1 130 ? 24.97684 17.38743 -11.12363 1.000 83.75347 212 ASP B CA 1
ATOM 10245 C C . ASP B 1 130 ? 24.32315 18.75881 -11.22182 1.000 78.20422 212 ASP B C 1
ATOM 10246 O O . ASP B 1 130 ? 25.00690 19.78412 -11.12642 1.000 82.81599 212 ASP B O 1
ATOM 10255 N N . SER B 1 131 ? 23.00185 18.79636 -11.40191 1.000 70.05974 213 SER B N 1
ATOM 10256 C CA . SER B 1 131 ? 22.28082 20.06219 -11.34730 1.000 69.37306 213 SER B CA 1
ATOM 10257 C C . SER B 1 131 ? 22.39788 20.69401 -9.96554 1.000 78.30266 213 SER B C 1
ATOM 10258 O O . SER B 1 131 ? 22.72569 21.87880 -9.83254 1.000 81.73944 213 SER B O 1
ATOM 10266 N N . LEU B 1 132 ? 22.14288 19.90630 -8.92143 1.000 77.63934 214 LEU B N 1
ATOM 10267 C CA . LEU B 1 132 ? 22.04709 20.41379 -7.55924 1.000 74.52626 214 LEU B CA 1
ATOM 10268 C C . LEU B 1 132 ? 23.39010 20.49458 -6.84680 1.000 71.82964 214 LEU B C 1
ATOM 10269 O O . LEU B 1 132 ? 23.48765 21.17681 -5.82180 1.000 74.03910 214 LEU B O 1
ATOM 10285 N N . ILE B 1 133 ? 24.42609 19.83618 -7.37333 1.000 73.49940 215 ILE B N 1
ATOM 10286 C CA . ILE B 1 133 ? 25.67861 19.68631 -6.63648 1.000 73.57136 215 ILE B CA 1
ATOM 10287 C C . ILE B 1 133 ? 26.29135 21.03638 -6.29563 1.000 79.57202 215 ILE B C 1
ATOM 10288 O O . ILE B 1 133 ? 27.00904 21.16416 -5.29629 1.000 84.41636 215 ILE B O 1
ATOM 10304 N N . GLU B 1 134 ? 26.03307 22.06046 -7.10989 1.000 86.87607 216 GLU B N 1
ATOM 10305 C CA . GLU B 1 134 ? 26.58484 23.38102 -6.82397 1.000 87.68975 216 GLU B CA 1
ATOM 10306 C C . GLU B 1 134 ? 26.03398 23.92256 -5.51029 1.000 78.10385 216 GLU B C 1
ATOM 10307 O O . GLU B 1 134 ? 26.79097 24.35191 -4.63230 1.000 76.48270 216 GLU B O 1
ATOM 10319 N N . GLU B 1 135 ? 24.70999 23.89656 -5.35488 1.000 75.81724 217 GLU B N 1
ATOM 10320 C CA . GLU B 1 135 ? 24.09483 24.42500 -4.14312 1.000 77.00207 217 GLU B CA 1
ATOM 10321 C C . GLU B 1 135 ? 24.44398 23.57395 -2.92711 1.000 76.93958 217 GLU B C 1
ATOM 10322 O O . GLU B 1 135 ? 24.67612 24.10698 -1.83577 1.000 73.74162 217 GLU B O 1
ATOM 10334 N N . VAL B 1 136 ? 24.48490 22.25028 -3.09469 1.000 75.20125 218 VAL B N 1
ATOM 10335 C CA . VAL B 1 136 ? 24.78575 21.36475 -1.97243 1.000 74.00272 218 VAL B CA 1
ATOM 10336 C C . VAL B 1 136 ? 26.16382 21.67742 -1.40825 1.000 75.78173 218 VAL B C 1
ATOM 10337 O O . VAL B 1 136 ? 26.34995 21.77135 -0.18932 1.000 73.27449 218 VAL B O 1
ATOM 10350 N N . GLN B 1 137 ? 27.15370 21.83638 -2.28870 1.000 74.30864 219 GLN B N 1
ATOM 10351 C CA . GLN B 1 137 ? 28.49620 22.18396 -1.83987 1.000 82.44937 219 GLN B CA 1
ATOM 10352 C C . GLN B 1 137 ? 28.50753 23.46939 -1.02413 1.000 74.80824 219 GLN B C 1
ATOM 10353 O O . GLN B 1 137 ? 29.43174 23.68001 -0.23046 1.000 75.92746 219 GLN B O 1
ATOM 10367 N N . GLY B 1 138 ? 27.49756 24.32643 -1.19409 1.000 70.61013 220 GLY B N 1
ATOM 10368 C CA . GLY B 1 138 ? 27.40767 25.54052 -0.40598 1.000 79.22555 220 GLY B CA 1
ATOM 10369 C C . GLY B 1 138 ? 27.18973 25.29400 1.07011 1.000 83.07134 220 GLY B C 1
ATOM 10370 O O . GLY B 1 138 ? 27.42134 26.19827 1.87902 1.000 83.01939 220 GLY B O 1
ATOM 10374 N N . LEU B 1 139 ? 26.74631 24.09031 1.44092 1.000 75.66652 221 LEU B N 1
ATOM 10375 C CA . LEU B 1 139 ? 26.58692 23.76287 2.85199 1.000 75.01090 221 LEU B CA 1
ATOM 10376 C C . LEU B 1 139 ? 27.90575 23.83938 3.60782 1.000 75.80586 221 LEU B C 1
ATOM 10377 O O . LEU B 1 139 ? 27.89585 24.01071 4.83234 1.000 75.85875 221 LEU B O 1
ATOM 10393 N N . ALA B 1 140 ? 29.03762 23.71334 2.91139 1.000 73.16250 222 ALA B N 1
ATOM 10394 C CA . ALA B 1 140 ? 30.32893 23.87805 3.56947 1.000 79.78205 222 ALA B CA 1
ATOM 10395 C C . ALA B 1 140 ? 30.43502 25.25094 4.22628 1.000 82.69277 222 ALA B C 1
ATOM 10396 O O . ALA B 1 140 ? 30.87316 25.36976 5.37622 1.000 79.33297 222 ALA B O 1
ATOM 10403 N N . PHE B 1 141 ? 30.03648 26.30465 3.50618 1.000 86.44136 223 PHE B N 1
ATOM 10404 C CA . PHE B 1 141 ? 30.03273 27.64108 4.09358 1.000 86.16767 223 PHE B CA 1
ATOM 10405 C C . PHE B 1 141 ? 28.92568 27.78048 5.13254 1.000 83.78939 223 PHE B C 1
ATOM 10406 O O . PHE B 1 141 ? 29.14331 28.34257 6.21321 1.000 79.75896 223 PHE B O 1
ATOM 10423 N N . LEU B 1 142 ? 27.73040 27.27484 4.81954 1.000 75.29488 224 LEU B N 1
ATOM 10424 C CA . LEU B 1 142 ? 26.58104 27.47934 5.69455 1.000 76.35966 224 LEU B CA 1
ATOM 10425 C C . LEU B 1 142 ? 26.74310 26.72687 7.01165 1.000 77.46228 224 LEU B C 1
ATOM 10426 O O . LEU B 1 142 ? 26.39039 27.24696 8.07654 1.000 78.69725 224 LEU B O 1
ATOM 10442 N N . TRP B 1 143 ? 27.26916 25.50308 6.96085 1.000 76.97787 225 TRP B N 1
ATOM 10443 C CA . TRP B 1 143 ? 27.51207 24.71241 8.15957 1.000 70.91464 225 TRP B CA 1
ATOM 10444 C C . TRP B 1 143 ? 28.86562 24.99825 8.79770 1.000 78.12329 225 TRP B C 1
ATOM 10445 O O . TRP B 1 143 ? 29.10385 24.55969 9.92990 1.000 75.29224 225 TRP B O 1
ATOM 10466 N N . HIS B 1 144 ? 29.75411 25.71056 8.10271 1.000 77.04363 226 HIS B N 1
ATOM 10467 C CA . HIS B 1 144 ? 31.08155 26.03626 8.62317 1.000 77.29940 226 HIS B CA 1
ATOM 10468 C C . HIS B 1 144 ? 31.84287 24.76381 8.99377 1.000 75.45094 226 HIS B C 1
ATOM 10469 O O . HIS B 1 144 ? 32.35863 24.61813 10.10347 1.000 76.05410 226 HIS B O 1
ATOM 10483 N N . THR B 1 145 ? 31.90786 23.83271 8.04250 1.000 71.13514 227 THR B N 1
ATOM 10484 C CA . THR B 1 145 ? 32.61645 22.57440 8.21910 1.000 77.40669 227 THR B CA 1
ATOM 10485 C C . THR B 1 145 ? 33.46476 22.27516 6.99175 1.000 75.62972 227 THR B C 1
ATOM 10486 O O . THR B 1 145 ? 33.13652 22.67925 5.87258 1.000 76.72016 227 THR B O 1
ATOM 10497 N N . ASP B 1 146 ? 34.56112 21.55282 7.22027 1.000 75.70224 228 ASP B N 1
ATOM 10498 C CA . ASP B 1 146 ? 35.46803 21.12443 6.16440 1.000 75.79651 228 ASP B CA 1
ATOM 10499 C C . ASP B 1 146 ? 35.40432 19.62107 5.92322 1.000 72.30812 228 ASP B C 1
ATOM 10500 O O . ASP B 1 146 ? 36.23389 19.08633 5.18061 1.000 72.12213 228 ASP B O 1
ATOM 10507 N N . GLN B 1 147 ? 34.44999 18.92656 6.54161 1.000 73.41714 229 GLN B N 1
ATOM 10508 C CA . GLN B 1 147 ? 34.30075 17.48423 6.40318 1.000 72.46530 229 GLN B CA 1
ATOM 10509 C C . GLN B 1 147 ? 33.21311 17.09728 5.40790 1.000 68.40733 229 GLN B C 1
ATOM 10510 O O . GLN B 1 147 ? 32.86898 15.91460 5.30809 1.000 65.88029 229 GLN B O 1
ATOM 10518 N N . LEU B 1 148 ? 32.66587 18.06222 4.67476 1.000 63.06981 230 LEU B N 1
ATOM 10519 C CA . LEU B 1 148 ? 31.60260 17.77323 3.72372 1.000 66.78593 230 LEU B CA 1
ATOM 10520 C C . LEU B 1 148 ? 32.15329 17.08036 2.48125 1.000 65.57055 230 LEU B C 1
ATOM 10521 O O . LEU B 1 148 ? 33.17787 17.48627 1.92328 1.000 62.45930 230 LEU B O 1
ATOM 10537 N N . ARG B 1 149 ? 31.46159 16.02937 2.04988 1.000 63.17872 231 ARG B N 1
ATOM 10538 C CA . ARG B 1 149 ? 31.78890 15.29992 0.83265 1.000 55.57898 231 ARG B CA 1
ATOM 10539 C C . ARG B 1 149 ? 30.53185 15.19013 -0.01517 1.000 59.84085 231 ARG B C 1
ATOM 10540 O O . ARG B 1 149 ? 29.47099 14.80980 0.49089 1.000 53.71593 231 ARG B O 1
ATOM 10561 N N . VAL B 1 150 ? 30.64879 15.52612 -1.29845 1.000 59.77645 232 VAL B N 1
ATOM 10562 C CA . VAL B 1 150 ? 29.51740 15.48925 -2.21373 1.000 58.53634 232 VAL B CA 1
ATOM 10563 C C . VAL B 1 150 ? 29.95747 14.84331 -3.51862 1.000 57.47034 232 VAL B C 1
ATOM 10564 O O . VAL B 1 150 ? 31.11712 14.94897 -3.92893 1.000 53.87266 232 VAL B O 1
ATOM 10577 N N . ALA B 1 151 ? 29.01613 14.16491 -4.16995 1.000 54.30365 233 ALA B N 1
ATOM 10578 C CA . ALA B 1 151 ? 29.27270 13.53532 -5.45525 1.000 53.19862 233 ALA B CA 1
ATOM 10579 C C . ALA B 1 151 ? 27.98053 13.52371 -6.25731 1.000 52.51462 233 ALA B C 1
ATOM 10580 O O . ALA B 1 151 ? 26.88334 13.46506 -5.69456 1.000 49.31432 233 ALA B O 1
ATOM 10587 N N . ALA B 1 152 ? 28.12169 13.58919 -7.57632 1.000 55.53086 234 ALA B N 1
ATOM 10588 C CA . ALA B 1 152 ? 26.98655 13.58174 -8.48544 1.000 55.61495 234 ALA B CA 1
ATOM 10589 C C . ALA B 1 152 ? 26.76171 12.17827 -9.03349 1.000 48.30122 234 ALA B C 1
ATOM 10590 O O . ALA B 1 152 ? 27.70222 11.40001 -9.21346 1.000 50.31637 234 ALA B O 1
ATOM 10597 N N . VAL B 1 153 ? 25.49484 11.85973 -9.28927 1.000 48.18728 235 VAL B N 1
ATOM 10598 C CA . VAL B 1 153 ? 25.14789 10.54576 -9.82018 1.000 54.34689 235 VAL B CA 1
ATOM 10599 C C . VAL B 1 153 ? 25.44403 10.46427 -11.31527 1.000 50.50365 235 VAL B C 1
ATOM 10600 O O . VAL B 1 153 ? 26.06265 9.50214 -11.78463 1.000 44.09395 235 VAL B O 1
ATOM 10613 N N . GLU B 1 154 ? 25.00769 11.46394 -12.08421 1.000 51.60054 236 GLU B N 1
ATOM 10614 C CA . GLU B 1 154 ? 25.06329 11.36971 -13.54403 1.000 60.86190 236 GLU B CA 1
ATOM 10615 C C . GLU B 1 154 ? 26.45160 11.02258 -14.06813 1.000 55.06644 236 GLU B C 1
ATOM 10616 O O . GLU B 1 154 ? 26.57021 10.04246 -14.82017 1.000 56.03688 236 GLU B O 1
ATOM 10628 N N . PRO B 1 155 ? 27.52325 11.74146 -13.71660 1.000 55.25025 237 PRO B N 1
ATOM 10629 C CA . PRO B 1 155 ? 28.85682 11.34356 -14.20047 1.000 58.46772 237 PRO B CA 1
ATOM 10630 C C . PRO B 1 155 ? 29.17783 9.87426 -13.99375 1.000 57.89529 237 PRO B C 1
ATOM 10631 O O . PRO B 1 155 ? 29.88885 9.28217 -14.81680 1.000 65.28425 237 PRO B O 1
ATOM 10642 N N . MET B 1 156 ? 28.68377 9.26486 -12.91515 1.000 57.95767 238 MET B N 1
ATOM 10643 C CA . MET B 1 156 ? 28.95448 7.85570 -12.66006 1.000 54.59257 238 MET B CA 1
ATOM 10644 C C . MET B 1 156 ? 28.24988 6.93615 -13.64717 1.000 48.95448 238 MET B C 1
ATOM 10645 O O . MET B 1 156 ? 28.58851 5.74931 -13.71002 1.000 49.27784 238 MET B O 1
ATOM 10659 N N . LEU B 1 157 ? 27.27721 7.44625 -14.40548 1.000 48.53310 239 LEU B N 1
ATOM 10660 C CA . LEU B 1 157 ? 26.54928 6.61440 -15.35567 1.000 56.87129 239 LEU B CA 1
ATOM 10661 C C . LEU B 1 157 ? 27.39900 6.19561 -16.54851 1.000 51.93710 239 LEU B C 1
ATOM 10662 O O . LEU B 1 157 ? 26.96106 5.33491 -17.31797 1.000 51.89947 239 LEU B O 1
ATOM 10678 N N . THR B 1 158 ? 28.59072 6.77353 -16.71920 1.000 54.00659 240 THR B N 1
ATOM 10679 C CA . THR B 1 158 ? 29.49052 6.40334 -17.80467 1.000 62.84869 240 THR B CA 1
ATOM 10680 C C . THR B 1 158 ? 30.48761 5.32444 -17.40543 1.000 62.43250 240 THR B C 1
ATOM 10681 O O . THR B 1 158 ? 31.22022 4.82973 -18.26854 1.000 60.23148 240 THR B O 1
ATOM 10692 N N . LEU B 1 159 ? 30.53330 4.95076 -16.13060 1.000 54.77151 241 LEU B N 1
ATOM 10693 C CA . LEU B 1 159 ? 31.51404 3.99187 -15.65319 1.000 55.88311 241 LEU B CA 1
ATOM 10694 C C . LEU B 1 159 ? 31.09342 2.57031 -16.01397 1.000 53.26524 241 LEU B C 1
ATOM 10695 O O . LEU B 1 159 ? 29.96148 2.31197 -16.42826 1.000 46.23435 241 LEU B O 1
ATOM 10711 N N . GLU B 1 160 ? 32.02714 1.63829 -15.84289 1.000 52.33533 242 GLU B N 1
ATOM 10712 C CA . GLU B 1 160 ? 31.72987 0.23488 -16.07126 1.000 52.47806 242 GLU B CA 1
ATOM 10713 C C . GLU B 1 160 ? 30.74614 -0.27676 -15.02352 1.000 52.59194 242 GLU B C 1
ATOM 10714 O O . GLU B 1 160 ? 30.60679 0.28190 -13.93219 1.000 55.22299 242 GLU B O 1
ATOM 10726 N N . ARG B 1 161 ? 30.06031 -1.36036 -15.37158 1.000 50.20030 243 ARG B N 1
ATOM 10727 C CA . ARG B 1 161 ? 29.10737 -1.98852 -14.46901 1.000 52.26467 243 ARG B CA 1
ATOM 10728 C C . ARG B 1 161 ? 29.85763 -2.87917 -13.48852 1.000 56.53770 243 ARG B C 1
ATOM 10729 O O . ARG B 1 161 ? 30.52893 -3.83343 -13.89499 1.000 56.29857 243 ARG B O 1
ATOM 10750 N N . ASP B 1 162 ? 29.75304 -2.56600 -12.20128 1.000 53.26762 244 ASP B N 1
ATOM 10751 C CA . ASP B 1 162 ? 30.28427 -3.42613 -11.15255 1.000 49.38345 244 ASP B CA 1
ATOM 10752 C C . ASP B 1 162 ? 29.20404 -4.44973 -10.82182 1.000 53.68606 244 ASP B C 1
ATOM 10753 O O . ASP B 1 162 ? 28.20176 -4.12240 -10.17972 1.000 58.59371 244 ASP B O 1
ATOM 10762 N N . THR B 1 163 ? 29.39791 -5.68377 -11.27797 1.000 57.18355 245 THR B N 1
ATOM 10763 C CA . THR B 1 163 ? 28.42080 -6.74746 -11.09169 1.000 54.63046 245 THR B CA 1
ATOM 10764 C C . THR B 1 163 ? 28.62537 -7.52196 -9.79810 1.000 55.56624 245 THR B C 1
ATOM 10765 O O . THR B 1 163 ? 27.90768 -8.49907 -9.55964 1.000 53.89047 245 THR B O 1
ATOM 10776 N N . ALA B 1 164 ? 29.57956 -7.11595 -8.96321 1.000 58.12031 246 ALA B N 1
ATOM 10777 C CA . ALA B 1 164 ? 29.83198 -7.77390 -7.68361 1.000 58.26392 246 ALA B CA 1
ATOM 10778 C C . ALA B 1 164 ? 28.93815 -7.12215 -6.63683 1.000 57.38205 246 ALA B C 1
ATOM 10779 O O . ALA B 1 164 ? 29.27515 -6.07476 -6.07995 1.000 60.70617 246 ALA B O 1
ATOM 10786 N N . ALA B 1 165 ? 27.79048 -7.73880 -6.37207 1.000 56.11055 247 ALA B N 1
ATOM 10787 C CA . ALA B 1 165 ? 26.85550 -7.22953 -5.38144 1.000 53.62944 247 ALA B CA 1
ATOM 10788 C C . ALA B 1 165 ? 27.20445 -7.78155 -4.00768 1.000 57.67925 247 ALA B C 1
ATOM 10789 O O . ALA B 1 165 ? 27.54244 -8.96029 -3.86458 1.000 59.36584 247 ALA B O 1
ATOM 10796 N N . HIS B 1 166 ? 27.12879 -6.92346 -3.00297 1.000 53.77940 248 HIS B N 1
ATOM 10797 C CA . HIS B 1 166 ? 27.36918 -7.36625 -1.63747 1.000 51.67949 248 HIS B CA 1
ATOM 10798 C C . HIS B 1 166 ? 26.23996 -8.29297 -1.19856 1.000 55.04645 248 HIS B C 1
ATOM 10799 O O . HIS B 1 166 ? 25.06486 -7.94983 -1.37008 1.000 55.90065 248 HIS B O 1
ATOM 10813 N N . PRO B 1 167 ? 26.54219 -9.47001 -0.64681 1.000 57.97591 249 PRO B N 1
ATOM 10814 C CA . PRO B 1 167 ? 25.46764 -10.36203 -0.18040 1.000 54.55214 249 PRO B CA 1
ATOM 10815 C C . PRO B 1 167 ? 24.78229 -9.78283 1.04930 1.000 60.02318 249 PRO B C 1
ATOM 10816 O O . PRO B 1 167 ? 25.41624 -9.55600 2.08145 1.000 56.60643 249 PRO B O 1
ATOM 10827 N N . ALA B 1 168 ? 23.48101 -9.54712 0.93256 1.000 61.00314 250 ALA B N 1
ATOM 10828 C CA . ALA B 1 168 ? 22.69690 -8.92291 1.98389 1.000 54.23558 250 ALA B CA 1
ATOM 10829 C C . ALA B 1 168 ? 21.89578 -9.96813 2.74705 1.000 55.56117 250 ALA B C 1
ATOM 10830 O O . ALA B 1 168 ? 21.54197 -11.02172 2.21370 1.000 55.43835 250 ALA B O 1
ATOM 10837 N N . ALA B 1 169 ? 21.62263 -9.66583 4.01080 1.000 54.13175 251 ALA B N 1
ATOM 10838 C CA . ALA B 1 169 ? 20.76262 -10.47852 4.85084 1.000 52.70178 251 ALA B CA 1
ATOM 10839 C C . ALA B 1 169 ? 19.47322 -9.72125 5.16599 1.000 52.49536 251 ALA B C 1
ATOM 10840 O O . ALA B 1 169 ? 19.49072 -8.49366 5.30421 1.000 51.14060 251 ALA B O 1
ATOM 10847 N N . PRO B 1 170 ? 18.33867 -10.41902 5.28864 1.000 52.68991 252 PRO B N 1
ATOM 10848 C CA . PRO B 1 170 ? 17.06424 -9.70610 5.49155 1.000 51.20555 252 PRO B CA 1
ATOM 10849 C C . PRO B 1 170 ? 17.10099 -8.66279 6.59641 1.000 48.32506 252 PRO B C 1
ATOM 10850 O O . PRO B 1 170 ? 16.46574 -7.60811 6.46295 1.000 46.05529 252 PRO B O 1
ATOM 10861 N N . ASP B 1 171 ? 17.83357 -8.91841 7.67917 1.000 53.04786 253 ASP B N 1
ATOM 10862 C CA . ASP B 1 171 ? 17.85910 -8.01682 8.82324 1.000 51.51388 253 ASP B CA 1
ATOM 10863 C C . ASP B 1 171 ? 18.88103 -6.89699 8.68509 1.000 46.45745 253 ASP B C 1
ATOM 10864 O O . ASP B 1 171 ? 18.92819 -6.01840 9.55304 1.000 39.97207 253 ASP B O 1
ATOM 10873 N N . ASP B 1 172 ? 19.69606 -6.90038 7.63205 1.000 44.05016 254 ASP B N 1
ATOM 10874 C CA . ASP B 1 172 ? 20.58256 -5.77085 7.39604 1.000 47.78849 254 ASP B CA 1
ATOM 10875 C C . ASP B 1 172 ? 19.75663 -4.50711 7.18652 1.000 45.24954 254 ASP B C 1
ATOM 10876 O O . ASP B 1 172 ? 18.63655 -4.54994 6.67222 1.000 38.16470 254 ASP B O 1
ATOM 10885 N N . SER B 1 173 ? 20.31719 -3.37362 7.59572 1.000 42.96819 255 SER B N 1
ATOM 10886 C CA . SER B 1 173 ? 19.66351 -2.09453 7.35838 1.000 47.11576 255 SER B CA 1
ATOM 10887 C C . SER B 1 173 ? 19.64329 -1.80030 5.86549 1.000 43.04510 255 SER B C 1
ATOM 10888 O O . SER B 1 173 ? 20.67085 -1.90090 5.19073 1.000 42.70920 255 SER B O 1
ATOM 10896 N N . VAL B 1 174 ? 18.47763 -1.43073 5.34706 1.000 39.08548 256 VAL B N 1
ATOM 10897 C CA . VAL B 1 174 ? 18.32381 -1.17497 3.92473 1.000 38.96709 256 VAL B CA 1
ATOM 10898 C C . VAL B 1 174 ? 18.29428 0.31717 3.62176 1.000 39.42541 256 VAL B C 1
ATOM 10899 O O . VAL B 1 174 ? 18.82966 0.74737 2.60049 1.000 41.46656 256 VAL B O 1
ATOM 10912 N N . PHE B 1 175 ? 17.68706 1.12425 4.49092 1.000 34.93260 257 PHE B N 1
ATOM 10913 C CA . PHE B 1 175 ? 17.78748 2.57086 4.34578 1.000 35.27909 257 PHE B CA 1
ATOM 10914 C C . PHE B 1 175 ? 17.38569 3.24929 5.64810 1.000 38.71179 257 PHE B C 1
ATOM 10915 O O . PHE B 1 175 ? 16.70783 2.66505 6.49897 1.000 34.82425 257 PHE B O 1
ATOM 10932 N N . PHE B 1 176 ? 17.85823 4.48279 5.80160 1.000 38.03851 258 PHE B N 1
ATOM 10933 C CA . PHE B 1 176 ? 17.33136 5.42759 6.77029 1.000 32.76497 258 PHE B CA 1
ATOM 10934 C C . PHE B 1 176 ? 16.30907 6.33091 6.09134 1.000 35.85044 258 PHE B C 1
ATOM 10935 O O . PHE B 1 176 ? 16.39415 6.60044 4.89089 1.000 39.68327 258 PHE B O 1
ATOM 10952 N N . ILE B 1 177 ? 15.34974 6.81574 6.87050 1.000 35.23567 259 ILE B N 1
ATOM 10953 C CA . ILE B 1 177 ? 14.41084 7.82350 6.38831 1.000 37.96156 259 ILE B CA 1
ATOM 10954 C C . ILE B 1 177 ? 14.07692 8.74980 7.54719 1.000 43.19856 259 ILE B C 1
ATOM 10955 O O . ILE B 1 177 ? 13.85974 8.30038 8.67572 1.000 42.18275 259 ILE B O 1
ATOM 10971 N N . LEU B 1 178 ? 14.04375 10.04782 7.26526 1.000 42.71770 260 LEU B N 1
ATOM 10972 C CA . LEU B 1 178 ? 13.82715 11.05189 8.29439 1.000 45.39915 260 LEU B CA 1
ATOM 10973 C C . LEU B 1 178 ? 12.33980 11.28181 8.52576 1.000 49.94082 260 LEU B C 1
ATOM 10974 O O . LEU B 1 178 ? 11.54389 11.29493 7.58332 1.000 48.36547 260 LEU B O 1
ATOM 10990 N N . THR B 1 179 ? 11.97278 11.46168 9.79321 1.000 55.73164 261 THR B N 1
ATOM 10991 C CA . THR B 1 179 ? 10.58658 11.72138 10.14396 1.000 55.53809 261 THR B CA 1
ATOM 10992 C C . THR B 1 179 ? 10.16947 13.11039 9.67014 1.000 64.49579 261 THR B C 1
ATOM 10993 O O . THR B 1 179 ? 10.99991 13.98389 9.39984 1.000 59.82579 261 THR B O 1
ATOM 11004 N N . SER B 1 180 ? 8.85833 13.30859 9.58387 1.000 76.07627 262 SER B N 1
ATOM 11005 C CA . SER B 1 180 ? 8.29570 14.58447 9.15686 1.000 83.75157 262 SER B CA 1
ATOM 11006 C C . SER B 1 180 ? 7.90192 15.43586 10.36111 1.000 78.23409 262 SER B C 1
ATOM 11007 O O . SER B 1 180 ? 8.56605 15.40751 11.39896 1.000 77.87242 262 SER B O 1
ATOM 11015 N N . GLY B 1 184 ? 10.05377 20.05880 15.71586 1.000 80.80753 266 GLY B N 1
ATOM 11016 C CA . GLY B 1 184 ? 11.30988 19.61742 16.29474 1.000 78.44602 266 GLY B CA 1
ATOM 11017 C C . GLY B 1 184 ? 12.24913 19.01929 15.26404 1.000 75.87065 266 GLY B C 1
ATOM 11018 O O . GLY B 1 184 ? 11.90920 18.93750 14.08327 1.000 81.51950 266 GLY B O 1
ATOM 11021 N N . MET B 1 185 ? 13.43417 18.60401 15.70917 1.000 79.62127 267 MET B N 1
ATOM 11022 C CA . MET B 1 185 ? 14.39104 17.98506 14.80218 1.000 75.13202 267 MET B CA 1
ATOM 11023 C C . MET B 1 185 ? 13.89811 16.60072 14.38704 1.000 70.43588 267 MET B C 1
ATOM 11024 O O . MET B 1 185 ? 13.36192 15.85636 15.21448 1.000 68.51660 267 MET B O 1
ATOM 11038 N N . PRO B 1 186 ? 14.07231 16.22202 13.12353 1.000 74.86847 268 PRO B N 1
ATOM 11039 C CA . PRO B 1 186 ? 13.55511 14.92811 12.67439 1.000 67.07675 268 PRO B CA 1
ATOM 11040 C C . PRO B 1 186 ? 14.40373 13.78399 13.19673 1.000 53.63789 268 PRO B C 1
ATOM 11041 O O . PRO B 1 186 ? 15.60044 13.92892 13.45880 1.000 45.89066 268 PRO B O 1
ATOM 11052 N N . LYS B 1 187 ? 13.76380 12.63554 13.35133 1.000 46.67068 269 LYS B N 1
ATOM 11053 C CA . LYS B 1 187 ? 14.44960 11.42438 13.76052 1.000 42.75247 269 LYS B CA 1
ATOM 11054 C C . LYS B 1 187 ? 14.74514 10.56145 12.54212 1.000 46.27735 269 LYS B C 1
ATOM 11055 O O . LYS B 1 187 ? 14.14121 10.70617 11.47574 1.000 49.15720 269 LYS B O 1
ATOM 11074 N N . CYS B 1 188 ? 15.70493 9.67054 12.71387 1.000 38.53847 270 CYS B N 1
ATOM 11075 C CA . CYS B 1 188 ? 16.28399 8.89779 11.62838 1.000 38.87266 270 CYS B CA 1
ATOM 11076 C C . CYS B 1 188 ? 15.77408 7.46310 11.74731 1.000 39.44396 270 CYS B C 1
ATOM 11077 O O . CYS B 1 188 ? 16.34776 6.63803 12.46016 1.000 37.44751 270 CYS B O 1
ATOM 11085 N N . VAL B 1 189 ? 14.67712 7.17926 11.04243 1.000 38.80022 271 VAL B N 1
ATOM 11086 C CA . VAL B 1 189 ? 14.08100 5.84854 11.05451 1.000 35.57546 271 VAL B CA 1
ATOM 11087 C C . VAL B 1 189 ? 14.97335 4.89276 10.27625 1.000 36.71142 271 VAL B C 1
ATOM 11088 O O . VAL B 1 189 ? 15.30831 5.14266 9.11202 1.000 36.22860 271 VAL B O 1
ATOM 11101 N N . GLU B 1 190 ? 15.34963 3.78428 10.90922 1.000 37.98662 272 GLU B N 1
ATOM 11102 C CA . GLU B 1 190 ? 16.20893 2.77864 10.29691 1.000 38.85356 272 GLU B CA 1
ATOM 11103 C C . GLU B 1 190 ? 15.40476 1.51905 10.00380 1.000 39.38638 272 GLU B C 1
ATOM 11104 O O . GLU B 1 190 ? 14.76431 0.96441 10.90250 1.000 44.04019 272 GLU B O 1
ATOM 11116 N N . HIS B 1 191 ? 15.45664 1.06106 8.75525 1.000 36.06644 273 HIS B N 1
ATOM 11117 C CA . HIS B 1 191 ? 14.69989 -0.09932 8.32007 1.000 36.03612 273 HIS B CA 1
ATOM 11118 C C . HIS B 1 191 ? 15.62609 -1.18636 7.79958 1.000 38.04805 273 HIS B C 1
ATOM 11119 O O . HIS B 1 191 ? 16.77129 -0.93272 7.41636 1.000 40.93227 273 HIS B O 1
ATOM 11133 N N . SER B 1 192 ? 15.09969 -2.40600 7.79421 1.000 40.38049 274 SER B N 1
ATOM 11134 C CA . SER B 1 192 ? 15.75405 -3.57459 7.22840 1.000 41.85941 274 SER B CA 1
ATOM 11135 C C . SER B 1 192 ? 15.01623 -4.01962 5.97309 1.000 43.05507 274 SER B C 1
ATOM 11136 O O . SER B 1 192 ? 13.88161 -3.60819 5.70748 1.000 42.31229 274 SER B O 1
ATOM 11144 N N . HIS B 1 193 ? 15.67103 -4.88276 5.19277 1.000 42.27522 275 HIS B N 1
ATOM 11145 C CA . HIS B 1 193 ? 14.97737 -5.49128 4.06346 1.000 40.87303 275 HIS B CA 1
ATOM 11146 C C . HIS B 1 193 ? 13.73128 -6.22308 4.53969 1.000 41.31655 275 HIS B C 1
ATOM 11147 O O . HIS B 1 193 ? 12.69464 -6.21415 3.86591 1.000 42.74644 275 HIS B O 1
ATOM 11161 N N . ARG B 1 194 ? 13.82188 -6.86462 5.70560 1.000 42.23127 276 ARG B N 1
ATOM 11162 C CA . ARG B 1 194 ? 12.72575 -7.68390 6.20838 1.000 46.29541 276 ARG B CA 1
ATOM 11163 C C . ARG B 1 194 ? 11.49726 -6.84042 6.52490 1.000 40.81607 276 ARG B C 1
ATOM 11164 O O . ARG B 1 194 ? 10.38279 -7.17059 6.10741 1.000 43.49724 276 ARG B O 1
ATOM 11185 N N . SER B 1 195 ? 11.67317 -5.76077 7.28803 1.000 44.16563 277 SER B N 1
ATOM 11186 C CA . SER B 1 195 ? 10.52386 -4.94593 7.67090 1.000 42.35396 277 SER B CA 1
ATOM 11187 C C . SER B 1 195 ? 9.89830 -4.27726 6.45439 1.000 41.54610 277 SER B C 1
ATOM 11188 O O . SER B 1 195 ? 8.67096 -4.26273 6.30490 1.000 36.01571 277 SER B O 1
ATOM 11196 N N . VAL B 1 196 ? 10.72755 -3.73324 5.56717 1.000 41.72072 278 VAL B N 1
ATOM 11197 C CA . VAL B 1 196 ? 10.21110 -3.07216 4.37522 1.000 38.76991 278 VAL B CA 1
ATOM 11198 C C . VAL B 1 196 ? 9.50777 -4.07265 3.46951 1.000 38.38416 278 VAL B C 1
ATOM 11199 O O . VAL B 1 196 ? 8.43753 -3.78478 2.91931 1.000 39.34290 278 VAL B O 1
ATOM 11212 N N . LEU B 1 197 ? 10.08420 -5.26540 3.30491 1.000 37.93742 279 LEU B N 1
ATOM 11213 C CA . LEU B 1 197 ? 9.46561 -6.25015 2.42502 1.000 40.09845 279 LEU B CA 1
ATOM 11214 C C . LEU B 1 197 ? 8.21437 -6.84713 3.04802 1.000 42.10842 279 LEU B C 1
ATOM 11215 O O . LEU B 1 197 ? 7.29397 -7.24072 2.32529 1.000 45.09909 279 LEU B O 1
ATOM 11231 N N . ALA B 1 198 ? 8.15138 -6.91788 4.37740 1.000 43.40835 280 ALA B N 1
ATOM 11232 C CA . ALA B 1 198 ? 6.92105 -7.36790 5.01229 1.000 47.99362 280 ALA B CA 1
ATOM 11233 C C . ALA B 1 198 ? 5.77783 -6.41341 4.70022 1.000 44.94843 280 ALA B C 1
ATOM 11234 O O . ALA B 1 198 ? 4.63360 -6.84075 4.50124 1.000 38.75356 280 ALA B O 1
ATOM 11241 N N . ASN B 1 199 ? 6.06739 -5.11220 4.65523 1.000 38.09853 281 ASN B N 1
ATOM 11242 C CA . ASN B 1 199 ? 5.02227 -4.15099 4.33149 1.000 42.67830 281 ASN B CA 1
ATOM 11243 C C . ASN B 1 199 ? 4.65373 -4.22538 2.85582 1.000 38.11115 281 ASN B C 1
ATOM 11244 O O . ASN B 1 199 ? 3.47390 -4.13148 2.50059 1.000 35.61419 281 ASN B O 1
ATOM 11255 N N . VAL B 1 200 ? 5.65269 -4.38772 1.98533 1.000 37.46561 282 VAL B N 1
ATOM 11256 C CA . VAL B 1 200 ? 5.38424 -4.56669 0.56232 1.000 41.46417 282 VAL B CA 1
ATOM 11257 C C . VAL B 1 200 ? 4.46856 -5.76358 0.34796 1.000 43.48730 282 VAL B C 1
ATOM 11258 O O . VAL B 1 200 ? 3.46865 -5.68463 -0.37490 1.000 41.94342 282 VAL B O 1
ATOM 11271 N N . LYS B 1 201 ? 4.79484 -6.89141 0.97936 1.000 43.35548 283 LYS B N 1
ATOM 11272 C CA . LYS B 1 201 ? 4.03748 -8.11204 0.73014 1.000 42.62508 283 LYS B CA 1
ATOM 11273 C C . LYS B 1 201 ? 2.62223 -7.99858 1.27561 1.000 45.12943 283 LYS B C 1
ATOM 11274 O O . LYS B 1 201 ? 1.66113 -8.39496 0.60668 1.000 44.32598 283 LYS B O 1
ATOM 11293 N N . GLY B 1 202 ? 2.47191 -7.45140 2.48239 1.000 47.57851 284 GLY B N 1
ATOM 11294 C CA . GLY B 1 202 ? 1.13964 -7.22479 3.01283 1.000 46.53131 284 GLY B CA 1
ATOM 11295 C C . GLY B 1 202 ? 0.33873 -6.25439 2.16646 1.000 39.91109 284 GLY B C 1
ATOM 11296 O O . GLY B 1 202 ? -0.85080 -6.46600 1.92010 1.000 42.79528 284 GLY B O 1
ATOM 11300 N N . THR B 1 203 ? 0.97944 -5.17421 1.71379 1.000 40.22818 285 THR B N 1
ATOM 11301 C CA . THR B 1 203 ? 0.28777 -4.18542 0.89388 1.000 42.62203 285 THR B CA 1
ATOM 11302 C C . THR B 1 203 ? -0.14095 -4.79090 -0.43640 1.000 43.15239 285 THR B C 1
ATOM 11303 O O . THR B 1 203 ? -1.28151 -4.60742 -0.87568 1.000 40.83645 285 THR B O 1
ATOM 11314 N N . VAL B 1 204 ? 0.76005 -5.52973 -1.08819 1.000 41.37329 286 VAL B N 1
ATOM 11315 C CA . VAL B 1 204 ? 0.40522 -6.18342 -2.34458 1.000 42.64204 286 VAL B CA 1
ATOM 11316 C C . VAL B 1 204 ? -0.77551 -7.12181 -2.13501 1.000 43.44589 286 VAL B C 1
ATOM 11317 O O . VAL B 1 204 ? -1.69917 -7.17660 -2.95476 1.000 44.04634 286 VAL B O 1
ATOM 11330 N N . ALA B 1 205 ? -0.77583 -7.85905 -1.02390 1.000 42.54984 287 ALA B N 1
ATOM 11331 C CA . ALA B 1 205 ? -1.85108 -8.81283 -0.77369 1.000 44.37330 287 ALA B CA 1
ATOM 11332 C C . ALA B 1 205 ? -3.17107 -8.10442 -0.49832 1.000 44.02391 287 ALA B C 1
ATOM 11333 O O . ALA B 1 205 ? -4.21981 -8.51504 -1.00709 1.000 45.61541 287 ALA B O 1
ATOM 11340 N N . ALA B 1 206 ? -3.14410 -7.04175 0.30626 1.000 45.66742 288 ALA B N 1
ATOM 11341 C CA . ALA B 1 206 ? -4.38092 -6.33945 0.62670 1.000 44.91612 288 ALA B CA 1
ATOM 11342 C C . ALA B 1 206 ? -5.02161 -5.75000 -0.62421 1.000 45.78325 288 ALA B C 1
ATOM 11343 O O . ALA B 1 206 ? -6.23685 -5.86444 -0.82013 1.000 48.81818 288 ALA B O 1
ATOM 11350 N N . ASN B 1 207 ? -4.22408 -5.11753 -1.48291 1.000 46.96043 289 ASN B N 1
ATOM 11351 C CA . ASN B 1 207 ? -4.74589 -4.44289 -2.66527 1.000 46.55755 289 ASN B CA 1
ATOM 11352 C C . ASN B 1 207 ? -4.74385 -5.32061 -3.90432 1.000 47.92324 289 ASN B C 1
ATOM 11353 O O . ASN B 1 207 ? -5.25654 -4.89597 -4.94632 1.000 49.32525 289 ASN B O 1
ATOM 11364 N N . GLN B 1 208 ? -4.18316 -6.52366 -3.82200 1.000 48.83730 290 GLN B N 1
ATOM 11365 C CA . GLN B 1 208 ? -4.12650 -7.42348 -4.96784 1.000 48.69721 290 GLN B CA 1
ATOM 11366 C C . GLN B 1 208 ? -3.35348 -6.78208 -6.11542 1.000 47.22923 290 GLN B C 1
ATOM 11367 O O . GLN B 1 208 ? -3.72598 -6.89566 -7.28385 1.000 44.87427 290 GLN B O 1
ATOM 11381 N N . PHE B 1 209 ? -2.26885 -6.09242 -5.77857 1.000 47.15265 291 PHE B N 1
ATOM 11382 C CA . PHE B 1 209 ? -1.41597 -5.51399 -6.80444 1.000 47.42173 291 PHE B CA 1
ATOM 11383 C C . PHE B 1 209 ? -0.75200 -6.62027 -7.61271 1.000 41.44383 291 PHE B C 1
ATOM 11384 O O . PHE B 1 209 ? -0.38727 -7.67011 -7.07630 1.000 44.28227 291 PHE B O 1
ATOM 11401 N N . THR B 1 210 ? -0.59211 -6.37826 -8.91139 1.000 44.44175 292 THR B N 1
ATOM 11402 C CA . THR B 1 210 ? -0.04707 -7.37323 -9.82138 1.000 45.49806 292 THR B CA 1
ATOM 11403 C C . THR B 1 210 ? 0.93726 -6.71368 -10.77828 1.000 46.74270 292 THR B C 1
ATOM 11404 O O . THR B 1 210 ? 1.06030 -5.48605 -10.83873 1.000 41.12744 292 THR B O 1
ATOM 11415 N N . GLN B 1 211 ? 1.63174 -7.55828 -11.54618 1.000 45.42534 293 GLN B N 1
ATOM 11416 C CA . GLN B 1 211 ? 2.58844 -7.08895 -12.54134 1.000 45.21822 293 GLN B CA 1
ATOM 11417 C C . GLN B 1 211 ? 1.93165 -6.28724 -13.65809 1.000 45.78458 293 GLN B C 1
ATOM 11418 O O . GLN B 1 211 ? 2.63900 -5.60096 -14.40405 1.000 41.11324 293 GLN B O 1
ATOM 11432 N N . GLU B 1 212 ? 0.60897 -6.34462 -13.78806 1.000 46.79635 294 GLU B N 1
ATOM 11433 C CA . GLU B 1 212 ? -0.08789 -5.62388 -14.84371 1.000 46.69154 294 GLU B CA 1
ATOM 11434 C C . GLU B 1 212 ? -0.49158 -4.21013 -14.44765 1.000 44.47167 294 GLU B C 1
ATOM 11435 O O . GLU B 1 212 ? -0.94639 -3.45442 -15.31137 1.000 44.74946 294 GLU B O 1
ATOM 11447 N N . ASP B 1 213 ? -0.34165 -3.83477 -13.17786 1.000 50.61472 295 ASP B N 1
ATOM 11448 C CA . ASP B 1 213 ? -0.65874 -2.47613 -12.76057 1.000 43.73044 295 ASP B CA 1
ATOM 11449 C C . ASP B 1 213 ? 0.22320 -1.47130 -13.49215 1.000 41.08757 295 ASP B C 1
ATOM 11450 O O . ASP B 1 213 ? 1.35490 -1.76988 -13.88107 1.000 43.43749 295 ASP B O 1
ATOM 11459 N N . VAL B 1 214 ? -0.30433 -0.26433 -13.67422 1.000 41.73871 296 VAL B N 1
ATOM 11460 C CA . VAL B 1 214 ? 0.45767 0.86511 -14.19997 1.000 42.04554 296 VAL B CA 1
ATOM 11461 C C . VAL B 1 214 ? 0.43076 1.94679 -13.12673 1.000 37.37888 296 VAL B C 1
ATOM 11462 O O . VAL B 1 214 ? -0.62334 2.53453 -12.85100 1.000 38.91973 296 VAL B O 1
ATOM 11475 N N . SER B 1 215 ? 1.58118 2.20232 -12.51395 1.000 38.65034 297 SER B N 1
ATOM 11476 C CA . SER B 1 215 ? 1.67425 3.07865 -11.35587 1.000 36.25421 297 SER B CA 1
ATOM 11477 C C . SER B 1 215 ? 2.07114 4.48667 -11.77651 1.000 36.82001 297 SER B C 1
ATOM 11478 O O . SER B 1 215 ? 2.92637 4.67183 -12.64562 1.000 34.65904 297 SER B O 1
ATOM 11486 N N . LEU B 1 216 ? 1.44433 5.47576 -11.14609 1.000 37.07267 298 LEU B N 1
ATOM 11487 C CA . LEU B 1 216 ? 1.77949 6.88141 -11.32808 1.000 37.82313 298 LEU B CA 1
ATOM 11488 C C . LEU B 1 216 ? 1.97205 7.50325 -9.95499 1.000 37.37860 298 LEU B C 1
ATOM 11489 O O . LEU B 1 216 ? 1.08721 7.39782 -9.09885 1.000 35.75976 298 LEU B O 1
ATOM 11505 N N . ASP B 1 217 ? 3.11473 8.15434 -9.74545 1.000 36.24252 299 ASP B N 1
ATOM 11506 C CA . ASP B 1 217 ? 3.41147 8.75205 -8.44702 1.000 34.23219 299 ASP B CA 1
ATOM 11507 C C . ASP B 1 217 ? 4.22261 10.02010 -8.64846 1.000 34.59884 299 ASP B C 1
ATOM 11508 O O . ASP B 1 217 ? 5.31963 9.96983 -9.21043 1.000 37.62034 299 ASP B O 1
ATOM 11517 N N . TRP B 1 218 ? 3.68979 11.14662 -8.18134 1.000 34.62438 300 TRP B N 1
ATOM 11518 C CA . TRP B 1 218 ? 4.42897 12.39950 -8.12602 1.000 38.05681 300 TRP B CA 1
ATOM 11519 C C . TRP B 1 218 ? 4.87891 12.75515 -6.71064 1.000 40.85105 300 TRP B C 1
ATOM 11520 O O . TRP B 1 218 ? 5.57306 13.76080 -6.52784 1.000 42.19956 300 TRP B O 1
ATOM 11541 N N . MET B 1 219 ? 4.51999 11.95655 -5.71078 1.000 37.02788 301 MET B N 1
ATOM 11542 C CA . MET B 1 219 ? 4.92728 12.26153 -4.35004 1.000 40.49194 301 MET B CA 1
ATOM 11543 C C . MET B 1 219 ? 6.41872 11.98325 -4.17062 1.000 37.48677 301 MET B C 1
ATOM 11544 O O . MET B 1 219 ? 6.99032 11.13803 -4.86467 1.000 39.20440 301 MET B O 1
ATOM 11558 N N . PRO B 1 220 ? 7.07158 12.68038 -3.24272 1.000 41.01878 302 PRO B N 1
ATOM 11559 C CA . PRO B 1 220 ? 8.52818 12.54910 -3.11944 1.000 39.61154 302 PRO B CA 1
ATOM 11560 C C . PRO B 1 220 ? 8.93512 11.13509 -2.73325 1.000 39.89747 302 PRO B C 1
ATOM 11561 O O . PRO B 1 220 ? 8.26405 10.46465 -1.94334 1.000 35.64793 302 PRO B O 1
ATOM 11572 N N . LEU B 1 221 ? 10.06233 10.69191 -3.28994 1.000 37.61986 303 LEU B N 1
ATOM 11573 C CA . LEU B 1 221 ? 10.62562 9.39973 -2.92487 1.000 40.84369 303 LEU B CA 1
ATOM 11574 C C . LEU B 1 221 ? 11.23627 9.39885 -1.53071 1.000 43.73848 303 LEU B C 1
ATOM 11575 O O . LEU B 1 221 ? 11.55525 8.32230 -1.01516 1.000 37.57021 303 LEU B O 1
ATOM 11591 N N . ASP B 1 222 ? 11.42427 10.56888 -0.91944 1.000 41.30564 304 ASP B N 1
ATOM 11592 C CA . ASP B 1 222 ? 11.83806 10.63516 0.47473 1.000 40.43966 304 ASP B CA 1
ATOM 11593 C C . ASP B 1 222 ? 10.66862 10.45918 1.43648 1.000 43.89894 304 ASP B C 1
ATOM 11594 O O . ASP B 1 222 ? 10.89586 10.34607 2.64449 1.000 40.25279 304 ASP B O 1
ATOM 11603 N N . HIS B 1 223 ? 9.43723 10.45159 0.92994 1.000 39.27206 305 HIS B N 1
ATOM 11604 C CA . HIS B 1 223 ? 8.27231 10.06735 1.71341 1.000 40.92279 305 HIS B CA 1
ATOM 11605 C C . HIS B 1 223 ? 8.16163 8.54865 1.71735 1.000 40.87391 305 HIS B C 1
ATOM 11606 O O . HIS B 1 223 ? 8.41903 7.89221 0.70306 1.000 36.15327 305 HIS B O 1
ATOM 11620 N N . ILE B 1 224 ? 7.77068 7.98711 2.86177 1.000 35.17174 306 ILE B N 1
ATOM 11621 C CA . ILE B 1 224 ? 7.75136 6.53210 2.98576 1.000 39.16119 306 ILE B CA 1
ATOM 11622 C C . ILE B 1 224 ? 6.77468 5.91933 1.98672 1.000 33.43781 306 ILE B C 1
ATOM 11623 O O . ILE B 1 224 ? 7.05163 4.87167 1.39145 1.000 39.60488 306 ILE B O 1
ATOM 11639 N N . GLY B 1 225 ? 5.61889 6.55521 1.78593 1.000 33.26367 307 GLY B N 1
ATOM 11640 C CA . GLY B 1 225 ? 4.67567 6.05538 0.80187 1.000 36.96193 307 GLY B CA 1
ATOM 11641 C C . GLY B 1 225 ? 5.20824 6.12095 -0.61443 1.000 34.38975 307 GLY B C 1
ATOM 11642 O O . GLY B 1 225 ? 4.77535 5.35542 -1.47924 1.000 32.83622 307 GLY B O 1
ATOM 11646 N N . GLY B 1 226 ? 6.14539 7.02778 -0.87227 1.000 34.68989 308 GLY B N 1
ATOM 11647 C CA . GLY B 1 226 ? 6.74703 7.13062 -2.18357 1.000 34.79658 308 GLY B CA 1
ATOM 11648 C C . GLY B 1 226 ? 7.74679 6.02418 -2.43795 1.000 37.02343 308 GLY B C 1
ATOM 11649 O O . GLY B 1 226 ? 7.73858 5.40817 -3.50722 1.000 35.85832 308 GLY B O 1
ATOM 11653 N N . ILE B 1 227 ? 8.60461 5.74790 -1.45496 1.000 34.57205 309 ILE B N 1
ATOM 11654 C CA . ILE B 1 227 ? 9.64855 4.74959 -1.65602 1.000 32.28512 309 ILE B CA 1
ATOM 11655 C C . ILE B 1 227 ? 9.10461 3.33771 -1.44814 1.000 35.92992 309 ILE B C 1
ATOM 11656 O O . ILE B 1 227 ? 9.39675 2.43478 -2.23643 1.000 38.29753 309 ILE B O 1
ATOM 11672 N N . VAL B 1 228 ? 8.29959 3.11457 -0.40669 1.000 35.31129 310 VAL B N 1
ATOM 11673 C CA . VAL B 1 228 ? 7.83409 1.76367 -0.09935 1.000 33.06338 310 VAL B CA 1
ATOM 11674 C C . VAL B 1 228 ? 6.48688 1.48676 -0.75577 1.000 33.33912 310 VAL B C 1
ATOM 11675 O O . VAL B 1 228 ? 6.37672 0.61764 -1.62960 1.000 34.95644 310 VAL B O 1
ATOM 11688 N N . MET B 1 229 ? 5.44917 2.21309 -0.33167 1.000 33.20442 311 MET B N 1
ATOM 11689 C CA . MET B 1 229 ? 4.09036 1.86110 -0.73264 1.000 30.28240 311 MET B CA 1
ATOM 11690 C C . MET B 1 229 ? 3.94271 1.80164 -2.24548 1.000 37.86987 311 MET B C 1
ATOM 11691 O O . MET B 1 229 ? 3.11720 1.03730 -2.75933 1.000 32.91447 311 MET B O 1
ATOM 11705 N N . PHE B 1 230 ? 4.73324 2.58464 -2.97869 1.000 32.38264 312 PHE B N 1
ATOM 11706 C CA . PHE B 1 230 ? 4.65236 2.58380 -4.43564 1.000 36.82503 312 PHE B CA 1
ATOM 11707 C C . PHE B 1 230 ? 5.93953 2.06462 -5.06213 1.000 32.15358 312 PHE B C 1
ATOM 11708 O O . PHE B 1 230 ? 5.92241 0.98069 -5.64804 1.000 40.10230 312 PHE B O 1
ATOM 11725 N N . HIS B 1 231 ? 7.05796 2.77736 -4.94306 1.000 30.84722 313 HIS B N 1
ATOM 11726 C CA . HIS B 1 231 ? 8.24388 2.38989 -5.69673 1.000 34.02112 313 HIS B CA 1
ATOM 11727 C C . HIS B 1 231 ? 8.62691 0.93593 -5.44063 1.000 35.42007 313 HIS B C 1
ATOM 11728 O O . HIS B 1 231 ? 8.76077 0.14305 -6.37816 1.000 33.78088 313 HIS B O 1
ATOM 11742 N N . LEU B 1 232 ? 8.81864 0.56756 -4.16992 1.000 32.05605 314 LEU B N 1
ATOM 11743 C CA . LEU B 1 232 ? 9.27534 -0.78747 -3.87376 1.000 34.57409 314 LEU B CA 1
ATOM 11744 C C . LEU B 1 232 ? 8.18674 -1.81571 -4.16233 1.000 34.34761 314 LEU B C 1
ATOM 11745 O O . LEU B 1 232 ? 8.47741 -2.90614 -4.67096 1.000 36.64082 314 LEU B O 1
ATOM 11761 N N . VAL B 1 233 ? 6.92851 -1.48700 -3.85731 1.000 34.47174 315 VAL B N 1
ATOM 11762 C CA . VAL B 1 233 ? 5.81736 -2.34763 -4.25946 1.000 34.10758 315 VAL B CA 1
ATOM 11763 C C . VAL B 1 233 ? 5.83603 -2.57925 -5.76657 1.000 37.16939 315 VAL B C 1
ATOM 11764 O O . VAL B 1 233 ? 5.58403 -3.69315 -6.24258 1.000 37.20081 315 VAL B O 1
ATOM 11777 N N . ASN B 1 234 ? 6.11862 -1.53014 -6.54191 1.000 36.26051 316 ASN B N 1
ATOM 11778 C CA . ASN B 1 234 ? 6.07301 -1.65003 -7.99560 1.000 34.94510 316 ASN B CA 1
ATOM 11779 C C . ASN B 1 234 ? 7.21187 -2.51680 -8.51932 1.000 39.64275 316 ASN B C 1
ATOM 11780 O O . ASN B 1 234 ? 7.01391 -3.31560 -9.44186 1.000 38.34879 316 ASN B O 1
ATOM 11791 N N . VAL B 1 235 ? 8.41320 -2.37003 -7.95304 1.000 36.11968 317 VAL B N 1
ATOM 11792 C CA . VAL B 1 235 ? 9.51782 -3.23774 -8.34751 1.000 37.58151 317 VAL B CA 1
ATOM 11793 C C . VAL B 1 235 ? 9.25075 -4.67047 -7.90245 1.000 39.86330 317 VAL B C 1
ATOM 11794 O O . VAL B 1 235 ? 9.59630 -5.62843 -8.60636 1.000 40.66914 317 VAL B O 1
ATOM 11807 N N . TYR B 1 236 ? 8.63534 -4.84107 -6.72794 1.000 39.01658 318 TYR B N 1
ATOM 11808 C CA . TYR B 1 236 ? 8.33813 -6.18226 -6.23275 1.000 40.83824 318 TYR B CA 1
ATOM 11809 C C . TYR B 1 236 ? 7.32261 -6.89222 -7.12139 1.000 40.49762 318 TYR B C 1
ATOM 11810 O O . TYR B 1 236 ? 7.47206 -8.08480 -7.41077 1.000 41.00722 318 TYR B O 1
ATOM 11828 N N . THR B 1 237 ? 6.27216 -6.18794 -7.54665 1.000 39.90664 319 THR B N 1
ATOM 11829 C CA . THR B 1 237 ? 5.31250 -6.77191 -8.47566 1.000 42.31223 319 THR B CA 1
ATOM 11830 C C . THR B 1 237 ? 5.82389 -6.79467 -9.90921 1.000 44.92622 319 THR B C 1
ATOM 11831 O O . THR B 1 237 ? 5.23029 -7.47877 -10.74789 1.000 47.10746 319 THR B O 1
ATOM 11842 N N . GLY B 1 238 ? 6.89853 -6.06711 -10.20627 1.000 39.92747 320 GLY B N 1
ATOM 11843 C CA . GLY B 1 238 ? 7.42442 -6.01961 -11.55218 1.000 43.47497 320 GLY B CA 1
ATOM 11844 C C . GLY B 1 238 ? 6.60755 -5.19270 -12.51198 1.000 43.70031 320 GLY B C 1
ATOM 11845 O O . GLY B 1 238 ? 6.76955 -5.32960 -13.72956 1.000 40.96444 320 GLY B O 1
ATOM 11849 N N . CYS B 1 239 ? 5.74488 -4.32239 -12.00295 1.000 39.45709 321 CYS B N 1
ATOM 11850 C CA . CYS B 1 239 ? 4.80710 -3.60389 -12.84808 1.000 44.08120 321 CYS B CA 1
ATOM 11851 C C . CYS B 1 239 ? 5.43131 -2.32560 -13.39905 1.000 42.61911 321 CYS B C 1
ATOM 11852 O O . CYS B 1 239 ? 6.50669 -1.88877 -12.98479 1.000 43.04648 321 CYS B O 1
ATOM 11860 N N . GLU B 1 240 ? 4.72708 -1.72706 -14.35274 1.000 44.31487 322 GLU B N 1
ATOM 11861 C CA . GLU B 1 240 ? 5.13028 -0.45705 -14.93492 1.000 42.98569 322 GLU B CA 1
ATOM 11862 C C . GLU B 1 240 ? 4.80643 0.66790 -13.95876 1.000 41.82676 322 GLU B C 1
ATOM 11863 O O . GLU B 1 240 ? 3.68971 0.73857 -13.43717 1.000 40.63380 322 GLU B O 1
ATOM 11875 N N . GLN B 1 241 ? 5.77822 1.54258 -13.70098 1.000 37.57864 323 GLN B N 1
ATOM 11876 C CA . GLN B 1 241 ? 5.56696 2.68369 -12.81814 1.000 37.82299 323 GLN B CA 1
ATOM 11877 C C . GLN B 1 241 ? 6.04351 3.95870 -13.49903 1.000 35.88473 323 GLN B C 1
ATOM 11878 O O . GLN B 1 241 ? 7.12716 3.98880 -14.09088 1.000 37.13167 323 GLN B O 1
ATOM 11892 N N . ILE B 1 242 ? 5.22124 5.00136 -13.42128 1.000 36.80165 324 ILE B N 1
ATOM 11893 C CA . ILE B 1 242 ? 5.53562 6.32088 -13.95355 1.000 34.97346 324 ILE B CA 1
ATOM 11894 C C . ILE B 1 242 ? 5.87153 7.23116 -12.77802 1.000 40.23935 324 ILE B C 1
ATOM 11895 O O . ILE B 1 242 ? 5.16448 7.22821 -11.76179 1.000 40.25312 324 ILE B O 1
ATOM 11911 N N . ARG B 1 243 ? 6.95099 7.99853 -12.90887 1.000 39.19468 325 ARG B N 1
ATOM 11912 C CA . ARG B 1 243 ? 7.36558 8.96220 -11.89759 1.000 40.31001 325 ARG B CA 1
ATOM 11913 C C . ARG B 1 243 ? 7.28983 10.36740 -12.47620 1.000 45.53995 325 ARG B C 1
ATOM 11914 O O . ARG B 1 243 ? 7.81986 10.62991 -13.56329 1.000 42.29474 325 ARG B O 1
ATOM 11935 N N . ALA B 1 244 ? 6.62107 11.25695 -11.75435 1.000 41.52280 326 ALA B N 1
ATOM 11936 C CA . ALA B 1 244 ? 6.64055 12.68374 -12.02405 1.000 43.72513 326 ALA B CA 1
ATOM 11937 C C . ALA B 1 244 ? 7.31837 13.40777 -10.86632 1.000 45.06981 326 ALA B C 1
ATOM 11938 O O . ALA B 1 244 ? 7.50180 12.85475 -9.77712 1.000 42.01201 326 ALA B O 1
ATOM 11945 N N . ARG B 1 245 ? 7.70381 14.65402 -11.11782 1.000 46.93212 327 ARG B N 1
ATOM 11946 C CA . ARG B 1 245 ? 8.29155 15.48144 -10.07644 1.000 47.71332 327 ARG B CA 1
ATOM 11947 C C . ARG B 1 245 ? 7.19734 16.14142 -9.25080 1.000 47.86959 327 ARG B C 1
ATOM 11948 O O . ARG B 1 245 ? 6.17182 16.57879 -9.78220 1.000 46.75672 327 ARG B O 1
ATOM 11969 N N . THR B 1 246 ? 7.42439 16.20626 -7.93839 1.000 41.10511 328 THR B N 1
ATOM 11970 C CA . THR B 1 246 ? 6.42490 16.77218 -7.04141 1.000 43.71521 328 THR B CA 1
ATOM 11971 C C . THR B 1 246 ? 6.12545 18.22153 -7.39711 1.000 42.15561 328 THR B C 1
ATOM 11972 O O . THR B 1 246 ? 4.96127 18.63874 -7.41227 1.000 45.22951 328 THR B O 1
ATOM 11983 N N . ASP B 1 247 ? 7.16450 19.00299 -7.69316 1.000 49.85861 329 ASP B N 1
ATOM 11984 C CA . ASP B 1 247 ? 6.96055 20.40618 -8.03417 1.000 52.55790 329 ASP B CA 1
ATOM 11985 C C . ASP B 1 247 ? 6.05508 20.55535 -9.24852 1.000 50.52762 329 ASP B C 1
ATOM 11986 O O . ASP B 1 247 ? 5.20537 21.45413 -9.28817 1.000 48.84494 329 ASP B O 1
ATOM 11995 N N . ASP B 1 248 ? 6.21476 19.67896 -10.24736 1.000 51.87064 330 ASP B N 1
ATOM 11996 C CA . ASP B 1 248 ? 5.38246 19.76751 -11.44410 1.000 52.10996 330 ASP B CA 1
ATOM 11997 C C . ASP B 1 248 ? 3.90288 19.67297 -11.09621 1.000 49.99538 330 ASP B C 1
ATOM 11998 O O . ASP B 1 248 ? 3.07190 20.36451 -11.69618 1.000 55.18991 330 ASP B O 1
ATOM 12007 N N . PHE B 1 249 ? 3.54874 18.81729 -10.13613 1.000 43.39565 331 PHE B N 1
ATOM 12008 C CA . PHE B 1 249 ? 2.14743 18.70574 -9.74828 1.000 48.34106 331 PHE B CA 1
ATOM 12009 C C . PHE B 1 249 ? 1.67959 19.95828 -9.01710 1.000 49.09005 331 PHE B C 1
ATOM 12010 O O . PHE B 1 249 ? 0.61099 20.50177 -9.31688 1.000 47.56825 331 PHE B O 1
ATOM 12027 N N . ILE B 1 250 ? 2.46044 20.42300 -8.03945 1.000 52.93044 332 ILE B N 1
ATOM 12028 C CA . ILE B 1 250 ? 2.07164 21.61603 -7.29211 1.000 51.79906 332 ILE B CA 1
ATOM 12029 C C . ILE B 1 250 ? 1.96860 22.81407 -8.22650 1.000 48.98692 332 ILE B C 1
ATOM 12030 O O . ILE B 1 250 ? 1.06166 23.64516 -8.09679 1.000 48.50593 332 ILE B O 1
ATOM 12046 N N . ALA B 1 251 ? 2.88819 22.91847 -9.18783 1.000 52.15890 333 ALA B N 1
ATOM 12047 C CA . ALA B 1 251 ? 2.80186 23.98542 -10.17969 1.000 54.07038 333 ALA B CA 1
ATOM 12048 C C . ALA B 1 251 ? 1.44460 23.97876 -10.87356 1.000 55.69916 333 ALA B C 1
ATOM 12049 O O . ALA B 1 251 ? 0.75213 25.00085 -10.91914 1.000 64.89413 333 ALA B O 1
ATOM 12056 N N . GLN B 1 252 ? 1.04295 22.82802 -11.41178 1.000 55.71308 334 GLN B N 1
ATOM 12057 C CA . GLN B 1 252 ? -0.24147 22.68518 -12.09634 1.000 58.76921 334 GLN B CA 1
ATOM 12058 C C . GLN B 1 252 ? -0.85349 21.34884 -11.69289 1.000 50.46418 334 GLN B C 1
ATOM 12059 O O . GLN B 1 252 ? -0.52040 20.30376 -12.27573 1.000 47.83592 334 GLN B O 1
ATOM 12073 N N . PRO B 1 253 ? -1.74809 21.33850 -10.70279 1.000 48.16929 335 PRO B N 1
ATOM 12074 C CA . PRO B 1 253 ? -2.28462 20.05352 -10.22530 1.000 49.44307 335 PRO B CA 1
ATOM 12075 C C . PRO B 1 253 ? -2.95192 19.22877 -11.30854 1.000 48.13077 335 PRO B C 1
ATOM 12076 O O . PRO B 1 253 ? -2.91535 17.99304 -11.24304 1.000 43.90823 335 PRO B O 1
ATOM 12087 N N . LEU B 1 254 ? -3.56061 19.86801 -12.30872 1.000 48.86964 336 LEU B N 1
ATOM 12088 C CA . LEU B 1 254 ? -4.29029 19.11307 -13.32001 1.000 47.06095 336 LEU B CA 1
ATOM 12089 C C . LEU B 1 254 ? -3.37638 18.19983 -14.12267 1.000 39.81114 336 LEU B C 1
ATOM 12090 O O . LEU B 1 254 ? -3.86627 17.28002 -14.78530 1.000 46.76434 336 LEU B O 1
ATOM 12106 N N . ARG B 1 255 ? -2.06167 18.41912 -14.06873 1.000 40.17664 337 ARG B N 1
ATOM 12107 C CA . ARG B 1 255 ? -1.13867 17.47434 -14.68504 1.000 41.13552 337 ARG B CA 1
ATOM 12108 C C . ARG B 1 255 ? -1.33310 16.06845 -14.13313 1.000 44.05905 337 ARG B C 1
ATOM 12109 O O . ARG B 1 255 ? -1.04591 15.08331 -14.82233 1.000 46.57304 337 ARG B O 1
ATOM 12130 N N . TRP B 1 256 ? -1.80940 15.95445 -12.89298 1.000 46.38324 338 TRP B N 1
ATOM 12131 C CA . TRP B 1 256 ? -2.16079 14.64905 -12.34840 1.000 44.43271 338 TRP B CA 1
ATOM 12132 C C . TRP B 1 256 ? -3.15125 13.93563 -13.26222 1.000 44.78181 338 TRP B C 1
ATOM 12133 O O . TRP B 1 256 ? -2.96555 12.76199 -13.60547 1.000 39.54003 338 TRP B O 1
ATOM 12154 N N . LEU B 1 257 ? -4.21104 14.63998 -13.67631 1.000 44.33533 339 LEU B N 1
ATOM 12155 C CA . LEU B 1 257 ? -5.17852 14.04898 -14.59568 1.000 42.86122 339 LEU B CA 1
ATOM 12156 C C . LEU B 1 257 ? -4.54436 13.76836 -15.95113 1.000 41.17584 339 LEU B C 1
ATOM 12157 O O . LEU B 1 257 ? -4.76032 12.69961 -16.53303 1.000 40.45627 339 LEU B O 1
ATOM 12173 N N . ASP B 1 258 ? -3.76116 14.71945 -16.46793 1.000 42.44914 340 ASP B N 1
ATOM 12174 C CA . ASP B 1 258 ? -3.04903 14.50986 -17.72493 1.000 40.67963 340 ASP B CA 1
ATOM 12175 C C . ASP B 1 258 ? -2.23145 13.22838 -17.68397 1.000 44.68765 340 ASP B C 1
ATOM 12176 O O . ASP B 1 258 ? -2.25293 12.42486 -18.62517 1.000 43.95446 340 ASP B O 1
ATOM 12185 N N . TRP B 1 259 ? -1.46716 13.04637 -16.60611 1.000 45.04536 341 TRP B N 1
ATOM 12186 C CA . TRP B 1 259 ? -0.58299 11.89379 -16.50383 1.000 38.95622 341 TRP B CA 1
ATOM 12187 C C . TRP B 1 259 ? -1.38153 10.60285 -16.40788 1.000 40.25710 341 TRP B C 1
ATOM 12188 O O . TRP B 1 259 ? -1.06292 9.61564 -17.07934 1.000 40.77740 341 TRP B O 1
ATOM 12209 N N . MET B 1 260 ? -2.42071 10.58953 -15.56759 1.000 39.30567 342 MET B N 1
ATOM 12210 C CA . MET B 1 260 ? -3.26675 9.40651 -15.46127 1.000 39.23318 342 MET B CA 1
ATOM 12211 C C . MET B 1 260 ? -3.83889 9.02774 -16.81922 1.000 40.98367 342 MET B C 1
ATOM 12212 O O . MET B 1 260 ? -3.90107 7.84395 -17.16959 1.000 39.21501 342 MET B O 1
ATOM 12226 N N . ASP B 1 261 ? -4.25979 10.02730 -17.59579 1.000 45.55777 343 ASP B N 1
ATOM 12227 C CA . ASP B 1 261 ? -4.82979 9.77883 -18.91499 1.000 41.40687 343 ASP B CA 1
ATOM 12228 C C . ASP B 1 261 ? -3.75709 9.32127 -19.89304 1.000 39.92988 343 ASP B C 1
ATOM 12229 O O . ASP B 1 261 ? -3.91072 8.30462 -20.57765 1.000 41.78777 343 ASP B O 1
ATOM 12238 N N . ARG B 1 262 ? -2.64489 10.04971 -19.93825 1.000 42.75075 344 ARG B N 1
ATOM 12239 C CA . ARG B 1 262 ? -1.61563 9.81052 -20.94058 1.000 43.87307 344 ARG B CA 1
ATOM 12240 C C . ARG B 1 262 ? -0.97155 8.44082 -20.77736 1.000 41.62791 344 ARG B C 1
ATOM 12241 O O . ARG B 1 262 ? -0.62221 7.79126 -21.76957 1.000 40.88514 344 ARG B O 1
ATOM 12262 N N . TYR B 1 263 ? -0.80464 7.97945 -19.54251 1.000 41.37171 345 TYR B N 1
ATOM 12263 C CA . TYR B 1 263 ? -0.13138 6.71366 -19.29172 1.000 37.79379 345 TYR B CA 1
ATOM 12264 C C . TYR B 1 263 ? -1.08769 5.58934 -18.92856 1.000 37.23046 345 TYR B C 1
ATOM 12265 O O . TYR B 1 263 ? -0.63582 4.46361 -18.70077 1.000 43.61880 345 TYR B O 1
ATOM 12283 N N . ARG B 1 264 ? -2.39352 5.85379 -18.89682 1.000 40.69097 346 ARG B N 1
ATOM 12284 C CA . ARG B 1 264 ? -3.38633 4.82569 -18.59177 1.000 40.72460 346 ARG B CA 1
ATOM 12285 C C . ARG B 1 264 ? -3.11393 4.20052 -17.22612 1.000 44.95046 346 ARG B C 1
ATOM 12286 O O . ARG B 1 264 ? -3.25824 2.99062 -17.03460 1.000 45.51496 346 ARG B O 1
ATOM 12307 N N . ALA B 1 265 ? -2.71690 5.03681 -16.26729 1.000 40.58511 347 ALA B N 1
ATOM 12308 C CA . ALA B 1 265 ? -2.35145 4.54312 -14.94854 1.000 37.42000 347 ALA B CA 1
ATOM 12309 C C . ALA B 1 265 ? -3.52664 3.82851 -14.29830 1.000 37.71984 347 ALA B C 1
ATOM 12310 O O . ALA B 1 265 ? -4.67665 4.25926 -14.41102 1.000 37.24948 347 ALA B O 1
ATOM 12317 N N . THR B 1 266 ? -3.22870 2.72541 -13.61054 1.000 38.74391 348 THR B N 1
ATOM 12318 C CA . THR B 1 266 ? -4.23272 1.99271 -12.85442 1.000 38.11458 348 THR B CA 1
ATOM 12319 C C . THR B 1 266 ? -4.18272 2.28135 -11.35943 1.000 38.05935 348 THR B C 1
ATOM 12320 O O . THR B 1 266 ? -5.12914 1.92854 -10.65089 1.000 38.20828 348 THR B O 1
ATOM 12331 N N . LYS B 1 267 ? -3.11091 2.89517 -10.85982 1.000 33.20028 349 LYS B N 1
ATOM 12332 C CA . LYS B 1 267 ? -3.03816 3.22035 -9.44335 1.000 41.84475 349 LYS B CA 1
ATOM 12333 C C . LYS B 1 267 ? -2.16900 4.45010 -9.23026 1.000 38.05178 349 LYS B C 1
ATOM 12334 O O . LYS B 1 267 ? -1.21863 4.70147 -9.97687 1.000 38.41713 349 LYS B O 1
ATOM 12353 N N . THR B 1 268 ? -2.51322 5.21204 -8.19668 1.000 33.39887 350 THR B N 1
ATOM 12354 C CA . THR B 1 268 ? -1.77217 6.40734 -7.81730 1.000 34.90620 350 THR B CA 1
ATOM 12355 C C . THR B 1 268 ? -2.14549 6.73125 -6.37630 1.000 37.54036 350 THR B C 1
ATOM 12356 O O . THR B 1 268 ? -2.99019 6.06511 -5.76941 1.000 39.66668 350 THR B O 1
ATOM 12367 N N . TRP B 1 269 ? -1.50751 7.75379 -5.82108 1.000 33.98727 351 TRP B N 1
ATOM 12368 C CA . TRP B 1 269 ? -1.81457 8.11816 -4.44890 1.000 35.63951 351 TRP B CA 1
ATOM 12369 C C . TRP B 1 269 ? -1.42388 9.56348 -4.20348 1.000 35.29405 351 TRP B C 1
ATOM 12370 O O . TRP B 1 269 ? -0.69560 10.17741 -4.98589 1.000 37.73431 351 TRP B O 1
ATOM 12391 N N . ALA B 1 270 ? -1.92937 10.09477 -3.09717 1.000 40.13442 352 ALA B N 1
ATOM 12392 C CA . ALA B 1 270 ? -1.56277 11.41616 -2.61287 1.000 39.60373 352 ALA B CA 1
ATOM 12393 C C . ALA B 1 270 ? -2.17632 11.60328 -1.22775 1.000 43.04750 352 ALA B C 1
ATOM 12394 O O . ALA B 1 270 ? -3.08279 10.85611 -0.84356 1.000 38.38553 352 ALA B O 1
ATOM 12401 N N . PRO B 1 271 ? -1.68964 12.57429 -0.46142 1.000 31.56677 353 PRO B N 1
ATOM 12402 C CA . PRO B 1 271 ? -2.41665 12.99212 0.74034 1.000 39.59903 353 PRO B CA 1
ATOM 12403 C C . PRO B 1 271 ? -3.71874 13.67732 0.35739 1.000 42.79269 353 PRO B C 1
ATOM 12404 O O . PRO B 1 271 ? -3.94931 14.05093 -0.79467 1.000 44.41000 353 PRO B O 1
ATOM 12415 N N . ASN B 1 272 ? -4.57988 13.84360 1.36178 1.000 45.25437 354 ASN B N 1
ATOM 12416 C CA . ASN B 1 272 ? -5.91639 14.36664 1.10974 1.000 44.67428 354 ASN B CA 1
ATOM 12417 C C . ASN B 1 272 ? -5.87532 15.72756 0.42548 1.000 48.82198 354 ASN B C 1
ATOM 12418 O O . ASN B 1 272 ? -6.77375 16.04812 -0.36237 1.000 49.00512 354 ASN B O 1
ATOM 12429 N N . PHE B 1 273 ? -4.83905 16.53094 0.68680 1.000 42.26859 355 PHE B N 1
ATOM 12430 C CA . PHE B 1 273 ? -4.81050 17.88221 0.13440 1.000 44.32980 355 PHE B CA 1
ATOM 12431 C C . PHE B 1 273 ? -4.77327 17.85586 -1.38902 1.000 47.84596 355 PHE B C 1
ATOM 12432 O O . PHE B 1 273 ? -5.40295 18.69328 -2.04399 1.000 49.36216 355 PHE B O 1
ATOM 12449 N N . ALA B 1 274 ? -4.04934 16.89711 -1.97256 1.000 47.81268 356 ALA B N 1
ATOM 12450 C CA . ALA B 1 274 ? -3.96970 16.81906 -3.42782 1.000 44.63656 356 ALA B CA 1
ATOM 12451 C C . ALA B 1 274 ? -5.35365 16.65921 -4.04002 1.000 42.90858 356 ALA B C 1
ATOM 12452 O O . ALA B 1 274 ? -5.68528 17.32145 -5.02948 1.000 44.57959 356 ALA B O 1
ATOM 12459 N N . PHE B 1 275 ? -6.17575 15.77812 -3.46587 1.000 44.02936 357 PHE B N 1
ATOM 12460 C CA . PHE B 1 275 ? -7.54639 15.63122 -3.94264 1.000 41.83273 357 PHE B CA 1
ATOM 12461 C C . PHE B 1 275 ? -8.29894 16.95192 -3.84957 1.000 49.15575 357 PHE B C 1
ATOM 12462 O O . PHE B 1 275 ? -9.02345 17.32991 -4.77744 1.000 51.15299 357 PHE B O 1
ATOM 12479 N N . ALA B 1 276 ? -8.13308 17.67325 -2.73736 1.000 53.52166 358 ALA B N 1
ATOM 12480 C CA . ALA B 1 276 ? -8.80685 18.95814 -2.58308 1.000 53.04180 358 ALA B CA 1
ATOM 12481 C C . ALA B 1 276 ? -8.24824 20.00568 -3.53666 1.000 49.71862 358 ALA B C 1
ATOM 12482 O O . ALA B 1 276 ? -8.99003 20.88505 -3.98726 1.000 53.85551 358 ALA B O 1
ATOM 12489 N N . MET B 1 277 ? -6.95085 19.94188 -3.84260 1.000 46.65826 359 MET B N 1
ATOM 12490 C CA . MET B 1 277 ? -6.38481 20.83239 -4.85077 1.000 48.71879 359 MET B CA 1
ATOM 12491 C C . MET B 1 277 ? -7.10507 20.65960 -6.18289 1.000 58.18192 359 MET B C 1
ATOM 12492 O O . MET B 1 277 ? -7.50059 21.63971 -6.82539 1.000 58.67494 359 MET B O 1
ATOM 12506 N N . ILE B 1 278 ? -7.28945 19.40902 -6.60913 1.000 50.75533 360 ILE B N 1
ATOM 12507 C CA . ILE B 1 278 ? -7.99924 19.14223 -7.85472 1.000 53.62701 360 ILE B CA 1
ATOM 12508 C C . ILE B 1 278 ? -9.42550 19.67203 -7.77510 1.000 52.69266 360 ILE B C 1
ATOM 12509 O O . ILE B 1 278 ? -9.95871 20.21000 -8.75339 1.000 55.55929 360 ILE B O 1
ATOM 12525 N N . ASN B 1 279 ? -10.06152 19.54337 -6.60722 1.000 49.77686 361 ASN B N 1
ATOM 12526 C CA . ASN B 1 279 ? -11.42395 20.04380 -6.45131 1.000 51.14204 361 ASN B CA 1
ATOM 12527 C C . ASN B 1 279 ? -11.49903 21.55049 -6.66702 1.000 56.06191 361 ASN B C 1
ATOM 12528 O O . ASN B 1 279 ? -12.53066 22.06052 -7.12101 1.000 59.41806 361 ASN B O 1
ATOM 12539 N N . ASP B 1 280 ? -10.42230 22.27828 -6.35466 1.000 54.93413 362 ASP B N 1
ATOM 12540 C CA . ASP B 1 280 ? -10.42137 23.72020 -6.57831 1.000 61.46197 362 ASP B CA 1
ATOM 12541 C C . ASP B 1 280 ? -10.59620 24.05647 -8.05367 1.000 57.00593 362 ASP B C 1
ATOM 12542 O O . ASP B 1 280 ? -11.11668 25.12617 -8.38841 1.000 58.45135 362 ASP B O 1
ATOM 12551 N N . TYR B 1 281 ? -10.16468 23.15966 -8.94552 1.000 62.86087 363 TYR B N 1
ATOM 12552 C CA . TYR B 1 281 ? -10.13112 23.40501 -10.38277 1.000 58.34617 363 TYR B CA 1
ATOM 12553 C C . TYR B 1 281 ? -11.40236 22.95082 -11.09678 1.000 57.80193 363 TYR B C 1
ATOM 12554 O O . TYR B 1 281 ? -11.34711 22.60632 -12.28560 1.000 59.91684 363 TYR B O 1
ATOM 12572 N N . GLU B 1 282 ? -12.54611 22.94308 -10.40501 1.000 53.81726 364 GLU B N 1
ATOM 12573 C CA . GLU B 1 282 ? -13.79479 22.49162 -11.01605 1.000 59.22489 364 GLU B CA 1
ATOM 12574 C C . GLU B 1 282 ? -14.05247 23.17449 -12.35652 1.000 64.04814 364 GLU B C 1
ATOM 12575 O O . GLU B 1 282 ? -14.54286 22.54266 -13.29987 1.000 57.54203 364 GLU B O 1
ATOM 12587 N N . LYS B 1 283 ? -13.72674 24.46398 -12.46141 1.000 65.55560 365 LYS B N 1
ATOM 12588 C CA . LYS B 1 283 ? -13.95263 25.19734 -13.70458 1.000 67.91060 365 LYS B CA 1
ATOM 12589 C C . LYS B 1 283 ? -13.13246 24.60550 -14.84615 1.000 64.92340 365 LYS B C 1
ATOM 12590 O O . LYS B 1 283 ? -13.67585 24.24516 -15.89585 1.000 63.39050 365 LYS B O 1
ATOM 12609 N N . GLU B 1 284 ? -11.81409 24.50119 -14.65889 1.000 62.99379 366 GLU B N 1
ATOM 12610 C CA . GLU B 1 284 ? -10.95840 23.96841 -15.71293 1.000 55.02839 366 GLU B CA 1
ATOM 12611 C C . GLU B 1 284 ? -11.28708 22.51292 -16.02369 1.000 54.69957 366 GLU B C 1
ATOM 12612 O O . GLU B 1 284 ? -11.14342 22.07470 -17.17156 1.000 59.99329 366 GLU B O 1
ATOM 12624 N N . ILE B 1 285 ? -11.72475 21.74996 -15.02007 1.000 57.02224 367 ILE B N 1
ATOM 12625 C CA . ILE B 1 285 ? -12.06666 20.34959 -15.24375 1.000 55.16178 367 ILE B CA 1
ATOM 12626 C C . ILE B 1 285 ? -13.34933 20.22734 -16.05119 1.000 49.74920 367 ILE B C 1
ATOM 12627 O O . ILE B 1 285 ? -13.53191 19.25501 -16.79655 1.000 43.30164 367 ILE B O 1
ATOM 12643 N N . SER B 1 286 ? -14.26325 21.18928 -15.90764 1.000 49.97734 368 SER B N 1
ATOM 12644 C CA . SER B 1 286 ? -15.52190 21.14841 -16.64076 1.000 49.09426 368 SER B CA 1
ATOM 12645 C C . SER B 1 286 ? -15.35145 21.47927 -18.11705 1.000 45.07186 368 SER B C 1
ATOM 12646 O O . SER B 1 286 ? -16.27090 21.22337 -18.89920 1.000 42.70812 368 SER B O 1
ATOM 12654 N N . SER B 1 287 ? -14.20828 22.04308 -18.50820 1.000 43.83091 369 SER B N 1
ATOM 12655 C CA . SER B 1 287 ? -13.92754 22.39419 -19.89404 1.000 48.84291 369 SER B CA 1
ATOM 12656 C C . SER B 1 287 ? -12.77250 21.58861 -20.47315 1.000 46.86848 369 SER B C 1
ATOM 12657 O O . SER B 1 287 ? -12.23671 21.95736 -21.52553 1.000 45.64283 369 SER B O 1
ATOM 12665 N N . GLY B 1 288 ? -12.36639 20.50832 -19.80713 1.000 48.09201 370 GLY B N 1
ATOM 12666 C CA . GLY B 1 288 ? -11.31211 19.64571 -20.28159 1.000 40.93113 370 GLY B CA 1
ATOM 12667 C C . GLY B 1 288 ? -11.83750 18.27316 -20.66967 1.000 42.18061 370 GLY B C 1
ATOM 12668 O O . GLY B 1 288 ? -13.02926 17.98072 -20.61374 1.000 40.42371 370 GLY B O 1
ATOM 12672 N N . SER B 1 289 ? -10.90281 17.42048 -21.07718 1.000 40.92622 371 SER B N 1
ATOM 12673 C CA . SER B 1 289 ? -11.24193 16.06999 -21.50339 1.000 42.29872 371 SER B CA 1
ATOM 12674 C C . SER B 1 289 ? -10.12785 15.12986 -21.07817 1.000 40.32648 371 SER B C 1
ATOM 12675 O O . SER B 1 289 ? -8.97663 15.30404 -21.48832 1.000 46.32221 371 SER B O 1
ATOM 12683 N N . TRP B 1 290 ? -10.47037 14.14530 -20.25140 1.000 36.22365 372 TRP B N 1
ATOM 12684 C CA . TRP B 1 290 ? -9.54718 13.08826 -19.87544 1.000 41.13938 372 TRP B CA 1
ATOM 12685 C C . TRP B 1 290 ? -10.27539 11.75668 -19.95269 1.000 39.61150 372 TRP B C 1
ATOM 12686 O O . TRP B 1 290 ? -11.49755 11.69011 -19.78765 1.000 39.32375 372 TRP B O 1
ATOM 12707 N N . ASP B 1 291 ? -9.51426 10.69871 -20.20634 1.000 38.07002 373 ASP B N 1
ATOM 12708 C CA . ASP B 1 291 ? -10.00622 9.32614 -20.10880 1.000 45.22616 373 ASP B CA 1
ATOM 12709 C C . ASP B 1 291 ? -9.31699 8.69591 -18.89916 1.000 40.65162 373 ASP B C 1
ATOM 12710 O O . ASP B 1 291 ? -8.15546 8.28400 -18.97995 1.000 39.77813 373 ASP B O 1
ATOM 12719 N N . LEU B 1 292 ? -10.03347 8.64073 -17.77293 1.000 41.14801 374 LEU B N 1
ATOM 12720 C CA . LEU B 1 292 ? -9.51702 8.09586 -16.52314 1.000 37.88464 374 LEU B CA 1
ATOM 12721 C C . LEU B 1 292 ? -10.08288 6.71116 -16.21947 1.000 40.49654 374 LEU B C 1
ATOM 12722 O O . LEU B 1 292 ? -10.06522 6.27788 -15.06075 1.000 38.97742 374 LEU B O 1
ATOM 12738 N N . SER B 1 293 ? -10.56403 6.00106 -17.24527 1.000 38.17708 375 SER B N 1
ATOM 12739 C CA . SER B 1 293 ? -11.27045 4.74052 -17.04123 1.000 40.04473 375 SER B CA 1
ATOM 12740 C C . SER B 1 293 ? -10.35294 3.60748 -16.59689 1.000 42.32841 375 SER B C 1
ATOM 12741 O O . SER B 1 293 ? -10.83990 2.62385 -16.02674 1.000 45.92872 375 SER B O 1
ATOM 12749 N N . ALA B 1 294 ? -9.04543 3.71481 -16.83743 1.000 39.44389 376 ALA B N 1
ATOM 12750 C CA . ALA B 1 294 ? -8.12602 2.66651 -16.41186 1.000 41.62094 376 ALA B CA 1
ATOM 12751 C C . ALA B 1 294 ? -7.77456 2.75543 -14.93276 1.000 43.00816 376 ALA B C 1
ATOM 12752 O O . ALA B 1 294 ? -7.26121 1.77937 -14.37282 1.000 39.91695 376 ALA B O 1
ATOM 12759 N N . MET B 1 295 ? -8.03733 3.89051 -14.29010 1.000 39.89359 377 MET B N 1
ATOM 12760 C CA . MET B 1 295 ? -7.68073 4.06040 -12.88770 1.000 38.73045 377 MET B CA 1
ATOM 12761 C C . MET B 1 295 ? -8.58320 3.19809 -12.01583 1.000 42.61804 377 MET B C 1
ATOM 12762 O O . MET B 1 295 ? -9.81098 3.32858 -12.05971 1.000 48.11290 377 MET B O 1
ATOM 12776 N N . THR B 1 296 ? -7.97526 2.32486 -11.21304 1.000 40.86252 378 THR B N 1
ATOM 12777 C CA . THR B 1 296 ? -8.71904 1.47774 -10.29695 1.000 41.34597 378 THR B CA 1
ATOM 12778 C C . THR B 1 296 ? -8.34061 1.67086 -8.83654 1.000 42.08482 378 THR B C 1
ATOM 12779 O O . THR B 1 296 ? -9.02297 1.11898 -7.96736 1.000 44.95537 378 THR B O 1
ATOM 12790 N N . CYS B 1 297 ? -7.29405 2.43651 -8.53639 1.000 39.38859 379 CYS B N 1
ATOM 12791 C CA . CYS B 1 297 ? -6.80637 2.54391 -7.16499 1.000 40.95726 379 CYS B CA 1
ATOM 12792 C C . CYS B 1 297 ? -6.18183 3.91676 -6.96444 1.000 39.60384 379 CYS B C 1
ATOM 12793 O O . CYS B 1 297 ? -5.09304 4.18515 -7.47779 1.000 39.23590 379 CYS B O 1
ATOM 12801 N N . MET B 1 298 ? -6.85885 4.77913 -6.21468 1.000 39.11745 380 MET B N 1
ATOM 12802 C CA . MET B 1 298 ? -6.31925 6.08348 -5.83477 1.000 40.43807 380 MET B CA 1
ATOM 12803 C C . MET B 1 298 ? -6.20488 6.11176 -4.31512 1.000 39.08037 380 MET B C 1
ATOM 12804 O O . MET B 1 298 ? -7.17647 6.41332 -3.61658 1.000 42.93327 380 MET B O 1
ATOM 12818 N N . ILE B 1 299 ? -5.01727 5.79692 -3.80377 1.000 40.70271 381 ILE B N 1
ATOM 12819 C CA . ILE B 1 299 ? -4.81320 5.76402 -2.36267 1.000 35.63439 381 ILE B CA 1
ATOM 12820 C C . ILE B 1 299 ? -4.75627 7.18749 -1.82961 1.000 37.82688 381 ILE B C 1
ATOM 12821 O O . ILE B 1 299 ? -4.09561 8.06058 -2.40741 1.000 37.35810 381 ILE B O 1
ATOM 12837 N N . ASN B 1 300 ? -5.46699 7.42917 -0.72949 1.000 37.72918 382 ASN B N 1
ATOM 12838 C CA . ASN B 1 300 ? -5.49003 8.71993 -0.04641 1.000 38.84053 382 ASN B CA 1
ATOM 12839 C C . ASN B 1 300 ? -5.02118 8.48672 1.38419 1.000 39.58018 382 ASN B C 1
ATOM 12840 O O . ASN B 1 300 ? -5.72098 7.83972 2.17034 1.000 36.58950 382 ASN B O 1
ATOM 12851 N N . GLY B 1 301 ? -3.84143 9.00357 1.71479 1.000 40.79932 383 GLY B N 1
ATOM 12852 C CA . GLY B 1 301 ? -3.27125 8.80387 3.03536 1.000 42.88646 383 GLY B CA 1
ATOM 12853 C C . GLY B 1 301 ? -2.12862 9.76332 3.27910 1.000 44.05815 383 GLY B C 1
ATOM 12854 O O . GLY B 1 301 ? -1.66115 10.45048 2.36677 1.000 40.09672 383 GLY B O 1
ATOM 12858 N N . ALA B 1 302 ? -1.68689 9.78339 4.54284 1.000 44.35817 384 ALA B N 1
ATOM 12859 C CA . ALA B 1 302 ? -0.63621 10.65250 5.07689 1.000 47.96170 384 ALA B CA 1
ATOM 12860 C C . ALA B 1 302 ? -1.25267 11.80549 5.86566 1.000 49.07454 384 ALA B C 1
ATOM 12861 O O . ALA B 1 302 ? -0.55366 12.49738 6.61415 1.000 45.94032 384 ALA B O 1
ATOM 12868 N N . GLU B 1 303 ? -2.56144 12.00517 5.70890 1.000 49.29333 385 GLU B N 1
ATOM 12869 C CA . GLU B 1 303 ? -3.29291 13.06664 6.38620 1.000 42.75954 385 GLU B CA 1
ATOM 12870 C C . GLU B 1 303 ? -4.70394 12.57690 6.66979 1.000 45.58633 385 GLU B C 1
ATOM 12871 O O . GLU B 1 303 ? -5.11724 11.50799 6.21209 1.000 46.23790 385 GLU B O 1
ATOM 12883 N N . ALA B 1 304 ? -5.45224 13.38754 7.41412 1.000 45.21122 386 ALA B N 1
ATOM 12884 C CA . ALA B 1 304 ? -6.86234 13.10079 7.63473 1.000 44.61988 386 ALA B CA 1
ATOM 12885 C C . ALA B 1 304 ? -7.60105 13.05759 6.30326 1.000 46.63804 386 ALA B C 1
ATOM 12886 O O . ALA B 1 304 ? -7.48121 13.97111 5.48164 1.000 45.31922 386 ALA B O 1
ATOM 12893 N N . VAL B 1 305 ? -8.36709 11.99197 6.09700 1.000 44.08818 387 VAL B N 1
ATOM 12894 C CA . VAL B 1 305 ? -9.13711 11.80157 4.87555 1.000 51.83883 387 VAL B CA 1
ATOM 12895 C C . VAL B 1 305 ? -10.51436 12.41252 5.10557 1.000 55.46688 387 VAL B C 1
ATOM 12896 O O . VAL B 1 305 ? -11.30705 11.89608 5.89774 1.000 48.62093 387 VAL B O 1
ATOM 12909 N N . VAL B 1 306 ? -10.79607 13.50669 4.40902 1.000 52.86647 388 VAL B N 1
ATOM 12910 C CA . VAL B 1 306 ? -12.03002 14.26885 4.61001 1.000 53.46548 388 VAL B CA 1
ATOM 12911 C C . VAL B 1 306 ? -13.10061 13.67858 3.70668 1.000 56.34804 388 VAL B C 1
ATOM 12912 O O . VAL B 1 306 ? -12.91849 13.65266 2.47736 1.000 58.02957 388 VAL B O 1
ATOM 12925 N N . PRO B 1 307 ? -14.22433 13.19602 4.25256 1.000 59.70691 389 PRO B N 1
ATOM 12926 C CA . PRO B 1 307 ? -15.27698 12.65523 3.37826 1.000 57.90983 389 PRO B CA 1
ATOM 12927 C C . PRO B 1 307 ? -15.74649 13.63956 2.32088 1.000 60.47634 389 PRO B C 1
ATOM 12928 O O . PRO B 1 307 ? -15.99546 13.23824 1.17751 1.000 56.45978 389 PRO B O 1
ATOM 12939 N N . LYS B 1 308 ? -15.87754 14.92211 2.66841 1.000 61.57230 390 LYS B N 1
ATOM 12940 C CA . LYS B 1 308 ? -16.32439 15.90790 1.68889 1.000 67.46215 390 LYS B CA 1
ATOM 12941 C C . LYS B 1 308 ? -15.38665 15.95306 0.48913 1.000 56.30433 390 LYS B C 1
ATOM 12942 O O . LYS B 1 308 ? -15.83395 15.95194 -0.66283 1.000 54.89813 390 LYS B O 1
ATOM 12961 N N . THR B 1 309 ? -14.07654 15.99232 0.74374 1.000 57.03116 391 THR B N 1
ATOM 12962 C CA . THR B 1 309 ? -13.11027 16.16468 -0.33689 1.000 55.85235 391 THR B CA 1
ATOM 12963 C C . THR B 1 309 ? -13.13494 14.98160 -1.29659 1.000 54.78826 391 THR B C 1
ATOM 12964 O O . THR B 1 309 ? -13.13840 15.15884 -2.52061 1.000 50.22413 391 THR B O 1
ATOM 12975 N N . ILE B 1 310 ? -13.15220 13.76204 -0.75822 1.000 51.84360 392 ILE B N 1
ATOM 12976 C CA . ILE B 1 310 ? -13.05119 12.58499 -1.61307 1.000 56.64298 392 ILE B CA 1
ATOM 12977 C C . ILE B 1 310 ? -14.33148 12.38827 -2.41665 1.000 55.34372 392 ILE B C 1
ATOM 12978 O O . ILE B 1 310 ? -14.28462 12.01589 -3.59517 1.000 48.66993 392 ILE B O 1
ATOM 12994 N N . HIS B 1 311 ? -15.49286 12.63378 -1.80299 1.000 51.82263 393 HIS B N 1
ATOM 12995 C CA . HIS B 1 311 ? -16.75159 12.43028 -2.51539 1.000 56.69176 393 HIS B CA 1
ATOM 12996 C C . HIS B 1 311 ? -16.96968 13.51132 -3.56784 1.000 56.23269 393 HIS B C 1
ATOM 12997 O O . HIS B 1 311 ? -17.50199 13.23606 -4.64876 1.000 56.61223 393 HIS B O 1
ATOM 13011 N N . ARG B 1 312 ? -16.57029 14.74669 -3.26665 1.000 55.31198 394 ARG B N 1
ATOM 13012 C CA . ARG B 1 312 ? -16.53630 15.78860 -4.28586 1.000 47.19777 394 ARG B CA 1
ATOM 13013 C C . ARG B 1 312 ? -15.59696 15.39839 -5.41927 1.000 55.83991 394 ARG B C 1
ATOM 13014 O O . ARG B 1 312 ? -15.97894 15.40719 -6.59637 1.000 54.68295 394 ARG B O 1
ATOM 13035 N N . PHE B 1 313 ? -14.35368 15.05806 -5.07145 1.000 49.67569 395 PHE B N 1
ATOM 13036 C CA . PHE B 1 313 ? -13.37819 14.59424 -6.05196 1.000 48.39133 395 PHE B CA 1
ATOM 13037 C C . PHE B 1 313 ? -13.96908 13.52505 -6.96342 1.000 48.72999 395 PHE B C 1
ATOM 13038 O O . PHE B 1 313 ? -13.73874 13.53798 -8.17814 1.000 44.99362 395 PHE B O 1
ATOM 13055 N N . LEU B 1 314 ? -14.75222 12.60179 -6.39868 1.000 49.77712 396 LEU B N 1
ATOM 13056 C CA . LEU B 1 314 ? -15.30567 11.50881 -7.19377 1.000 51.75733 396 LEU B CA 1
ATOM 13057 C C . LEU B 1 314 ? -16.38420 12.00513 -8.15243 1.000 55.27297 396 LEU B C 1
ATOM 13058 O O . LEU B 1 314 ? -16.39262 11.63925 -9.33296 1.000 49.60192 396 LEU B O 1
ATOM 13074 N N A HIS B 1 315 ? -17.30606 12.83625 -7.65978 0.499 55.39411 397 HIS B N 1
ATOM 13075 N N B HIS B 1 315 ? -17.31727 12.82528 -7.65813 0.501 60.04505 397 HIS B N 1
ATOM 13076 C CA A HIS B 1 315 ? -18.36334 13.35737 -8.51978 0.499 61.41148 397 HIS B CA 1
ATOM 13077 C CA B HIS B 1 315 ? -18.36337 13.35604 -8.52771 0.501 59.01088 397 HIS B CA 1
ATOM 13078 C C A HIS B 1 315 ? -17.79655 14.21386 -9.64306 0.499 57.46651 397 HIS B C 1
ATOM 13079 C C B HIS B 1 315 ? -17.77976 14.19189 -9.65724 0.501 59.98827 397 HIS B C 1
ATOM 13080 O O A HIS B 1 315 ? -18.38318 14.28466 -10.72871 0.499 54.36055 397 HIS B O 1
ATOM 13081 O O B HIS B 1 315 ? -18.33849 14.22781 -10.75916 0.501 57.23069 397 HIS B O 1
ATOM 13108 N N . LEU B 1 316 ? -16.65453 14.85690 -9.40699 1.000 50.25668 398 LEU B N 1
ATOM 13109 C CA . LEU B 1 316 ? -16.12494 15.82348 -10.35601 1.000 50.97796 398 LEU B CA 1
ATOM 13110 C C . LEU B 1 316 ? -15.35837 15.16710 -11.49775 1.000 54.38047 398 LEU B C 1
ATOM 13111 O O . LEU B 1 316 ? -15.36390 15.68934 -12.62138 1.000 46.51966 398 LEU B O 1
ATOM 13118 N N . LEU B 1 317 ? -14.70414 14.03477 -11.24911 1.000 47.71986 399 LEU B N 1
ATOM 13119 C CA . LEU B 1 317 ? -13.98218 13.32484 -12.29738 1.000 48.45865 399 LEU B CA 1
ATOM 13120 C C . LEU B 1 317 ? -14.77943 12.16858 -12.88754 1.000 44.50422 399 LEU B C 1
ATOM 13121 O O . LEU B 1 317 ? -14.30687 11.52945 -13.83129 1.000 42.40793 399 LEU B O 1
ATOM 13137 N N . ALA B 1 318 ? -15.97468 11.89264 -12.36594 1.000 43.27952 400 ALA B N 1
ATOM 13138 C CA . ALA B 1 318 ? -16.81050 10.85143 -12.95592 1.000 40.11173 400 ALA B CA 1
ATOM 13139 C C . ALA B 1 318 ? -17.09288 11.08709 -14.43687 1.000 47.02802 400 ALA B C 1
ATOM 13140 O O . ALA B 1 318 ? -17.03139 10.11420 -15.21027 1.000 42.58226 400 ALA B O 1
ATOM 13147 N N . PRO B 1 319 ? -17.39130 12.30557 -14.90055 1.000 41.78533 401 PRO B N 1
ATOM 13148 C CA . PRO B 1 319 ? -17.59013 12.49356 -16.34815 1.000 46.62767 401 PRO B CA 1
ATOM 13149 C C . PRO B 1 319 ? -16.39342 12.05229 -17.16797 1.000 44.61141 401 PRO B C 1
ATOM 13150 O O . PRO B 1 319 ? -16.55587 11.64327 -18.32410 1.000 44.16242 401 PRO B O 1
ATOM 13161 N N . HIS B 1 320 ? -15.19270 12.10848 -16.59403 1.000 43.54444 402 HIS B N 1
ATOM 13162 C CA . HIS B 1 320 ? -13.97097 11.73500 -17.28515 1.000 36.37749 402 HIS B CA 1
ATOM 13163 C C . HIS B 1 320 ? -13.61178 10.26786 -17.08479 1.000 36.72032 402 HIS B C 1
ATOM 13164 O O . HIS B 1 320 ? -12.46435 9.88066 -17.33041 1.000 35.58895 402 HIS B O 1
ATOM 13178 N N . GLY B 1 321 ? -14.56084 9.44986 -16.63846 1.000 40.14401 403 GLY B N 1
ATOM 13179 C CA . GLY B 1 321 ? -14.36425 8.01728 -16.57193 1.000 42.66828 403 GLY B CA 1
ATOM 13180 C C . GLY B 1 321 ? -13.78700 7.48203 -15.27989 1.000 40.82155 403 GLY B C 1
ATOM 13181 O O . GLY B 1 321 ? -13.49594 6.28266 -15.20827 1.000 43.66575 403 GLY B O 1
ATOM 13185 N N . LEU B 1 322 ? -13.60740 8.31663 -14.26068 1.000 37.47240 404 LEU B N 1
ATOM 13186 C CA . LEU B 1 322 ? -13.09275 7.83373 -12.98007 1.000 44.57981 404 LEU B CA 1
ATOM 13187 C C . LEU B 1 322 ? -14.17909 7.03633 -12.26845 1.000 38.22159 404 LEU B C 1
ATOM 13188 O O . LEU B 1 322 ? -15.19946 7.59626 -11.85686 1.000 42.51158 404 LEU B O 1
ATOM 13204 N N . LYS B 1 323 ? -13.96647 5.73117 -12.12040 1.000 42.13028 405 LYS B N 1
ATOM 13205 C CA . LYS B 1 323 ? -14.90269 4.90659 -11.36673 1.000 46.76488 405 LYS B CA 1
ATOM 13206 C C . LYS B 1 323 ? -15.03290 5.41933 -9.93378 1.000 46.57373 405 LYS B C 1
ATOM 13207 O O . LYS B 1 323 ? -14.09262 5.97237 -9.35761 1.000 38.32599 405 LYS B O 1
ATOM 13226 N N . GLY B 1 324 ? -16.22071 5.23435 -9.36010 1.000 47.41146 406 GLY B N 1
ATOM 13227 C CA . GLY B 1 324 ? -16.55046 5.79991 -8.06952 1.000 48.81030 406 GLY B CA 1
ATOM 13228 C C . GLY B 1 324 ? -16.03922 5.04350 -6.86931 1.000 45.59711 406 GLY B C 1
ATOM 13229 O O . GLY B 1 324 ? -16.24938 5.48897 -5.74019 1.000 47.92762 406 GLY B O 1
ATOM 13233 N N . ASP B 1 325 ? -15.36809 3.91253 -7.07505 1.000 48.05946 407 ASP B N 1
ATOM 13234 C CA . ASP B 1 325 ? -14.84489 3.09826 -5.98704 1.000 47.58592 407 ASP B CA 1
ATOM 13235 C C . ASP B 1 325 ? -13.32341 3.13064 -5.91934 1.000 48.47733 407 ASP B C 1
ATOM 13236 O O . ASP B 1 325 ? -12.73157 2.35524 -5.16297 1.000 49.87983 407 ASP B O 1
ATOM 13245 N N . VAL B 1 326 ? -12.67685 4.01045 -6.68790 1.000 46.99282 408 VAL B N 1
ATOM 13246 C CA . VAL B 1 326 ? -11.22898 3.92265 -6.85179 1.000 43.90630 408 VAL B CA 1
ATOM 13247 C C . VAL B 1 326 ? -10.48859 4.42230 -5.61832 1.000 42.06328 408 VAL B C 1
ATOM 13248 O O . VAL B 1 326 ? -9.38098 3.95522 -5.32743 1.000 41.14324 408 VAL B O 1
ATOM 13261 N N . ILE B 1 327 ? -11.05473 5.38466 -4.89101 1.000 44.82474 409 ILE B N 1
ATOM 13262 C CA . ILE B 1 327 ? -10.33073 5.99478 -3.78174 1.000 47.44376 409 ILE B CA 1
ATOM 13263 C C . ILE B 1 327 ? -10.24801 5.01294 -2.62340 1.000 42.63305 409 ILE B C 1
ATOM 13264 O O . ILE B 1 327 ? -11.25885 4.43451 -2.20267 1.000 44.07471 409 ILE B O 1
ATOM 13280 N N . ARG B 1 328 ? -9.03886 4.83000 -2.09872 1.000 41.84121 410 ARG B N 1
ATOM 13281 C CA . ARG B 1 328 ? -8.78310 3.92791 -0.97629 1.000 40.75912 410 ARG B CA 1
ATOM 13282 C C . ARG B 1 328 ? -8.09787 4.69107 0.14560 1.000 42.75616 410 ARG B C 1
ATOM 13283 O O . ARG B 1 328 ? -6.87960 4.93314 0.07970 1.000 41.76942 410 ARG B O 1
ATOM 13304 N N . PRO B 1 329 ? -8.82376 5.09738 1.18530 1.000 41.26744 411 PRO B N 1
ATOM 13305 C CA . PRO B 1 329 ? -8.16094 5.68054 2.35377 1.000 42.57941 411 PRO B CA 1
ATOM 13306 C C . PRO B 1 329 ? -7.12658 4.72241 2.92235 1.000 41.37127 411 PRO B C 1
ATOM 13307 O O . PRO B 1 329 ? -7.28007 3.49961 2.87045 1.000 40.53352 411 PRO B O 1
ATOM 13318 N N . ALA B 1 330 ? -6.05964 5.29435 3.47036 1.000 39.90146 412 ALA B N 1
ATOM 13319 C CA . ALA B 1 330 ? -4.96448 4.49884 3.99697 1.000 42.11199 412 ALA B CA 1
ATOM 13320 C C . ALA B 1 330 ? -4.25887 5.28220 5.09086 1.000 44.15444 412 ALA B C 1
ATOM 13321 O O . ALA B 1 330 ? -4.20884 6.51502 5.06186 1.000 45.63666 412 ALA B O 1
ATOM 13328 N N . PHE B 1 331 ? -3.71679 4.55058 6.05714 1.000 37.00842 413 PHE B N 1
ATOM 13329 C CA . PHE B 1 331 ? -2.92793 5.13326 7.12746 1.000 40.60883 413 PHE B CA 1
ATOM 13330 C C . PHE B 1 331 ? -1.63647 4.35128 7.28695 1.000 36.28517 413 PHE B C 1
ATOM 13331 O O . PHE B 1 331 ? -1.59844 3.13325 7.09345 1.000 38.41981 413 PHE B O 1
ATOM 13348 N N . GLY B 1 332 ? -0.58017 5.06776 7.64482 1.000 36.07568 414 GLY B N 1
ATOM 13349 C CA . GLY B 1 332 ? 0.66669 4.42024 7.99710 1.000 38.53415 414 GLY B CA 1
ATOM 13350 C C . GLY B 1 332 ? 1.63795 5.43568 8.54666 1.000 37.50420 414 GLY B C 1
ATOM 13351 O O . GLY B 1 332 ? 1.31013 6.61036 8.72922 1.000 40.27868 414 GLY B O 1
ATOM 13355 N N . MET B 1 333 ? 2.85087 4.95698 8.80552 1.000 38.74013 415 MET B N 1
ATOM 13356 C CA . MET B 1 333 ? 3.92711 5.79176 9.31403 1.000 40.46673 415 MET B CA 1
ATOM 13357 C C . MET B 1 333 ? 5.23405 5.26826 8.74419 1.000 33.62660 415 MET B C 1
ATOM 13358 O O . MET B 1 333 ? 5.34458 4.09118 8.39479 1.000 34.33426 415 MET B O 1
ATOM 13372 N N . SER B 1 334 ? 6.23663 6.14733 8.66946 1.000 35.00889 416 SER B N 1
ATOM 13373 C CA . SER B 1 334 ? 7.54912 5.70055 8.21635 1.000 33.38393 416 SER B CA 1
ATOM 13374 C C . SER B 1 334 ? 8.13699 4.66620 9.16594 1.000 39.96194 416 SER B C 1
ATOM 13375 O O . SER B 1 334 ? 8.84268 3.75038 8.72178 1.000 37.40779 416 SER B O 1
ATOM 13383 N N . GLU B 1 335 ? 7.84966 4.79205 10.47026 1.000 32.75492 417 GLU B N 1
ATOM 13384 C CA . GLU B 1 335 ? 8.36253 3.85306 11.46295 1.000 36.64791 417 GLU B CA 1
ATOM 13385 C C . GLU B 1 335 ? 7.82805 2.44529 11.25398 1.000 36.14178 417 GLU B C 1
ATOM 13386 O O . GLU B 1 335 ? 8.44283 1.48339 11.72495 1.000 38.19252 417 GLU B O 1
ATOM 13398 N N . ILE B 1 336 ? 6.68882 2.30643 10.58517 1.000 37.60668 418 ILE B N 1
ATOM 13399 C CA . ILE B 1 336 ? 6.15232 1.00849 10.20178 1.000 39.75874 418 ILE B CA 1
ATOM 13400 C C . ILE B 1 336 ? 6.22328 0.81047 8.68682 1.000 39.00402 418 ILE B C 1
ATOM 13401 O O . ILE B 1 336 ? 5.53473 -0.05033 8.13916 1.000 38.93606 418 ILE B O 1
ATOM 13417 N N . SER B 1 337 ? 7.05700 1.61546 8.01402 1.000 39.09441 419 SER B N 1
ATOM 13418 C CA . SER B 1 337 ? 7.37170 1.50060 6.58235 1.000 39.36564 419 SER B CA 1
ATOM 13419 C C . SER B 1 337 ? 6.13794 1.65176 5.69228 1.000 38.46130 419 SER B C 1
ATOM 13420 O O . SER B 1 337 ? 5.96647 0.92174 4.71227 1.000 38.05894 419 SER B O 1
ATOM 13428 N N . SER B 1 338 ? 5.30297 2.64494 6.01831 1.000 34.96126 420 SER B N 1
ATOM 13429 C CA . SER B 1 338 ? 4.21775 3.14962 5.17540 1.000 36.72066 420 SER B CA 1
ATOM 13430 C C . SER B 1 338 ? 2.87695 2.53973 5.58232 1.000 38.36911 420 SER B C 1
ATOM 13431 O O . SER B 1 338 ? 2.65330 2.26129 6.76479 1.000 43.76438 420 SER B O 1
ATOM 13439 N N . ALA B 1 339 ? 1.96798 2.36275 4.62830 1.000 34.67652 421 ALA B N 1
ATOM 13440 C CA . ALA B 1 339 ? 0.58377 2.05945 4.96406 1.000 42.66188 421 ALA B CA 1
ATOM 13441 C C . ALA B 1 339 ? 0.45381 0.68641 5.61131 1.000 39.41554 421 ALA B C 1
ATOM 13442 O O . ALA B 1 339 ? 1.09418 -0.28134 5.19191 1.000 40.00097 421 ALA B O 1
ATOM 13449 N N . VAL B 1 340 ? -0.39974 0.60519 6.63475 1.000 39.41102 422 VAL B N 1
ATOM 13450 C CA . VAL B 1 340 ? -0.72973 -0.65994 7.27839 1.000 40.72216 422 VAL B CA 1
ATOM 13451 C C . VAL B 1 340 ? -2.22596 -0.92977 7.31155 1.000 42.14348 422 VAL B C 1
ATOM 13452 O O . VAL B 1 340 ? -2.63853 -1.99711 7.77206 1.000 41.54389 422 VAL B O 1
ATOM 13465 N N . VAL B 1 341 ? -3.05722 0.00373 6.84648 1.000 39.27413 423 VAL B N 1
ATOM 13466 C CA . VAL B 1 341 ? -4.48593 -0.23117 6.65033 1.000 37.46927 423 VAL B CA 1
ATOM 13467 C C . VAL B 1 341 ? -4.89650 0.38994 5.32034 1.000 40.30539 423 VAL B C 1
ATOM 13468 O O . VAL B 1 341 ? -4.38244 1.44396 4.93072 1.000 36.87501 423 VAL B O 1
ATOM 13481 N N . PHE B 1 342 ? -5.82135 -0.27194 4.62405 1.000 42.74925 424 PHE B N 1
ATOM 13482 C CA . PHE B 1 342 ? -6.42487 0.23560 3.39830 1.000 41.77999 424 PHE B CA 1
ATOM 13483 C C . PHE B 1 342 ? -7.92894 0.02105 3.47239 1.000 45.55204 424 PHE B C 1
ATOM 13484 O O . PHE B 1 342 ? -8.38243 -1.06932 3.83542 1.000 47.11992 424 PHE B O 1
ATOM 13501 N N . SER B 1 343 ? -8.69589 1.05141 3.12244 1.000 46.51833 425 SER B N 1
ATOM 13502 C CA . SER B 1 343 ? -10.15217 0.98521 3.11548 1.000 44.72971 425 SER B CA 1
ATOM 13503 C C . SER B 1 343 ? -10.66145 0.81220 1.69151 1.000 50.86679 425 SER B C 1
ATOM 13504 O O . SER B 1 343 ? -10.31457 1.59839 0.80330 1.000 48.77475 425 SER B O 1
ATOM 13512 N N . PHE B 1 344 ? -11.49963 -0.20437 1.48383 1.000 51.11863 426 PHE B N 1
ATOM 13513 C CA . PHE B 1 344 ? -12.06505 -0.51254 0.17620 1.000 52.57981 426 PHE B CA 1
ATOM 13514 C C . PHE B 1 344 ? -13.55653 -0.19447 0.11310 1.000 53.71728 426 PHE B C 1
ATOM 13515 O O . PHE B 1 344 ? -14.28884 -0.78203 -0.68749 1.000 50.71417 426 PHE B O 1
ATOM 13532 N N . ALA B 1 345 ? -14.01570 0.74710 0.93802 1.000 51.99356 427 ALA B N 1
ATOM 13533 C CA . ALA B 1 345 ? -15.43892 0.98960 1.11397 1.000 56.64054 427 ALA B CA 1
ATOM 13534 C C . ALA B 1 345 ? -15.92135 2.31660 0.54437 1.000 53.86229 427 ALA B C 1
ATOM 13535 O O . ALA B 1 345 ? -17.13586 2.50667 0.42252 1.000 62.77206 427 ALA B O 1
ATOM 13542 N N . ILE B 1 346 ? -15.02181 3.23875 0.19529 1.000 53.19506 428 ILE B N 1
ATOM 13543 C CA . ILE B 1 346 ? -15.46520 4.51543 -0.34891 1.000 55.19217 428 ILE B CA 1
ATOM 13544 C C . ILE B 1 346 ? -16.16481 4.28713 -1.68122 1.000 54.65005 428 ILE B C 1
ATOM 13545 O O . ILE B 1 346 ? -15.69813 3.51604 -2.53060 1.000 52.87039 428 ILE B O 1
ATOM 13561 N N . GLU B 1 347 ? -17.30000 4.96200 -1.86377 1.000 56.58797 429 GLU B N 1
ATOM 13562 C CA . GLU B 1 347 ? -18.09159 4.87799 -3.08284 1.000 51.76707 429 GLU B CA 1
ATOM 13563 C C . GLU B 1 347 ? -18.67416 6.24685 -3.39482 1.000 53.01045 429 GLU B C 1
ATOM 13564 O O . GLU B 1 347 ? -19.08780 6.97514 -2.48879 1.000 53.90852 429 GLU B O 1
ATOM 13576 N N . ARG B 1 348 ? -18.71015 6.58761 -4.68435 1.000 52.30881 430 ARG B N 1
ATOM 13577 C CA . ARG B 1 348 ? -19.24168 7.88314 -5.09467 1.000 51.70727 430 ARG B CA 1
ATOM 13578 C C . ARG B 1 348 ? -20.74516 7.96223 -4.85975 1.000 54.93295 430 ARG B C 1
ATOM 13579 O O . ARG B 1 348 ? -21.25352 8.98854 -4.39313 1.000 58.82035 430 ARG B O 1
ATOM 13600 N N . GLY B 1 349 ? -21.46998 6.89118 -5.17628 1.000 55.39205 431 GLY B N 1
ATOM 13601 C CA . GLY B 1 349 ? -22.91319 6.87268 -5.09846 1.000 63.19859 431 GLY B CA 1
ATOM 13602 C C . GLY B 1 349 ? -23.49436 6.60314 -3.73165 1.000 64.92237 431 GLY B C 1
ATOM 13603 O O . GLY B 1 349 ? -24.71233 6.45082 -3.61022 1.000 64.97792 431 GLY B O 1
ATOM 13607 N N . ASP B 1 350 ? -22.66115 6.53953 -2.69188 1.000 65.87794 432 ASP B N 1
ATOM 13608 C CA . ASP B 1 350 ? -23.12511 6.26542 -1.32888 1.000 60.86668 432 ASP B CA 1
ATOM 13609 C C . ASP B 1 350 ? -22.12185 6.92941 -0.38257 1.000 60.21136 432 ASP B C 1
ATOM 13610 O O . ASP B 1 350 ? -21.17526 6.29316 0.08520 1.000 64.84475 432 ASP B O 1
ATOM 13619 N N . GLU B 1 351 ? -22.34606 8.21523 -0.10894 1.000 61.38439 433 GLU B N 1
ATOM 13620 C CA . GLU B 1 351 ? -21.39244 9.01694 0.64902 1.000 63.01910 433 GLU B CA 1
ATOM 13621 C C . GLU B 1 351 ? -21.30750 8.61749 2.11702 1.000 71.12452 433 GLU B C 1
ATOM 13622 O O . GLU B 1 351 ? -20.49673 9.19663 2.85114 1.000 68.75342 433 GLU B O 1
ATOM 13634 N N . ASN B 1 352 ? -22.11078 7.65216 2.56303 1.000 67.83557 434 ASN B N 1
ATOM 13635 C CA . ASN B 1 352 ? -21.99202 7.11908 3.91175 1.000 68.16733 434 ASN B CA 1
ATOM 13636 C C . ASN B 1 352 ? -21.18592 5.83045 3.96727 1.000 67.30533 434 ASN B C 1
ATOM 13637 O O . ASN B 1 352 ? -20.71390 5.45994 5.04883 1.000 61.74570 434 ASN B O 1
ATOM 13648 N N . SER B 1 353 ? -21.01786 5.14790 2.83555 1.000 61.39897 435 SER B N 1
ATOM 13649 C CA . SER B 1 353 ? -20.20276 3.94176 2.80222 1.000 63.40071 435 SER B CA 1
ATOM 13650 C C . SER B 1 353 ? -18.76080 4.27124 3.16964 1.000 62.01561 435 SER B C 1
ATOM 13651 O O . SER B 1 353 ? -18.23776 5.33352 2.81816 1.000 59.95595 435 SER B O 1
ATOM 13659 N N . GLY B 1 354 ? -18.12355 3.35984 3.90228 1.000 61.30682 436 GLY B N 1
ATOM 13660 C CA . GLY B 1 354 ? -16.75901 3.57099 4.34350 1.000 62.37045 436 GLY B CA 1
ATOM 13661 C C . GLY B 1 354 ? -16.59111 4.80733 5.20034 1.000 56.33000 436 GLY B C 1
ATOM 13662 O O . GLY B 1 354 ? -15.46828 5.26467 5.42814 1.000 59.20951 436 GLY B O 1
ATOM 13666 N N . VAL B 1 355 ? -17.70061 5.36328 5.67328 1.000 59.97459 437 VAL B N 1
ATOM 13667 C CA . VAL B 1 355 ? -17.69198 6.51138 6.56758 1.000 64.74319 437 VAL B CA 1
ATOM 13668 C C . VAL B 1 355 ? -18.60247 6.18920 7.74222 1.000 64.00713 437 VAL B C 1
ATOM 13669 O O . VAL B 1 355 ? -19.64867 5.55198 7.57436 1.000 59.43057 437 VAL B O 1
ATOM 13682 N N . LEU B 1 356 ? -18.19726 6.61636 8.93204 1.000 65.11709 438 LEU B N 1
ATOM 13683 C CA . LEU B 1 356 ? -18.96099 6.37732 10.14747 1.000 70.56281 438 LEU B CA 1
ATOM 13684 C C . LEU B 1 356 ? -19.20822 7.70860 10.83453 1.000 71.99515 438 LEU B C 1
ATOM 13685 O O . LEU B 1 356 ? -18.26490 8.46580 11.08536 1.000 72.15298 438 LEU B O 1
ATOM 13701 N N . THR B 1 357 ? -20.47330 7.99594 11.11996 1.000 79.80667 439 THR B N 1
ATOM 13702 C CA . THR B 1 357 ? -20.86458 9.19262 11.84725 1.000 94.69665 439 THR B CA 1
ATOM 13703 C C . THR B 1 357 ? -21.45438 8.79460 13.19508 1.000 93.62706 439 THR B C 1
ATOM 13704 O O . THR B 1 357 ? -22.08288 7.74019 13.32793 1.000 89.28189 439 THR B O 1
ATOM 13715 N N . PHE B 1 358 ? -21.23589 9.64349 14.19923 1.000 95.45766 440 PHE B N 1
ATOM 13716 C CA . PHE B 1 358 ? -21.65759 9.35208 15.56097 1.000 95.32329 440 PHE B CA 1
ATOM 13717 C C . PHE B 1 358 ? -22.21234 10.60988 16.21038 1.000 103.05590 440 PHE B C 1
ATOM 13718 O O . PHE B 1 358 ? -21.94932 11.73210 15.77016 1.000 103.85596 440 PHE B O 1
ATOM 13735 N N . GLU B 1 359 ? -22.98305 10.40378 17.27613 1.000 101.30017 441 GLU B N 1
ATOM 13736 C CA . GLU B 1 359 ? -23.36676 11.50926 18.14175 1.000 107.37308 441 GLU B CA 1
ATOM 13737 C C . GLU B 1 359 ? -22.11999 12.08966 18.79773 1.000 104.14908 441 GLU B C 1
ATOM 13738 O O . GLU B 1 359 ? -21.32505 11.36108 19.39882 1.000 103.67639 441 GLU B O 1
ATOM 13750 N N . GLU B 1 360 ? -21.94444 13.40636 18.67947 1.000 105.80199 442 GLU B N 1
ATOM 13751 C CA . GLU B 1 360 ? -20.75253 14.04407 19.22655 1.000 107.19729 442 GLU B CA 1
ATOM 13752 C C . GLU B 1 360 ? -20.64478 13.89433 20.74051 1.000 112.81388 442 GLU B C 1
ATOM 13753 O O . GLU B 1 360 ? -19.58158 14.18621 21.30014 1.000 107.79733 442 GLU B O 1
ATOM 13765 N N . THR B 1 361 ? -21.70433 13.44465 21.41359 1.000 111.56759 443 THR B N 1
ATOM 13766 C CA . THR B 1 361 ? -21.66163 13.22360 22.85305 1.000 116.61446 443 THR B CA 1
ATOM 13767 C C . THR B 1 361 ? -21.21736 11.81491 23.22606 1.000 116.73443 443 THR B C 1
ATOM 13768 O O . THR B 1 361 ? -20.85789 11.58162 24.38612 1.000 111.41781 443 THR B O 1
ATOM 13779 N N . SER B 1 362 ? -21.23161 10.87726 22.27908 1.000 115.32016 444 SER B N 1
ATOM 13780 C CA . SER B 1 362 ? -20.86199 9.49193 22.53688 1.000 109.90192 444 SER B CA 1
ATOM 13781 C C . SER B 1 362 ? -19.37170 9.23900 22.35521 1.000 100.28007 444 SER B C 1
ATOM 13782 O O . SER B 1 362 ? -18.94321 8.08077 22.38187 1.000 95.89953 444 SER B O 1
ATOM 13790 N N . LEU B 1 363 ? -18.57477 10.29297 22.18441 1.000 102.41510 445 LEU B N 1
ATOM 13791 C CA . LEU B 1 363 ? -17.16949 10.13014 21.84189 1.000 96.66752 445 LEU B CA 1
ATOM 13792 C C . LEU B 1 363 ? -16.30283 9.74016 23.03361 1.000 95.58963 445 LEU B C 1
ATOM 13793 O O . LEU B 1 363 ? -15.23679 9.14607 22.83450 1.000 91.44166 445 LEU B O 1
ATOM 13809 N N . THR B 1 364 ? -16.72568 10.05842 24.26019 1.000 99.95108 446 THR B N 1
ATOM 13810 C CA . THR B 1 364 ? -15.94451 9.70480 25.43999 1.000 95.29892 446 THR B CA 1
ATOM 13811 C C . THR B 1 364 ? -16.19398 8.27700 25.90428 1.000 96.75955 446 THR B C 1
ATOM 13812 O O . THR B 1 364 ? -15.35551 7.71867 26.61975 1.000 93.26134 446 THR B O 1
ATOM 13823 N N . GLU B 1 365 ? -17.32505 7.68167 25.52917 1.000 98.23205 447 GLU B N 1
ATOM 13824 C CA . GLU B 1 365 ? -17.60488 6.29147 25.86765 1.000 100.43390 447 GLU B CA 1
ATOM 13825 C C . GLU B 1 365 ? -17.96360 5.52547 24.59910 1.000 91.25253 447 GLU B C 1
ATOM 13826 O O . GLU B 1 365 ? -17.52699 5.89963 23.50640 1.000 92.40753 447 GLU B O 1
ATOM 13838 N N . GLN B 1 366 ? -18.74657 4.45418 24.72499 1.000 87.32218 448 GLN B N 1
ATOM 13839 C CA . GLN B 1 366 ? -19.09433 3.63632 23.56928 1.000 88.72597 448 GLN B CA 1
ATOM 13840 C C . GLN B 1 366 ? -19.77403 4.48550 22.50226 1.000 90.24572 448 GLN B C 1
ATOM 13841 O O . GLN B 1 366 ? -20.88137 4.99206 22.71110 1.000 94.69667 448 GLN B O 1
ATOM 13855 N N . LEU B 1 367 ? -19.11077 4.64516 21.35887 1.000 96.47595 449 LEU B N 1
ATOM 13856 C CA . LEU B 1 367 ? -19.63995 5.47625 20.28654 1.000 87.24690 449 LEU B CA 1
ATOM 13857 C C . LEU B 1 367 ? -21.03460 5.01698 19.88587 1.000 85.89961 449 LEU B C 1
ATOM 13858 O O . LEU B 1 367 ? -21.30424 3.81822 19.77017 1.000 85.70336 449 LEU B O 1
ATOM 13874 N N . ARG B 1 368 ? -21.92262 5.98593 19.66857 1.000 93.12555 450 ARG B N 1
ATOM 13875 C CA . ARG B 1 368 ? -23.29057 5.71334 19.25183 1.000 97.12682 450 ARG B CA 1
ATOM 13876 C C . ARG B 1 368 ? -23.47485 6.14193 17.80419 1.000 90.00719 450 ARG B C 1
ATOM 13877 O O . ARG B 1 368 ? -23.31113 7.33306 17.49733 1.000 89.35773 450 ARG B O 1
ATOM 13898 N N . PRO B 1 369 ? -23.80841 5.23596 16.88687 1.000 89.87589 451 PRO B N 1
ATOM 13899 C CA . PRO B 1 369 ? -24.00954 5.64599 15.49377 1.000 90.67344 451 PRO B CA 1
ATOM 13900 C C . PRO B 1 369 ? -25.20715 6.57236 15.35740 1.000 96.96895 451 PRO B C 1
ATOM 13901 O O . PRO B 1 369 ? -26.13803 6.55975 16.16595 1.000 102.04948 451 PRO B O 1
ATOM 13912 N N . ALA B 1 370 ? -25.17300 7.38569 14.30437 1.000 98.24696 452 ALA B N 1
ATOM 13913 C CA . ALA B 1 370 ? -26.21181 8.37622 14.07212 1.000 98.14698 452 ALA B CA 1
ATOM 13914 C C . ALA B 1 370 ? -26.37743 8.58715 12.57318 1.000 102.99425 452 ALA B C 1
ATOM 13915 O O . ALA B 1 370 ? -25.67671 7.98505 11.75449 1.000 101.87708 452 ALA B O 1
ATOM 13922 N N . GLU B 1 371 ? -27.33518 9.43914 12.22256 1.000 111.71719 453 GLU B N 1
ATOM 13923 C CA . GLU B 1 371 ? -27.49913 9.93921 10.86573 1.000 100.77137 453 GLU B CA 1
ATOM 13924 C C . GLU B 1 371 ? -26.96552 11.36450 10.82463 1.000 99.76201 453 GLU B C 1
ATOM 13925 O O . GLU B 1 371 ? -27.37653 12.20599 11.62994 1.000 104.69359 453 GLU B O 1
ATOM 13937 N N . ALA B 1 372 ? -26.04391 11.62523 9.89922 1.000 106.49422 454 ALA B N 1
ATOM 13938 C CA . ALA B 1 372 ? -25.35181 12.90729 9.86136 1.000 107.81172 454 ALA B CA 1
ATOM 13939 C C . ALA B 1 372 ? -26.33360 14.06674 9.97890 1.000 108.82456 454 ALA B C 1
ATOM 13940 O O . ALA B 1 372 ? -27.41558 14.05130 9.38621 1.000 112.88589 454 ALA B O 1
ATOM 13947 N N . ARG B 1 373 ? -25.94707 15.07334 10.76081 1.000 108.66031 455 ARG B N 1
ATOM 13948 C CA . ARG B 1 373 ? -26.75066 16.26782 10.96810 1.000 110.37955 455 ARG B CA 1
ATOM 13949 C C . ARG B 1 373 ? -25.86897 17.49992 10.82133 1.000 113.54269 455 ARG B C 1
ATOM 13950 O O . ARG B 1 373 ? -24.63867 17.41834 10.86404 1.000 114.41300 455 ARG B O 1
ATOM 13971 N N . GLU B 1 374 ? -26.51902 18.65395 10.64923 1.000 116.97578 456 GLU B N 1
ATOM 13972 C CA . GLU B 1 374 ? -25.77512 19.89862 10.48085 1.000 113.75986 456 GLU B CA 1
ATOM 13973 C C . GLU B 1 374 ? -24.93410 20.20386 11.71315 1.000 111.87517 456 GLU B C 1
ATOM 13974 O O . GLU B 1 374 ? -23.79780 20.67853 11.59777 1.000 119.02533 456 GLU B O 1
ATOM 13982 N N . THR B 1 375 ? -25.48045 19.94761 12.90038 1.000 110.57084 457 THR B N 1
ATOM 13983 C CA . THR B 1 375 ? -24.73977 20.06475 14.14678 1.000 110.53689 457 THR B CA 1
ATOM 13984 C C . THR B 1 375 ? -25.10344 18.89031 15.04390 1.000 112.45214 457 THR B C 1
ATOM 13985 O O . THR B 1 375 ? -26.17934 18.29763 14.92330 1.000 115.63491 457 THR B O 1
ATOM 13991 N N . GLY B 1 376 ? -24.18652 18.55860 15.94948 1.000 113.82481 458 GLY B N 1
ATOM 13992 C CA . GLY B 1 376 ? -24.39236 17.47644 16.88570 1.000 124.95793 458 GLY B CA 1
ATOM 13993 C C . GLY B 1 376 ? -23.89608 16.12243 16.42858 1.000 123.07481 458 GLY B C 1
ATOM 13994 O O . GLY B 1 376 ? -24.05411 15.14344 17.16973 1.000 116.18995 458 GLY B O 1
ATOM 13998 N N . THR B 1 377 ? -23.30629 16.02870 15.23794 1.000 127.08554 459 THR B N 1
ATOM 13999 C CA . THR B 1 377 ? -22.77494 14.77234 14.73041 1.000 120.75127 459 THR B CA 1
ATOM 14000 C C . THR B 1 377 ? -21.40072 15.00882 14.12619 1.000 117.61823 459 THR B C 1
ATOM 14001 O O . THR B 1 377 ? -21.15082 16.05348 13.51783 1.000 113.85094 459 THR B O 1
ATOM 14012 N N . VAL B 1 378 ? -20.51628 14.03137 14.30298 1.000 120.35497 460 VAL B N 1
ATOM 14013 C CA . VAL B 1 378 ? -19.19552 14.03257 13.69036 1.000 115.30643 460 VAL B CA 1
ATOM 14014 C C . VAL B 1 378 ? -19.06854 12.77412 12.84475 1.000 95.96588 460 VAL B C 1
ATOM 14015 O O . VAL B 1 378 ? -19.62966 11.72414 13.17445 1.000 92.73087 460 VAL B O 1
ATOM 14028 N N . SER B 1 379 ? -18.32725 12.88509 11.74478 1.000 96.42926 461 SER B N 1
ATOM 14029 C CA . SER B 1 379 ? -18.16299 11.78973 10.80000 1.000 88.68791 461 SER B CA 1
ATOM 14030 C C . SER B 1 379 ? -16.68867 11.60475 10.46946 1.000 76.03001 461 SER B C 1
ATOM 14031 O O . SER B 1 379 ? -15.96011 12.57852 10.25074 1.000 67.44901 461 SER B O 1
ATOM 14039 N N . PHE B 1 380 ? -16.25666 10.34479 10.44359 1.000 69.09976 462 PHE B N 1
ATOM 14040 C CA . PHE B 1 380 ? -14.87419 9.98617 10.17148 1.000 60.07483 462 PHE B CA 1
ATOM 14041 C C . PHE B 1 380 ? -14.82063 8.98469 9.02815 1.000 57.73506 462 PHE B C 1
ATOM 14042 O O . PHE B 1 380 ? -15.74549 8.19084 8.83049 1.000 56.94153 462 PHE B O 1
ATOM 14059 N N . THR B 1 381 ? -13.72000 9.02021 8.28322 1.000 57.94658 463 THR B N 1
ATOM 14060 C CA . THR B 1 381 ? -13.49042 8.07362 7.20158 1.000 47.60088 463 THR B CA 1
ATOM 14061 C C . THR B 1 381 ? -12.81602 6.83117 7.77158 1.000 48.65964 463 THR B C 1
ATOM 14062 O O . THR B 1 381 ? -11.76384 6.92946 8.41385 1.000 50.64543 463 THR B O 1
ATOM 14073 N N . GLU B 1 382 ? -13.43316 5.67128 7.56342 1.000 46.32622 464 GLU B N 1
ATOM 14074 C CA . GLU B 1 382 ? -12.77102 4.41782 7.89249 1.000 47.86930 464 GLU B CA 1
ATOM 14075 C C . GLU B 1 382 ? -11.49512 4.28111 7.07063 1.000 53.81492 464 GLU B C 1
ATOM 14076 O O . GLU B 1 382 ? -11.45370 4.64646 5.89129 1.000 52.15774 464 GLU B O 1
ATOM 14088 N N . LEU B 1 383 ? -10.44499 3.75778 7.70014 1.000 48.14049 465 LEU B N 1
ATOM 14089 C CA . LEU B 1 383 ? -9.17745 3.53366 7.02289 1.000 40.37140 465 LEU B CA 1
ATOM 14090 C C . LEU B 1 383 ? -8.89984 2.05871 6.77256 1.000 42.10134 465 LEU B C 1
ATOM 14091 O O . LEU B 1 383 ? -7.82702 1.72209 6.26042 1.000 41.12540 465 LEU B O 1
ATOM 14107 N N . GLY B 1 384 ? -9.83463 1.17398 7.10909 1.000 42.40086 466 GLY B N 1
ATOM 14108 C CA . GLY B 1 384 ? -9.78597 -0.20635 6.66316 1.000 50.29538 466 GLY B CA 1
ATOM 14109 C C . GLY B 1 384 ? -9.17431 -1.14418 7.68729 1.000 43.78630 466 GLY B C 1
ATOM 14110 O O . GLY B 1 384 ? -8.80647 -0.76507 8.80191 1.000 45.87173 466 GLY B O 1
ATOM 14114 N N . LYS B 1 385 ? -9.06978 -2.41173 7.27027 1.000 49.10252 467 LYS B N 1
ATOM 14115 C CA . LYS B 1 385 ? -8.50833 -3.47245 8.08697 1.000 48.77794 467 LYS B CA 1
ATOM 14116 C C . LYS B 1 385 ? -6.98300 -3.47332 8.00461 1.000 48.92198 467 LYS B C 1
ATOM 14117 O O . LYS B 1 385 ? -6.40852 -3.05242 6.99867 1.000 45.75498 467 LYS B O 1
ATOM 14136 N N . PRO B 1 386 ? -6.30145 -3.95592 9.04231 1.000 51.19170 468 PRO B N 1
ATOM 14137 C CA . PRO B 1 386 ? -4.85088 -4.13316 8.93325 1.000 44.73828 468 PRO B CA 1
ATOM 14138 C C . PRO B 1 386 ? -4.51652 -4.99615 7.72557 1.000 48.94987 468 PRO B C 1
ATOM 14139 O O . PRO B 1 386 ? -5.27868 -5.88755 7.34699 1.000 46.06060 468 PRO B O 1
ATOM 14150 N N . ILE B 1 387 ? -3.37823 -4.70824 7.10165 1.000 40.82182 469 ILE B N 1
ATOM 14151 C CA . ILE B 1 387 ? -2.87010 -5.57556 6.04377 1.000 39.62120 469 ILE B CA 1
ATOM 14152 C C . ILE B 1 387 ? -2.40213 -6.86563 6.70662 1.000 40.68298 469 ILE B C 1
ATOM 14153 O O . ILE B 1 387 ? -2.20306 -6.89369 7.93168 1.000 42.46332 469 ILE B O 1
ATOM 14169 N N . PRO B 1 388 ? -2.23309 -7.95092 5.95571 1.000 46.28894 470 PRO B N 1
ATOM 14170 C CA . PRO B 1 388 ? -1.74386 -9.19443 6.56022 1.000 49.38419 470 PRO B CA 1
ATOM 14171 C C . PRO B 1 388 ? -0.46154 -8.97208 7.34974 1.000 48.64141 470 PRO B C 1
ATOM 14172 O O . PRO B 1 388 ? 0.43233 -8.23421 6.92996 1.000 45.79900 470 PRO B O 1
ATOM 14183 N N . GLY B 1 389 ? -0.38289 -9.62143 8.51147 1.000 48.54031 471 GLY B N 1
ATOM 14184 C CA . GLY B 1 389 ? 0.76504 -9.52893 9.38047 1.000 47.93890 471 GLY B CA 1
ATOM 14185 C C . GLY B 1 389 ? 0.67451 -8.45585 10.44285 1.000 48.79358 471 GLY B C 1
ATOM 14186 O O . GLY B 1 389 ? 1.37392 -8.54912 11.45887 1.000 51.28714 471 GLY B O 1
ATOM 14190 N N . ILE B 1 390 ? -0.17043 -7.45312 10.24737 1.000 46.06584 472 ILE B N 1
ATOM 14191 C CA . ILE B 1 390 ? -0.28163 -6.32825 11.16623 1.000 41.12275 472 ILE B CA 1
ATOM 14192 C C . ILE B 1 390 ? -1.39387 -6.59891 12.16810 1.000 46.88044 472 ILE B C 1
ATOM 14193 O O . ILE B 1 390 ? -2.45559 -7.13358 11.82373 1.000 42.96679 472 ILE B O 1
ATOM 14209 N N . THR B 1 391 ? -1.14805 -6.22313 13.41717 1.000 39.64959 473 THR B N 1
ATOM 14210 C CA . THR B 1 391 ? -2.16230 -6.22409 14.45747 1.000 45.09948 473 THR B CA 1
ATOM 14211 C C . THR B 1 391 ? -2.27671 -4.80985 15.00264 1.000 41.93001 473 THR B C 1
ATOM 14212 O O . THR B 1 391 ? -1.26396 -4.19188 15.35039 1.000 39.43264 473 THR B O 1
ATOM 14223 N N . ILE B 1 392 ? -3.50217 -4.29906 15.06443 1.000 40.87176 474 ILE B N 1
ATOM 14224 C CA . ILE B 1 392 ? -3.77969 -2.97844 15.61130 1.000 43.17394 474 ILE B CA 1
ATOM 14225 C C . ILE B 1 392 ? -4.61709 -3.14126 16.87108 1.000 45.39661 474 ILE B C 1
ATOM 14226 O O . ILE B 1 392 ? -5.46905 -4.03514 16.95511 1.000 42.66287 474 ILE B O 1
ATOM 14242 N N . ARG B 1 393 ? -4.36994 -2.28000 17.85353 1.000 37.72287 475 ARG B N 1
ATOM 14243 C CA . ARG B 1 393 ? -5.18574 -2.24280 19.05551 1.000 46.83475 475 ARG B CA 1
ATOM 14244 C C . ARG B 1 393 ? -5.32387 -0.79783 19.50787 1.000 47.47762 475 ARG B C 1
ATOM 14245 O O . ARG B 1 393 ? -4.50584 0.06096 19.16745 1.000 44.55172 475 ARG B O 1
ATOM 14266 N N . ILE B 1 394 ? -6.38343 -0.54095 20.27477 1.000 45.92404 476 ILE B N 1
ATOM 14267 C CA . ILE B 1 394 ? -6.63996 0.75914 20.88112 1.000 46.64670 476 ILE B CA 1
ATOM 14268 C C . ILE B 1 394 ? -6.58247 0.59077 22.39314 1.000 50.87487 476 ILE B C 1
ATOM 14269 O O . ILE B 1 394 ? -7.09081 -0.39799 22.93358 1.000 49.67158 476 ILE B O 1
ATOM 14285 N N . VAL B 1 395 ? -5.97235 1.56154 23.07661 1.000 48.91682 477 VAL B N 1
ATOM 14286 C CA . VAL B 1 395 ? -5.72223 1.46794 24.50754 1.000 53.92126 477 VAL B CA 1
ATOM 14287 C C . VAL B 1 395 ? -5.97358 2.81929 25.16213 1.000 60.96000 477 VAL B C 1
ATOM 14288 O O . VAL B 1 395 ? -5.89949 3.87170 24.52347 1.000 51.23465 477 VAL B O 1
ATOM 14301 N N . ASN B 1 396 ? -6.26062 2.77586 26.46430 1.000 51.38811 478 ASN B N 1
ATOM 14302 C CA . ASN B 1 396 ? -6.50917 3.98077 27.23925 1.000 58.31512 478 ASN B CA 1
ATOM 14303 C C . ASN B 1 396 ? -5.18585 4.52413 27.78256 1.000 61.34044 478 ASN B C 1
ATOM 14304 O O . ASN B 1 396 ? -4.10172 4.06812 27.41037 1.000 58.00725 478 ASN B O 1
ATOM 14315 N N . HIS B 1 397 ? -5.26433 5.50979 28.68169 1.000 71.17345 479 HIS B N 1
ATOM 14316 C CA . HIS B 1 397 ? -4.05977 6.16694 29.17888 1.000 75.26789 479 HIS B CA 1
ATOM 14317 C C . HIS B 1 397 ? -3.15090 5.22074 29.95707 1.000 74.86189 479 HIS B C 1
ATOM 14318 O O . HIS B 1 397 ? -1.96908 5.53399 30.14129 1.000 74.38264 479 HIS B O 1
ATOM 14332 N N . GLN B 1 398 ? -3.66432 4.07741 30.41813 1.000 68.76428 480 GLN B N 1
ATOM 14333 C CA . GLN B 1 398 ? -2.85888 3.08662 31.12216 1.000 69.69755 480 GLN B CA 1
ATOM 14334 C C . GLN B 1 398 ? -2.48738 1.90153 30.23658 1.000 67.11224 480 GLN B C 1
ATOM 14335 O O . GLN B 1 398 ? -2.07938 0.85395 30.75090 1.000 65.21273 480 GLN B O 1
ATOM 14349 N N . HIS B 1 399 ? -2.61957 2.05003 28.91720 1.000 69.07121 481 HIS B N 1
ATOM 14350 C CA . HIS B 1 399 ? -2.24625 1.01509 27.95191 1.000 60.44543 481 HIS B CA 1
ATOM 14351 C C . HIS B 1 399 ? -3.05824 -0.26192 28.14499 1.000 54.17647 481 HIS B C 1
ATOM 14352 O O . HIS B 1 399 ? -2.59005 -1.36402 27.84069 1.000 50.42391 481 HIS B O 1
ATOM 14366 N N . GLU B 1 400 ? -4.28553 -0.11849 28.63563 1.000 53.13787 482 GLU B N 1
ATOM 14367 C CA . GLU B 1 400 ? -5.20875 -1.23654 28.74961 1.000 59.43399 482 GLU B CA 1
ATOM 14368 C C . GLU B 1 400 ? -6.05458 -1.35102 27.48739 1.000 53.36285 482 GLU B C 1
ATOM 14369 O O . GLU B 1 400 ? -6.49157 -0.34504 26.92081 1.000 48.89490 482 GLU B O 1
ATOM 14381 N N . LEU B 1 401 ? -6.28599 -2.58794 27.05855 1.000 47.17090 483 LEU B N 1
ATOM 14382 C CA . LEU B 1 401 ? -7.07521 -2.83451 25.86183 1.000 51.97199 483 LEU B CA 1
ATOM 14383 C C . LEU B 1 401 ? -8.48260 -2.27569 26.02396 1.000 57.49944 483 LEU B C 1
ATOM 14384 O O . LEU B 1 401 ? -9.07879 -2.34730 27.10103 1.000 56.05504 483 LEU B O 1
ATOM 14400 N N . LEU B 1 402 ? -9.01054 -1.71163 24.94647 1.000 54.56838 484 LEU B N 1
ATOM 14401 C CA . LEU B 1 402 ? -10.36284 -1.18371 24.91548 1.000 55.08398 484 LEU B CA 1
ATOM 14402 C C . LEU B 1 402 ? -11.25824 -2.06358 24.05712 1.000 47.94122 484 LEU B C 1
ATOM 14403 O O . LEU B 1 402 ? -10.77319 -2.89305 23.28012 1.000 50.23491 484 LEU B O 1
ATOM 14419 N N . PRO B 1 403 ? -12.57392 -1.92975 24.18664 1.000 55.50106 485 PRO B N 1
ATOM 14420 C CA . PRO B 1 403 ? -13.48171 -2.60014 23.25309 1.000 57.75334 485 PRO B CA 1
ATOM 14421 C C . PRO B 1 403 ? -13.64753 -1.77090 21.98698 1.000 59.67787 485 PRO B C 1
ATOM 14422 O O . PRO B 1 403 ? -13.23204 -0.61322 21.90447 1.000 51.19065 485 PRO B O 1
ATOM 14433 N N . GLU B 1 404 ? -14.26721 -2.38875 20.98819 1.000 54.58125 486 GLU B N 1
ATOM 14434 C CA . GLU B 1 404 ? -14.52794 -1.67073 19.75329 1.000 62.83876 486 GLU B CA 1
ATOM 14435 C C . GLU B 1 404 ? -15.40454 -0.45404 20.03104 1.000 63.31419 486 GLU B C 1
ATOM 14436 O O . GLU B 1 404 ? -16.04129 -0.33504 21.08099 1.000 74.19896 486 GLU B O 1
ATOM 14448 N N . ASP B 1 405 ? -15.41317 0.46892 19.07491 1.000 62.81742 487 ASP B N 1
ATOM 14449 C CA . ASP B 1 405 ? -16.21385 1.68737 19.14599 1.000 71.25485 487 ASP B CA 1
ATOM 14450 C C . ASP B 1 405 ? -15.79857 2.58864 20.30204 1.000 64.68775 487 ASP B C 1
ATOM 14451 O O . ASP B 1 405 ? -16.60329 3.38714 20.78666 1.000 71.74732 487 ASP B O 1
ATOM 14460 N N . HIS B 1 406 ? -14.55245 2.48246 20.75364 1.000 59.80160 488 HIS B N 1
ATOM 14461 C CA . HIS B 1 406 ? -14.00912 3.34923 21.79080 1.000 65.07073 488 HIS B CA 1
ATOM 14462 C C . HIS B 1 406 ? -12.75101 4.02999 21.27315 1.000 57.07918 488 HIS B C 1
ATOM 14463 O O . HIS B 1 406 ? -11.89082 3.38140 20.66798 1.000 53.51223 488 HIS B O 1
ATOM 14477 N N . ILE B 1 407 ? -12.64384 5.33226 21.52432 1.000 58.31966 489 ILE B N 1
ATOM 14478 C CA . ILE B 1 407 ? -11.50455 6.11338 21.05717 1.000 56.58235 489 ILE B CA 1
ATOM 14479 C C . ILE B 1 407 ? -10.36212 5.99160 22.05471 1.000 58.99739 489 ILE B C 1
ATOM 14480 O O . ILE B 1 407 ? -10.55865 6.13054 23.26787 1.000 67.37730 489 ILE B O 1
ATOM 14496 N N . GLY B 1 408 ? -9.16459 5.74278 21.54160 1.000 60.10391 490 GLY B N 1
ATOM 14497 C CA . GLY B 1 408 ? -7.99258 5.66733 22.38614 1.000 54.60261 490 GLY B CA 1
ATOM 14498 C C . GLY B 1 408 ? -6.72638 5.70034 21.56037 1.000 56.29694 490 GLY B C 1
ATOM 14499 O O . GLY B 1 408 ? -6.75506 5.92363 20.34839 1.000 51.74086 490 GLY B O 1
ATOM 14503 N N . ARG B 1 409 ? -5.60792 5.46512 22.24160 1.000 56.03888 491 ARG B N 1
ATOM 14504 C CA . ARG B 1 409 ? -4.30159 5.52310 21.59860 1.000 54.32004 491 ARG B CA 1
ATOM 14505 C C . ARG B 1 409 ? -4.09870 4.31240 20.69316 1.000 52.43171 491 ARG B C 1
ATOM 14506 O O . ARG B 1 409 ? -4.33960 3.17095 21.09883 1.000 49.03574 491 ARG B O 1
ATOM 14527 N N . VAL B 1 410 ? -3.66005 4.56555 19.45947 1.000 45.48466 492 VAL B N 1
ATOM 14528 C CA . VAL B 1 410 ? -3.48331 3.51620 18.46152 1.000 45.67967 492 VAL B CA 1
ATOM 14529 C C . VAL B 1 410 ? -2.08794 2.91989 18.59276 1.000 44.59229 492 VAL B C 1
ATOM 14530 O O . VAL B 1 410 ? -1.08852 3.64683 18.66578 1.000 43.99383 492 VAL B O 1
ATOM 14543 N N . GLN B 1 411 ? -2.01624 1.59427 18.59409 1.000 38.99485 493 GLN B N 1
ATOM 14544 C CA . GLN B 1 411 ? -0.75268 0.88491 18.68189 1.000 40.48979 493 GLN B CA 1
ATOM 14545 C C . GLN B 1 411 ? -0.70442 -0.18309 17.60401 1.000 40.54273 493 GLN B C 1
ATOM 14546 O O . GLN B 1 411 ? -1.72952 -0.76308 17.23438 1.000 41.68750 493 GLN B O 1
ATOM 14560 N N . ILE B 1 412 ? 0.50272 -0.44351 17.11183 1.000 39.81774 494 ILE B N 1
ATOM 14561 C CA . ILE B 1 412 ? 0.71196 -1.33527 15.98071 1.000 42.79804 494 ILE B CA 1
ATOM 14562 C C . ILE B 1 412 ? 1.73623 -2.39002 16.36620 1.000 39.46961 494 ILE B C 1
ATOM 14563 O O . ILE B 1 412 ? 2.74002 -2.08924 17.02151 1.000 45.57190 494 ILE B O 1
ATOM 14579 N N . LYS B 1 413 ? 1.48558 -3.62278 15.94398 1.000 39.86638 495 LYS B N 1
ATOM 14580 C CA . LYS B 1 413 ? 2.42358 -4.71873 16.11320 1.000 44.27530 495 LYS B CA 1
ATOM 14581 C C . LYS B 1 413 ? 2.47475 -5.49982 14.81306 1.000 43.87841 495 LYS B C 1
ATOM 14582 O O . LYS B 1 413 ? 1.44147 -5.73251 14.18035 1.000 44.13939 495 LYS B O 1
ATOM 14601 N N . GLY B 1 414 ? 3.67619 -5.88694 14.40671 1.000 38.68208 496 GLY B N 1
ATOM 14602 C CA . GLY B 1 414 ? 3.83181 -6.65218 13.19923 1.000 41.69578 496 GLY B CA 1
ATOM 14603 C C . GLY B 1 414 ? 5.25100 -6.64106 12.68186 1.000 45.33910 496 GLY B C 1
ATOM 14604 O O . GLY B 1 414 ? 6.16703 -6.08430 13.29273 1.000 40.72565 496 GLY B O 1
ATOM 14608 N N . PRO B 1 415 ? 5.45013 -7.26194 11.51925 1.000 43.69140 497 PRO B N 1
ATOM 14609 C CA . PRO B 1 415 ? 6.79332 -7.39634 10.94768 1.000 42.16547 497 PRO B CA 1
ATOM 14610 C C . PRO B 1 415 ? 7.29491 -6.18690 10.17585 1.000 42.20354 497 PRO B C 1
ATOM 14611 O O . PRO B 1 415 ? 8.40616 -6.24696 9.64113 1.000 43.97485 497 PRO B O 1
ATOM 14622 N N . THR B 1 416 ? 6.52624 -5.10737 10.07572 1.000 39.92963 498 THR B N 1
ATOM 14623 C CA . THR B 1 416 ? 6.92767 -3.96150 9.27295 1.000 41.19779 498 THR B CA 1
ATOM 14624 C C . THR B 1 416 ? 7.61305 -2.88241 10.09204 1.000 38.28052 498 THR B C 1
ATOM 14625 O O . THR B 1 416 ? 7.91891 -1.81179 9.55549 1.000 36.33386 498 THR B O 1
ATOM 14636 N N . THR B 1 417 ? 7.85472 -3.13370 11.37132 1.000 38.56272 499 THR B N 1
ATOM 14637 C CA . THR B 1 417 ? 8.32835 -2.09614 12.26968 1.000 34.61115 499 THR B CA 1
ATOM 14638 C C . THR B 1 417 ? 9.82090 -1.86414 12.08332 1.000 35.89299 499 THR B C 1
ATOM 14639 O O . THR B 1 417 ? 10.58722 -2.79878 11.83568 1.000 42.18344 499 THR B O 1
ATOM 14650 N N . MET B 1 418 ? 10.22109 -0.60095 12.19580 1.000 32.84847 500 MET B N 1
ATOM 14651 C CA . MET B 1 418 ? 11.61113 -0.20858 12.04405 1.000 37.22520 500 MET B CA 1
ATOM 14652 C C . MET B 1 418 ? 12.48985 -0.85727 13.11008 1.000 39.44448 500 MET B C 1
ATOM 14653 O O . MET B 1 418 ? 12.02713 -1.25489 14.18419 1.000 39.69811 500 MET B O 1
ATOM 14667 N N . LYS B 1 419 ? 13.79057 -0.91931 12.81634 1.000 35.76340 501 LYS B N 1
ATOM 14668 C CA . LYS B 1 419 ? 14.75663 -1.26905 13.85391 1.000 42.33821 501 LYS B CA 1
ATOM 14669 C C . LYS B 1 419 ? 14.68529 -0.28099 15.01159 1.000 36.70449 501 LYS B C 1
ATOM 14670 O O . LYS B 1 419 ? 14.81953 -0.66273 16.17995 1.000 42.02159 501 LYS B O 1
ATOM 14689 N N . GLY B 1 420 ? 14.46831 0.98489 14.70119 1.000 38.88661 502 GLY B N 1
ATOM 14690 C CA . GLY B 1 420 ? 14.36929 2.03099 15.69829 1.000 35.97832 502 GLY B CA 1
ATOM 14691 C C . GLY B 1 420 ? 14.88405 3.34196 15.14598 1.000 40.28029 502 GLY B C 1
ATOM 14692 O O . GLY B 1 420 ? 15.37693 3.42760 14.02042 1.000 39.13670 502 GLY B O 1
ATOM 14696 N N . TYR B 1 421 ? 14.73203 4.38509 15.95858 1.000 34.25277 503 TYR B N 1
ATOM 14697 C CA . TYR B 1 421 ? 15.33551 5.67030 15.64112 1.000 36.22112 503 TYR B CA 1
ATOM 14698 C C . TYR B 1 421 ? 16.83967 5.57584 15.85057 1.000 41.83567 503 TYR B C 1
ATOM 14699 O O . TYR B 1 421 ? 17.30956 5.10172 16.89214 1.000 42.63189 503 TYR B O 1
ATOM 14717 N N . TYR B 1 422 ? 17.59279 6.02555 14.85809 1.000 34.67832 504 TYR B N 1
ATOM 14718 C CA . TYR B 1 422 ? 19.03482 5.85918 14.88189 1.000 36.26621 504 TYR B CA 1
ATOM 14719 C C . TYR B 1 422 ? 19.64763 6.67711 16.00952 1.000 41.50255 504 TYR B C 1
ATOM 14720 O O . TYR B 1 422 ? 19.36574 7.87159 16.15450 1.000 38.00348 504 TYR B O 1
ATOM 14738 N N . ARG B 1 423 ? 20.48468 6.01961 16.80961 1.000 39.80235 505 ARG B N 1
ATOM 14739 C CA . ARG B 1 423 ? 21.24323 6.67151 17.87314 1.000 43.82478 505 ARG B CA 1
ATOM 14740 C C . ARG B 1 423 ? 20.33074 7.45506 18.81138 1.000 39.53926 505 ARG B C 1
ATOM 14741 O O . ARG B 1 423 ? 20.62299 8.58605 19.20708 1.000 39.70925 505 ARG B O 1
ATOM 14762 N N . ASN B 1 424 ? 19.21328 6.83667 19.19316 1.000 40.56054 506 ASN B N 1
ATOM 14763 C CA . ASN B 1 424 ? 18.33254 7.48176 20.16159 1.000 43.75010 506 ASN B CA 1
ATOM 14764 C C . ASN B 1 424 ? 17.60807 6.39347 20.96197 1.000 39.04853 506 ASN B C 1
ATOM 14765 O O . ASN B 1 424 ? 16.43623 6.08448 20.73336 1.000 35.74716 506 ASN B O 1
ATOM 14776 N N . ASP B 1 425 ? 18.32586 5.81959 21.93617 1.000 46.80494 507 ASP B N 1
ATOM 14777 C CA . ASP B 1 425 ? 17.71717 4.83959 22.83397 1.000 40.74617 507 ASP B CA 1
ATOM 14778 C C . ASP B 1 425 ? 16.45460 5.39238 23.47784 1.000 40.37113 507 ASP B C 1
ATOM 14779 O O . ASP B 1 425 ? 15.43994 4.69417 23.58547 1.000 43.18868 507 ASP B O 1
ATOM 14788 N N . GLU B 1 426 ? 16.50041 6.65272 23.90916 1.000 41.03825 508 GLU B N 1
ATOM 14789 C CA . GLU B 1 426 ? 15.39339 7.22338 24.66805 1.000 41.72725 508 GLU B CA 1
ATOM 14790 C C . GLU B 1 426 ? 14.12062 7.27976 23.83423 1.000 44.57065 508 GLU B C 1
ATOM 14791 O O . GLU B 1 426 ? 13.05321 6.84221 24.28169 1.000 46.28552 508 GLU B O 1
ATOM 14803 N N . ALA B 1 427 ? 14.20857 7.82972 22.61869 1.000 44.87407 509 ALA B N 1
ATOM 14804 C CA . ALA B 1 427 ? 13.02710 7.90591 21.76634 1.000 38.93437 509 ALA B CA 1
ATOM 14805 C C . ALA B 1 427 ? 12.52145 6.51983 21.39303 1.000 36.16998 509 ALA B C 1
ATOM 14806 O O . ALA B 1 427 ? 11.31891 6.33423 21.18351 1.000 38.63831 509 ALA B O 1
ATOM 14813 N N . ASN B 1 428 ? 13.41866 5.53673 21.29877 1.000 37.37842 510 ASN B N 1
ATOM 14814 C CA . ASN B 1 428 ? 12.98968 4.18336 20.96221 1.000 42.14561 510 ASN B CA 1
ATOM 14815 C C . ASN B 1 428 ? 12.19840 3.54891 22.09941 1.000 44.52331 510 ASN B C 1
ATOM 14816 O O . ASN B 1 428 ? 11.26680 2.77646 21.85020 1.000 43.14856 510 ASN B O 1
ATOM 14827 N N . GLN B 1 429 ? 12.54294 3.86779 23.34559 1.000 44.59118 511 GLN B N 1
ATOM 14828 C CA . GLN B 1 429 ? 11.73602 3.41576 24.47449 1.000 51.04090 511 GLN B CA 1
ATOM 14829 C C . GLN B 1 429 ? 10.32947 4.00004 24.42055 1.000 51.11649 511 GLN B C 1
ATOM 14830 O O . GLN B 1 429 ? 9.34664 3.29990 24.69011 1.000 52.45007 511 GLN B O 1
ATOM 14844 N N . GLU B 1 430 ? 10.21426 5.28464 24.07629 1.000 50.89359 512 GLU B N 1
ATOM 14845 C CA . GLU B 1 430 ? 8.91515 5.94845 24.10344 1.000 48.28316 512 GLU B CA 1
ATOM 14846 C C . GLU B 1 430 ? 7.92509 5.28836 23.15373 1.000 55.89670 512 GLU B C 1
ATOM 14847 O O . GLU B 1 430 ? 6.72562 5.22153 23.44897 1.000 60.29457 512 GLU B O 1
ATOM 14859 N N . VAL B 1 431 ? 8.40070 4.80065 22.00667 1.000 47.70453 513 VAL B N 1
ATOM 14860 C CA . VAL B 1 431 ? 7.50436 4.27739 20.98313 1.000 45.13969 513 VAL B CA 1
ATOM 14861 C C . VAL B 1 431 ? 7.41959 2.75870 21.06763 1.000 42.14470 513 VAL B C 1
ATOM 14862 O O . VAL B 1 431 ? 6.38188 2.17182 20.74391 1.000 43.84916 513 VAL B O 1
ATOM 14875 N N . PHE B 1 432 ? 8.50032 2.10726 21.49607 1.000 39.46192 514 PHE B N 1
ATOM 14876 C CA . PHE B 1 432 ? 8.51171 0.64818 21.62160 1.000 44.20451 514 PHE B CA 1
ATOM 14877 C C . PHE B 1 432 ? 7.97232 0.27814 22.99910 1.000 53.84329 514 PHE B C 1
ATOM 14878 O O . PHE B 1 432 ? 8.70784 0.20976 23.98504 1.000 52.25992 514 PHE B O 1
ATOM 14895 N N . GLN B 1 433 ? 6.66628 0.02776 23.06341 1.000 59.42409 515 GLN B N 1
ATOM 14896 C CA . GLN B 1 433 ? 6.00971 -0.32551 24.31208 1.000 60.91571 515 GLN B CA 1
ATOM 14897 C C . GLN B 1 433 ? 6.17289 -1.81907 24.58834 1.000 61.05184 515 GLN B C 1
ATOM 14898 O O . GLN B 1 433 ? 6.72817 -2.57517 23.78500 1.000 56.54622 515 GLN B O 1
ATOM 14912 N N . ALA B 1 434 ? 5.66997 -2.24866 25.74273 1.000 63.48745 516 ALA B N 1
ATOM 14913 C CA . ALA B 1 434 ? 5.74409 -3.64717 26.13012 1.000 64.12437 516 ALA B CA 1
ATOM 14914 C C . ALA B 1 434 ? 4.83077 -4.49773 25.25156 1.000 65.41026 516 ALA B C 1
ATOM 14915 O O . ALA B 1 434 ? 3.87137 -4.01181 24.64707 1.000 65.40495 516 ALA B O 1
ATOM 14922 N N . ASP B 1 435 ? 5.13803 -5.79296 25.19988 1.000 76.09953 517 ASP B N 1
ATOM 14923 C CA . ASP B 1 435 ? 4.39376 -6.77756 24.42123 1.000 68.74308 517 ASP B CA 1
ATOM 14924 C C . ASP B 1 435 ? 4.53943 -6.55817 22.91819 1.000 67.21835 517 ASP B C 1
ATOM 14925 O O . ASP B 1 435 ? 3.67973 -6.98566 22.13915 1.000 62.93498 517 ASP B O 1
ATOM 14934 N N . GLY B 1 436 ? 5.61406 -5.89719 22.49284 1.000 68.88166 518 GLY B N 1
ATOM 14935 C CA . GLY B 1 436 ? 5.88497 -5.71428 21.07779 1.000 50.24812 518 GLY B CA 1
ATOM 14936 C C . GLY B 1 436 ? 4.97968 -4.73151 20.36674 1.000 53.75820 518 GLY B C 1
ATOM 14937 O O . GLY B 1 436 ? 4.75578 -4.87010 19.15854 1.000 58.26758 518 GLY B O 1
ATOM 14941 N N . TRP B 1 437 ? 4.46655 -3.72903 21.07248 1.000 54.85174 519 TRP B N 1
ATOM 14942 C CA . TRP B 1 437 ? 3.54347 -2.76173 20.49685 1.000 49.97023 519 TRP B CA 1
ATOM 14943 C C . TRP B 1 437 ? 4.25486 -1.44449 20.22536 1.000 47.12044 519 TRP B C 1
ATOM 14944 O O . TRP B 1 437 ? 5.00743 -0.94596 21.06692 1.000 41.47044 519 TRP B O 1
ATOM 14965 N N . PHE B 1 438 ? 4.00680 -0.88425 19.04363 1.000 44.61473 520 PHE B N 1
ATOM 14966 C CA . PHE B 1 438 ? 4.56155 0.40327 18.65222 1.000 41.94059 520 PHE B CA 1
ATOM 14967 C C . PHE B 1 438 ? 3.52246 1.48955 18.90591 1.000 39.33898 520 PHE B C 1
ATOM 14968 O O . PHE B 1 438 ? 2.37063 1.36306 18.47953 1.000 44.08505 520 PHE B O 1
ATOM 14985 N N . HIS B 1 439 ? 3.93120 2.54985 19.60002 1.000 41.98464 521 HIS B N 1
ATOM 14986 C CA . HIS B 1 439 ? 3.04041 3.65287 19.95137 1.000 49.30187 521 HIS B CA 1
ATOM 14987 C C . HIS B 1 439 ? 3.06229 4.67637 18.82129 1.000 46.95116 521 HIS B C 1
ATOM 14988 O O . HIS B 1 439 ? 4.06993 5.35878 18.61020 1.000 48.45407 521 HIS B O 1
ATOM 15002 N N . THR B 1 440 ? 1.94288 4.79378 18.10646 1.000 48.69796 522 THR B N 1
ATOM 15003 C CA . THR B 1 440 ? 1.88473 5.65107 16.92792 1.000 46.04623 522 THR B CA 1
ATOM 15004 C C . THR B 1 440 ? 1.80757 7.13080 17.28055 1.000 48.41897 522 THR B C 1
ATOM 15005 O O . THR B 1 440 ? 2.30044 7.97146 16.51898 1.000 53.77033 522 THR B O 1
ATOM 15016 N N . GLY B 1 441 ? 1.19499 7.46741 18.41083 1.000 54.95191 523 GLY B N 1
ATOM 15017 C CA . GLY B 1 441 ? 0.88348 8.83989 18.73528 1.000 53.37087 523 GLY B CA 1
ATOM 15018 C C . GLY B 1 441 ? -0.43932 9.32761 18.18587 1.000 59.12903 523 GLY B C 1
ATOM 15019 O O . GLY B 1 441 ? -0.76569 10.50873 18.35934 1.000 61.47060 523 GLY B O 1
ATOM 15023 N N . ASP B 1 442 ? -1.20763 8.46303 17.52947 1.000 51.13287 524 ASP B N 1
ATOM 15024 C CA . ASP B 1 442 ? -2.48979 8.81971 16.94585 1.000 56.19128 524 ASP B CA 1
ATOM 15025 C C . ASP B 1 442 ? -3.63305 8.24422 17.77007 1.000 58.26071 524 ASP B C 1
ATOM 15026 O O . ASP B 1 442 ? -3.47426 7.26452 18.50407 1.000 52.60154 524 ASP B O 1
ATOM 15035 N N . LEU B 1 443 ? -4.79847 8.86679 17.62558 1.000 58.68393 525 LEU B N 1
ATOM 15036 C CA . LEU B 1 443 ? -6.00538 8.46719 18.32928 1.000 56.29086 525 LEU B CA 1
ATOM 15037 C C . LEU B 1 443 ? -7.03988 7.96370 17.33436 1.000 54.61887 525 LEU B C 1
ATOM 15038 O O . LEU B 1 443 ? -7.08455 8.40369 16.18189 1.000 56.68509 525 LEU B O 1
ATOM 15054 N N . GLY B 1 444 ? -7.87333 7.03887 17.79244 1.000 53.10017 526 GLY B N 1
ATOM 15055 C CA . GLY B 1 444 ? -8.89879 6.48006 16.93930 1.000 50.32248 526 GLY B CA 1
ATOM 15056 C C . GLY B 1 444 ? -9.53292 5.27082 17.59303 1.000 54.73332 526 GLY B C 1
ATOM 15057 O O . GLY B 1 444 ? -9.27285 4.96178 18.75959 1.000 53.08507 526 GLY B O 1
ATOM 15061 N N . PHE B 1 445 ? -10.36884 4.59021 16.81245 1.000 44.45712 527 PHE B N 1
ATOM 15062 C CA . PHE B 1 445 ? -11.09694 3.43097 17.29948 1.000 51.55518 527 PHE B CA 1
ATOM 15063 C C . PHE B 1 445 ? -11.05274 2.32994 16.25394 1.000 48.84450 527 PHE B C 1
ATOM 15064 O O . PHE B 1 445 ? -10.70076 2.55522 15.09440 1.000 47.74690 527 PHE B O 1
ATOM 15081 N N . LEU B 1 446 ? -11.41570 1.12588 16.68240 1.000 46.48466 528 LEU B N 1
ATOM 15082 C CA . LEU B 1 446 ? -11.61355 -0.00617 15.79065 1.000 51.90771 528 LEU B CA 1
ATOM 15083 C C . LEU B 1 446 ? -13.10121 -0.32458 15.70969 1.000 56.03193 528 LEU B C 1
ATOM 15084 O O . LEU B 1 446 ? -13.80775 -0.30025 16.72299 1.000 59.30646 528 LEU B O 1
ATOM 15100 N N . HIS B 1 447 ? -13.57490 -0.60824 14.49854 1.000 55.15753 529 HIS B N 1
ATOM 15101 C CA . HIS B 1 447 ? -14.97056 -0.96472 14.26991 1.000 53.79577 529 HIS B CA 1
ATOM 15102 C C . HIS B 1 447 ? -15.02190 -2.08700 13.24638 1.000 56.73277 529 HIS B C 1
ATOM 15103 O O . HIS B 1 447 ? -14.63554 -1.89136 12.08945 1.000 56.76781 529 HIS B O 1
ATOM 15117 N N . GLU B 1 448 ? -15.50317 -3.25621 13.66815 1.000 55.42103 530 GLU B N 1
ATOM 15118 C CA . GLU B 1 448 ? -15.54779 -4.43498 12.80298 1.000 65.15144 530 GLU B CA 1
ATOM 15119 C C . GLU B 1 448 ? -14.15680 -4.76753 12.26647 1.000 61.54300 530 GLU B C 1
ATOM 15120 O O . GLU B 1 448 ? -13.99391 -5.18663 11.11985 1.000 58.37261 530 GLU B O 1
ATOM 15132 N N . GLY B 1 449 ? -13.14258 -4.58318 13.10897 1.000 61.05368 531 GLY B N 1
ATOM 15133 C CA . GLY B 1 449 ? -11.77255 -4.83673 12.72372 1.000 57.34448 531 GLY B CA 1
ATOM 15134 C C . GLY B 1 449 ? -11.13215 -3.75628 11.87976 1.000 56.78110 531 GLY B C 1
ATOM 15135 O O . GLY B 1 449 ? -9.95848 -3.89847 11.51284 1.000 52.70397 531 GLY B O 1
ATOM 15139 N N . ARG B 1 450 ? -11.85301 -2.68178 11.56907 1.000 54.38288 532 ARG B N 1
ATOM 15140 C CA . ARG B 1 450 ? -11.35383 -1.61188 10.71775 1.000 51.07213 532 ARG B CA 1
ATOM 15141 C C . ARG B 1 450 ? -10.91738 -0.42974 11.56944 1.000 46.72624 532 ARG B C 1
ATOM 15142 O O . ARG B 1 450 ? -11.61652 -0.03564 12.50642 1.000 49.08599 532 ARG B O 1
ATOM 15163 N N . LEU B 1 451 ? -9.76017 0.13492 11.23507 1.000 45.18973 533 LEU B N 1
ATOM 15164 C CA . LEU B 1 451 ? -9.24577 1.28489 11.96091 1.000 42.14097 533 LEU B CA 1
ATOM 15165 C C . LEU B 1 451 ? -9.83994 2.57604 11.42109 1.000 44.06747 533 LEU B C 1
ATOM 15166 O O . LEU B 1 451 ? -9.98630 2.75694 10.21023 1.000 47.05515 533 LEU B O 1
ATOM 15182 N N . THR B 1 452 ? -10.16747 3.48002 12.33673 1.000 47.39836 534 THR B N 1
ATOM 15183 C CA . THR B 1 452 ? -10.61734 4.82342 11.99861 1.000 46.68923 534 THR B CA 1
ATOM 15184 C C . THR B 1 452 ? -9.88591 5.78162 12.92275 1.000 49.79883 534 THR B C 1
ATOM 15185 O O . THR B 1 452 ? -9.93433 5.61885 14.14501 1.000 52.82294 534 THR B O 1
ATOM 15196 N N . LEU B 1 453 ? -9.19054 6.75411 12.34969 1.000 48.87520 535 LEU B N 1
ATOM 15197 C CA . LEU B 1 453 ? -8.46506 7.73388 13.14183 1.000 48.92400 535 LEU B CA 1
ATOM 15198 C C . LEU B 1 453 ? -9.34768 8.94057 13.43163 1.000 54.29470 535 LEU B C 1
ATOM 15199 O O . LEU B 1 453 ? -10.19304 9.32926 12.62041 1.000 57.66582 535 LEU B O 1
ATOM 15215 N N . THR B 1 454 ? -9.14408 9.52806 14.61238 1.000 55.24461 536 THR B N 1
ATOM 15216 C CA . THR B 1 454 ? -9.93022 10.66921 15.05588 1.000 54.85727 536 THR B CA 1
ATOM 15217 C C . THR B 1 454 ? -9.08856 11.85007 15.51540 1.000 50.58427 536 THR B C 1
ATOM 15218 O O . THR B 1 454 ? -9.64975 12.92808 15.73861 1.000 53.21388 536 THR B O 1
ATOM 15229 N N . GLY B 1 455 ? -7.77903 11.69222 15.65414 1.000 58.59891 537 GLY B N 1
ATOM 15230 C CA . GLY B 1 455 ? -6.93343 12.79092 16.07456 1.000 60.82893 537 GLY B CA 1
ATOM 15231 C C . GLY B 1 455 ? -5.57808 12.27762 16.50469 1.000 66.11807 537 GLY B C 1
ATOM 15232 O O . GLY B 1 455 ? -5.27341 11.08718 16.39120 1.000 60.15997 537 GLY B O 1
ATOM 15236 N N . ARG B 1 456 ? -4.76444 13.20641 17.00316 1.000 70.78565 538 ARG B N 1
ATOM 15237 C CA . ARG B 1 456 ? -3.43031 12.91079 17.49795 1.000 71.58102 538 ARG B CA 1
ATOM 15238 C C . ARG B 1 456 ? -3.34377 13.23836 18.98433 1.000 73.17860 538 ARG B C 1
ATOM 15239 O O . ARG B 1 456 ? -4.15098 14.00137 19.52114 1.000 76.66959 538 ARG B O 1
ATOM 15260 N N . GLU B 1 457 ? -2.34602 12.64657 19.64951 1.000 72.57595 539 GLU B N 1
ATOM 15261 C CA . GLU B 1 457 ? -2.13783 12.92096 21.06957 1.000 82.20519 539 GLU B CA 1
ATOM 15262 C C . GLU B 1 457 ? -1.65769 14.34951 21.29220 1.000 84.84361 539 GLU B C 1
ATOM 15263 O O . GLU B 1 457 ? -2.05718 14.99944 22.26478 1.000 83.45697 539 GLU B O 1
ATOM 15275 N N . LYS B 1 458 ? -0.79772 14.85469 20.40432 1.000 86.00752 540 LYS B N 1
ATOM 15276 C CA . LYS B 1 458 ? -0.31698 16.22673 20.51539 1.000 82.57245 540 LYS B CA 1
ATOM 15277 C C . LYS B 1 458 ? -1.44510 17.25020 20.47930 1.000 84.37606 540 LYS B C 1
ATOM 15278 O O . LYS B 1 458 ? -1.20194 18.42365 20.78215 1.000 89.01880 540 LYS B O 1
ATOM 15297 N N . ASP B 1 459 ? -2.66091 16.84219 20.11579 1.000 86.56313 541 ASP B N 1
ATOM 15298 C CA . ASP B 1 459 ? -3.80578 17.74032 20.06990 1.000 88.76058 541 ASP B CA 1
ATOM 15299 C C . ASP B 1 459 ? -4.62347 17.73743 21.35729 1.000 91.59079 541 ASP B C 1
ATOM 15300 O O . ASP B 1 459 ? -5.51819 18.57794 21.50221 1.000 93.89555 541 ASP B O 1
ATOM 15309 N N . MET B 1 460 ? -4.34768 16.82330 22.28621 1.000 97.82469 542 MET B N 1
ATOM 15310 C CA . MET B 1 460 ? -5.11122 16.74542 23.52423 1.000 103.03033 542 MET B CA 1
ATOM 15311 C C . MET B 1 460 ? -4.71183 17.86403 24.47918 1.000 104.39118 542 MET B C 1
ATOM 15312 O O . MET B 1 460 ? -3.58277 18.36416 24.45338 1.000 108.26727 542 MET B O 1
ATOM 15326 N N . ILE B 1 461 ? -5.65700 18.24800 25.33200 1.000 111.11507 543 ILE B N 1
ATOM 15327 C CA . ILE B 1 461 ? -5.46600 19.37900 26.28600 1.000 117.33201 543 ILE B CA 1
ATOM 15328 C C . ILE B 1 461 ? -4.98700 18.81000 27.62400 1.000 115.65964 543 ILE B C 1
ATOM 15329 O O . ILE B 1 461 ? -5.68200 17.93300 28.17100 1.000 117.63687 543 ILE B O 1
ATOM 15345 N N . ILE B 1 462 ? -3.83800 19.28200 28.12000 1.000 117.68066 544 ILE B N 1
ATOM 15346 C CA . ILE B 1 462 ? -3.26400 18.82100 29.40900 1.000 122.21091 544 ILE B CA 1
ATOM 15347 C C . ILE B 1 462 ? -3.40700 19.94400 30.43000 1.000 126.29943 544 ILE B C 1
ATOM 15348 O O . ILE B 1 462 ? -2.81900 21.01800 30.24700 1.000 123.74994 544 ILE B O 1
ATOM 15364 N N . ILE B 1 463 ? -4.15400 19.65800 31.48800 0.895 123.67349 545 ILE B N 1
ATOM 15365 C CA . ILE B 1 463 ? -4.41400 20.59400 32.61200 0.895 119.03840 545 ILE B CA 1
ATOM 15366 C C . ILE B 1 463 ? -4.27100 19.80300 33.90500 0.895 109.66651 545 ILE B C 1
ATOM 15367 O O . ILE B 1 463 ? -4.86800 18.71300 33.99700 0.895 109.08097 545 ILE B O 1
ATOM 15383 N N . ASN B 1 464 ? -3.50300 20.31600 34.86300 1.000 110.50914 546 ASN B N 1
ATOM 15384 C CA . ASN B 1 464 ? -3.31600 19.63000 36.16700 1.000 104.96851 546 ASN B CA 1
ATOM 15385 C C . ASN B 1 464 ? -2.69300 18.25200 35.91800 1.000 100.39094 546 ASN B C 1
ATOM 15386 O O . ASN B 1 464 ? -3.03300 17.30500 36.65700 1.000 101.45204 546 ASN B O 1
ATOM 15397 N N . GLY B 1 465 ? -1.86700 18.13400 34.87300 0.810 102.27738 547 GLY B N 1
ATOM 15398 C CA . GLY B 1 465 ? -1.15700 16.89200 34.51700 0.810 93.81486 547 GLY B CA 1
ATOM 15399 C C . GLY B 1 465 ? -2.06800 15.79900 33.98300 0.810 91.63287 547 GLY B C 1
ATOM 15400 O O . GLY B 1 465 ? -1.54300 14.71000 33.68600 0.810 84.25859 547 GLY B O 1
ATOM 15404 N N . LYS B 1 466 ? -3.37400 16.05100 33.85100 1.000 99.68760 548 LYS B N 1
ATOM 15405 C CA . LYS B 1 466 ? -4.33600 15.07900 33.26300 1.000 103.97783 548 LYS B CA 1
ATOM 15406 C C . LYS B 1 466 ? -4.65700 15.51500 31.82600 1.000 109.73151 548 LYS B C 1
ATOM 15407 O O . LYS B 1 466 ? -4.62300 16.72800 31.53600 1.000 113.68686 548 LYS B O 1
ATOM 15411 N N . ASN B 1 467 ? -4.94500 14.53700 30.96300 1.000 115.65381 549 ASN B N 1
ATOM 15412 C CA . ASN B 1 467 ? -5.10000 14.69400 29.49200 1.000 119.97474 549 ASN B CA 1
ATOM 15413 C C . ASN B 1 467 ? -6.58600 14.59000 29.13200 1.000 117.48696 549 ASN B C 1
ATOM 15414 O O . ASN B 1 467 ? -7.25900 13.69000 29.65500 1.000 119.62152 549 ASN B O 1
ATOM 15425 N N . TYR B 1 468 ? -7.07300 15.45000 28.23400 1.000 118.83551 550 TYR B N 1
ATOM 15426 C CA . TYR B 1 468 ? -8.50500 15.50300 27.84000 1.000 121.68906 550 TYR B CA 1
ATOM 15427 C C . TYR B 1 468 ? -8.62400 15.71400 26.33200 1.000 123.16829 550 TYR B C 1
ATOM 15428 O O . TYR B 1 468 ? -7.84100 16.48400 25.72600 1.000 116.69143 550 TYR B O 1
ATOM 15446 N N . HIS B 1 469 ? -9.62700 15.04700 25.75100 1.000 129.40366 551 HIS B N 1
ATOM 15447 C CA . HIS B 1 469 ? -10.03000 15.13700 24.32400 1.000 122.29302 551 HIS B CA 1
ATOM 15448 C C . HIS B 1 469 ? -10.71400 16.49100 24.11600 1.000 121.33391 551 HIS B C 1
ATOM 15449 O O . HIS B 1 469 ? -11.28000 17.01000 25.09600 1.000 125.76918 551 HIS B O 1
ATOM 15463 N N . ASN B 1 470 ? -10.69800 17.02400 22.89200 0.984 120.89791 552 ASN B N 1
ATOM 15464 C CA . ASN B 1 470 ? -11.32600 18.32800 22.54500 0.984 125.30447 552 ASN B CA 1
ATOM 15465 C C . ASN B 1 470 ? -12.84600 18.25300 22.74600 0.984 120.87310 552 ASN B C 1
ATOM 15466 O O . ASN B 1 470 ? -13.42000 19.23400 23.25700 0.984 121.86398 552 ASN B O 1
ATOM 15477 N N . TYR B 1 471 ? -13.46300 17.14700 22.31700 0.806 117.03786 553 TYR B N 1
ATOM 15478 C CA . TYR B 1 471 ? -14.93100 16.90200 22.35700 0.806 115.69604 553 TYR B CA 1
ATOM 15479 C C . TYR B 1 471 ? -15.44500 16.87000 23.80200 0.806 119.96828 553 TYR B C 1
ATOM 15480 O O . TYR B 1 471 ? -16.57600 17.33600 24.03100 0.806 120.96749 553 TYR B O 1
ATOM 15498 N N . GLU B 1 472 ? -14.66600 16.32100 24.73800 1.000 121.53002 554 GLU B N 1
ATOM 15499 C CA . GLU B 1 472 ? -15.06800 16.20100 26.16500 1.000 121.84714 554 GLU B CA 1
ATOM 15500 C C . GLU B 1 472 ? -15.30800 17.59700 26.75500 1.000 123.10095 554 GLU B C 1
ATOM 15501 O O . GLU B 1 472 ? -16.31700 17.76800 27.46500 1.000 122.90209 554 GLU B O 1
ATOM 15505 N N . ILE B 1 473 ? -14.40900 18.54800 26.48200 1.000 121.75573 555 ILE B N 1
ATOM 15506 C CA . ILE B 1 473 ? -14.50100 19.96600 26.94500 1.000 123.05663 555 ILE B CA 1
ATOM 15507 C C . ILE B 1 473 ? -15.69200 20.64500 26.25600 1.000 135.66404 555 ILE B C 1
ATOM 15508 O O . ILE B 1 473 ? -16.41300 21.41100 26.92500 1.000 136.11829 555 ILE B O 1
ATOM 15524 N N . GLU B 1 474 ? -15.88400 20.35500 24.96600 0.885 127.83155 556 GLU B N 1
ATOM 15525 C CA . GLU B 1 474 ? -16.96100 20.92100 24.11800 0.885 129.68039 556 GLU B CA 1
ATOM 15526 C C . GLU B 1 474 ? -18.32800 20.58000 24.71600 0.885 132.12516 556 GLU B C 1
ATOM 15527 O O . GLU B 1 474 ? -19.21500 21.44400 24.67000 0.885 130.99052 556 GLU B O 1
ATOM 15539 N N . ALA B 1 475 ? -18.49600 19.36900 25.25100 0.854 130.24620 557 ALA B N 1
ATOM 15540 C CA . ALA B 1 475 ? -19.78800 18.91300 25.80700 0.854 131.08204 557 ALA B CA 1
ATOM 15541 C C . ALA B 1 475 ? -20.11600 19.72100 27.06400 0.854 135.35150 557 ALA B C 1
ATOM 15542 O O . ALA B 1 475 ? -21.30700 19.96000 27.32600 0.854 136.83490 557 ALA B O 1
ATOM 15549 N N . ILE B 1 476 ? -19.11900 20.04300 27.88600 1.000 136.64928 558 ILE B N 1
ATOM 15550 C CA . ILE B 1 476 ? -19.31900 20.87400 29.11100 1.000 144.19146 558 ILE B CA 1
ATOM 15551 C C . ILE B 1 476 ? -19.69900 22.29400 28.67800 1.000 142.60511 558 ILE B C 1
ATOM 15552 O O . ILE B 1 476 ? -20.64400 22.86300 29.25000 1.000 144.35780 558 ILE B O 1
ATOM 15568 N N . ALA B 1 477 ? -18.99800 22.81000 27.66600 1.000 141.69846 559 ALA B N 1
ATOM 15569 C CA . ALA B 1 477 ? -19.14800 24.16900 27.10000 1.000 139.77238 559 ALA B CA 1
ATOM 15570 C C . ALA B 1 477 ? -20.54900 24.33000 26.49900 1.000 139.93563 559 ALA B C 1
ATOM 15571 O O . ALA B 1 477 ? -21.14100 25.42200 26.64200 1.000 140.14085 559 ALA B O 1
ATOM 15578 N N . GLU B 1 478 ? -21.04600 23.27100 25.85700 1.000 138.76224 560 GLU B N 1
ATOM 15579 C CA . GLU B 1 478 ? -22.36800 23.20200 25.18200 1.000 140.91979 560 GLU B CA 1
ATOM 15580 C C . GLU B 1 478 ? -23.48700 23.40000 26.21300 1.000 142.36965 560 GLU B C 1
ATOM 15581 O O . GLU B 1 478 ? -24.51400 24.00100 25.86400 1.000 139.72262 560 GLU B O 1
ATOM 15593 N N . GLU B 1 479 ? -23.29000 22.89100 27.42900 1.000 141.89601 561 GLU B N 1
ATOM 15594 C CA . GLU B 1 479 ? -24.29900 22.93200 28.52100 1.000 142.12099 561 GLU B CA 1
ATOM 15595 C C . GLU B 1 479 ? -24.62200 24.38700 28.88200 1.000 144.72602 561 GLU B C 1
ATOM 15596 O O . GLU B 1 479 ? -25.73800 24.63100 29.36500 1.000 143.31133 561 GLU B O 1
ATOM 15608 N N . VAL B 1 480 ? -23.69000 25.31600 28.65600 1.000 143.64187 562 VAL B N 1
ATOM 15609 C CA . VAL B 1 480 ? -23.86100 26.75400 29.01400 1.000 146.73058 562 VAL B CA 1
ATOM 15610 C C . VAL B 1 480 ? -24.98800 27.33300 28.16000 1.000 146.34736 562 VAL B C 1
ATOM 15611 O O . VAL B 1 480 ? -25.00600 27.15400 26.94000 1.000 144.54182 562 VAL B O 1
ATOM 15624 N N . PRO B 1 481 ? -25.96000 28.05200 28.77000 1.000 146.79754 563 PRO B N 1
ATOM 15625 C CA . PRO B 1 481 ? -27.07200 28.60900 28.00800 1.000 146.95967 563 PRO B CA 1
ATOM 15626 C C . PRO B 1 481 ? -26.58300 29.68200 27.02600 1.000 144.66767 563 PRO B C 1
ATOM 15627 O O . PRO B 1 481 ? -25.75300 30.51400 27.38200 1.000 142.63316 563 PRO B O 1
ATOM 15638 N N . GLY B 1 482 ? -27.10200 29.61600 25.80300 1.000 145.91138 564 GLY B N 1
ATOM 15639 C CA . GLY B 1 482 ? -26.73000 30.53300 24.71500 1.000 144.85346 564 GLY B CA 1
ATOM 15640 C C . GLY B 1 482 ? -25.56300 30.03300 23.88100 1.000 148.52711 564 GLY B C 1
ATOM 15641 O O . GLY B 1 482 ? -25.12300 30.78100 22.99200 1.000 142.35612 564 GLY B O 1
ATOM 15645 N N . VAL B 1 483 ? -25.08100 28.81400 24.12400 1.000 159.74485 565 VAL B N 1
ATOM 15646 C CA . VAL B 1 483 ? -23.97300 28.20800 23.33800 1.000 147.62646 565 VAL B CA 1
ATOM 15647 C C . VAL B 1 483 ? -24.57700 27.15900 22.40600 1.000 144.05775 565 VAL B C 1
ATOM 15648 O O . VAL B 1 483 ? -24.93900 26.07300 22.88300 1.000 140.32951 565 VAL B O 1
ATOM 15661 N N . GLU B 1 484 ? -24.68300 27.46900 21.11700 1.000 142.09480 566 GLU B N 1
ATOM 15662 C CA . GLU B 1 484 ? -25.25400 26.51500 20.13200 1.000 136.33595 566 GLU B CA 1
ATOM 15663 C C . GLU B 1 484 ? -24.26700 25.35500 19.95500 1.000 134.60900 566 GLU B C 1
ATOM 15664 O O . GLU B 1 484 ? -24.59500 24.21700 20.34700 1.000 131.60039 566 GLU B O 1
ATOM 15676 N N . THR B 1 485 ? -23.08700 25.63900 19.41100 0.825 133.17924 567 THR B N 1
ATOM 15677 C CA . THR B 1 485 ? -22.01200 24.63700 19.23200 0.825 133.75355 567 THR B CA 1
ATOM 15678 C C . THR B 1 485 ? -20.68500 25.22600 19.70400 0.825 133.48440 567 THR B C 1
ATOM 15679 O O . THR B 1 485 ? -20.60200 26.44200 19.97200 0.825 136.73634 567 THR B O 1
ATOM 15690 N N . SER B 1 486 ? -19.67400 24.37200 19.79700 0.891 131.88577 568 SER B N 1
ATOM 15691 C CA . SER B 1 486 ? -18.33300 24.76600 20.27600 0.891 128.01623 568 SER B CA 1
ATOM 15692 C C . SER B 1 486 ? -17.26600 23.84600 19.68200 0.891 125.23498 568 SER B C 1
ATOM 15693 O O . SER B 1 486 ? -17.56200 22.69000 19.32400 0.891 121.69976 568 SER B O 1
ATOM 15701 N N . PHE B 1 487 ? -16.04900 24.36900 19.58300 1.000 125.34573 569 PHE B N 1
ATOM 15702 C CA . PHE B 1 487 ? -14.83600 23.58300 19.27100 1.000 124.32871 569 PHE B CA 1
ATOM 15703 C C . PHE B 1 487 ? -13.68400 24.10600 20.13000 1.000 122.39836 569 PHE B C 1
ATOM 15704 O O . PHE B 1 487 ? -13.44300 25.31300 20.17200 1.000 122.48670 569 PHE B O 1
ATOM 15721 N N . VAL B 1 488 ? -12.86200 23.22600 20.70100 0.752 123.62488 570 VAL B N 1
ATOM 15722 C CA . VAL B 1 488 ? -11.75100 23.64000 21.60000 0.752 124.30394 570 VAL B CA 1
ATOM 15723 C C . VAL B 1 488 ? -10.41600 23.15300 21.02900 0.752 121.13401 570 VAL B C 1
ATOM 15724 O O . VAL B 1 488 ? -10.28400 22.01500 20.65300 0.752 119.07213 570 VAL B O 1
ATOM 15737 N N . ALA B 1 489 ? -9.41600 24.01500 21.01900 0.765 122.02353 571 ALA B N 1
ATOM 15738 C CA . ALA B 1 489 ? -8.11000 23.67800 20.48700 0.765 121.54779 571 ALA B CA 1
ATOM 15739 C C . ALA B 1 489 ? -7.09600 24.10500 21.55600 0.765 124.50115 571 ALA B C 1
ATOM 15740 O O . ALA B 1 489 ? -7.08700 25.30600 21.92900 0.765 125.93856 571 ALA B O 1
ATOM 15747 N N . ALA B 1 490 ? -6.26100 23.17000 22.03300 0.730 123.78422 572 ALA B N 1
ATOM 15748 C CA . ALA B 1 490 ? -5.26300 23.37200 23.11100 0.730 127.93003 572 ALA B CA 1
ATOM 15749 C C . ALA B 1 490 ? -4.28600 24.50800 22.76400 0.730 135.60058 572 ALA B C 1
ATOM 15750 O O . ALA B 1 490 ? -3.92800 24.64300 21.57500 0.730 133.41557 572 ALA B O 1
ATOM 15757 N N . CYS B 1 491 ? -3.83400 25.26500 23.77400 1.000 141.01750 573 CYS B N 1
ATOM 15758 C CA . CYS B 1 491 ? -2.88300 26.40000 23.64300 1.000 144.23554 573 CYS B CA 1
ATOM 15759 C C . CYS B 1 491 ? -1.71400 26.18600 24.61200 1.000 148.21098 573 CYS B C 1
ATOM 15760 O O . CYS B 1 491 ? -1.96700 25.69000 25.72700 1.000 148.16814 573 CYS B O 1
ATOM 15767 N N . SER B 1 492 ? -0.49000 26.54700 24.21200 1.000 153.30021 574 SER B N 1
ATOM 15768 C CA . SER B 1 492 ? 0.73600 26.42100 25.04000 1.000 139.47961 574 SER B CA 1
ATOM 15769 C C . SER B 1 492 ? 1.40400 27.80100 25.15200 1.000 134.98718 574 SER B C 1
ATOM 15770 O O . SER B 1 492 ? 1.66300 28.39800 24.08900 1.000 147.05850 574 SER B O 1
ATOM 15778 N N . VAL B 1 493 ? 1.68100 28.29600 26.36800 1.000 130.59702 575 VAL B N 1
ATOM 15779 C CA . VAL B 1 493 ? 2.31300 29.61400 26.61100 1.000 121.29871 575 VAL B CA 1
ATOM 15780 C C . VAL B 1 493 ? 3.82700 29.43500 26.77000 1.000 118.57759 575 VAL B C 1
ATOM 15781 O O . VAL B 1 493 ? 4.24100 28.28300 27.01000 1.000 117.89559 575 VAL B O 1
ATOM 15787 N N . LEU B 1 503 ? -6.63200 27.07000 26.77700 0.865 125.19627 585 LEU B N 1
ATOM 15788 C CA . LEU B 1 503 ? -7.80300 26.32100 26.25300 0.865 129.22558 585 LEU B CA 1
ATOM 15789 C C . LEU B 1 503 ? -8.64400 27.28700 25.38800 0.865 131.48096 585 LEU B C 1
ATOM 15790 O O . LEU B 1 503 ? -9.45900 27.98400 25.91500 0.865 133.74869 585 LEU B O 1
ATOM 15806 N N . ILE B 1 504 ? -8.35600 27.36900 24.08800 1.000 130.63241 586 ILE B N 1
ATOM 15807 C CA . ILE B 1 504 ? -9.08200 28.27400 23.14800 1.000 130.89226 586 ILE B CA 1
ATOM 15808 C C . ILE B 1 504 ? -10.42800 27.63600 22.80800 1.000 131.38460 586 ILE B C 1
ATOM 15809 O O . ILE B 1 504 ? -10.44600 26.78700 21.89600 1.000 127.52309 586 ILE B O 1
ATOM 15825 N N . LEU B 1 505 ? -11.51500 28.01200 23.49100 1.000 137.85073 587 LEU B N 1
ATOM 15826 C CA . LEU B 1 505 ? -12.81500 27.43400 23.18100 1.000 136.92111 587 LEU B CA 1
ATOM 15827 C C . LEU B 1 505 ? -13.55200 28.37900 22.22600 1.000 131.21953 587 LEU B C 1
ATOM 15828 O O . LEU B 1 505 ? -13.81300 29.47700 22.64000 1.000 131.25879 587 LEU B O 1
ATOM 15844 N N . PHE B 1 506 ? -13.75000 27.94100 20.97900 1.000 128.34071 588 PHE B N 1
ATOM 15845 C CA . PHE B 1 506 ? -14.45100 28.61300 19.89600 1.000 124.71989 588 PHE B CA 1
ATOM 15846 C C . PHE B 1 506 ? -15.91200 28.18700 19.88500 1.000 124.00835 588 PHE B C 1
ATOM 15847 O O . PHE B 1 506 ? -16.09400 27.11400 19.51400 1.000 122.67849 588 PHE B O 1
ATOM 15864 N N . PHE B 1 507 ? -16.87300 29.08600 20.01000 1.000 128.70834 589 PHE B N 1
ATOM 15865 C CA . PHE B 1 507 ? -18.32100 28.80000 20.12900 1.000 132.04687 589 PHE B CA 1
ATOM 15866 C C . PHE B 1 507 ? -19.15900 29.69100 19.21800 1.000 134.85620 589 PHE B C 1
ATOM 15867 O O . PHE B 1 507 ? -18.73400 30.77500 18.78200 1.000 131.26412 589 PHE B O 1
ATOM 15884 N N . THR B 1 508 ? -20.36300 29.19800 18.95700 1.000 133.53355 590 THR B N 1
ATOM 15885 C CA . THR B 1 508 ? -21.41200 29.89300 18.18800 1.000 134.77838 590 THR B CA 1
ATOM 15886 C C . THR B 1 508 ? -22.49800 30.31100 19.16700 1.000 141.43999 590 THR B C 1
ATOM 15887 O O . THR B 1 508 ? -23.08000 29.44800 19.82300 1.000 138.08992 590 THR B O 1
ATOM 15898 N N . PRO B 1 509 ? -22.79200 31.62200 19.33000 1.000 141.62214 591 PRO B N 1
ATOM 15899 C CA . PRO B 1 509 ? -23.89800 32.01800 20.19400 1.000 136.12284 591 PRO B CA 1
ATOM 15900 C C . PRO B 1 509 ? -25.24900 31.78000 19.50600 1.000 133.07280 591 PRO B C 1
ATOM 15901 O O . PRO B 1 509 ? -25.31800 31.80400 18.29000 1.000 131.02568 591 PRO B O 1
ATOM 15912 N N . LYS B 1 510 ? -26.28500 31.54200 20.31000 1.000 138.21767 592 LYS B N 1
ATOM 15913 C CA . LYS B 1 510 ? -27.67700 31.34900 19.82900 1.000 135.88522 592 LYS B CA 1
ATOM 15914 C C . LYS B 1 510 ? -28.15600 32.64700 19.16500 1.000 131.35760 592 LYS B C 1
ATOM 15915 O O . LYS B 1 510 ? -28.79100 32.57900 18.09400 1.000 119.62085 592 LYS B O 1
ATOM 15934 N N . LEU B 1 511 ? -27.85200 33.79100 19.77600 0.902 127.77329 593 LEU B N 1
ATOM 15935 C CA . LEU B 1 511 ? -28.20000 35.12400 19.23100 0.902 125.76729 593 LEU B CA 1
ATOM 15936 C C . LEU B 1 511 ? -26.94700 35.99500 19.22900 0.902 122.34599 593 LEU B C 1
ATOM 15937 O O . LEU B 1 511 ? -26.21700 36.01200 20.23700 0.902 129.42227 593 LEU B O 1
ATOM 15953 N N . TYR B 1 512 ? -26.72700 36.70700 18.12700 0.863 125.41231 594 TYR B N 1
ATOM 15954 C CA . TYR B 1 512 ? -25.53100 37.56100 17.92400 0.863 123.76338 594 TYR B CA 1
ATOM 15955 C C . TYR B 1 512 ? -25.81600 38.97200 18.45000 0.863 116.62993 594 TYR B C 1
ATOM 15956 O O . TYR B 1 512 ? -26.27100 39.85100 17.68500 0.863 112.20693 594 TYR B O 1
ATOM 15974 N N . GLU B 1 513 ? -25.55600 39.16800 19.74600 1.000 116.74762 595 GLU B N 1
ATOM 15975 C CA . GLU B 1 513 ? -25.72300 40.45900 20.45200 1.000 115.06803 595 GLU B CA 1
ATOM 15976 C C . GLU B 1 513 ? -24.58500 40.57100 21.45400 1.000 118.17622 595 GLU B C 1
ATOM 15977 O O . GLU B 1 513 ? -24.25100 39.57800 22.09000 1.000 116.11666 595 GLU B O 1
ATOM 15989 N N . PRO B 1 514 ? -23.94400 41.75900 21.58400 1.000 110.69060 596 PRO B N 1
ATOM 15990 C CA . PRO B 1 514 ? -22.75300 41.92700 22.43300 1.000 114.61646 596 PRO B CA 1
ATOM 15991 C C . PRO B 1 514 ? -22.81900 41.40900 23.88500 1.000 120.49763 596 PRO B C 1
ATOM 15992 O O . PRO B 1 514 ? -21.93500 40.65000 24.29900 1.000 119.37427 596 PRO B O 1
ATOM 16003 N N . ALA B 1 515 ? -23.82000 41.86100 24.64700 0.963 116.38127 597 ALA B N 1
ATOM 16004 C CA . ALA B 1 515 ? -24.04400 41.45800 26.05400 0.963 119.20767 597 ALA B CA 1
ATOM 16005 C C . ALA B 1 515 ? -24.42900 39.97700 26.12600 0.963 126.90037 597 ALA B C 1
ATOM 16006 O O . ALA B 1 515 ? -23.98100 39.30900 27.05900 0.963 134.14964 597 ALA B O 1
ATOM 16013 N N . TYR B 1 516 ? -25.21600 39.47200 25.17400 0.954 120.99832 598 TYR B N 1
ATOM 16014 C CA . TYR B 1 516 ? -25.62900 38.04500 25.13900 0.954 126.56836 598 TYR B CA 1
ATOM 16015 C C . TYR B 1 516 ? -24.38800 37.16000 24.95600 0.954 127.58863 598 TYR B C 1
ATOM 16016 O O . TYR B 1 516 ? -24.26300 36.14200 25.66600 0.954 135.43422 598 TYR B O 1
ATOM 16034 N N . ILE B 1 517 ? -23.50300 37.54500 24.02900 0.896 133.06245 599 ILE B N 1
ATOM 16035 C CA . ILE B 1 517 ? -22.23600 36.82700 23.68500 0.896 135.94334 599 ILE B CA 1
ATOM 16036 C C . ILE B 1 517 ? -21.22900 36.89200 24.84300 0.896 141.24881 599 ILE B C 1
ATOM 16037 O O . ILE B 1 517 ? -20.59800 35.85700 25.13400 0.896 147.62310 599 ILE B O 1
ATOM 16053 N N . MET B 1 518 ? -21.08900 38.06600 25.46800 1.000 147.39031 600 MET B N 1
ATOM 16054 C CA . MET B 1 518 ? -20.11900 38.35400 26.56300 1.000 142.65380 600 MET B CA 1
ATOM 16055 C C . MET B 1 518 ? -20.41800 37.51200 27.81000 1.000 143.68182 600 MET B C 1
ATOM 16056 O O . MET B 1 518 ? -19.45600 37.05000 28.45500 1.000 146.54293 600 MET B O 1
ATOM 16070 N N . ARG B 1 519 ? -21.70100 37.32800 28.12900 1.000 153.45162 601 ARG B N 1
ATOM 16071 C CA . ARG B 1 519 ? -22.18100 36.59600 29.33500 1.000 143.72344 601 ARG B CA 1
ATOM 16072 C C . ARG B 1 519 ? -22.18800 35.07800 29.07000 1.000 146.11251 601 ARG B C 1
ATOM 16073 O O . ARG B 1 519 ? -21.79000 34.33800 29.98200 1.000 146.88586 601 ARG B O 1
ATOM 16094 N N . ALA B 1 520 ? -22.59500 34.60100 27.88700 0.897 153.47546 602 ALA B N 1
ATOM 16095 C CA . ALA B 1 520 ? -22.38200 33.18700 27.48800 0.897 149.03244 602 ALA B CA 1
ATOM 16096 C C . ALA B 1 520 ? -20.88400 32.86900 27.57900 0.897 155.35145 602 ALA B C 1
ATOM 16097 O O . ALA B 1 520 ? -20.52700 31.78300 28.05800 0.897 161.71267 602 ALA B O 1
ATOM 16104 N N . SER B 1 521 ? -20.03500 33.80400 27.15300 0.880 154.33658 603 SER B N 1
ATOM 16105 C CA . SER B 1 521 ? -18.55900 33.69600 27.26100 0.880 150.41119 603 SER B CA 1
ATOM 16106 C C . SER B 1 521 ? -18.13400 33.61700 28.73300 0.880 150.15349 603 SER B C 1
ATOM 16107 O O . SER B 1 521 ? -17.16900 32.89500 29.02900 0.880 152.81330 603 SER B O 1
ATOM 16115 N N . GLN B 1 522 ? -18.81300 34.32900 29.63400 1.000 149.36723 604 GLN B N 1
ATOM 16116 C CA . GLN B 1 522 ? -18.45400 34.31000 31.07500 1.000 148.95564 604 GLN B CA 1
ATOM 16117 C C . GLN B 1 522 ? -18.90700 32.99300 31.71000 1.000 152.11258 604 GLN B C 1
ATOM 16118 O O . GLN B 1 522 ? -18.16600 32.47700 32.56600 1.000 157.38967 604 GLN B O 1
ATOM 16132 N N . HIS B 1 523 ? -20.06500 32.46300 31.31300 1.000 152.35637 605 HIS B N 1
ATOM 16133 C CA . HIS B 1 523 ? -20.60100 31.19800 31.87900 1.000 158.45329 605 HIS B CA 1
ATOM 16134 C C . HIS B 1 523 ? -19.86300 29.98600 31.31100 1.000 160.61867 605 HIS B C 1
ATOM 16135 O O . HIS B 1 523 ? -19.96100 28.90600 31.91400 1.000 175.80757 605 HIS B O 1
ATOM 16149 N N . ILE B 1 524 ? -19.16400 30.13900 30.19200 1.000 155.40768 606 ILE B N 1
ATOM 16150 C CA . ILE B 1 524 ? -18.29900 29.04900 29.66100 1.000 154.92351 606 ILE B CA 1
ATOM 16151 C C . ILE B 1 524 ? -17.04100 28.96100 30.53300 1.000 161.67988 606 ILE B C 1
ATOM 16152 O O . ILE B 1 524 ? -16.61500 27.83300 30.83700 1.000 168.34093 606 ILE B O 1
ATOM 16168 N N . LYS B 1 525 ? -16.46400 30.10000 30.92200 1.000 162.07185 607 LYS B N 1
ATOM 16169 C CA . LYS B 1 525 ? -15.25700 30.12400 31.79200 1.000 154.96847 607 LYS B CA 1
ATOM 16170 C C . LYS B 1 525 ? -15.61400 29.62200 33.19700 1.000 151.72451 607 LYS B C 1
ATOM 16171 O O . LYS B 1 525 ? -14.82800 28.84800 33.76600 1.000 153.82136 607 LYS B O 1
ATOM 16190 N N . SER B 1 526 ? -16.75000 30.05000 33.74300 1.000 150.32723 608 SER B N 1
ATOM 16191 C CA . SER B 1 526 ? -17.17400 29.68000 35.11600 1.000 152.86691 608 SER B CA 1
ATOM 16192 C C . SER B 1 526 ? -17.58600 28.20400 35.14500 1.000 152.59568 608 SER B C 1
ATOM 16193 O O . SER B 1 526 ? -17.22600 27.50800 36.11100 1.000 150.36411 608 SER B O 1
ATOM 16201 N N . HIS B 1 527 ? -18.31700 27.73500 34.13700 1.000 157.31364 609 HIS B N 1
ATOM 16202 C CA . HIS B 1 527 ? -18.84700 26.34900 34.12600 1.000 154.89759 609 HIS B CA 1
ATOM 16203 C C . HIS B 1 527 ? -17.70700 25.34500 33.91900 1.000 154.38878 609 HIS B C 1
ATOM 16204 O O . HIS B 1 527 ? -17.73400 24.26000 34.53700 1.000 160.65959 609 HIS B O 1
ATOM 16218 N N . ILE B 1 528 ? -16.73500 25.68000 33.07900 1.000 166.86653 610 ILE B N 1
ATOM 16219 C CA . ILE B 1 528 ? -15.61700 24.74700 32.77000 1.000 164.87922 610 ILE B CA 1
ATOM 16220 C C . ILE B 1 528 ? -14.58200 24.81300 33.89400 1.000 158.41600 610 ILE B C 1
ATOM 16221 O O . ILE B 1 528 ? -14.16500 23.74800 34.37300 1.000 149.48895 610 ILE B O 1
ATOM 16237 N N . ALA B 1 529 ? -14.16000 26.01300 34.29400 1.000 157.54070 611 ALA B N 1
ATOM 16238 C CA . ALA B 1 529 ? -13.22400 26.17300 35.42900 1.000 149.84232 611 ALA B CA 1
ATOM 16239 C C . ALA B 1 529 ? -13.77700 25.39400 36.62700 1.000 147.43254 611 ALA B C 1
ATOM 16240 O O . ALA B 1 529 ? -12.98100 24.76000 37.32800 1.000 141.02148 611 ALA B O 1
ATOM 16247 N N . THR B 1 530 ? -15.09900 25.41300 36.82900 1.000 149.72471 612 THR B N 1
ATOM 16248 C CA . THR B 1 530 ? -15.77700 24.71500 37.95700 1.000 149.92495 612 THR B CA 1
ATOM 16249 C C . THR B 1 530 ? -15.71000 23.19900 37.75000 1.000 144.20108 612 THR B C 1
ATOM 16250 O O . THR B 1 530 ? -15.28900 22.49200 38.69200 1.000 143.81075 612 THR B O 1
ATOM 16261 N N . LYS B 1 531 ? -16.13100 22.71900 36.57900 1.000 144.32903 613 LYS B N 1
ATOM 16262 C CA . LYS B 1 531 ? -16.26600 21.26500 36.30200 1.000 143.12989 613 LYS B CA 1
ATOM 16263 C C . LYS B 1 531 ? -14.88600 20.61700 36.13200 1.000 139.63927 613 LYS B C 1
ATOM 16264 O O . LYS B 1 531 ? -14.74200 19.47500 36.58900 1.000 136.71206 613 LYS B O 1
ATOM 16283 N N . MET B 1 532 ? -13.91400 21.30000 35.51200 1.000 141.09848 614 MET B N 1
ATOM 16284 C CA . MET B 1 532 ? -12.56100 20.72400 35.23500 1.000 139.26644 614 MET B CA 1
ATOM 16285 C C . MET B 1 532 ? -11.55200 21.12100 36.32600 1.000 134.67733 614 MET B C 1
ATOM 16286 O O . MET B 1 532 ? -10.39200 20.69200 36.22700 1.000 135.17275 614 MET B O 1
ATOM 16300 N N . GLY B 1 533 ? -11.95800 21.90400 37.33100 0.864 136.90498 615 GLY B N 1
ATOM 16301 C CA . GLY B 1 533 ? -11.05100 22.40500 38.38200 0.864 131.99299 615 GLY B CA 1
ATOM 16302 C C . GLY B 1 533 ? -9.84800 23.10900 37.77800 0.864 131.65557 615 GLY B C 1
ATOM 16303 O O . GLY B 1 533 ? -8.70800 22.77700 38.16200 0.864 131.10677 615 GLY B O 1
ATOM 16307 N N . LEU B 1 534 ? -10.08600 24.02600 36.83500 1.000 132.98497 616 LEU B N 1
ATOM 16308 C CA . LEU B 1 534 ? -9.03100 24.81900 36.16500 1.000 132.21151 616 LEU B CA 1
ATOM 16309 C C . LEU B 1 534 ? -9.17500 26.29700 36.55000 1.000 132.82088 616 LEU B C 1
ATOM 16310 O O . LEU B 1 534 ? -10.25800 26.71300 37.02800 1.000 129.39824 616 LEU B O 1
ATOM 16317 N N . SER B 1 535 ? -8.10000 27.06600 36.35700 1.000 133.45637 617 SER B N 1
ATOM 16318 C CA . SER B 1 535 ? -8.08200 28.53400 36.54000 1.000 134.38042 617 SER B CA 1
ATOM 16319 C C . SER B 1 535 ? -8.84900 29.17900 35.38500 1.000 140.22344 617 SER B C 1
ATOM 16320 O O . SER B 1 535 ? -8.47200 28.94400 34.22100 1.000 145.62565 617 SER B O 1
ATOM 16325 N N . ALA B 1 536 ? -9.87700 29.97100 35.68900 1.000 138.70450 618 ALA B N 1
ATOM 16326 C CA . ALA B 1 536 ? -10.65400 30.71500 34.67300 1.000 139.30092 618 ALA B CA 1
ATOM 16327 C C . ALA B 1 536 ? -9.70800 31.45100 33.70900 1.000 140.86100 618 ALA B C 1
ATOM 16328 O O . ALA B 1 536 ? -10.05200 31.54300 32.51800 1.000 138.22249 618 ALA B O 1
ATOM 16335 N N . SER B 1 537 ? -8.55900 31.95800 34.18100 1.000 146.00074 619 SER B N 1
ATOM 16336 C CA . SER B 1 537 ? -7.55800 32.67400 33.34400 1.000 139.63235 619 SER B CA 1
ATOM 16337 C C . SER B 1 537 ? -7.13600 31.77700 32.16200 1.000 140.58262 619 SER B C 1
ATOM 16338 O O . SER B 1 537 ? -6.81700 32.32900 31.07700 1.000 138.75072 619 SER B O 1
ATOM 16343 N N . ARG B 1 538 ? -7.17900 30.44600 32.34200 0.590 143.14131 620 ARG B N 1
ATOM 16344 C CA . ARG B 1 538 ? -6.72700 29.43100 31.35500 0.657 138.35734 620 ARG B CA 1
ATOM 16345 C C . ARG B 1 538 ? -7.80600 29.15600 30.29400 0.604 138.77941 620 ARG B C 1
ATOM 16346 O O . ARG B 1 538 ? -7.48800 28.48100 29.29000 0.658 135.00218 620 ARG B O 1
ATOM 16350 N N . ILE B 1 539 ? -9.03000 29.65200 30.48500 1.000 139.48628 621 ILE B N 1
ATOM 16351 C CA . ILE B 1 539 ? -10.14900 29.41900 29.52900 1.000 138.26041 621 ILE B CA 1
ATOM 16352 C C . ILE B 1 539 ? -10.33400 30.68200 28.67900 1.000 136.95174 621 ILE B C 1
ATOM 16353 O O . ILE B 1 539 ? -10.69400 31.74400 29.23200 1.000 136.44647 621 ILE B O 1
ATOM 16369 N N . ILE B 1 540 ? -10.05600 30.57900 27.37700 1.000 135.33759 622 ILE B N 1
ATOM 16370 C CA . ILE B 1 540 ? -10.20600 31.70300 26.40800 1.000 134.67500 622 ILE B CA 1
ATOM 16371 C C . ILE B 1 540 ? -11.49900 31.47000 25.62100 1.000 135.41290 622 ILE B C 1
ATOM 16372 O O . ILE B 1 540 ? -11.52400 30.52700 24.80600 1.000 138.21558 622 ILE B O 1
ATOM 16388 N N . PRO B 1 541 ? -12.56900 32.27100 25.81900 0.853 137.91182 623 PRO B N 1
ATOM 16389 C CA . PRO B 1 541 ? -13.80700 32.09200 25.06700 0.853 135.73836 623 PRO B CA 1
ATOM 16390 C C . PRO B 1 541 ? -13.82700 32.97200 23.80700 0.853 132.14873 623 PRO B C 1
ATOM 16391 O O . PRO B 1 541 ? -13.82500 34.18000 23.96000 0.853 130.68833 623 PRO B O 1
ATOM 16402 N N . VAL B 1 542 ? -13.84300 32.37200 22.61100 1.000 130.70359 624 VAL B N 1
ATOM 16403 C CA . VAL B 1 542 ? -13.88000 33.10700 21.31400 1.000 124.78138 624 VAL B CA 1
ATOM 16404 C C . VAL B 1 542 ? -15.16400 32.71300 20.58000 1.000 122.66849 624 VAL B C 1
ATOM 16405 O O . VAL B 1 542 ? -15.39800 31.50000 20.41000 1.000 124.57027 624 VAL B O 1
ATOM 16418 N N . GLN B 1 543 ? -15.95500 33.70400 20.16400 1.000 125.13136 625 GLN B N 1
ATOM 16419 C CA . GLN B 1 543 ? -17.23400 33.52500 19.42500 1.000 130.76437 625 GLN B CA 1
ATOM 16420 C C . GLN B 1 543 ? -16.96600 33.63100 17.91900 1.000 127.45726 625 GLN B C 1
ATOM 16421 O O . GLN B 1 543 ? -16.02700 34.37000 17.56000 1.000 122.81472 625 GLN B O 1
#

Sequence (1076 aa):
PALSYGGDLDVTQGAQTLQDVLTEAAKTTNGLTYIVNSKNELTQSYAQLQGDAERVLTGLRALGLKAGDPVFFQFSSNHAMVTAFWACVLGGFVPTLVSAAPTYREMNAAVKKLHHAWKLLEHPLILTDDSLIEEVQGLAFLWHTDQLRVAAVEPMLTLERDTAAHPAAPDDSVFFILTGMPKCVEHSHRSVLANVKGTVAANQFTQEDVSLDWMPLDHIGGIVMFHLVNVYTGCEQIRARTDDFIAQPLRWLDWMDRYRATKTWAPNFAFAMINDYEKEISSGSWDLSAMTCMINGAEAVVPKTIHRFLHLLAPHGLKGDVIRPAFGMSEISSAVVFSFAIERGDENSGVLTFEETSLTEQLRPAEARETGTVSFTELGKPIPGITIRIVNHQHELLPEDHIGRVQIKGPTTMKGYYRNDEANQEVFQADGWFHTGDLGFLHEGRLTLTGREKDMIHNYEIEAIAEEVPGVETSFVAACSASDELILFFTPKLYEPAYIMRASQHIKSHIATKMGLSASRIIPVQKKIERAQLKTRWQEGAAAEPALSYGGDLDVTQGAQTLQDVLTEAAKTTNGLTYIVNSKNELTQSYAQLQGDAERVLTGLRALGLKAGDPVFFQFSSNHAMVTAFWACVLGGFVPTLVSAAPTYREMNAAVKKLHHAWKLLEHPLILTDDSLIEEVQGLAFLWHTDQLRVAAVEPMLTLERDTAAHPAAPDDSVFFILTSGMPKCVEHSHRSVLANVKGTVAANQFTQEDVSLDWMPLDHIGGIVMFHLVNVYTGCEQIRARTDDFIAQPLRWLDWMDRYRATKTWAPNFAFAMINDYEKEISSGSWDLSAMTCMINGAEAVVPKTIHRFLHHLLAPHGLKGDVIRPAFGMSEISSAVVFSFAIERGDENSGVLTFEETSLTEQLRPAEARETGTVSFTELGKPIPGITIRIVNHQHELLPEDHIGRVQIKGPTTMKGYYRNDEANQEVFQADGWFHTGDLGFLHEGRLTLTGREKDMIIINGKNYHNYEIEAIAEEVPGVETSFVAACSVLILFFTPKLYEPAYIMRASQHIKSHIATKMGLSASRIIPVQ